Protein AF-0000000082880308 (afdb_homodimer)

Foldseek 3Di:
DPPPPDADQDDDPPDPPPPVPPPPPPPPPPVPPPPPQPPVNDDDDDHDDLPDPVNPNDDPVVVVVVVVVCVCVVVVVVLVVLCVVPNQQDDVVVVVVVCVVCVVVVPLVVLLVVLVVLLVVLLVVLVCVLVVVDDVVVVVVVLVVSLVCLLVVLLVVLLVVLGALVRSLVSSVLSVLQSLLSLQVSVVSVVLSVCVVVVNPPRDPCPPVLSDDVNSVLSSLALFSHDDSDFDFAPAFDPVLLVVLVVLLVVLVSVLVSLCRSQVVVLLVVCLLVVVVVDPVSNVVSLLSNLVSVVVSVVSVLCNVLPRVNVNSCRVSRGDDNQQFDPLLQDQALVVNVCGSGPRLNVSLVPNQQVVCVVVPDDNLVSVLVSLQVVLVVQQSSPCSSLVHRPSLSSVLSNVSSVRRCCSVPPVVGDPVSSVSNSVSNSRVVSVSVSVSSSVSCCVPPVPVSVVSVVVVVVVVVD/DPPPPDADQDDDPPDPPPPVPPPPPPPPPPVPPPPPQPPVNDDDDDHDDLPDPVNPNDDPVVVVVVVVVVVCVVVVVVLVVLCVVPNQQDDVVVVVVCCVVCVVVVPLVVLLVVLVVLLVVLLVVLVCVLVVVDDVVVVVVVLVVSLVCLLVVLLVVLLVVLGALVRSLVSSVLSVLQSLLSLQVSVVSVVLSVCVVVVNPPRDPCPPVLSDDVNSVLSSLALFSHDDSDFDFAPAFDPVLLVVLVVLLVVLVSVLVSLCRSQVVVLLVVCLLVVVVVDPVSNVVSLLSNLVSVVVSVVSVLCNVLPRVNVNSCRVSRGDDNQQFDPLLQDQALVVNVCGSGPRLNVSLVVNQQVVCVVVPDDNLVSVLVSLQVVLVVQQSSPCSSLVHRPSLSSVLSNVSSVRRCCSVPPVVGDPVSSVSNSVSNSRVVSVSVSVSSSVSCCVPPVPVSVVSVVVVVVVVVD

Nearest PDB structures (foldseek):
  6vp0-assembly1_E  TM=7.962E-01  e=2.342E-29  Homo sapiens
  8esm-assembly1_A  TM=8.016E-01  e=4.632E-28  Homo sapiens
  6vz1-assembly1_B  TM=7.939E-01  e=8.862E-28  Homo sapiens
  6l47-assembly1_B  TM=7.420E-01  e=7.939E-13  Homo sapiens
  6vum-assembly1_A  TM=7.172E-01  e=5.865E-13  Homo sapiens

pLDDT: mean 84.13, std 17.19, range [22.22, 98.56]

Radius of gyration: 36.92 Å; Cα contacts (8 Å, |Δi|>4): 975; chains: 2; bounding box: 86×116×69 Å

Structure (mmCIF, N/CA/C/O backbone):
data_AF-0000000082880308-model_v1
#
loop_
_entity.id
_entity.type
_entity.pdbx_description
1 polymer O-acyltransferase
#
loop_
_atom_site.group_PDB
_atom_site.id
_atom_site.type_symbol
_atom_site.label_atom_id
_atom_site.label_alt_id
_atom_site.label_comp_id
_atom_site.label_asym_id
_atom_site.label_entity_id
_atom_site.label_seq_id
_atom_site.pdbx_PDB_ins_code
_atom_site.Cartn_x
_atom_site.Cartn_y
_atom_site.Cartn_z
_atom_site.occupancy
_atom_site.B_iso_or_equiv
_atom_site.auth_seq_id
_atom_site.auth_comp_id
_atom_site.auth_asym_id
_atom_site.auth_atom_id
_atom_site.pdbx_PDB_model_num
ATOM 1 N N . MET A 1 1 ? -37.344 -18.797 -27.016 1 22.22 1 MET A N 1
ATOM 2 C CA . MET A 1 1 ? -37 -18.547 -25.625 1 22.22 1 MET A CA 1
ATOM 3 C C . MET A 1 1 ? -35.719 -19.297 -25.25 1 22.22 1 MET A C 1
ATOM 5 O O . MET A 1 1 ? -35.688 -20.531 -25.25 1 22.22 1 MET A O 1
ATOM 9 N N . ARG A 1 2 ? -34.531 -18.766 -25.672 1 27.98 2 ARG A N 1
ATOM 10 C CA . ARG A 1 2 ? -33.188 -19.328 -25.609 1 27.98 2 ARG A CA 1
ATOM 11 C C . ARG A 1 2 ? -32.812 -19.719 -24.188 1 27.98 2 ARG A C 1
ATOM 13 O O . ARG A 1 2 ? -32.906 -18.906 -23.266 1 27.98 2 ARG A O 1
ATOM 20 N N . SER A 1 3 ? -33.094 -20.922 -23.797 1 28.89 3 SER A N 1
ATOM 21 C CA . SER A 1 3 ? -32.781 -21.5 -22.5 1 28.89 3 SER A CA 1
ATOM 22 C C . SER A 1 3 ? -31.406 -21.062 -22.016 1 28.89 3 SER A C 1
ATOM 24 O O . SER A 1 3 ? -30.391 -21.5 -22.562 1 28.89 3 SER A O 1
ATOM 26 N N . SER A 1 4 ? -31.234 -19.781 -21.656 1 34.59 4 SER A N 1
ATOM 27 C CA . SER A 1 4 ? -30.031 -19.234 -21.031 1 34.59 4 SER A CA 1
ATOM 28 C C . SER A 1 4 ? -29.516 -20.141 -19.922 1 34.59 4 SER A C 1
ATOM 30 O O . SER A 1 4 ? -30.203 -20.375 -18.922 1 34.59 4 SER A O 1
ATOM 32 N N . GLU A 1 5 ? -28.922 -21.219 -20.234 1 39 5 GLU A N 1
ATOM 33 C CA . GLU A 1 5 ? -28.297 -22.141 -19.297 1 39 5 GLU A CA 1
ATOM 34 C C . GLU A 1 5 ? -27.641 -21.406 -18.141 1 39 5 GLU A C 1
ATOM 36 O O . GLU A 1 5 ? -26.922 -20.422 -18.344 1 39 5 GLU A O 1
ATOM 41 N N . LEU A 1 6 ? -28.203 -21.391 -16.969 1 40.19 6 LEU A N 1
ATOM 42 C CA . LEU A 1 6 ? -28 -20.75 -15.672 1 40.19 6 LEU A CA 1
ATOM 43 C C . LEU A 1 6 ? -26.562 -20.922 -15.203 1 40.19 6 LEU A C 1
ATOM 45 O O . LEU A 1 6 ? -26.125 -22.031 -14.883 1 40.19 6 LEU A O 1
ATOM 49 N N . ARG A 1 7 ? -25.688 -20.266 -15.812 1 46.78 7 ARG A N 1
ATOM 50 C CA . ARG A 1 7 ? -24.359 -20.172 -15.219 1 46.78 7 ARG A CA 1
ATOM 51 C C . ARG A 1 7 ? -24.453 -19.828 -13.734 1 46.78 7 ARG A C 1
ATOM 53 O O . ARG A 1 7 ? -25.188 -18.922 -13.344 1 46.78 7 ARG A O 1
ATOM 60 N N . LYS A 1 8 ? -24.094 -20.625 -12.82 1 50.03 8 LYS A N 1
ATOM 61 C CA . LYS A 1 8 ? -24.156 -20.5 -11.367 1 50.03 8 LYS A CA 1
ATOM 62 C C . LYS A 1 8 ? -23.344 -19.281 -10.898 1 50.03 8 LYS A C 1
ATOM 64 O O . LYS A 1 8 ? -22.172 -19.141 -11.242 1 50.03 8 LYS A O 1
ATOM 69 N N . ARG A 1 9 ? -24.062 -18.266 -10.398 1 48.41 9 ARG A N 1
ATOM 70 C CA . ARG A 1 9 ? -23.422 -17.125 -9.734 1 48.41 9 ARG A CA 1
ATOM 71 C C . ARG A 1 9 ? -22.734 -17.562 -8.445 1 48.41 9 ARG A C 1
ATOM 73 O O . ARG A 1 9 ? -23.344 -18.234 -7.613 1 48.41 9 ARG A O 1
ATOM 80 N N . ARG A 1 10 ? -21.469 -17.562 -8.391 1 51.75 10 ARG A N 1
ATOM 81 C CA . ARG A 1 10 ? -20.719 -18.047 -7.227 1 51.75 10 ARG A CA 1
ATOM 82 C C . ARG A 1 10 ? -20.75 -17 -6.105 1 51.75 10 ARG A C 1
ATOM 84 O O . ARG A 1 10 ? -20.547 -15.812 -6.348 1 51.75 10 ARG A O 1
ATOM 91 N N . SER A 1 11 ? -21.484 -17.266 -4.945 1 47.84 11 SER A N 1
ATOM 92 C CA . SER A 1 11 ? -21.484 -16.453 -3.73 1 47.84 11 SER A CA 1
ATOM 93 C C . SER A 1 11 ? -20.125 -16.453 -3.055 1 47.84 11 SER A C 1
ATOM 95 O O . SER A 1 11 ? -19.359 -17.422 -3.184 1 47.84 11 SER A O 1
ATOM 97 N N . PRO A 1 12 ? -19.703 -15.367 -2.539 1 47.34 12 PRO A N 1
ATOM 98 C CA . PRO A 1 12 ? -18.453 -15.289 -1.762 1 47.34 12 PRO A CA 1
ATOM 99 C C . PRO A 1 12 ? -18.375 -16.375 -0.684 1 47.34 12 PRO A C 1
ATOM 101 O O . PRO A 1 12 ? -19.406 -16.781 -0.133 1 47.34 12 PRO A O 1
ATOM 104 N N . SER A 1 13 ? -17.438 -17.156 -0.745 1 42.41 13 SER A N 1
ATOM 105 C CA . SER A 1 13 ? -17.25 -18.188 0.275 1 42.41 13 SER A CA 1
ATOM 106 C C . SER A 1 13 ? -17.375 -17.594 1.678 1 42.41 13 SER A C 1
ATOM 108 O O . SER A 1 13 ? -16.625 -16.688 2.045 1 42.41 13 SER A O 1
ATOM 110 N N . THR A 1 14 ? -18.594 -17.406 2.32 1 37 14 THR A N 1
ATOM 111 C CA . THR A 1 14 ? -18.734 -17.078 3.736 1 37 14 THR A CA 1
ATOM 112 C C . THR A 1 14 ? -17.766 -17.906 4.582 1 37 14 THR A C 1
ATOM 114 O O . THR A 1 14 ? -17.469 -19.047 4.238 1 37 14 THR A O 1
ATOM 117 N N . SER A 1 15 ? -17.141 -17.266 5.633 1 35.75 15 SER A N 1
ATOM 118 C CA . SER A 1 15 ? -16.344 -17.922 6.668 1 35.75 15 SER A CA 1
ATOM 119 C C . SER A 1 15 ? -17.016 -19.219 7.133 1 35.75 15 SER A C 1
ATOM 121 O O . SER A 1 15 ? -18.219 -19.266 7.336 1 35.75 15 SER A O 1
ATOM 123 N N . SER A 1 16 ? -16.438 -20.312 6.938 1 34.91 16 SER A N 1
ATOM 124 C CA . SER A 1 16 ? -16.781 -21.641 7.414 1 34.91 16 SER A CA 1
ATOM 125 C C . SER A 1 16 ? -17.141 -21.625 8.891 1 34.91 16 SER A C 1
ATOM 127 O O . SER A 1 16 ? -17.312 -22.672 9.508 1 34.91 16 SER A O 1
ATOM 129 N N . SER A 1 17 ? -17.172 -20.484 9.617 1 32.25 17 SER A N 1
ATOM 130 C CA . SER A 1 17 ? -17.453 -20.906 10.984 1 32.25 17 SER A CA 1
ATOM 131 C C . SER A 1 17 ? -18.828 -21.547 11.094 1 32.25 17 SER A C 1
ATOM 133 O O . SER A 1 17 ? -19.234 -22 12.172 1 32.25 17 SER A O 1
ATOM 135 N N . ASP A 1 18 ? -19.828 -21.109 10.414 1 29.06 18 ASP A N 1
ATOM 136 C CA . ASP A 1 18 ? -21.062 -21.766 10.844 1 29.06 18 ASP A CA 1
ATOM 137 C C . ASP A 1 18 ? -21.062 -23.234 10.438 1 29.06 18 ASP A C 1
ATOM 139 O O . ASP A 1 18 ? -21.172 -23.562 9.258 1 29.06 18 ASP A O 1
ATOM 143 N N . VAL A 1 19 ? -20.281 -24.016 11.219 1 31.88 19 VAL A N 1
ATOM 144 C CA . VAL A 1 19 ? -20.609 -25.438 11.336 1 31.88 19 VAL A CA 1
ATOM 145 C C . VAL A 1 19 ? -22.125 -25.609 11.531 1 31.88 19 VAL A C 1
ATOM 147 O O . VAL A 1 19 ? -22.672 -25.172 12.539 1 31.88 19 VAL A O 1
ATOM 150 N N . ILE A 1 20 ? -22.969 -25.328 10.68 1 29.88 20 ILE A N 1
ATOM 151 C CA . ILE A 1 20 ? -24.297 -25.875 10.945 1 29.88 20 ILE A CA 1
ATOM 152 C C . ILE A 1 20 ? -24.172 -27.281 11.539 1 29.88 20 ILE A C 1
ATOM 154 O O . ILE A 1 20 ? -23.531 -28.141 10.961 1 29.88 20 ILE A O 1
ATOM 158 N N . PRO A 1 21 ? -24.469 -27.297 12.914 1 28.69 21 PRO A N 1
ATOM 159 C CA . PRO A 1 21 ? -24.625 -28.703 13.312 1 28.69 21 PRO A CA 1
ATOM 160 C C . PRO A 1 21 ? -25.453 -29.516 12.312 1 28.69 21 PRO A C 1
ATOM 162 O O . PRO A 1 21 ? -26.469 -29.016 11.812 1 28.69 21 PRO A O 1
ATOM 165 N N . LYS A 1 22 ? -24.797 -30.188 11.594 1 30.69 22 LYS A N 1
ATOM 166 C CA . LYS A 1 22 ? -25.672 -31.125 10.883 1 30.69 22 LYS A CA 1
ATOM 167 C C . LYS A 1 22 ? -26.812 -31.609 11.773 1 30.69 22 LYS A C 1
ATOM 169 O O . LYS A 1 22 ? -26.562 -32.188 12.836 1 30.69 22 LYS A O 1
ATOM 174 N N . LYS A 1 23 ? -27.828 -30.859 11.945 1 32.19 23 LYS A N 1
ATOM 175 C CA . LYS A 1 23 ? -28.891 -31.672 12.547 1 32.19 23 LYS A CA 1
ATOM 176 C C . LYS A 1 23 ? -28.766 -33.125 12.125 1 32.19 23 LYS A C 1
ATOM 178 O O . LYS A 1 23 ? -28.469 -33.406 10.961 1 32.19 23 LYS A O 1
ATOM 183 N N . PRO A 1 24 ? -28.781 -34.062 13.227 1 25.83 24 PRO A N 1
ATOM 184 C CA . PRO A 1 24 ? -28.844 -35.5 12.852 1 25.83 24 PRO A CA 1
ATOM 185 C C . PRO A 1 24 ? -29.906 -35.781 11.797 1 25.83 24 PRO A C 1
ATOM 187 O O . PRO A 1 24 ? -31.062 -35.375 11.969 1 25.83 24 PRO A O 1
ATOM 190 N N . SER A 1 25 ? -29.672 -35.312 10.602 1 27.3 25 SER A N 1
ATOM 191 C CA . SER A 1 25 ? -30.719 -35.906 9.766 1 27.3 25 SER A CA 1
ATOM 192 C C . SER A 1 25 ? -31.172 -37.25 10.289 1 27.3 25 SER A C 1
ATOM 194 O O . SER A 1 25 ? -30.328 -38.062 10.727 1 27.3 25 SER A O 1
ATOM 196 N N . GLN A 1 26 ? -32.281 -37.25 11.008 1 27.47 26 GLN A N 1
ATOM 197 C CA . GLN A 1 26 ? -32.938 -38.531 11.219 1 27.47 26 GLN A CA 1
ATOM 198 C C . GLN A 1 26 ? -32.656 -39.469 10.062 1 27.47 26 GLN A C 1
ATOM 200 O O . GLN A 1 26 ? -32.719 -39.094 8.898 1 27.47 26 GLN A O 1
ATOM 205 N N . ASN A 1 27 ? -31.891 -40.469 10.398 1 27.27 27 ASN A N 1
ATOM 206 C CA . ASN A 1 27 ? -31.641 -41.719 9.688 1 27.27 27 ASN A CA 1
ATOM 207 C C . ASN A 1 27 ? -32.906 -42.312 9.094 1 27.27 27 ASN A C 1
ATOM 209 O O . ASN A 1 27 ? -33.438 -43.312 9.578 1 27.27 27 ASN A O 1
ATOM 213 N N . SER A 1 28 ? -34.031 -41.5 9.055 1 29.14 28 SER A N 1
ATOM 214 C CA . SER A 1 28 ? -34.938 -42.375 8.359 1 29.14 28 SER A CA 1
ATOM 215 C C . SER A 1 28 ? -34.375 -42.844 7.016 1 29.14 28 SER A C 1
ATOM 217 O O . SER A 1 28 ? -34.031 -42 6.176 1 29.14 28 SER A O 1
ATOM 219 N N . PHE A 1 29 ? -33.688 -44 7.059 1 29.89 29 PHE A N 1
ATOM 220 C CA . PHE A 1 29 ? -33.281 -44.969 6.047 1 29.89 29 PHE A CA 1
ATOM 221 C C . PHE A 1 29 ? -34.375 -45.156 5.008 1 29.89 29 PHE A C 1
ATOM 223 O O . PHE A 1 29 ? -35.156 -46.094 5.07 1 29.89 29 PHE A O 1
ATOM 230 N N . SER A 1 30 ? -35.281 -44.188 4.852 1 30.58 30 SER A N 1
ATOM 231 C CA . SER A 1 30 ? -36 -44.656 3.674 1 30.58 30 SER A CA 1
ATOM 232 C C . SER A 1 30 ? -35.031 -44.906 2.504 1 30.58 30 SER A C 1
ATOM 234 O O . SER A 1 30 ? -34.094 -44.125 2.299 1 30.58 30 SER A O 1
ATOM 236 N N . SER A 1 31 ? -34.844 -46.188 2.1 1 31.47 31 SER A N 1
ATOM 237 C CA . SER A 1 31 ? -34.156 -46.906 1.025 1 31.47 31 SER A CA 1
ATOM 238 C C . SER A 1 31 ? -34.219 -46.125 -0.283 1 31.47 31 SER A C 1
ATOM 240 O O . SER A 1 31 ? -34.875 -46.562 -1.233 1 31.47 31 SER A O 1
ATOM 242 N N . THR A 1 32 ? -34.594 -44.844 -0.241 1 33.25 32 THR A N 1
ATOM 243 C CA . THR A 1 32 ? -34.562 -44.375 -1.617 1 33.25 32 THR A CA 1
ATOM 244 C C . THR A 1 32 ? -33.156 -44.5 -2.207 1 33.25 32 THR A C 1
ATOM 246 O O . THR A 1 32 ? -32.188 -44.125 -1.562 1 33.25 32 THR A O 1
ATOM 249 N N . SER A 1 33 ? -32.938 -45.312 -3.225 1 31.36 33 SER A N 1
ATOM 250 C CA . SER A 1 33 ? -31.781 -45.625 -4.027 1 31.36 33 SER A CA 1
ATOM 251 C C . SER A 1 33 ? -30.922 -44.406 -4.277 1 31.36 33 SER A C 1
ATOM 253 O O . SER A 1 33 ? -31.391 -43.406 -4.84 1 31.36 33 SER A O 1
ATOM 255 N N . LYS A 1 34 ? -30.234 -43.969 -3.295 1 45.75 34 LYS A N 1
ATOM 256 C CA . LYS A 1 34 ? -29.203 -42.969 -3.559 1 45.75 34 LYS A CA 1
ATOM 257 C C . LYS A 1 34 ? -28.734 -43.031 -5.008 1 45.75 34 LYS A C 1
ATOM 259 O O . LYS A 1 34 ? -28.297 -44.094 -5.484 1 45.75 34 LYS A O 1
ATOM 264 N N . PRO A 1 35 ? -29.172 -42.25 -5.953 1 46.25 35 PRO A N 1
ATOM 265 C CA . PRO A 1 35 ? -28.703 -42.375 -7.336 1 46.25 35 PRO A CA 1
ATOM 266 C C . PRO A 1 35 ? -27.25 -42.812 -7.43 1 46.25 35 PRO A C 1
ATOM 268 O O . PRO A 1 35 ? -26.438 -42.438 -6.59 1 46.25 35 PRO A O 1
ATOM 271 N N . SER A 1 36 ? -26.781 -43.969 -7.961 1 53.62 36 SER A N 1
ATOM 272 C CA . SER A 1 36 ? -25.516 -44.625 -8.195 1 53.62 36 SER A CA 1
ATOM 273 C C . SER A 1 36 ? -24.469 -43.656 -8.766 1 53.62 36 SER A C 1
ATOM 275 O O . SER A 1 36 ? -24.75 -42.938 -9.734 1 53.62 36 SER A O 1
ATOM 277 N N . SER A 1 37 ? -23.547 -43.125 -7.977 1 68.44 37 SER A N 1
ATOM 278 C CA . SER A 1 37 ? -22.422 -42.281 -8.359 1 68.44 37 SER A CA 1
ATOM 279 C C . SER A 1 37 ? -21.781 -42.75 -9.656 1 68.44 37 SER A C 1
ATOM 281 O O . SER A 1 37 ? -21.531 -43.969 -9.828 1 68.44 37 SER A O 1
ATOM 283 N N . PRO A 1 38 ? -21.812 -41.906 -10.68 1 79.69 38 PRO A N 1
ATOM 284 C CA . PRO A 1 38 ? -21.203 -42.312 -11.945 1 79.69 38 PRO A CA 1
ATOM 285 C C . PRO A 1 38 ? -19.812 -42.906 -11.773 1 79.69 38 PRO A C 1
ATOM 287 O O . PRO A 1 38 ? -19.078 -42.531 -10.867 1 79.69 38 PRO A O 1
ATOM 290 N N . VAL A 1 39 ? -19.578 -43.875 -12.422 1 83.62 39 VAL A N 1
ATOM 291 C CA . VAL A 1 39 ? -18.359 -44.656 -12.297 1 83.62 39 VAL A CA 1
ATOM 292 C C . VAL A 1 39 ? -17.141 -43.781 -12.531 1 83.62 39 VAL A C 1
ATOM 294 O O . VAL A 1 39 ? -16.094 -44 -11.914 1 83.62 39 VAL A O 1
ATOM 297 N N . ASP A 1 40 ? -17.297 -42.688 -13.312 1 83.62 40 ASP A N 1
ATOM 298 C CA . ASP A 1 40 ? -16.125 -41.875 -13.664 1 83.62 40 ASP A CA 1
ATOM 299 C C . ASP A 1 40 ? -15.922 -40.75 -12.664 1 83.62 40 ASP A C 1
ATOM 301 O O . ASP A 1 40 ? -14.953 -40 -12.766 1 83.62 40 ASP A O 1
ATOM 305 N N . GLN A 1 41 ? -16.828 -40.531 -11.711 1 82.75 41 GLN A N 1
ATOM 306 C CA . GLN A 1 41 ? -16.672 -39.531 -10.656 1 82.75 41 GLN A CA 1
ATOM 307 C C . GLN A 1 41 ? -16.375 -38.156 -11.234 1 82.75 41 GLN A C 1
ATOM 309 O O . GLN A 1 41 ? -15.312 -37.594 -10.992 1 82.75 41 GLN A O 1
ATOM 314 N N . PRO A 1 42 ? -17.344 -37.594 -11.977 1 83.81 42 PRO A N 1
ATOM 315 C CA . PRO A 1 42 ? -17.094 -36.312 -12.648 1 83.81 42 PRO A CA 1
ATOM 316 C C . PRO A 1 42 ? -16.828 -35.188 -11.672 1 83.81 42 PRO A C 1
ATOM 318 O O . PRO A 1 42 ? -17.422 -35.125 -10.594 1 83.81 42 PRO A O 1
ATOM 321 N N . VAL A 1 43 ? -15.797 -34.312 -12.039 1 84.5 43 VAL A N 1
ATOM 322 C CA . VAL A 1 43 ? -15.406 -33.219 -11.156 1 84.5 43 VAL A CA 1
ATOM 323 C C . VAL A 1 43 ? -15.586 -31.875 -11.875 1 84.5 43 VAL A C 1
ATOM 325 O O . VAL A 1 43 ? -15.398 -30.812 -11.281 1 84.5 43 VAL A O 1
ATOM 328 N N . HIS A 1 44 ? -16.016 -31.875 -13.133 1 89.31 44 HIS A N 1
ATOM 329 C CA . HIS A 1 44 ? -16.078 -30.641 -13.914 1 89.31 44 HIS A CA 1
ATOM 330 C C . HIS A 1 44 ? -17.516 -30.156 -14.07 1 89.31 44 HIS A C 1
ATOM 332 O O . HIS A 1 44 ? -18.422 -30.969 -14.234 1 89.31 44 HIS A O 1
ATOM 338 N N . ALA A 1 45 ? -17.781 -28.922 -13.875 1 84.25 45 ALA A N 1
ATOM 339 C CA . ALA A 1 45 ? -19.047 -28.25 -14.102 1 84.25 45 ALA A CA 1
ATOM 340 C C . ALA A 1 45 ? -18.844 -26.938 -14.867 1 84.25 45 ALA A C 1
ATOM 342 O O . ALA A 1 45 ? -17.797 -26.312 -14.758 1 84.25 45 ALA A O 1
ATOM 343 N N . ALA A 1 46 ? -19.766 -26.5 -15.633 1 80.94 46 ALA A N 1
ATOM 344 C CA . ALA A 1 46 ? -19.656 -25.25 -16.391 1 80.94 46 ALA A CA 1
ATOM 345 C C . ALA A 1 46 ? -19.641 -24.047 -15.453 1 80.94 46 ALA A C 1
ATOM 347 O O . ALA A 1 46 ? -20.547 -23.859 -14.648 1 80.94 46 ALA A O 1
ATOM 348 N N . GLN A 1 47 ? -18.609 -23.328 -15.414 1 85.88 47 GLN A N 1
ATOM 349 C CA . GLN A 1 47 ? -18.453 -22.156 -14.562 1 85.88 47 GLN A CA 1
ATOM 350 C C . GLN A 1 47 ? -17.453 -21.172 -15.164 1 85.88 47 GLN A C 1
ATOM 352 O O . GLN A 1 47 ? -16.609 -21.547 -15.977 1 85.88 47 GLN A O 1
ATOM 357 N N . ASP A 1 48 ? -17.594 -19.875 -14.789 1 81.56 48 ASP A N 1
ATOM 358 C CA . ASP A 1 48 ? -16.688 -18.828 -15.273 1 81.56 48 ASP A CA 1
ATOM 359 C C . ASP A 1 48 ? -15.586 -18.547 -14.266 1 81.56 48 ASP A C 1
ATOM 361 O O . ASP A 1 48 ? -15.734 -18.828 -13.07 1 81.56 48 ASP A O 1
ATOM 365 N N . SER A 1 49 ? -14.508 -18.031 -14.789 1 81.94 49 SER A N 1
ATOM 366 C CA . SER A 1 49 ? -13.414 -17.625 -13.914 1 81.94 49 SER A CA 1
ATOM 367 C C . SER A 1 49 ? -13.789 -16.391 -13.086 1 81.94 49 SER A C 1
ATOM 369 O O . SER A 1 49 ? -14.562 -15.555 -13.539 1 81.94 49 SER A O 1
ATOM 371 N N . LEU A 1 50 ? -13.312 -16.25 -11.883 1 78.75 50 LEU A N 1
ATOM 372 C CA . LEU A 1 50 ? -13.688 -15.203 -10.945 1 78.75 50 LEU A CA 1
ATOM 373 C C . LEU A 1 50 ? -13.328 -13.828 -11.5 1 78.75 50 LEU A C 1
ATOM 375 O O . LEU A 1 50 ? -14.039 -12.852 -11.25 1 78.75 50 LEU A O 1
ATOM 379 N N . PHE A 1 51 ? -12.227 -13.688 -12.289 1 77.06 51 PHE A N 1
ATOM 380 C CA . PHE A 1 51 ? -11.773 -12.391 -12.781 1 77.06 51 PHE A CA 1
ATOM 381 C C . PHE A 1 51 ? -12.555 -11.984 -14.023 1 77.06 51 PHE A C 1
ATOM 383 O O . PHE A 1 51 ? -12.414 -10.859 -14.516 1 77.06 51 PHE A O 1
ATOM 390 N N . SER A 1 52 ? -13.367 -12.961 -14.469 1 78.62 52 SER A N 1
ATOM 391 C CA . SER A 1 52 ? -14.203 -12.617 -15.617 1 78.62 52 SER A CA 1
ATOM 392 C C . SER A 1 52 ? -15.383 -11.75 -15.195 1 78.62 52 SER A C 1
ATOM 394 O O . SER A 1 52 ? -15.93 -11.93 -14.102 1 78.62 52 SER A O 1
ATOM 396 N N . GLY A 1 53 ? -15.711 -10.711 -15.93 1 70.88 53 GLY A N 1
ATOM 397 C CA . GLY A 1 53 ? -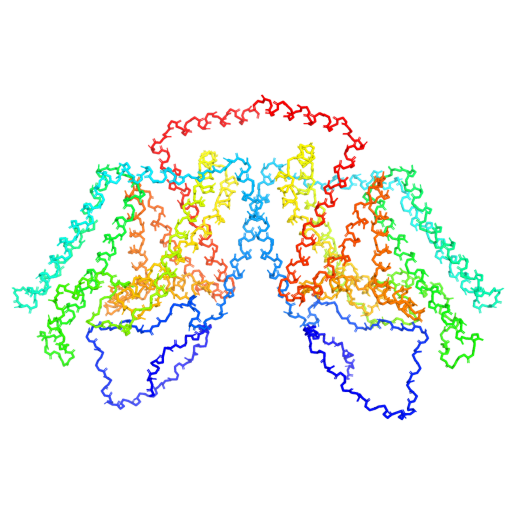16.797 -9.797 -15.633 1 70.88 53 GLY A CA 1
ATOM 398 C C . GLY A 1 53 ? -18.125 -10.492 -15.414 1 70.88 53 GLY A C 1
ATOM 399 O O . GLY A 1 53 ? -18.953 -10.031 -14.625 1 70.88 53 GLY A O 1
ATOM 400 N N . SER A 1 54 ? -18.25 -11.617 -16 1 70.44 54 SER A N 1
ATOM 401 C CA . SER A 1 54 ? -19.516 -12.336 -15.961 1 70.44 54 SER A CA 1
ATOM 402 C C . SER A 1 54 ? -19.672 -13.125 -14.664 1 70.44 54 SER A C 1
ATOM 404 O O . SER A 1 54 ? -20.766 -13.57 -14.312 1 70.44 54 SER A O 1
ATOM 406 N N . SER A 1 55 ? -18.656 -13.242 -13.859 1 74.19 55 SER A N 1
ATOM 407 C CA . SER A 1 55 ? -18.719 -14.031 -12.633 1 74.19 55 SER A CA 1
ATOM 408 C C . SER A 1 55 ? -19.516 -13.312 -11.555 1 74.19 55 SER A C 1
ATOM 410 O O . SER A 1 55 ? -20.141 -13.953 -10.695 1 74.19 55 SER A O 1
ATOM 412 N N . GLY A 1 56 ? -19.516 -11.922 -11.461 1 69.06 56 GLY A N 1
ATOM 413 C CA . GLY A 1 56 ? -20.234 -11.148 -10.461 1 69.06 56 GLY A CA 1
ATOM 414 C C . GLY A 1 56 ? -19.531 -11.125 -9.117 1 69.06 56 GLY A C 1
ATOM 415 O O . GLY A 1 56 ? -20.094 -10.656 -8.125 1 69.06 56 GLY A O 1
ATOM 416 N N . PHE A 1 57 ? -18.312 -11.734 -9.023 1 72.12 57 PHE A N 1
ATOM 417 C CA . PHE A 1 57 ? -17.562 -11.781 -7.773 1 72.12 57 PHE A CA 1
ATOM 418 C C . PHE A 1 57 ? -17.062 -10.398 -7.387 1 72.12 57 PHE A C 1
ATOM 420 O O . PHE A 1 57 ? -16.562 -9.656 -8.234 1 72.12 57 PHE A O 1
ATOM 427 N N . THR A 1 58 ? -17.297 -9.938 -6.02 1 69.19 58 THR A N 1
ATOM 428 C CA . THR A 1 58 ? -16.969 -8.555 -5.664 1 69.19 58 THR A CA 1
ATOM 429 C C . THR A 1 58 ? -16.109 -8.508 -4.402 1 69.19 58 THR A C 1
ATOM 431 O O . THR A 1 58 ? -15.75 -7.43 -3.936 1 69.19 58 THR A O 1
ATOM 434 N N . ASP A 1 59 ? -15.711 -9.648 -3.898 1 72.44 59 ASP A N 1
ATOM 435 C CA . ASP A 1 59 ? -14.953 -9.609 -2.652 1 72.44 59 ASP A CA 1
ATOM 436 C C . ASP A 1 59 ? -13.453 -9.641 -2.924 1 72.44 59 ASP A C 1
ATOM 438 O O . ASP A 1 59 ? -12.883 -10.711 -3.15 1 72.44 59 ASP A O 1
ATOM 442 N N . TYR A 1 60 ? -12.891 -8.453 -2.91 1 71.56 60 TYR A N 1
ATOM 443 C CA . TYR A 1 60 ? -11.461 -8.344 -3.186 1 71.56 60 TYR A CA 1
ATOM 444 C C . TYR A 1 60 ? -10.711 -7.801 -1.974 1 71.56 60 TYR A C 1
ATOM 446 O O . TYR A 1 60 ? -9.672 -7.148 -2.119 1 71.56 60 TYR A O 1
ATOM 454 N N . ARG A 1 61 ? -11.133 -8.055 -0.695 1 76.5 61 ARG A N 1
ATOM 455 C CA . ARG A 1 61 ? -10.562 -7.543 0.547 1 76.5 61 ARG A CA 1
ATOM 456 C C . ARG A 1 61 ? -9.133 -8.039 0.733 1 76.5 61 ARG A C 1
ATOM 458 O O . ARG A 1 61 ? -8.297 -7.336 1.315 1 76.5 61 ARG A O 1
ATOM 465 N N . GLY A 1 62 ? -8.883 -9.219 0.223 1 79.81 62 GLY A N 1
ATOM 466 C CA . GLY A 1 62 ? -7.551 -9.781 0.359 1 79.81 62 GLY A CA 1
ATOM 467 C C . GLY A 1 62 ? -6.484 -8.977 -0.357 1 79.81 62 GLY A C 1
ATOM 468 O O . GLY A 1 62 ? -5.34 -8.898 0.102 1 79.81 62 GLY A O 1
ATOM 469 N N . PHE A 1 63 ? -6.879 -8.328 -1.399 1 79.25 63 PHE A N 1
ATOM 470 C CA . PHE A 1 63 ? -5.918 -7.523 -2.137 1 79.25 63 PHE A CA 1
ATOM 471 C C . PHE A 1 63 ? -5.559 -6.262 -1.357 1 79.25 63 PHE A C 1
ATOM 473 O O . PHE A 1 63 ? -4.461 -5.719 -1.512 1 79.25 63 PHE A O 1
ATOM 480 N N . PHE A 1 64 ? -6.453 -5.836 -0.467 1 78.62 64 PHE A N 1
ATOM 481 C CA . PHE A 1 64 ? -6.141 -4.707 0.405 1 78.62 64 PHE A CA 1
ATOM 482 C C . PHE A 1 64 ? -5.066 -5.086 1.414 1 78.62 64 PHE A C 1
ATOM 484 O O . PHE A 1 64 ? -4.117 -4.328 1.636 1 78.62 64 PHE A O 1
ATOM 491 N N . ASN A 1 65 ? -5.254 -6.211 1.968 1 82.06 65 ASN A N 1
ATOM 492 C CA . ASN A 1 65 ? -4.238 -6.695 2.9 1 82.06 65 ASN A CA 1
ATOM 493 C C . ASN A 1 65 ? -2.889 -6.883 2.215 1 82.06 65 ASN A C 1
ATOM 495 O O . ASN A 1 65 ? -1.846 -6.582 2.797 1 82.06 65 ASN A O 1
ATOM 499 N N . LEU A 1 66 ? -2.928 -7.309 1.024 1 87.56 66 LEU A N 1
ATOM 500 C CA . LEU A 1 66 ? -1.701 -7.48 0.253 1 87.56 66 LEU A CA 1
ATOM 501 C C . LEU A 1 66 ? -1.016 -6.141 0.018 1 87.56 66 LEU A C 1
ATOM 503 O O . LEU A 1 66 ? 0.194 -6.012 0.217 1 87.56 66 LEU A O 1
ATOM 507 N N . ALA A 1 67 ? -1.83 -5.164 -0.4 1 83.25 67 ALA A N 1
ATOM 508 C CA . ALA A 1 67 ? -1.277 -3.838 -0.66 1 83.25 67 ALA A CA 1
ATOM 509 C C . ALA A 1 67 ? -0.624 -3.262 0.592 1 83.25 67 ALA A C 1
ATOM 511 O O . ALA A 1 67 ? 0.467 -2.689 0.523 1 83.25 67 ALA A O 1
ATOM 512 N N . MET A 1 68 ? -1.278 -3.402 1.693 1 84.5 68 MET A N 1
ATOM 513 C CA . MET A 1 68 ? -0.737 -2.922 2.961 1 84.5 68 MET A CA 1
ATOM 514 C C . MET A 1 68 ? 0.565 -3.635 3.305 1 84.5 68 MET A C 1
ATOM 516 O O . MET A 1 68 ? 1.521 -3.008 3.764 1 84.5 68 MET A O 1
ATOM 520 N N . MET A 1 69 ? 0.586 -4.898 3.021 1 86.38 69 MET A N 1
ATOM 521 C CA . MET A 1 69 ? 1.792 -5.672 3.307 1 86.38 69 MET A CA 1
ATOM 522 C C . MET A 1 69 ? 2.943 -5.238 2.406 1 86.38 69 MET A C 1
ATOM 524 O O . MET A 1 69 ? 4.078 -5.098 2.865 1 86.38 69 MET A O 1
ATOM 528 N N . LEU A 1 70 ? 2.654 -5.055 1.193 1 87.81 70 LEU A N 1
ATOM 529 C CA . LEU A 1 70 ? 3.686 -4.605 0.261 1 87.81 70 LEU A CA 1
ATOM 530 C C . LEU A 1 70 ? 4.215 -3.23 0.654 1 87.81 70 LEU A C 1
ATOM 532 O O . LEU A 1 70 ? 5.406 -2.953 0.503 1 87.81 70 LEU A O 1
ATOM 536 N N . LEU A 1 71 ? 3.303 -2.422 1.122 1 86.81 71 LEU A N 1
ATOM 537 C CA . LEU A 1 71 ? 3.703 -1.102 1.594 1 86.81 71 LEU A CA 1
ATOM 538 C C . LEU A 1 71 ? 4.656 -1.214 2.781 1 86.81 71 LEU A C 1
ATOM 540 O O . LEU A 1 71 ? 5.688 -0.541 2.82 1 86.81 71 LEU A O 1
ATOM 544 N N . ILE A 1 72 ? 4.34 -2.082 3.672 1 86.06 72 ILE A N 1
ATOM 545 C CA . ILE A 1 72 ? 5.148 -2.27 4.871 1 86.06 72 ILE A CA 1
ATOM 546 C C . ILE A 1 72 ? 6.504 -2.857 4.496 1 86.06 72 ILE A C 1
ATOM 548 O O . ILE A 1 72 ? 7.543 -2.402 4.98 1 86.06 72 ILE A O 1
ATOM 552 N N . VAL A 1 73 ? 6.473 -3.785 3.639 1 86.31 73 VAL A N 1
ATOM 553 C CA . VAL A 1 73 ? 7.703 -4.449 3.221 1 86.31 73 VAL A CA 1
ATOM 554 C C . VAL A 1 73 ? 8.586 -3.465 2.453 1 86.31 73 VAL A C 1
ATOM 556 O O . VAL A 1 73 ? 9.797 -3.393 2.684 1 86.31 73 VAL A O 1
ATOM 559 N N . SER A 1 74 ? 7.996 -2.762 1.576 1 85.5 74 SER A N 1
ATOM 560 C CA . SER A 1 74 ? 8.742 -1.807 0.762 1 85.5 74 SER A CA 1
ATOM 561 C C . SER A 1 74 ? 9.383 -0.726 1.625 1 85.5 74 SER A C 1
ATOM 563 O O . SER A 1 74 ? 10.562 -0.41 1.459 1 85.5 74 SER A O 1
ATOM 565 N N . ASN A 1 75 ? 8.672 -0.184 2.539 1 85.69 75 ASN A N 1
ATOM 566 C CA . ASN A 1 75 ? 9.203 0.879 3.383 1 85.69 75 ASN A CA 1
ATOM 567 C C . ASN A 1 75 ? 10.109 0.323 4.48 1 85.69 75 ASN A C 1
ATOM 569 O O . ASN A 1 75 ? 11.023 1.006 4.941 1 85.69 75 ASN A O 1
ATOM 573 N N . GLY A 1 76 ? 9.852 -0.937 4.906 1 84.75 76 GLY A N 1
ATOM 574 C CA . GLY A 1 76 ? 10.773 -1.602 5.812 1 84.75 76 GLY A CA 1
ATOM 575 C C . GLY A 1 76 ? 12.156 -1.787 5.219 1 84.75 76 GLY A C 1
ATOM 576 O O . GLY A 1 76 ? 13.164 -1.616 5.914 1 84.75 76 GLY A O 1
ATOM 577 N N . ARG A 1 77 ? 12.141 -2.043 4.012 1 86.69 77 ARG A N 1
ATOM 578 C CA . ARG A 1 77 ? 13.414 -2.182 3.303 1 86.69 77 ARG A CA 1
ATOM 579 C C . ARG A 1 77 ? 14.164 -0.856 3.258 1 86.69 77 ARG A C 1
ATOM 581 O O . ARG A 1 77 ? 15.375 -0.813 3.49 1 86.69 77 ARG A O 1
ATOM 588 N N . VAL A 1 78 ? 13.469 0.179 2.943 1 82.5 78 VAL A N 1
ATOM 589 C CA . VAL A 1 78 ? 14.086 1.497 2.85 1 82.5 78 VAL A CA 1
ATOM 590 C C . VAL A 1 78 ? 14.609 1.919 4.219 1 82.5 78 VAL A C 1
ATOM 592 O O . VAL A 1 78 ? 15.688 2.506 4.324 1 82.5 78 VAL A O 1
ATOM 595 N N . ALA A 1 79 ? 13.867 1.58 5.195 1 84.75 79 ALA A N 1
ATOM 596 C CA . ALA A 1 79 ? 14.297 1.881 6.559 1 84.75 79 ALA A CA 1
ATOM 597 C C . ALA A 1 79 ? 15.555 1.104 6.922 1 84.75 79 ALA A C 1
ATOM 599 O O . ALA A 1 79 ? 16.484 1.655 7.531 1 84.75 79 ALA A O 1
ATOM 600 N N . LEU A 1 80 ? 15.586 -0.109 6.566 1 85.56 80 LEU A N 1
ATOM 601 C CA . LEU A 1 80 ? 16.75 -0.942 6.848 1 85.56 80 LEU A CA 1
ATOM 602 C C . LEU A 1 80 ? 17.969 -0.453 6.066 1 85.56 80 LEU A C 1
ATOM 604 O O . LEU A 1 80 ? 19.078 -0.427 6.598 1 85.56 80 LEU A O 1
ATOM 608 N N . GLU A 1 81 ? 17.766 -0.15 4.879 1 84 81 GLU A N 1
ATOM 609 C CA . GLU A 1 81 ? 18.844 0.411 4.066 1 84 81 GLU A CA 1
ATOM 610 C C . GLU A 1 81 ? 19.391 1.686 4.695 1 84 81 GLU A C 1
ATOM 612 O O . GLU A 1 81 ? 20.609 1.914 4.684 1 84 81 GLU A O 1
ATOM 617 N N . ASN A 1 82 ? 18.547 2.514 5.215 1 85.12 82 ASN A N 1
ATOM 618 C CA . ASN A 1 82 ? 18.953 3.73 5.914 1 85.12 82 ASN A CA 1
ATOM 619 C C . ASN A 1 82 ? 19.812 3.422 7.137 1 85.12 82 ASN A C 1
ATOM 621 O O . ASN A 1 82 ? 20.828 4.078 7.363 1 85.12 82 ASN A O 1
ATOM 625 N N . LEU A 1 83 ? 19.438 2.428 7.875 1 85.44 83 LEU A N 1
ATOM 626 C CA . LEU A 1 83 ? 20.156 2.047 9.078 1 85.44 83 LEU A CA 1
ATOM 627 C C . LEU A 1 83 ? 21.531 1.458 8.719 1 85.44 83 LEU A C 1
ATOM 629 O O . LEU A 1 83 ? 22.516 1.693 9.422 1 85.44 83 LEU A O 1
ATOM 633 N N . ILE A 1 84 ? 21.562 0.725 7.695 1 83.56 84 ILE A N 1
ATOM 634 C CA . ILE A 1 84 ? 22.812 0.105 7.262 1 83.56 84 ILE A CA 1
ATOM 635 C C . ILE A 1 84 ? 23.75 1.173 6.715 1 83.56 84 ILE A C 1
ATOM 637 O O . ILE A 1 84 ? 24.953 1.157 7.004 1 83.56 84 ILE A O 1
ATOM 641 N N . LYS A 1 85 ? 23.25 2.104 6 1 82.81 85 LYS A N 1
ATOM 642 C CA . LYS A 1 85 ? 24.047 3.127 5.344 1 82.81 85 LYS A CA 1
ATOM 643 C C . LYS A 1 85 ? 24.547 4.168 6.344 1 82.81 85 LYS A C 1
ATOM 645 O O . LYS A 1 85 ? 25.703 4.574 6.305 1 82.81 85 LYS A O 1
ATOM 650 N N . TYR A 1 86 ? 23.688 4.609 7.316 1 85.12 86 TYR A N 1
ATOM 651 C CA . TYR A 1 86 ? 24.016 5.762 8.148 1 85.12 86 TYR A CA 1
ATOM 652 C C . TYR A 1 86 ? 24.172 5.348 9.609 1 85.12 86 TYR A C 1
ATOM 654 O O . TYR A 1 86 ? 24.656 6.125 10.43 1 85.12 86 TYR A O 1
ATOM 662 N N . GLY A 1 87 ? 23.797 4.137 9.914 1 86.81 87 GLY A N 1
ATOM 663 C CA . GLY A 1 87 ? 23.734 3.768 11.32 1 86.81 87 GLY A CA 1
ATOM 664 C C . GLY A 1 87 ? 22.641 4.477 12.078 1 86.81 87 GLY A C 1
ATOM 665 O O . GLY A 1 87 ? 21.719 5.039 11.469 1 86.81 87 GLY A O 1
ATOM 666 N N . ILE A 1 88 ? 22.594 4.41 13.312 1 86.75 88 ILE A N 1
ATOM 667 C CA . ILE A 1 88 ? 21.594 5.078 14.141 1 86.75 88 ILE A CA 1
ATOM 668 C C . ILE A 1 88 ? 21.984 6.535 14.352 1 86.75 88 ILE A C 1
ATOM 670 O O . ILE A 1 88 ? 23.016 6.824 14.969 1 86.75 88 ILE A O 1
ATOM 674 N N . LEU A 1 89 ? 21.25 7.402 13.836 1 87.12 89 LEU A N 1
ATOM 675 C CA . LEU A 1 89 ? 21.531 8.828 13.906 1 87.12 89 LEU A CA 1
ATOM 676 C C . LEU A 1 89 ? 20.766 9.484 15.039 1 87.12 89 LEU A C 1
ATOM 678 O O . LEU A 1 89 ? 21.031 10.633 15.406 1 87.12 89 LEU A O 1
ATOM 682 N N . ILE A 1 90 ? 19.859 8.781 15.625 1 84.12 90 ILE A N 1
ATOM 683 C CA . ILE A 1 90 ? 19.016 9.32 16.688 1 84.12 90 ILE A CA 1
ATOM 684 C C . ILE A 1 90 ? 19.875 9.57 17.938 1 84.12 90 ILE A C 1
ATOM 686 O O . ILE A 1 90 ? 20.484 8.648 18.469 1 84.12 90 ILE A O 1
ATOM 690 N N . SER A 1 91 ? 19.953 10.859 18.328 1 85.44 91 SER A N 1
ATOM 691 C CA . SER A 1 91 ? 20.734 11.211 19.516 1 85.44 91 SER A CA 1
ATOM 692 C C . SER A 1 91 ? 19.953 12.141 20.438 1 85.44 91 SER A C 1
ATOM 694 O O . SER A 1 91 ? 20.062 13.359 20.328 1 85.44 91 SER A O 1
ATOM 696 N N . PRO A 1 92 ? 19.25 11.523 21.328 1 80.88 92 PRO A N 1
ATOM 697 C CA . PRO A 1 92 ? 18.469 12.344 22.25 1 80.88 92 PRO A CA 1
ATOM 698 C C . PRO A 1 92 ? 19.344 13.305 23.062 1 80.88 92 PRO A C 1
ATOM 700 O O . PRO A 1 92 ? 18.875 14.383 23.453 1 80.88 92 PRO A O 1
ATOM 703 N N . ALA A 1 93 ? 20.547 12.883 23.234 1 77.44 93 ALA A N 1
ATOM 704 C CA . ALA A 1 93 ? 21.469 13.75 23.953 1 77.44 93 ALA A CA 1
ATOM 705 C C . ALA A 1 93 ? 21.703 15.062 23.219 1 77.44 93 ALA A C 1
ATOM 707 O O . ALA A 1 93 ? 21.781 16.125 23.828 1 77.44 93 ALA A O 1
ATOM 708 N N . THR A 1 94 ? 21.75 14.953 21.953 1 79.44 94 THR A N 1
ATOM 709 C CA . THR A 1 94 ? 21.969 16.141 21.141 1 79.44 94 THR A CA 1
ATOM 710 C C . THR A 1 94 ? 20.734 17.062 21.188 1 79.44 94 THR A C 1
ATOM 712 O O . THR A 1 94 ? 20.875 18.281 21.156 1 79.44 94 THR A O 1
ATOM 715 N N . TRP A 1 95 ? 19.609 16.453 21.359 1 78.94 95 TRP A N 1
ATOM 716 C CA . TRP A 1 95 ? 18.391 17.266 21.453 1 78.94 95 TRP A CA 1
ATOM 717 C C . TRP A 1 95 ? 18.391 18.094 22.734 1 78.94 95 TRP A C 1
ATOM 719 O O . TRP A 1 95 ? 18.047 19.281 22.703 1 78.94 95 TRP A O 1
ATOM 729 N N . ILE A 1 96 ? 18.812 17.422 23.75 1 76 96 ILE A N 1
ATOM 730 C CA . ILE A 1 96 ? 18.844 18.062 25.062 1 76 96 ILE A CA 1
ATOM 731 C C . ILE A 1 96 ? 19.891 19.172 25.062 1 76 96 ILE A C 1
ATOM 733 O O . ILE A 1 96 ? 19.688 20.234 25.641 1 76 96 ILE A O 1
ATOM 737 N N . SER A 1 97 ? 20.984 18.906 24.391 1 75.94 97 SER A N 1
ATOM 738 C CA . SER A 1 97 ? 22.047 19.906 24.328 1 75.94 97 SER A CA 1
ATOM 739 C C . SER A 1 97 ? 21.625 21.141 23.531 1 75.94 97 SER A C 1
ATOM 741 O O . SER A 1 97 ? 21.922 22.266 23.922 1 75.94 97 SER A O 1
ATOM 743 N N . ILE A 1 98 ? 20.906 20.984 22.516 1 73.19 98 ILE A N 1
ATOM 744 C CA . ILE A 1 98 ? 20.422 22.094 21.688 1 73.19 98 ILE A CA 1
ATOM 745 C C . ILE A 1 98 ? 19.406 22.922 22.484 1 73.19 98 ILE A C 1
ATOM 747 O O . ILE A 1 98 ? 19.453 24.156 22.453 1 73.19 98 ILE A O 1
ATOM 751 N N . PHE A 1 99 ? 18.688 22.25 23.25 1 71.88 99 PHE A N 1
ATOM 752 C CA . PHE A 1 99 ? 17.672 22.922 24.062 1 71.88 99 PHE A CA 1
ATOM 753 C C . PHE A 1 99 ? 18.328 23.719 25.188 1 71.88 99 PHE A C 1
ATOM 755 O O . PHE A 1 99 ? 17.891 24.812 25.516 1 71.88 99 PHE A O 1
ATOM 762 N N . SER A 1 100 ? 19.375 23.141 25.719 1 66.88 100 SER A N 1
ATOM 763 C CA . SER A 1 100 ? 20.031 23.766 26.859 1 66.88 100 SER A CA 1
ATOM 764 C C . SER A 1 100 ? 20.891 24.953 26.406 1 66.88 100 SER A C 1
ATOM 766 O O . SER A 1 100 ? 21 25.953 27.109 1 66.88 100 SER A O 1
ATOM 768 N N . ARG A 1 101 ? 21.5 24.812 25.266 1 63.5 101 ARG A N 1
ATOM 769 C CA . ARG A 1 101 ? 22.375 25.859 24.781 1 63.5 101 ARG A CA 1
ATOM 770 C C . ARG A 1 101 ? 21.578 27.047 24.266 1 63.5 101 ARG A C 1
ATOM 772 O O . ARG A 1 101 ? 21.969 28.203 24.453 1 63.5 101 ARG A O 1
ATOM 779 N N . ASP A 1 102 ? 20.531 26.75 23.75 1 60.75 102 ASP A N 1
ATOM 780 C CA . ASP A 1 102 ? 19.828 27.812 23.031 1 60.75 102 ASP A CA 1
ATOM 781 C C . ASP A 1 102 ? 18.672 28.375 23.859 1 60.75 102 ASP A C 1
ATOM 783 O O . ASP A 1 102 ? 18.109 29.406 23.531 1 60.75 102 ASP A O 1
ATOM 787 N N . VAL A 1 103 ? 18.281 27.594 24.844 1 56 103 VAL A N 1
ATOM 788 C CA . VAL A 1 103 ? 17.188 28.078 25.688 1 56 103 VAL A CA 1
ATOM 789 C C . VAL A 1 103 ? 17.578 29.422 26.312 1 56 103 VAL A C 1
ATOM 791 O O . VAL A 1 103 ? 16.734 30.297 26.484 1 56 103 VAL A O 1
ATOM 794 N N . TRP A 1 104 ? 18.812 29.469 26.562 1 51.53 104 TRP A N 1
ATOM 795 C CA . TRP A 1 104 ? 19.234 30.719 27.188 1 51.53 104 TRP A CA 1
ATOM 796 C C . TRP A 1 104 ? 19.234 31.859 26.188 1 51.53 104 TRP A C 1
ATOM 798 O O . TRP A 1 104 ? 19.328 33.031 26.562 1 51.53 104 TRP A O 1
ATOM 808 N N . LYS A 1 105 ? 19.391 31.562 25 1 56.38 105 LYS A N 1
ATOM 809 C CA . LYS A 1 105 ? 19.219 32.688 24.078 1 56.38 105 LYS A CA 1
ATOM 810 C C . LYS A 1 105 ? 17.75 33.031 23.906 1 56.38 105 LYS A C 1
ATOM 812 O O . LYS A 1 105 ? 17.078 32.5 23.031 1 56.38 105 LYS A O 1
ATOM 817 N N . TRP A 1 106 ? 17.078 33.156 25.094 1 59.84 106 TRP A N 1
ATOM 818 C CA . TRP A 1 106 ? 15.656 33.125 25.391 1 59.84 106 TRP A CA 1
ATOM 819 C C . TRP A 1 106 ? 14.906 34.219 24.656 1 59.84 106 TRP A C 1
ATOM 821 O O . TRP A 1 106 ? 14.031 34.875 25.234 1 59.84 106 TRP A O 1
ATOM 831 N N . PRO A 1 107 ? 15.445 34.688 23.516 1 75.44 107 PRO A N 1
ATOM 832 C CA . PRO A 1 107 ? 14.672 35.781 22.891 1 75.44 107 PRO A CA 1
ATOM 833 C C . PRO A 1 107 ? 13.273 35.312 22.453 1 75.44 107 PRO A C 1
ATOM 835 O O . PRO A 1 107 ? 12.32 36.094 22.547 1 75.44 107 PRO A O 1
ATOM 838 N N . ASN A 1 108 ? 13.125 34.062 22.328 1 84.38 108 ASN A N 1
ATOM 839 C CA . ASN A 1 108 ? 11.82 33.625 21.859 1 84.38 108 ASN A CA 1
ATOM 840 C C . ASN A 1 108 ? 10.797 33.594 23 1 84.38 108 ASN A C 1
ATOM 842 O O . ASN A 1 108 ? 9.641 34 22.812 1 84.38 108 ASN A O 1
ATOM 846 N N . LEU A 1 109 ? 11.258 33.156 24.125 1 84.75 109 LEU A N 1
ATOM 847 C CA . LEU A 1 109 ? 10.359 33.125 25.281 1 84.75 109 LEU A CA 1
ATOM 848 C C . LEU A 1 109 ? 9.969 34.562 25.688 1 84.75 109 LEU A C 1
ATOM 850 O O . LEU A 1 109 ? 8.82 34.812 26.062 1 84.75 109 LEU A O 1
ATOM 854 N N . THR A 1 110 ? 10.922 35.406 25.562 1 87.75 110 THR A N 1
ATOM 855 C CA . THR A 1 110 ? 10.656 36.812 25.906 1 87.75 110 THR A CA 1
ATOM 856 C C . THR A 1 110 ? 9.641 37.406 24.938 1 87.75 110 THR A C 1
ATOM 858 O O . THR A 1 110 ? 8.773 38.188 25.344 1 87.75 110 THR A O 1
ATOM 861 N N . MET A 1 111 ? 9.789 37.031 23.75 1 90.06 111 MET A N 1
ATOM 862 C CA . MET A 1 111 ? 8.852 37.531 22.75 1 90.06 111 MET A CA 1
ATOM 863 C C . MET A 1 111 ? 7.43 37.062 23.047 1 90.06 111 MET A C 1
ATOM 865 O O . MET A 1 111 ? 6.48 37.844 22.938 1 90.06 111 MET A O 1
ATOM 869 N N . VAL A 1 112 ? 7.293 35.875 23.5 1 91.19 112 VAL A N 1
ATOM 870 C CA . VAL A 1 112 ? 5.977 35.312 23.812 1 91.19 112 VAL A CA 1
ATOM 871 C C . VAL A 1 112 ? 5.434 35.969 25.078 1 91.19 112 VAL A C 1
ATOM 873 O O . VAL A 1 112 ? 4.246 36.281 25.156 1 91.19 112 VAL A O 1
ATOM 876 N N . LEU A 1 113 ? 6.262 36.188 26 1 92.12 113 LEU A N 1
ATOM 877 C CA . LEU A 1 113 ? 5.836 36.844 27.25 1 92.12 113 LEU A CA 1
ATOM 878 C C . LEU A 1 113 ? 5.438 38.281 27 1 92.12 113 LEU A C 1
ATOM 880 O O . LEU A 1 113 ? 4.449 38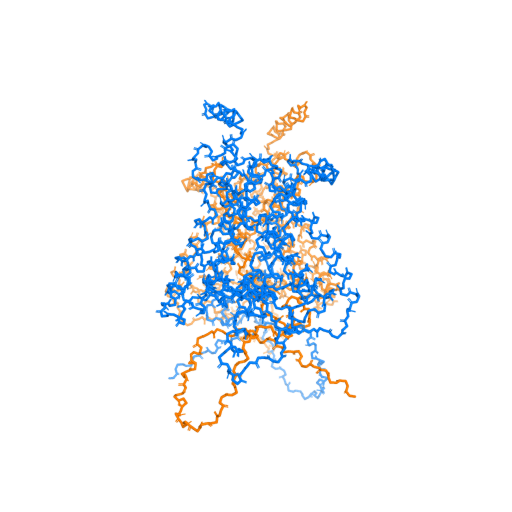.781 27.562 1 92.12 113 LEU A O 1
ATOM 884 N N . LEU A 1 114 ? 6.152 38.938 26.188 1 93.19 114 LEU A N 1
ATOM 885 C CA . LEU A 1 114 ? 5.859 40.344 25.875 1 93.19 114 LEU A CA 1
ATOM 886 C C . LEU A 1 114 ? 4.586 40.469 25.047 1 93.19 114 LEU A C 1
ATOM 888 O O . LEU A 1 114 ? 3.922 41.5 25.062 1 93.19 114 LEU A O 1
ATOM 892 N N . SER A 1 115 ? 4.285 39.375 24.328 1 94.81 115 SER A N 1
ATOM 893 C CA . SER A 1 115 ? 3.053 39.406 23.547 1 94.81 115 SER A CA 1
ATOM 894 C C . SER A 1 115 ? 1.825 39.5 24.438 1 94.81 115 SER A C 1
ATOM 896 O O . SER A 1 115 ? 0.759 39.938 24 1 94.81 115 SER A O 1
ATOM 898 N N . GLN A 1 116 ? 2.012 39.156 25.688 1 95.94 116 GLN A N 1
ATOM 899 C CA . GLN A 1 116 ? 0.907 39.25 26.641 1 95.94 116 GLN A CA 1
ATOM 900 C C . GLN A 1 116 ? 0.527 40.719 26.906 1 95.94 116 GLN A C 1
ATOM 902 O O . GLN A 1 116 ? -0.602 41 27.312 1 95.94 116 GLN A O 1
ATOM 907 N N . VAL A 1 117 ? 1.424 41.531 26.625 1 96.38 117 VAL A N 1
ATOM 908 C CA . VAL A 1 117 ? 1.131 42.969 26.781 1 96.38 117 VAL A CA 1
ATOM 909 C C . VAL A 1 117 ? 0.02 43.375 25.812 1 96.38 117 VAL A C 1
ATOM 911 O O . VAL A 1 117 ? -0.907 44.094 26.188 1 96.38 117 VAL A O 1
ATOM 914 N N . THR A 1 118 ? 0.166 42.906 24.625 1 97.12 118 THR A N 1
ATOM 915 C CA . THR A 1 118 ? -0.878 43.188 23.641 1 97.12 118 THR A CA 1
ATOM 916 C C . THR A 1 118 ? -2.215 42.594 24.094 1 97.12 118 THR A C 1
ATOM 918 O O . THR A 1 118 ? -3.26 43.219 23.922 1 97.12 118 THR A O 1
ATOM 921 N N . CYS A 1 119 ? -2.209 41.438 24.656 1 97.06 119 CYS A N 1
ATOM 922 C CA . CYS A 1 119 ? -3.428 40.781 25.109 1 97.06 119 CYS A CA 1
ATOM 923 C C . CYS A 1 119 ? -4.105 41.594 26.203 1 97.06 119 CYS A C 1
ATOM 925 O O . CYS A 1 119 ? -5.312 41.812 26.156 1 97.06 119 CYS A O 1
ATOM 927 N N . VAL A 1 120 ? -3.326 42.031 27.109 1 97 120 VAL A N 1
ATOM 928 C CA . VAL A 1 120 ? -3.867 42.781 28.234 1 97 120 VAL A CA 1
ATOM 929 C C . VAL A 1 120 ? -4.367 44.156 27.734 1 97 120 VAL A C 1
ATOM 931 O O . VAL A 1 120 ? -5.41 44.625 28.188 1 97 120 VAL A O 1
ATOM 934 N N . LEU A 1 121 ? -3.656 44.719 26.828 1 97.31 121 LEU A N 1
ATOM 935 C CA . LEU A 1 121 ? -4.055 46 26.266 1 97.31 121 LEU A CA 1
ATOM 936 C C . LEU A 1 121 ? -5.395 45.875 25.547 1 97.31 121 LEU A C 1
ATOM 938 O O . LEU A 1 121 ? -6.207 46.812 25.594 1 97.31 121 LEU A O 1
ATOM 942 N N . VAL A 1 122 ? -5.594 44.812 24.859 1 97.69 122 VAL A N 1
ATOM 943 C CA . VAL A 1 122 ? -6.852 44.594 24.141 1 97.69 122 VAL A CA 1
ATOM 944 C C . VAL A 1 122 ? -8 44.5 25.141 1 97.69 122 VAL A C 1
ATOM 946 O O . VAL A 1 122 ? -9.062 45.094 24.953 1 97.69 122 VAL A O 1
ATOM 949 N N . LEU A 1 123 ? -7.785 43.719 26.219 1 97.06 123 LEU A N 1
ATOM 950 C CA . LEU A 1 123 ? -8.812 43.562 27.234 1 97.06 123 LEU A CA 1
ATOM 951 C C . LEU A 1 123 ? -9.148 44.906 27.875 1 97.06 123 LEU A C 1
ATOM 953 O O . LEU A 1 123 ? -10.32 45.25 28.031 1 97.06 123 LEU A O 1
ATOM 957 N N . LEU A 1 124 ? -8.141 45.688 28.203 1 96.31 124 LEU A N 1
ATOM 958 C CA . LEU A 1 124 ? -8.344 47 28.828 1 96.31 124 LEU A CA 1
ATOM 959 C C . LEU A 1 124 ? -9.023 47.969 27.859 1 96.31 124 LEU A C 1
ATOM 961 O O . LEU A 1 124 ? -9.883 48.75 28.281 1 96.31 124 LEU A O 1
ATOM 965 N N . SER A 1 125 ? -8.602 47.938 26.656 1 96.75 125 SER A N 1
ATOM 966 C CA . SER A 1 125 ? -9.227 48.781 25.656 1 96.75 125 SER A CA 1
ATOM 967 C C . SER A 1 125 ? -10.711 48.438 25.484 1 96.75 125 SER A C 1
ATOM 969 O O . SER A 1 125 ? -11.539 49.344 25.359 1 96.75 125 SER A O 1
ATOM 971 N N . GLU A 1 126 ? -11.039 47.188 25.484 1 95.94 126 GLU A N 1
ATOM 972 C CA . GLU A 1 126 ? -12.43 46.781 25.328 1 95.94 126 GLU A CA 1
ATOM 973 C C . GLU A 1 126 ? -13.266 47.25 26.516 1 95.94 126 GLU A C 1
ATOM 975 O O . GLU A 1 126 ? -14.445 47.594 26.375 1 95.94 126 GLU A O 1
ATOM 980 N N . LYS A 1 127 ? -12.688 47.188 27.703 1 94.88 127 LYS A N 1
ATOM 981 C CA . LYS A 1 127 ? -13.383 47.719 28.875 1 94.88 127 LYS A CA 1
ATOM 982 C C . LYS A 1 127 ? -13.648 49.219 28.75 1 94.88 127 LYS A C 1
ATOM 984 O O . LYS A 1 127 ? -14.711 49.688 29.141 1 94.88 127 LYS A O 1
ATOM 989 N N . ALA A 1 128 ? -12.703 49.875 28.219 1 95.56 128 ALA A N 1
ATOM 990 C CA . ALA A 1 128 ? -12.852 51.281 28 1 95.56 128 ALA A CA 1
ATOM 991 C C . ALA A 1 128 ? -13.93 51.594 26.953 1 95.56 128 ALA A C 1
ATOM 993 O O . ALA A 1 128 ? -14.703 52.531 27.094 1 95.56 128 ALA A O 1
ATOM 994 N N . PHE A 1 129 ? -13.938 50.812 25.922 1 94.44 129 PHE A N 1
ATOM 995 C CA . PHE A 1 129 ? -14.938 51 24.891 1 94.44 129 PHE A CA 1
ATOM 996 C C . PHE A 1 129 ? -16.328 50.656 25.406 1 94.44 129 PHE A C 1
ATOM 998 O O . PHE A 1 129 ? -17.312 51.25 25.016 1 94.44 129 PHE A O 1
ATOM 1005 N N . ALA A 1 130 ? -16.391 49.656 26.281 1 92.62 130 ALA A N 1
ATOM 1006 C CA . ALA A 1 130 ? -17.672 49.25 26.875 1 92.62 130 ALA A CA 1
ATOM 1007 C C . ALA A 1 130 ? -18.25 50.375 27.719 1 92.62 130 ALA A C 1
ATOM 1009 O O . ALA A 1 130 ? -19.469 50.5 27.844 1 92.62 130 ALA A O 1
ATOM 1010 N N . ARG A 1 131 ? -17.406 51.188 28.266 1 91.88 131 ARG A N 1
ATOM 1011 C CA . ARG A 1 131 ? -17.844 52.312 29.078 1 91.88 131 ARG A CA 1
ATOM 1012 C C . ARG A 1 131 ? -18.125 53.531 28.219 1 91.88 131 ARG A C 1
ATOM 1014 O O . ARG A 1 131 ? -18.438 54.625 28.734 1 91.88 131 ARG A O 1
ATOM 1021 N N . LYS A 1 132 ? -18 53.438 26.953 1 89.81 132 LYS A N 1
ATOM 1022 C CA . LYS A 1 132 ? -18.328 54.469 25.969 1 89.81 132 LYS A CA 1
ATOM 1023 C C . LYS A 1 132 ? -17.375 55.656 26.062 1 89.81 132 LYS A C 1
ATOM 1025 O O . LYS A 1 132 ? -17.781 56.812 25.906 1 89.81 132 LYS A O 1
ATOM 1030 N N . TRP A 1 133 ? -16.172 55.344 26.375 1 88.62 133 TRP A N 1
ATOM 1031 C CA . TRP A 1 133 ? -15.172 56.406 26.438 1 88.62 133 TRP A CA 1
ATOM 1032 C C . TRP A 1 133 ? -14.758 56.844 25.031 1 88.62 133 TRP A C 1
ATOM 1034 O O . TRP A 1 133 ? -14.359 58 24.828 1 88.62 133 TRP A O 1
ATOM 1044 N N . PHE A 1 134 ? -14.828 55.938 24.109 1 89.38 134 PHE A N 1
ATOM 1045 C CA . PHE A 1 134 ? -14.398 56.188 22.734 1 89.38 134 PHE A CA 1
ATOM 1046 C C . PHE A 1 134 ? -15.422 55.625 21.75 1 89.38 134 PHE A C 1
ATOM 1048 O O . PHE A 1 134 ? -16.25 54.812 22.109 1 89.38 134 PHE A O 1
ATOM 1055 N N . SER A 1 135 ? -15.273 56.156 20.531 1 89.81 135 SER A N 1
ATOM 1056 C CA . SER A 1 135 ? -16.203 55.75 19.484 1 89.81 135 SER A CA 1
ATOM 1057 C C . SER A 1 135 ? -15.734 54.438 18.828 1 89.81 135 SER A C 1
ATOM 1059 O O . SER A 1 135 ? -14.57 54.062 18.938 1 89.81 135 SER A O 1
ATOM 1061 N N . ASN A 1 136 ? -16.672 53.812 18.094 1 90.19 136 ASN A N 1
ATOM 1062 C CA . ASN A 1 136 ? -16.391 52.562 17.375 1 90.19 136 ASN A CA 1
ATOM 1063 C C . ASN A 1 136 ? -15.414 52.781 16.234 1 90.19 136 ASN A C 1
ATOM 1065 O O . ASN A 1 136 ? -14.648 51.875 15.867 1 90.19 136 ASN A O 1
ATOM 1069 N N . ARG A 1 137 ? -15.414 53.906 15.695 1 91.25 137 ARG A N 1
ATOM 1070 C CA . ARG A 1 137 ? -14.484 54.219 14.625 1 91.25 137 ARG A CA 1
ATOM 1071 C C . ARG A 1 137 ? -13.047 54.25 15.133 1 91.25 137 ARG A C 1
ATOM 1073 O O . ARG A 1 137 ? -12.133 53.75 14.461 1 91.25 137 ARG A O 1
ATOM 1080 N N . ILE A 1 138 ? -12.93 54.781 16.281 1 93.44 138 ILE A N 1
ATOM 1081 C CA . ILE A 1 138 ? -11.617 54.812 16.906 1 93.44 138 ILE A CA 1
ATOM 1082 C C . ILE A 1 138 ? -11.172 53.406 17.266 1 93.44 138 ILE A C 1
ATOM 1084 O O . ILE A 1 138 ? -9.992 53.062 17.141 1 93.44 138 ILE A O 1
ATOM 1088 N N . ALA A 1 139 ? -12.109 52.625 17.641 1 94.19 139 ALA A N 1
ATOM 1089 C CA . ALA A 1 139 ? -11.805 51.25 17.984 1 94.19 139 ALA A CA 1
ATOM 1090 C C . ALA A 1 139 ? -11.266 50.5 16.766 1 94.19 139 ALA A C 1
ATOM 1092 O O . ALA A 1 139 ? -10.32 49.719 16.875 1 94.19 139 ALA A O 1
ATOM 1093 N N . ALA A 1 140 ? -11.82 50.719 15.648 1 94.31 140 ALA A N 1
ATOM 1094 C CA . ALA A 1 140 ? -11.414 50.031 14.422 1 94.31 140 ALA A CA 1
ATOM 1095 C C . ALA A 1 140 ? -9.961 50.375 14.07 1 94.31 140 ALA A C 1
ATOM 1097 O O . ALA A 1 140 ? -9.188 49.5 13.711 1 94.31 140 ALA A O 1
ATOM 1098 N N . VAL A 1 141 ? -9.625 51.594 14.195 1 96.25 141 VAL A N 1
ATOM 1099 C CA . VAL A 1 141 ? -8.266 52.031 13.875 1 96.25 141 VAL A CA 1
ATOM 1100 C C . VAL A 1 141 ? -7.297 51.531 14.938 1 96.25 141 VAL A C 1
ATOM 1102 O O . VAL A 1 141 ? -6.223 51 14.609 1 96.25 141 VAL A O 1
ATOM 1105 N N . TRP A 1 142 ? -7.715 51.594 16.156 1 96.38 142 TRP A N 1
ATOM 1106 C CA . TRP A 1 142 ? -6.891 51.156 17.281 1 96.38 142 TRP A CA 1
ATOM 1107 C C . TRP A 1 142 ? -6.539 49.688 17.172 1 96.38 142 TRP A C 1
ATOM 1109 O O . TRP A 1 142 ? -5.367 49.312 17.25 1 96.38 142 TRP A O 1
ATOM 1119 N N . TYR A 1 143 ? -7.504 48.906 16.938 1 97.12 143 TYR A N 1
ATOM 1120 C CA . TYR A 1 143 ? -7.285 47.469 16.906 1 97.12 143 TYR A CA 1
ATOM 1121 C C . TYR A 1 143 ? -6.508 47.062 15.664 1 97.12 143 TYR A C 1
ATOM 1123 O O . TYR A 1 143 ? -5.715 46.094 15.695 1 97.12 143 TYR A O 1
ATOM 1131 N N . THR A 1 144 ? -6.699 47.719 14.547 1 96.62 144 THR A N 1
ATOM 1132 C CA . THR A 1 144 ? -5.934 47.406 13.344 1 96.62 144 THR A CA 1
ATOM 1133 C C . THR A 1 144 ? -4.445 47.688 13.57 1 96.62 144 THR A C 1
ATOM 1135 O O . THR A 1 144 ? -3.602 46.875 13.195 1 96.62 144 THR A O 1
ATOM 1138 N N . VAL A 1 145 ? -4.164 48.781 14.195 1 97.12 145 VAL A N 1
ATOM 1139 C CA . VAL A 1 145 ? -2.779 49.125 14.469 1 97.12 145 VAL A CA 1
ATOM 1140 C C . VAL A 1 145 ? -2.188 48.188 15.516 1 97.12 145 VAL A C 1
ATOM 1142 O O . VAL A 1 145 ? -1.075 47.688 15.344 1 97.12 145 VAL A O 1
ATOM 1145 N N . LEU A 1 146 ? -2.928 47.938 16.531 1 97.38 146 LEU A N 1
ATOM 1146 C CA . LEU A 1 146 ? -2.438 47.125 17.641 1 97.38 146 LEU A CA 1
ATOM 1147 C C . LEU A 1 146 ? -2.158 45.688 17.172 1 97.38 146 LEU A C 1
ATOM 1149 O O . LEU A 1 146 ? -1.116 45.125 17.5 1 97.38 146 LEU A O 1
ATOM 1153 N N . ILE A 1 147 ? -3.068 45.125 16.453 1 97.12 147 ILE A N 1
ATOM 1154 C CA . ILE A 1 147 ? -2.91 43.75 15.977 1 97.12 147 ILE A CA 1
ATOM 1155 C C . ILE A 1 147 ? -1.792 43.688 14.938 1 97.12 147 ILE A C 1
ATOM 1157 O O . ILE A 1 147 ? -1.031 42.719 14.898 1 97.12 147 ILE A O 1
ATOM 1161 N N . SER A 1 148 ? -1.652 44.688 14.086 1 97.5 148 SER A N 1
ATOM 1162 C CA . SER A 1 148 ? -0.55 44.75 13.133 1 97.5 148 SER A CA 1
ATOM 1163 C C . SER A 1 148 ? 0.797 44.781 13.844 1 97.5 148 SER A C 1
ATOM 1165 O O . SER A 1 148 ? 1.741 44.094 13.445 1 97.5 148 SER A O 1
ATOM 1167 N N . LEU A 1 149 ? 0.861 45.562 14.852 1 97 149 LEU A N 1
ATOM 1168 C CA . LEU A 1 149 ? 2.092 45.656 15.633 1 97 149 LEU A CA 1
ATOM 1169 C C . LEU A 1 149 ? 2.387 44.312 16.328 1 97 149 LEU A C 1
ATOM 1171 O O . LEU A 1 149 ? 3.549 43.938 16.438 1 97 149 LEU A O 1
ATOM 1175 N N . HIS A 1 150 ? 1.333 43.688 16.781 1 97.62 150 HIS A N 1
ATOM 1176 C CA . HIS A 1 150 ? 1.462 42.375 17.438 1 97.62 150 HIS A CA 1
ATOM 1177 C C . HIS A 1 150 ? 2.086 41.375 16.484 1 97.62 150 HIS A C 1
ATOM 1179 O O . HIS A 1 150 ? 2.865 40.5 16.922 1 97.62 150 HIS A O 1
ATOM 1185 N N . LEU A 1 151 ? 1.848 41.438 15.25 1 97.19 151 LEU A N 1
ATOM 1186 C CA . LEU A 1 151 ? 2.332 40.469 14.258 1 97.19 151 LEU A CA 1
ATOM 1187 C C . LEU A 1 151 ? 3.688 40.906 13.711 1 97.19 151 LEU A C 1
ATOM 1189 O O . LEU A 1 151 ? 4.547 40.062 13.445 1 97.19 151 LEU A O 1
ATOM 1193 N N . ILE A 1 152 ? 3.953 42.188 13.586 1 96.88 152 ILE A N 1
ATOM 1194 C CA . ILE A 1 152 ? 5.109 42.719 12.867 1 96.88 152 ILE A CA 1
ATOM 1195 C C . ILE A 1 152 ? 6.312 42.781 13.797 1 96.88 152 ILE A C 1
ATOM 1197 O O . ILE A 1 152 ? 7.438 42.469 13.398 1 96.88 152 ILE A O 1
ATOM 1201 N N . LEU A 1 153 ? 6.152 43.156 15 1 95.38 153 LEU A N 1
ATOM 1202 C CA . LEU A 1 153 ? 7.266 43.375 15.922 1 95.38 153 LEU A CA 1
ATOM 1203 C C . LEU A 1 153 ? 8.047 42.062 16.125 1 95.38 153 LEU A C 1
ATOM 1205 O O . LEU A 1 153 ? 9.273 42.062 16.062 1 95.38 153 LEU A O 1
ATOM 1209 N N . PRO A 1 154 ? 7.359 41 16.391 1 94.19 154 PRO A N 1
ATOM 1210 C CA . PRO A 1 154 ? 8.102 39.75 16.531 1 94.19 154 PRO A CA 1
ATOM 1211 C C . PRO A 1 154 ? 8.875 39.344 15.281 1 94.19 154 PRO A C 1
ATOM 1213 O O . PRO A 1 154 ? 9.938 38.75 15.367 1 94.19 154 PRO A O 1
ATOM 1216 N N . VAL A 1 155 ? 8.352 39.625 14.141 1 94.38 155 VAL A N 1
ATOM 1217 C CA . VAL A 1 155 ? 9.039 39.375 12.883 1 94.38 155 VAL A CA 1
ATOM 1218 C C . VAL A 1 155 ? 10.367 40.125 12.852 1 94.38 155 VAL A C 1
ATOM 1220 O O . VAL A 1 155 ? 11.406 39.562 12.508 1 94.38 155 VAL A O 1
ATOM 1223 N N . LEU A 1 156 ? 10.336 41.406 13.242 1 93.38 156 LEU A N 1
ATOM 1224 C CA . LEU A 1 156 ? 11.531 42.25 13.234 1 93.38 156 LEU A CA 1
ATOM 1225 C C . LEU A 1 156 ? 12.562 41.719 14.234 1 93.38 156 LEU A C 1
ATOM 1227 O O . LEU A 1 156 ? 13.758 41.688 13.93 1 93.38 156 LEU A O 1
ATOM 1231 N N . VAL A 1 157 ? 12.102 41.312 15.32 1 90.81 157 VAL A N 1
ATOM 1232 C CA . VAL A 1 157 ? 12.992 40.781 16.344 1 90.81 157 VAL A CA 1
ATOM 1233 C C . VAL A 1 157 ? 13.641 39.5 15.875 1 90.81 157 VAL A C 1
ATOM 1235 O O . VAL A 1 157 ? 14.844 39.281 16.047 1 90.81 157 VAL A O 1
ATOM 1238 N N . THR A 1 158 ? 12.867 38.625 15.297 1 91.06 158 THR A N 1
ATOM 1239 C CA . THR A 1 158 ? 13.367 37.344 14.828 1 91.06 158 THR A CA 1
ATOM 1240 C C . THR A 1 158 ? 14.391 37.531 13.711 1 91.06 158 THR A C 1
ATOM 1242 O O . THR A 1 158 ? 15.406 36.844 13.672 1 91.06 158 THR A O 1
ATOM 1245 N N . LEU A 1 159 ? 14.102 38.469 12.82 1 90.75 159 LEU A N 1
ATOM 1246 C CA . LEU A 1 159 ? 15.016 38.719 11.711 1 90.75 159 LEU A CA 1
ATOM 1247 C C . LEU A 1 159 ? 16.297 39.375 12.211 1 90.75 159 LEU A C 1
ATOM 1249 O O . LEU A 1 159 ? 17.375 39.156 11.641 1 90.75 159 LEU A O 1
ATOM 1253 N N . TRP A 1 160 ? 16.172 40.062 13.258 1 88.44 160 TRP A N 1
ATOM 1254 C CA . TRP A 1 160 ? 17.328 40.75 13.812 1 88.44 160 TRP A CA 1
ATOM 1255 C C . TRP A 1 160 ? 18.219 39.781 14.594 1 88.44 160 TRP A C 1
ATOM 1257 O O . TRP A 1 160 ? 19.438 39.844 14.492 1 88.44 160 TRP A O 1
ATOM 1267 N N . LEU A 1 161 ? 17.688 38.938 15.328 1 83.56 161 LEU A N 1
ATOM 1268 C CA . LEU A 1 161 ? 18.438 38.031 16.203 1 83.56 161 LEU A CA 1
ATOM 1269 C C . LEU A 1 161 ? 19 36.844 15.422 1 83.56 161 LEU A C 1
ATOM 1271 O O . LEU A 1 161 ? 19.969 36.219 15.844 1 83.56 161 LEU A O 1
ATOM 1275 N N . LYS A 1 162 ? 18.469 36.562 14.289 1 80.69 162 LYS A N 1
ATOM 1276 C CA . LYS A 1 162 ? 18.859 35.406 13.469 1 80.69 162 LYS A CA 1
ATOM 1277 C C . LYS A 1 162 ? 19.047 34.156 14.312 1 80.69 162 LYS A C 1
ATOM 1279 O O . LYS A 1 162 ? 20.078 33.5 14.242 1 80.69 162 LYS A O 1
ATOM 1284 N N . GLY A 1 163 ? 18.016 33.844 15.062 1 76.81 163 GLY A N 1
ATOM 1285 C CA . GLY A 1 163 ? 18.078 32.719 15.969 1 76.81 163 GLY A CA 1
ATOM 1286 C C . GLY A 1 163 ? 17.781 31.391 15.281 1 76.81 163 GLY A C 1
ATOM 1287 O O . GLY A 1 163 ? 17.703 31.312 14.055 1 76.81 163 GLY A O 1
ATOM 1288 N N . ASN A 1 164 ? 17.734 30.297 16.047 1 80.25 164 ASN A N 1
ATOM 1289 C CA . ASN A 1 164 ? 17.453 28.953 15.586 1 80.25 164 ASN A CA 1
ATOM 1290 C C . ASN A 1 164 ? 15.977 28.797 15.219 1 80.25 164 ASN A C 1
ATOM 1292 O O . ASN A 1 164 ? 15.094 29.031 16.047 1 80.25 164 ASN A O 1
ATOM 1296 N N . PRO A 1 165 ? 15.766 28.391 14.008 1 84.31 165 PRO A N 1
ATOM 1297 C CA . PRO A 1 165 ? 14.391 28.234 13.531 1 84.31 165 PRO A CA 1
ATOM 1298 C C . PRO A 1 165 ? 13.594 27.219 14.352 1 84.31 165 PRO A C 1
ATOM 1300 O O . PRO A 1 165 ? 12.367 27.312 14.422 1 84.31 165 PRO A O 1
ATOM 1303 N N . MET A 1 166 ? 14.203 26.359 14.945 1 82.69 166 MET A N 1
ATOM 1304 C CA . MET A 1 166 ? 13.523 25.328 15.727 1 82.69 166 MET A CA 1
ATOM 1305 C C . MET A 1 166 ? 12.742 25.953 16.875 1 82.69 166 MET A C 1
ATOM 1307 O O . MET A 1 166 ? 11.719 25.406 17.312 1 82.69 166 MET A O 1
ATOM 1311 N N . PHE A 1 167 ? 13.18 27.094 17.328 1 83.69 167 PHE A N 1
ATOM 1312 C CA . PHE A 1 167 ? 12.531 27.734 18.453 1 83.69 167 PHE A CA 1
ATOM 1313 C C . PHE A 1 167 ? 11.703 28.922 18 1 83.69 167 PHE A C 1
ATOM 1315 O O . PHE A 1 167 ? 10.672 29.234 18.609 1 83.69 167 PHE A O 1
ATOM 1322 N N . SER A 1 168 ? 12.156 29.5 16.969 1 89.12 168 SER A N 1
ATOM 1323 C CA . SER A 1 168 ? 11.445 30.688 16.5 1 89.12 168 SER A CA 1
ATOM 1324 C C . SER A 1 168 ? 10.125 30.312 15.844 1 89.12 168 SER A C 1
ATOM 1326 O O . SER A 1 168 ? 9.148 31.062 15.93 1 89.12 168 SER A O 1
ATOM 1328 N N . THR A 1 169 ? 10.109 29.172 15.227 1 91.5 169 THR A N 1
ATOM 1329 C CA . THR A 1 169 ? 8.906 28.766 14.516 1 91.5 169 THR A CA 1
ATOM 1330 C C . THR A 1 169 ? 7.742 28.578 15.477 1 91.5 169 THR A C 1
ATOM 1332 O O . THR A 1 169 ? 6.668 29.141 15.289 1 91.5 169 THR A O 1
ATOM 1335 N N . PRO A 1 170 ? 7.914 27.812 16.531 1 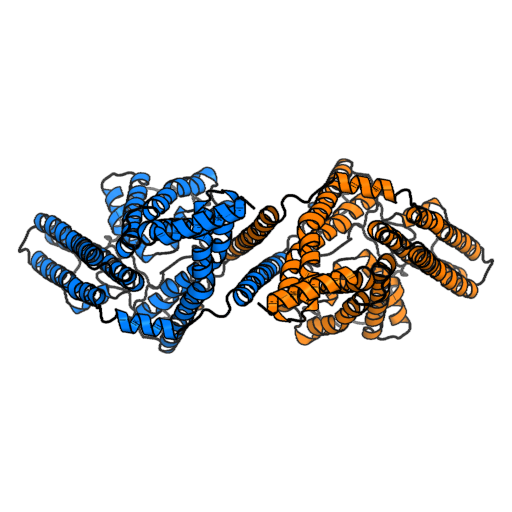91.25 170 PRO A N 1
ATOM 1336 C CA . PRO A 1 170 ? 6.797 27.672 17.469 1 91.25 170 PRO A CA 1
ATOM 1337 C C . PRO A 1 170 ? 6.441 28.984 18.156 1 91.25 170 PRO A C 1
ATOM 1339 O O . PRO A 1 170 ? 5.273 29.219 18.469 1 91.25 170 PRO A O 1
ATOM 1342 N N . ALA A 1 171 ? 7.355 29.812 18.438 1 92.19 171 ALA A N 1
ATOM 1343 C CA . ALA A 1 171 ? 7.082 31.094 19.047 1 92.19 171 ALA A CA 1
ATOM 1344 C C . ALA A 1 171 ? 6.219 31.969 18.141 1 92.19 171 ALA A C 1
ATOM 1346 O O . ALA A 1 171 ? 5.23 32.562 18.594 1 92.19 171 ALA A O 1
ATOM 1347 N N . LEU A 1 172 ? 6.641 32.031 16.938 1 95.12 172 LEU A N 1
ATOM 1348 C CA . LEU A 1 172 ? 5.883 32.812 15.984 1 95.12 172 LEU A CA 1
ATOM 1349 C C . LEU A 1 172 ? 4.5 32.219 15.75 1 95.12 172 LEU A C 1
ATOM 1351 O O . LEU A 1 172 ? 3.535 32.969 15.523 1 95.12 172 LEU A O 1
ATOM 1355 N N . ALA A 1 173 ? 4.414 30.938 15.797 1 96.25 173 ALA A N 1
ATOM 1356 C CA . ALA A 1 173 ? 3.115 30.281 15.672 1 96.25 173 ALA A CA 1
ATOM 1357 C C . ALA A 1 173 ? 2.178 30.703 16.797 1 96.25 173 ALA A C 1
ATOM 1359 O O . ALA A 1 173 ? 0.993 30.953 16.578 1 96.25 173 ALA A O 1
ATOM 1360 N N . LEU A 1 174 ? 2.682 30.797 17.953 1 96.38 174 LEU A N 1
ATOM 1361 C CA . LEU A 1 174 ? 1.885 31.219 19.109 1 96.38 174 LEU A CA 1
ATOM 1362 C C . LEU A 1 174 ? 1.416 32.656 18.922 1 96.38 174 LEU A C 1
ATOM 1364 O O . LEU A 1 174 ? 0.281 33 19.281 1 96.38 174 LEU A O 1
ATOM 1368 N N . ILE A 1 175 ? 2.283 33.438 18.438 1 96.94 175 ILE A N 1
ATOM 1369 C CA . ILE A 1 175 ? 1.953 34.844 18.203 1 96.94 175 ILE A CA 1
ATOM 1370 C C . ILE A 1 175 ? 0.821 34.938 17.188 1 96.94 175 ILE A C 1
ATOM 1372 O O . ILE A 1 175 ? -0.102 35.75 17.344 1 96.94 175 ILE A O 1
ATOM 1376 N N . VAL A 1 176 ? 0.933 34.125 16.141 1 97.69 176 VAL A N 1
ATOM 1377 C CA . VAL A 1 176 ? -0.105 34.125 15.117 1 97.69 176 VAL A CA 1
ATOM 1378 C C . VAL A 1 176 ? -1.425 33.656 15.719 1 97.69 176 VAL A C 1
ATOM 1380 O O . VAL A 1 176 ? -2.48 34.219 15.461 1 97.69 176 VAL A O 1
ATOM 1383 N N . ILE A 1 177 ? -1.396 32.625 16.516 1 98 177 ILE A N 1
ATOM 1384 C CA . ILE A 1 177 ? -2.586 32.125 17.172 1 98 177 ILE A CA 1
ATOM 1385 C C . ILE A 1 177 ? -3.213 33.188 18.047 1 98 177 ILE A C 1
ATOM 1387 O O . ILE A 1 177 ? -4.43 33.406 18.016 1 98 177 ILE A O 1
ATOM 1391 N N . GLU A 1 178 ? -2.447 33.906 18.781 1 98.25 178 GLU A N 1
ATOM 1392 C CA . GLU A 1 178 ? -2.932 35 19.625 1 98.25 178 GLU A CA 1
ATOM 1393 C C . GLU A 1 178 ? -3.596 36.094 18.781 1 98.25 178 GLU A C 1
ATOM 1395 O O . GLU A 1 178 ? -4.648 36.625 19.156 1 98.25 178 GLU A O 1
ATOM 1400 N N . ALA A 1 179 ? -2.957 36.406 17.734 1 98.25 179 ALA A N 1
ATOM 1401 C CA . ALA A 1 179 ? -3.504 37.438 16.859 1 98.25 179 ALA A CA 1
ATOM 1402 C C . ALA A 1 179 ? -4.891 37.062 16.359 1 98.25 179 ALA A C 1
ATOM 1404 O O . ALA A 1 179 ? -5.805 37.875 16.344 1 98.25 179 ALA A O 1
ATOM 1405 N N . LEU A 1 180 ? -5.012 35.844 15.906 1 98.31 180 LEU A N 1
ATOM 1406 C CA . LEU A 1 180 ? -6.297 35.375 15.414 1 98.31 180 LEU A CA 1
ATOM 1407 C C . LEU A 1 180 ? -7.348 35.375 16.516 1 98.31 180 LEU A C 1
ATOM 1409 O O . LEU A 1 180 ? -8.492 35.781 16.297 1 98.31 180 LEU A O 1
ATOM 1413 N N . LYS A 1 181 ? -6.973 34.969 17.641 1 98.56 181 LYS A N 1
ATOM 1414 C CA . LYS A 1 181 ? -7.887 35 18.781 1 98.56 181 LYS A CA 1
ATOM 1415 C C . LYS A 1 181 ? -8.297 36.406 19.141 1 98.56 181 LYS A C 1
ATOM 1417 O O . LYS A 1 181 ? -9.469 36.688 19.438 1 98.56 181 LYS A O 1
ATOM 1422 N N . LEU A 1 182 ? -7.367 37.312 19.156 1 98.5 182 LEU A N 1
ATOM 1423 C CA . LEU A 1 182 ? -7.652 38.688 19.5 1 98.5 182 LEU A CA 1
ATOM 1424 C C . LEU A 1 182 ? -8.617 39.312 18.5 1 98.5 182 LEU A C 1
ATOM 1426 O O . LEU A 1 182 ? -9.516 40.062 18.891 1 98.5 182 LEU A O 1
ATOM 1430 N N . VAL A 1 183 ? -8.406 38.969 17.266 1 98.06 183 VAL A N 1
ATOM 1431 C CA . VAL A 1 183 ? -9.32 39.469 16.25 1 98.06 183 VAL A CA 1
ATOM 1432 C C . VAL A 1 183 ? -10.734 38.969 16.531 1 98.06 183 VAL A C 1
ATOM 1434 O O . VAL A 1 183 ? -11.695 39.75 16.453 1 98.06 183 VAL A O 1
ATOM 1437 N N . SER A 1 184 ? -10.859 37.719 16.812 1 98.06 184 SER A N 1
ATOM 1438 C CA . SER A 1 184 ? -12.172 37.156 17.125 1 98.06 184 SER A CA 1
ATOM 1439 C C . SER A 1 184 ? -12.789 37.812 18.344 1 98.06 184 SER A C 1
ATOM 1441 O O . SER A 1 184 ? -13.977 38.156 18.359 1 98.06 184 SER A O 1
ATOM 1443 N N . PHE A 1 185 ? -11.969 38.031 19.344 1 97.75 185 PHE A N 1
ATOM 1444 C CA . PHE A 1 185 ? -12.422 38.656 20.594 1 97.75 185 PHE A CA 1
ATOM 1445 C C . PHE A 1 185 ? -12.938 40.062 20.328 1 97.75 185 PHE A C 1
ATOM 1447 O O . PHE A 1 185 ? -14.008 40.438 20.812 1 97.75 185 PHE A O 1
ATOM 1454 N N . VAL A 1 186 ? -12.25 40.812 19.594 1 97.06 186 VAL A N 1
ATOM 1455 C CA . VAL A 1 186 ? -12.594 42.188 19.297 1 97.06 186 VAL A CA 1
ATOM 1456 C C . VAL A 1 186 ? -13.867 42.25 18.453 1 97.06 186 VAL A C 1
ATOM 1458 O O . VAL A 1 186 ? -14.742 43.062 18.688 1 97.06 186 VAL A O 1
ATOM 1461 N N . HIS A 1 187 ? -13.977 41.375 17.5 1 96.25 187 HIS A N 1
ATOM 1462 C CA . HIS A 1 187 ? -15.133 41.344 16.625 1 96.25 187 HIS A CA 1
ATOM 1463 C C . HIS A 1 187 ? -16.406 41.031 17.391 1 96.25 187 HIS A C 1
ATOM 1465 O O . HIS A 1 187 ? -17.438 41.688 17.234 1 96.25 187 HIS A O 1
ATOM 1471 N N . VAL A 1 188 ? -16.359 40 18.156 1 95.62 188 VAL A N 1
ATOM 1472 C CA . VAL A 1 188 ? -17.531 39.562 18.891 1 95.62 188 VAL A CA 1
ATOM 1473 C C . VAL A 1 188 ? -17.969 40.656 19.875 1 95.62 188 VAL A C 1
ATOM 1475 O O . VAL A 1 188 ? -19.156 40.938 20.016 1 95.62 188 VAL A O 1
ATOM 1478 N N . ASN A 1 189 ? -17.031 41.25 20.578 1 94.75 189 ASN A N 1
ATOM 1479 C CA . ASN A 1 189 ? -17.375 42.312 21.5 1 94.75 189 ASN A CA 1
ATOM 1480 C C . ASN A 1 189 ? -17.875 43.562 20.766 1 94.75 189 ASN A C 1
ATOM 1482 O O . ASN A 1 189 ? -18.719 44.281 21.297 1 94.75 189 ASN A O 1
ATOM 1486 N N . TYR A 1 190 ? -17.391 43.781 19.594 1 94.31 190 TYR A N 1
ATOM 1487 C CA . TYR A 1 190 ? -17.938 44.844 18.766 1 94.31 190 TYR A CA 1
ATOM 1488 C C . TYR A 1 190 ? -19.406 44.594 18.453 1 94.31 190 TYR A C 1
ATOM 1490 O O . TYR A 1 190 ? -20.234 45.5 18.531 1 94.31 190 TYR A O 1
ATOM 1498 N N . TRP A 1 191 ? -19.719 43.375 18.078 1 93 191 TRP A N 1
ATOM 1499 C CA . TRP A 1 191 ? -21.109 43.031 17.797 1 93 191 TRP A CA 1
ATOM 1500 C C . TRP A 1 191 ? -21.984 43.25 19.031 1 93 191 TRP A C 1
ATOM 1502 O O . TRP A 1 191 ? -23.109 43.75 18.922 1 93 191 TRP A O 1
ATOM 1512 N N . CYS A 1 192 ? -21.469 42.906 20.141 1 92.56 192 CYS A N 1
ATOM 1513 C CA . CYS A 1 192 ? -22.219 43.094 21.375 1 92.56 192 CYS A CA 1
ATOM 1514 C C . CYS A 1 192 ? -22.375 44.562 21.719 1 92.56 192 CYS A C 1
ATOM 1516 O O . CYS A 1 192 ? -23.469 45 22.109 1 92.56 192 CYS A O 1
ATOM 1518 N N . ARG A 1 193 ? -21.359 45.281 21.562 1 91.81 193 ARG A N 1
ATOM 1519 C CA . ARG A 1 193 ? -21.406 46.719 21.828 1 91.81 193 ARG A CA 1
ATOM 1520 C C . ARG A 1 193 ? -22.375 47.406 20.859 1 91.81 193 ARG A C 1
ATOM 1522 O O . ARG A 1 193 ? -23.156 48.25 21.281 1 91.81 193 ARG A O 1
ATOM 1529 N N . ASP A 1 194 ? -22.281 47.094 19.656 1 90.62 194 ASP A N 1
ATOM 1530 C CA . ASP A 1 194 ? -23.156 47.656 18.641 1 90.62 194 ASP A CA 1
ATOM 1531 C C . ASP A 1 194 ? -24.625 47.344 18.922 1 90.62 194 ASP A C 1
ATOM 1533 O O . ASP A 1 194 ? -25.484 48.219 18.734 1 90.62 194 ASP A O 1
ATOM 1537 N N . ALA A 1 195 ? -24.922 46.188 19.297 1 91.19 195 ALA A N 1
ATOM 1538 C CA . ALA A 1 195 ? -26.281 45.781 19.641 1 91.19 195 ALA A CA 1
ATOM 1539 C C . ALA A 1 195 ? -26.797 46.562 20.859 1 91.19 195 ALA A C 1
ATOM 1541 O O . ALA A 1 195 ? -27.953 46.969 20.891 1 91.19 195 ALA A O 1
ATOM 1542 N N . ARG A 1 196 ? -25.984 46.688 21.75 1 88.94 196 ARG A N 1
ATOM 1543 C CA . ARG A 1 196 ? -26.344 47.406 22.953 1 88.94 196 ARG A CA 1
ATOM 1544 C C . ARG A 1 196 ? -26.594 48.875 22.641 1 88.94 196 ARG A C 1
ATOM 1546 O O . ARG A 1 196 ? -27.578 49.469 23.094 1 88.94 196 ARG A O 1
ATOM 1553 N N . ASP A 1 197 ? -25.719 49.438 21.984 1 87.75 197 ASP A N 1
ATOM 1554 C CA . ASP A 1 197 ? -25.781 50.875 21.688 1 87.75 197 ASP A CA 1
ATOM 1555 C C . ASP A 1 197 ? -26.984 51.188 20.797 1 87.75 197 ASP A C 1
ATOM 1557 O O . ASP A 1 197 ? -27.531 52.312 20.844 1 87.75 197 ASP A O 1
ATOM 1561 N N . ASN A 1 198 ? -27.422 50.312 20.016 1 88.62 198 ASN A N 1
ATOM 1562 C CA . ASN A 1 198 ? -28.578 50.531 19.141 1 88.62 198 ASN A CA 1
ATOM 1563 C C . ASN A 1 198 ? -29.859 49.969 19.781 1 88.62 198 ASN A C 1
ATOM 1565 O O . ASN A 1 198 ? -30.875 49.844 19.094 1 88.62 198 ASN A O 1
ATOM 1569 N N . ASN A 1 199 ? -29.797 49.594 20.984 1 86.12 199 ASN A N 1
ATOM 1570 C CA . ASN A 1 199 ? -30.938 49.094 21.734 1 86.12 199 ASN A CA 1
ATOM 1571 C C . ASN A 1 199 ? -31.641 47.938 21.016 1 86.12 199 ASN A C 1
ATOM 1573 O O . ASN A 1 199 ? -32.844 47.938 20.859 1 86.12 199 ASN A O 1
ATOM 1577 N N . SER A 1 200 ? -30.781 47.156 20.531 1 88 200 SER A N 1
ATOM 1578 C CA . SER A 1 200 ? -31.328 45.969 19.875 1 88 200 SER A CA 1
ATOM 1579 C C . SER A 1 200 ? -31.953 45 20.891 1 88 200 SER A C 1
ATOM 1581 O O . SER A 1 200 ? -31.422 44.844 21.984 1 88 200 SER A O 1
ATOM 1583 N N . PRO A 1 201 ? -33.031 44.375 20.609 1 83.06 201 PRO A N 1
ATOM 1584 C CA . PRO A 1 201 ? -33.688 43.406 21.516 1 83.06 201 PRO A CA 1
ATOM 1585 C C . PRO A 1 201 ? -32.812 42.188 21.734 1 83.06 201 PRO A C 1
ATOM 1587 O O . PRO A 1 201 ? -33 41.469 22.734 1 83.06 201 PRO A O 1
ATOM 1590 N N . ASN A 1 202 ? -31.875 42.031 20.922 1 80.19 202 ASN A N 1
ATOM 1591 C CA . ASN A 1 202 ? -31.047 40.844 21 1 80.19 202 ASN A CA 1
ATOM 1592 C C . ASN A 1 202 ? -29.75 41.094 21.766 1 80.19 202 ASN A C 1
ATOM 1594 O O . ASN A 1 202 ? -28.844 40.281 21.766 1 80.19 202 ASN A O 1
ATOM 1598 N N . ALA A 1 203 ? -29.688 42.219 22.359 1 83.94 203 ALA A N 1
ATOM 1599 C CA . ALA A 1 203 ? -28.484 42.531 23.125 1 83.94 203 ALA A CA 1
ATOM 1600 C C . ALA A 1 203 ? -28.266 41.531 24.234 1 83.94 203 ALA A C 1
ATOM 1602 O O . ALA A 1 203 ? -29.219 41.094 24.891 1 83.94 203 ALA A O 1
ATOM 1603 N N . SER A 1 204 ? -27.062 41.094 24.328 1 85.69 204 SER A N 1
ATOM 1604 C CA . SER A 1 204 ? -26.75 40.062 25.297 1 85.69 204 SER A CA 1
ATOM 1605 C C . SER A 1 204 ? -26.672 40.625 26.703 1 85.69 204 SER A C 1
ATOM 1607 O O . SER A 1 204 ? -26.094 41.688 26.922 1 85.69 204 SER A O 1
ATOM 1609 N N . SER A 1 205 ? -27.172 39.812 27.594 1 85.75 205 SER A N 1
ATOM 1610 C CA . SER A 1 205 ? -27.125 40.219 28.984 1 85.75 205 SER A CA 1
ATOM 1611 C C . SER A 1 205 ? -25.75 39.969 29.594 1 85.75 205 SER A C 1
ATOM 1613 O O . SER A 1 205 ? -25.406 40.5 30.656 1 85.75 205 SER A O 1
ATOM 1615 N N . LEU A 1 206 ? -24.969 39.312 28.891 1 88.94 206 LEU A N 1
ATOM 1616 C CA . LEU A 1 206 ? -23.672 38.906 29.422 1 88.94 206 LEU A CA 1
ATOM 1617 C C . LEU A 1 206 ? -22.641 40.031 29.188 1 88.94 206 LEU A C 1
ATOM 1619 O O . LEU A 1 206 ? -21.594 40.062 29.844 1 88.94 206 LEU A O 1
ATOM 1623 N N . TYR A 1 207 ? -22.938 40.906 28.281 1 91.12 207 TYR A N 1
ATOM 1624 C CA . TYR A 1 207 ? -22.047 42.031 27.984 1 91.12 207 TYR A CA 1
ATOM 1625 C C . TYR A 1 207 ? -22.391 43.25 28.828 1 91.12 207 TYR A C 1
ATOM 1627 O O . TYR A 1 207 ? -23.562 43.594 28.969 1 91.12 207 TYR A O 1
ATOM 1635 N N . PRO A 1 208 ? -21.469 43.812 29.406 1 92.81 208 PRO A N 1
ATOM 1636 C CA . PRO A 1 208 ? -20.016 43.719 29.328 1 92.81 208 PRO A CA 1
ATOM 1637 C C . PRO A 1 208 ? -19.406 42.875 30.438 1 92.81 208 PRO A C 1
ATOM 1639 O O . PRO A 1 208 ? -18.234 43 30.766 1 92.81 208 PRO A O 1
ATOM 1642 N N . GLY A 1 209 ? -20.188 42.062 31.094 1 90.62 209 GLY A N 1
ATOM 1643 C CA . GLY A 1 209 ? -19.734 41.219 32.188 1 90.62 209 GLY A CA 1
ATOM 1644 C C . GLY A 1 209 ? -18.703 40.188 31.75 1 90.62 209 GLY A C 1
ATOM 1645 O O . GLY A 1 209 ? -17.922 39.688 32.562 1 90.62 209 GLY A O 1
ATOM 1646 N N . ASN A 1 210 ? -18.672 39.938 30.5 1 92.19 210 ASN A N 1
ATOM 1647 C CA . ASN A 1 210 ? -17.734 38.969 29.938 1 92.19 210 ASN A CA 1
ATOM 1648 C C . ASN A 1 210 ? -16.312 39.5 29.906 1 92.19 210 ASN A C 1
ATOM 1650 O O . ASN A 1 210 ? -15.359 38.75 29.719 1 92.19 210 ASN A O 1
ATOM 1654 N N . LEU A 1 211 ? -16.203 40.844 30.109 1 94.88 211 LEU A N 1
ATOM 1655 C CA . LEU A 1 211 ? -14.891 41.5 29.984 1 94.88 211 LEU A CA 1
ATOM 1656 C C . LEU A 1 211 ? -14.125 41.406 31.297 1 94.88 211 LEU A C 1
ATOM 1658 O O . LEU A 1 211 ? -13.938 42.438 31.969 1 94.88 211 LEU A O 1
ATOM 1662 N N . ASN A 1 212 ? -13.68 40.25 31.672 1 94.25 212 ASN A N 1
ATOM 1663 C CA . ASN A 1 212 ? -12.859 40 32.844 1 94.25 212 ASN A CA 1
ATOM 1664 C C . ASN A 1 212 ? -11.617 39.188 32.5 1 94.25 212 ASN A C 1
ATOM 1666 O O . ASN A 1 212 ? -11.562 38.531 31.453 1 94.25 212 ASN A O 1
ATOM 1670 N N . PHE A 1 213 ? -10.68 39.25 33.375 1 95.62 213 PHE A N 1
ATOM 1671 C CA . PHE A 1 213 ? -9.367 38.688 33.156 1 95.62 213 PHE A CA 1
ATOM 1672 C C . PHE A 1 213 ? -9.453 37.156 33.062 1 95.62 213 PHE A C 1
ATOM 1674 O O . PHE A 1 213 ? -8.805 36.531 32.219 1 95.62 213 PHE A O 1
ATOM 1681 N N . PHE A 1 214 ? -10.195 36.562 33.812 1 94.81 214 PHE A N 1
ATOM 1682 C CA . PHE A 1 214 ? -10.289 35.094 33.875 1 94.81 214 PHE A CA 1
ATOM 1683 C C . PHE A 1 214 ? -10.938 34.531 32.625 1 94.81 214 PHE A C 1
ATOM 1685 O O . PHE A 1 214 ? -10.461 33.562 32.062 1 94.81 214 PHE A O 1
ATOM 1692 N N . GLU A 1 215 ? -11.992 35.188 32.25 1 94.75 215 GLU A N 1
ATOM 1693 C CA . GLU A 1 215 ? -12.688 34.719 31.062 1 94.75 215 GLU A CA 1
ATOM 1694 C C . GLU A 1 215 ? -11.859 34.969 29.797 1 94.75 215 GLU A C 1
ATOM 1696 O O . GLU A 1 215 ? -11.883 34.188 28.859 1 94.75 215 GLU A O 1
ATOM 1701 N N . PHE A 1 216 ? -11.172 36.062 29.875 1 96.88 216 PHE A N 1
ATOM 1702 C CA . PHE A 1 216 ? -10.328 36.406 28.734 1 96.88 216 PHE A CA 1
ATOM 1703 C C . PHE A 1 216 ? -9.203 35.406 28.562 1 96.88 216 PHE A C 1
ATOM 1705 O O . PHE A 1 216 ? -8.977 34.906 27.453 1 96.88 216 PHE A O 1
ATOM 1712 N N . TYR A 1 217 ? -8.531 35.062 29.578 1 97 217 TYR A N 1
ATOM 1713 C CA . TYR A 1 217 ? -7.391 34.156 29.484 1 97 217 TYR A CA 1
ATOM 1714 C C . TYR A 1 217 ? -7.852 32.719 29.328 1 97 217 TYR A C 1
ATOM 1716 O O . TYR A 1 217 ? -7.117 31.875 28.797 1 97 217 TYR A O 1
ATOM 1724 N N . TYR A 1 218 ? -9.055 32.344 29.766 1 96.88 218 TYR A N 1
ATOM 1725 C CA . TYR A 1 218 ? -9.633 31.062 29.406 1 96.88 218 TYR A CA 1
ATOM 1726 C C . TYR A 1 218 ? -9.719 30.906 27.891 1 96.88 218 TYR A C 1
ATOM 1728 O O . TYR A 1 218 ? -9.312 29.875 27.344 1 96.88 218 TYR A O 1
ATOM 1736 N N . PHE A 1 219 ? -10.234 31.953 27.312 1 97 219 PHE A N 1
ATOM 1737 C CA . PHE A 1 219 ? -10.359 31.953 25.859 1 97 219 PHE A CA 1
ATOM 1738 C C . PHE A 1 219 ? -8.992 31.859 25.203 1 97 219 PHE A C 1
ATOM 1740 O O . PHE A 1 219 ? -8.805 31.109 24.25 1 97 219 PHE A O 1
ATOM 1747 N N . MET A 1 220 ? -8.086 32.594 25.75 1 97.38 220 MET A N 1
ATOM 1748 C CA . MET A 1 220 ? -6.754 32.594 25.156 1 97.38 220 MET A CA 1
ATOM 1749 C C . MET A 1 220 ? -6.109 31.219 25.219 1 97.38 220 MET A C 1
ATOM 1751 O O . MET A 1 220 ? -5.301 30.875 24.344 1 97.38 220 MET A O 1
ATOM 1755 N N . LEU A 1 221 ? -6.523 30.375 26.125 1 96.81 221 LEU A N 1
ATOM 1756 C CA . LEU A 1 221 ? -5.934 29.062 26.281 1 96.81 221 LEU A CA 1
ATOM 1757 C C . LEU A 1 221 ? -6.816 27.984 25.656 1 96.81 221 LEU A C 1
ATOM 1759 O O . LEU A 1 221 ? -6.355 26.875 25.391 1 96.81 221 LEU A O 1
ATOM 1763 N N . ALA A 1 222 ? -8.062 28.281 25.453 1 96.88 222 ALA A N 1
ATOM 1764 C CA . ALA A 1 222 ? -9.008 27.312 24.906 1 96.88 222 ALA A CA 1
ATOM 1765 C C . ALA A 1 222 ? -8.609 26.891 23.5 1 96.88 222 ALA A C 1
ATOM 1767 O O . ALA A 1 222 ? -8.047 27.672 22.734 1 96.88 222 ALA A O 1
ATOM 1768 N N . PRO A 1 223 ? -8.789 25.641 23.172 1 96.69 223 PRO A N 1
ATOM 1769 C CA . PRO A 1 223 ? -8.391 25.156 21.859 1 96.69 223 PRO A CA 1
ATOM 1770 C C . PRO A 1 223 ? -9.344 25.578 20.75 1 96.69 223 PRO A C 1
ATOM 1772 O O . PRO A 1 223 ? -9.906 24.75 20.031 1 96.69 223 PRO A O 1
ATOM 1775 N N . THR A 1 224 ? -9.633 26.75 20.609 1 97.19 224 THR A N 1
ATOM 1776 C CA . THR A 1 224 ? -10.438 27.375 19.562 1 97.19 224 THR A CA 1
ATOM 1777 C C . THR A 1 224 ? -9.883 28.734 19.188 1 97.19 224 THR A C 1
ATOM 1779 O O . THR A 1 224 ? -9.039 29.297 19.906 1 97.19 224 THR A O 1
ATOM 1782 N N . LEU A 1 225 ? -10.203 29.172 18.062 1 98.06 225 LEU A N 1
ATOM 1783 C CA . LEU A 1 225 ? -9.773 30.5 17.625 1 98.06 225 LEU A CA 1
ATOM 1784 C C . LEU A 1 225 ? -10.953 31.469 17.609 1 98.06 225 LEU A C 1
ATOM 1786 O O . LEU A 1 225 ? -10.766 32.688 17.406 1 98.06 225 LEU A O 1
ATOM 1790 N N . CYS A 1 226 ? -12.102 30.969 17.828 1 97.5 226 CYS A N 1
ATOM 1791 C CA . CYS A 1 226 ? -13.32 31.781 17.812 1 97.5 226 CYS A CA 1
ATOM 1792 C C . CYS A 1 226 ? -13.828 32.062 19.219 1 97.5 226 CYS A C 1
ATOM 1794 O O . CYS A 1 226 ? -14.047 31.109 20 1 97.5 226 CYS A O 1
ATOM 1796 N N . TYR A 1 227 ? -14.047 33.281 19.469 1 97.5 227 TYR A N 1
ATOM 1797 C CA . TYR A 1 227 ? -14.5 33.688 20.797 1 97.5 227 TYR A CA 1
ATOM 1798 C C . TYR A 1 227 ? -16.016 33.594 20.906 1 97.5 227 TYR A C 1
ATOM 1800 O O . TYR A 1 227 ? -16.734 33.906 19.938 1 97.5 227 TYR A O 1
ATOM 1808 N N . GLU A 1 228 ? -16.469 33.219 22.031 1 94.75 228 GLU A N 1
ATOM 1809 C CA . GLU A 1 228 ? -17.891 33.219 22.406 1 94.75 228 GLU A CA 1
ATOM 1810 C C . GLU A 1 228 ? -18.078 33.688 23.844 1 94.75 228 GLU A C 1
ATOM 1812 O O . GLU A 1 228 ? -17.156 33.594 24.656 1 94.75 228 GLU A O 1
ATOM 1817 N N . LEU A 1 229 ? -19.219 34.156 24.094 1 93.25 229 LEU A N 1
ATOM 1818 C CA . LEU A 1 229 ? -19.5 34.688 25.438 1 93.25 229 LEU A CA 1
ATOM 1819 C C . LEU A 1 229 ? -19.578 33.531 26.438 1 93.25 229 LEU A C 1
ATOM 1821 O O . LEU A 1 229 ? -19.156 33.656 27.594 1 93.25 229 LEU A O 1
ATOM 1825 N N . ARG A 1 230 ? -20.109 32.469 25.984 1 90.88 230 ARG A N 1
ATOM 1826 C CA . ARG A 1 230 ? -20.219 31.266 26.797 1 90.88 230 ARG A CA 1
ATOM 1827 C C . ARG A 1 230 ? -19.797 30.031 26.016 1 90.88 230 ARG A C 1
ATOM 1829 O O . ARG A 1 230 ? -20.422 29.703 24.984 1 90.88 230 ARG A O 1
ATOM 1836 N N . PHE A 1 231 ? -18.797 29.406 26.578 1 92.75 231 PHE A N 1
ATOM 1837 C CA . PHE A 1 231 ? -18.312 28.188 25.922 1 92.75 231 PHE A CA 1
ATOM 1838 C C . PHE A 1 231 ? -18.938 26.953 26.531 1 92.75 231 PHE A C 1
ATOM 1840 O O . PHE A 1 231 ? -19.219 26.906 27.734 1 92.75 231 PHE A O 1
ATOM 1847 N N . PRO A 1 232 ? -19.172 25.984 25.672 1 92.25 232 PRO A N 1
ATOM 1848 C CA . PRO A 1 232 ? -19.594 24.703 26.25 1 92.25 232 PRO A CA 1
ATOM 1849 C C . PRO A 1 232 ? -18.5 24.031 27.078 1 92.25 232 PRO A C 1
ATOM 1851 O O . PRO A 1 232 ? -17.359 23.969 26.641 1 92.25 232 PRO A O 1
ATOM 1854 N N . ARG A 1 233 ? -18.844 23.609 28.234 1 93.44 233 ARG A N 1
ATOM 1855 C CA . ARG A 1 233 ? -17.859 23.016 29.141 1 93.44 233 ARG A CA 1
ATOM 1856 C C . ARG A 1 233 ? -18.297 21.609 29.547 1 93.44 233 ARG A C 1
ATOM 1858 O O . ARG A 1 233 ? -19.484 21.328 29.703 1 93.44 233 ARG A O 1
ATOM 1865 N N . THR A 1 234 ? -17.328 20.766 29.703 1 91.06 234 THR A N 1
ATOM 1866 C CA . THR A 1 234 ? -17.594 19.438 30.234 1 91.06 234 THR A CA 1
ATOM 1867 C C . THR A 1 234 ? -17.719 19.453 31.75 1 91.06 234 THR A C 1
ATOM 1869 O O . THR A 1 234 ? -17.125 20.312 32.406 1 91.06 234 THR A O 1
ATOM 1872 N N . PRO A 1 235 ? -18.484 18.547 32.312 1 90.5 235 PRO A N 1
ATOM 1873 C CA . PRO A 1 235 ? -18.75 18.594 33.75 1 90.5 235 PRO A CA 1
ATOM 1874 C C . PRO A 1 235 ? -17.516 18.266 34.594 1 90.5 235 PRO A C 1
ATOM 1876 O O . PRO A 1 235 ? -17.328 18.844 35.656 1 90.5 235 PRO A O 1
ATOM 1879 N N . LYS A 1 236 ? -16.719 17.281 34.125 1 92.19 236 LYS A N 1
ATOM 1880 C CA . LYS A 1 236 ? -15.555 16.891 34.938 1 92.19 236 LYS A CA 1
ATOM 1881 C C . LYS A 1 236 ? -14.359 16.578 34.031 1 92.19 236 LYS A C 1
ATOM 1883 O O . LYS A 1 236 ? -14.516 16.406 32.812 1 92.19 236 LYS A O 1
ATOM 1888 N N . ARG A 1 237 ? -13.148 16.625 34.656 1 94.25 237 ARG A N 1
ATOM 1889 C CA . ARG A 1 237 ? -11.914 16.234 34 1 94.25 237 ARG A CA 1
ATOM 1890 C C . ARG A 1 237 ? -11.641 14.742 34.156 1 94.25 237 ARG A C 1
ATOM 1892 O O . ARG A 1 237 ? -11.68 14.227 35.281 1 94.25 237 ARG A O 1
ATOM 1899 N N . ARG A 1 238 ? -11.43 13.969 33.156 1 91.88 238 ARG A N 1
ATOM 1900 C CA . ARG A 1 238 ? -11.078 12.547 33.188 1 91.88 238 ARG A CA 1
ATOM 1901 C C . ARG A 1 238 ? -9.57 12.359 33.312 1 91.88 238 ARG A C 1
ATOM 1903 O O . ARG A 1 238 ? -8.836 12.602 32.344 1 91.88 238 ARG A O 1
ATOM 1910 N N . LYS A 1 239 ? -9.141 11.891 34.375 1 95.56 239 LYS A N 1
ATOM 1911 C CA . LYS A 1 239 ? -7.711 11.773 34.656 1 95.56 239 LYS A CA 1
ATOM 1912 C C . LYS A 1 239 ? -7.055 10.75 33.75 1 95.56 239 LYS A C 1
ATOM 1914 O O . LYS A 1 239 ? -5.922 10.945 33.281 1 95.56 239 LYS A O 1
ATOM 1919 N N . THR A 1 240 ? -7.699 9.688 33.531 1 94.12 240 THR A N 1
ATOM 1920 C CA . THR A 1 240 ? -7.141 8.672 32.656 1 94.12 240 THR A CA 1
ATOM 1921 C C . THR A 1 240 ? -6.961 9.219 31.234 1 94.12 240 THR A C 1
ATOM 1923 O O . THR A 1 240 ? -5.98 8.891 30.562 1 94.12 240 THR A O 1
ATOM 1926 N N . PHE A 1 241 ? -7.898 9.961 30.859 1 92.75 241 PHE A N 1
ATOM 1927 C CA . PHE A 1 241 ? -7.836 10.586 29.531 1 92.75 241 PHE A CA 1
ATOM 1928 C C . PHE A 1 241 ? -6.645 11.531 29.438 1 92.75 241 PHE A C 1
ATOM 1930 O O . PHE A 1 241 ? -5.938 11.555 28.438 1 92.75 241 PHE A O 1
ATOM 1937 N N . ILE A 1 242 ? -6.41 12.227 30.484 1 96.25 242 ILE A N 1
ATOM 1938 C CA . ILE A 1 242 ? -5.316 13.195 30.516 1 96.25 242 ILE A CA 1
ATOM 1939 C C . ILE A 1 242 ? -3.979 12.453 30.469 1 96.25 242 ILE A C 1
ATOM 1941 O O . ILE A 1 242 ? -3.094 12.828 29.688 1 96.25 242 ILE A O 1
ATOM 1945 N N . VAL A 1 243 ? -3.852 11.406 31.188 1 96.62 243 VAL A N 1
ATOM 1946 C CA . VAL A 1 243 ? -2.607 10.641 31.219 1 96.62 243 VAL A CA 1
ATOM 1947 C C . VAL A 1 243 ? -2.354 10.023 29.844 1 96.62 243 VAL A C 1
ATOM 1949 O O . VAL A 1 243 ? -1.225 10.039 29.344 1 96.62 243 VAL A O 1
ATOM 1952 N N . LYS A 1 244 ? -3.381 9.492 29.25 1 95.62 244 LYS A N 1
ATOM 1953 C CA . LYS A 1 244 ? -3.26 8.883 27.922 1 95.62 244 LYS A CA 1
ATOM 1954 C C . LYS A 1 244 ? -2.781 9.898 26.891 1 95.62 244 LYS A C 1
ATOM 1956 O O . LYS A 1 244 ? -1.884 9.617 26.109 1 95.62 244 LYS A O 1
ATOM 1961 N N . ARG A 1 245 ? -3.387 11.023 26.953 1 96.12 245 ARG A N 1
ATOM 1962 C CA . ARG A 1 245 ? -3.039 12.062 25.984 1 96.12 245 ARG A CA 1
ATOM 1963 C C . ARG A 1 245 ? -1.626 12.578 26.234 1 96.12 245 ARG A C 1
ATOM 1965 O O . ARG A 1 245 ? -0.904 12.898 25.281 1 96.12 245 ARG A O 1
ATOM 1972 N N . VAL A 1 246 ? -1.196 12.664 27.422 1 97.25 246 VAL A N 1
ATOM 1973 C CA . VAL A 1 246 ? 0.142 13.141 27.766 1 97.25 246 VAL A CA 1
ATOM 1974 C C . VAL A 1 246 ? 1.184 12.133 27.281 1 97.25 246 VAL A C 1
ATOM 1976 O O . VAL A 1 246 ? 2.211 12.516 26.719 1 97.25 246 VAL A O 1
ATOM 1979 N N . VAL A 1 247 ? 0.928 10.906 27.469 1 96.81 247 VAL A N 1
ATOM 1980 C CA . VAL A 1 247 ? 1.839 9.859 27.031 1 96.81 247 VAL A CA 1
ATOM 1981 C C . VAL A 1 247 ? 1.928 9.867 25.5 1 96.81 247 VAL A C 1
ATOM 1983 O O . VAL A 1 247 ? 3.018 9.742 24.938 1 96.81 247 VAL A O 1
ATOM 1986 N N . GLU A 1 248 ? 0.782 9.992 24.875 1 95.75 248 GLU A N 1
ATOM 1987 C CA . GLU A 1 248 ? 0.765 10.062 23.406 1 95.75 248 GLU A CA 1
ATOM 1988 C C . GLU A 1 248 ? 1.571 11.25 22.906 1 95.75 248 GLU A C 1
ATOM 1990 O O . GLU A 1 248 ? 2.326 11.133 21.938 1 95.75 248 GLU A O 1
ATOM 1995 N N . LEU A 1 249 ? 1.355 12.305 23.562 1 96.25 249 LEU A N 1
ATOM 1996 C CA . LEU A 1 249 ? 2.055 13.523 23.172 1 96.25 249 LEU A CA 1
ATOM 1997 C C . LEU A 1 249 ? 3.564 13.352 23.297 1 96.25 249 LEU A C 1
ATOM 1999 O O . LEU A 1 249 ? 4.316 13.727 22.406 1 96.25 249 LEU A O 1
ATOM 2003 N N . ALA A 1 250 ? 4.02 12.812 24.312 1 95.44 250 ALA A N 1
ATOM 2004 C CA . ALA A 1 250 ? 5.449 12.609 24.547 1 95.44 250 ALA A CA 1
ATOM 2005 C C . ALA A 1 250 ? 6.016 11.578 23.562 1 95.44 250 ALA A C 1
ATOM 2007 O O . ALA A 1 250 ? 7.051 11.82 22.938 1 95.44 250 ALA A O 1
ATOM 2008 N N . CYS A 1 251 ? 5.367 10.5 23.375 1 95.25 251 CYS A N 1
ATOM 2009 C CA . CYS A 1 251 ? 5.844 9.414 22.531 1 95.25 251 CYS A CA 1
ATOM 2010 C C . CYS A 1 251 ? 5.863 9.82 21.062 1 95.25 251 CYS A C 1
ATOM 2012 O O . CYS A 1 251 ? 6.871 9.648 20.375 1 95.25 251 CYS A O 1
ATOM 2014 N N . PHE A 1 252 ? 4.758 10.383 20.609 1 95.56 252 PHE A N 1
ATOM 2015 C CA . PHE A 1 252 ? 4.66 10.719 19.203 1 95.56 252 PHE A CA 1
ATOM 2016 C C . PHE A 1 252 ? 5.566 11.898 18.859 1 95.56 252 PHE A C 1
ATOM 2018 O O . PHE A 1 252 ? 6.094 11.984 17.75 1 95.56 252 PHE A O 1
ATOM 2025 N N . SER A 1 253 ? 5.75 12.812 19.828 1 93.81 253 SER A N 1
ATOM 2026 C CA . SER A 1 253 ? 6.727 13.875 19.609 1 93.81 253 SER A CA 1
ATOM 2027 C C . SER A 1 253 ? 8.141 13.312 19.469 1 93.81 253 SER A C 1
ATOM 2029 O O . SER A 1 253 ? 8.906 13.75 18.625 1 93.81 253 SER A O 1
ATOM 2031 N N . PHE A 1 254 ? 8.438 12.352 20.266 1 92.69 254 PHE A N 1
ATOM 2032 C CA . PHE A 1 254 ? 9.742 11.695 20.203 1 92.69 254 PHE A CA 1
ATOM 2033 C C . PHE A 1 254 ? 9.93 10.992 18.875 1 92.69 254 PHE A C 1
ATOM 2035 O O . PHE A 1 254 ? 10.984 11.117 18.234 1 92.69 254 PHE A O 1
ATOM 2042 N N . VAL A 1 255 ? 8.945 10.297 18.469 1 93.25 255 VAL A N 1
ATOM 2043 C CA . VAL A 1 255 ? 9.023 9.539 17.219 1 93.25 255 VAL A CA 1
ATOM 2044 C C . VAL A 1 255 ? 9.172 10.492 16.031 1 93.25 255 VAL A C 1
ATOM 2046 O O . VAL A 1 255 ? 9.922 10.211 15.094 1 93.25 255 VAL A O 1
ATOM 2049 N N . CYS A 1 256 ? 8.453 11.562 16.094 1 93 256 CYS A N 1
ATOM 2050 C CA . CYS A 1 256 ? 8.523 12.547 15.031 1 93 256 CYS A CA 1
ATOM 2051 C C . CYS A 1 256 ? 9.945 13.086 14.883 1 93 256 CYS A C 1
ATOM 2053 O O . CYS A 1 256 ? 10.469 13.156 13.766 1 93 256 CYS A O 1
ATOM 2055 N N . VAL A 1 257 ? 10.57 13.406 15.945 1 90.69 257 VAL A N 1
ATOM 2056 C CA . VAL A 1 257 ? 11.922 13.961 15.914 1 90.69 257 VAL A CA 1
ATOM 2057 C C . VAL A 1 257 ? 12.914 12.875 15.5 1 90.69 257 VAL A C 1
ATOM 2059 O O . VAL A 1 257 ? 13.828 13.125 14.711 1 90.69 257 VAL A O 1
ATOM 2062 N N . ALA A 1 258 ? 12.711 11.703 15.977 1 91.5 258 ALA A N 1
ATOM 2063 C CA . ALA A 1 258 ? 13.586 10.578 15.648 1 91.5 258 ALA A CA 1
ATOM 2064 C C . ALA A 1 258 ? 13.547 10.266 14.156 1 91.5 258 ALA A C 1
ATOM 2066 O O . ALA A 1 258 ? 14.586 10.07 13.523 1 91.5 258 ALA A O 1
ATOM 2067 N N . LEU A 1 259 ? 12.375 10.219 13.633 1 91 259 LEU A N 1
ATOM 2068 C CA . LEU A 1 259 ? 12.219 9.93 12.211 1 91 259 LEU A CA 1
ATOM 2069 C C . LEU A 1 259 ? 12.805 11.055 11.359 1 91 259 LEU A C 1
ATOM 2071 O O . LEU A 1 259 ? 13.383 10.797 10.297 1 91 259 LEU A O 1
ATOM 2075 N N . SER A 1 260 ? 12.633 12.25 11.812 1 90.81 260 SER A N 1
ATOM 2076 C CA . SER A 1 260 ? 13.188 13.391 11.078 1 90.81 260 SER A CA 1
ATOM 2077 C C . SER A 1 260 ? 14.711 13.328 11.031 1 90.81 260 SER A C 1
ATOM 2079 O O . SER A 1 260 ? 15.312 13.531 9.977 1 90.81 260 SER A O 1
ATOM 2081 N N . GLN A 1 261 ? 15.305 12.992 12.109 1 89.88 261 GLN A N 1
ATOM 2082 C CA . GLN A 1 261 ? 16.75 12.938 12.203 1 89.88 261 GLN A CA 1
ATOM 2083 C C . GLN A 1 261 ? 17.312 11.719 11.453 1 89.88 261 GLN A C 1
ATOM 2085 O O . GLN A 1 261 ? 18.344 11.812 10.781 1 89.88 261 GLN A O 1
ATOM 2090 N N . GLN A 1 262 ? 16.656 10.656 11.602 1 90.75 262 GLN A N 1
ATOM 2091 C CA . GLN A 1 262 ? 17.156 9.398 11.047 1 90.75 262 GLN A CA 1
ATOM 2092 C C . GLN A 1 262 ? 16.922 9.336 9.539 1 90.75 262 GLN A C 1
ATOM 2094 O O . GLN A 1 262 ? 17.75 8.797 8.797 1 90.75 262 GLN A O 1
ATOM 2099 N N . TRP A 1 263 ? 15.773 9.875 9.133 1 88.56 263 TRP A N 1
ATOM 2100 C CA . TRP A 1 263 ? 15.336 9.586 7.773 1 88.56 263 TRP A CA 1
ATOM 2101 C C . TRP A 1 263 ? 15.344 10.852 6.918 1 88.56 263 TRP A C 1
ATOM 2103 O O . TRP A 1 263 ? 15.938 10.867 5.836 1 88.56 263 TRP A O 1
ATOM 2113 N N . VAL A 1 264 ? 14.82 11.922 7.359 1 87.88 264 VAL A N 1
ATOM 2114 C CA . VAL A 1 264 ? 14.578 13.109 6.539 1 87.88 264 VAL A CA 1
ATOM 2115 C C . VAL A 1 264 ? 15.859 13.914 6.395 1 87.88 264 VAL A C 1
ATOM 2117 O O . VAL A 1 264 ? 16.219 14.328 5.289 1 87.88 264 VAL A O 1
ATOM 2120 N N . VAL A 1 265 ? 16.609 14.094 7.43 1 86.44 265 VAL A N 1
ATOM 2121 C CA . VAL A 1 265 ? 17.781 14.969 7.426 1 86.44 265 VAL A CA 1
ATOM 2122 C C . VAL A 1 265 ? 18.828 14.422 6.453 1 86.44 265 VAL A C 1
ATOM 2124 O O . VAL A 1 265 ? 19.312 15.156 5.586 1 86.44 265 VAL A O 1
ATOM 2127 N N . PRO A 1 266 ? 19.156 13.156 6.551 1 86.19 266 PRO A N 1
ATOM 2128 C CA . PRO A 1 266 ? 20.141 12.648 5.59 1 86.19 266 PRO A CA 1
ATOM 2129 C C . PRO A 1 266 ? 19.641 12.703 4.148 1 86.19 266 PRO A C 1
ATOM 2131 O O . PRO A 1 266 ? 20.422 12.953 3.23 1 86.19 266 PRO A O 1
ATOM 2134 N N . LEU A 1 267 ? 18.391 12.469 3.938 1 84.62 267 LEU A N 1
ATOM 2135 C CA . LEU A 1 267 ? 17.828 12.508 2.596 1 84.62 267 LEU A CA 1
ATOM 2136 C C . LEU A 1 267 ? 17.922 13.914 2.01 1 84.62 267 LEU A C 1
ATOM 2138 O O . LEU A 1 267 ? 18.266 14.078 0.836 1 84.62 267 LEU A O 1
ATOM 2142 N N . VAL A 1 268 ? 17.641 14.859 2.814 1 84.81 268 VAL A N 1
ATOM 2143 C CA . VAL A 1 268 ? 17.656 16.25 2.363 1 84.81 268 VAL A CA 1
ATOM 2144 C C . VAL A 1 268 ? 19.094 16.688 2.092 1 84.81 268 VAL A C 1
ATOM 2146 O O . VAL A 1 268 ? 19.375 17.375 1.107 1 84.81 268 VAL A O 1
ATOM 2149 N N . ARG A 1 269 ? 20.016 16.266 2.875 1 82.12 269 ARG A N 1
ATOM 2150 C CA . ARG A 1 269 ? 21.422 16.609 2.703 1 82.12 269 ARG A CA 1
ATOM 2151 C C . ARG A 1 269 ? 21.984 15.992 1.42 1 82.12 269 ARG A C 1
ATOM 2153 O O . ARG A 1 269 ? 22.75 16.641 0.709 1 82.12 269 ARG A O 1
ATOM 2160 N N . ASN A 1 270 ? 21.531 14.836 1.153 1 79 270 ASN A N 1
ATOM 2161 C CA . ASN A 1 270 ? 22.016 14.148 -0.037 1 79 270 ASN A CA 1
ATOM 2162 C C . ASN A 1 270 ? 21.359 14.688 -1.305 1 79 270 ASN A C 1
ATOM 2164 O O . ASN A 1 270 ? 21.859 14.477 -2.408 1 79 270 ASN A O 1
ATOM 2168 N N . SER A 1 271 ? 20.266 15.375 -1.143 1 78.94 271 SER A N 1
ATOM 2169 C CA . SER A 1 271 ? 19.531 15.883 -2.295 1 78.94 271 SER A CA 1
ATOM 2170 C C . SER A 1 271 ? 20.109 17.219 -2.777 1 78.94 271 SER A C 1
ATOM 2172 O O . SER A 1 271 ? 19.844 17.641 -3.898 1 78.94 271 SER A O 1
ATOM 2174 N N . LEU A 1 272 ? 20.875 17.844 -1.948 1 75.56 272 LEU A N 1
ATOM 2175 C CA . LEU A 1 272 ? 21.438 19.141 -2.289 1 75.56 272 LEU A CA 1
ATOM 2176 C C . LEU A 1 272 ? 22.359 19.031 -3.496 1 75.56 272 LEU A C 1
ATOM 2178 O O . LEU A 1 272 ? 22.391 19.906 -4.355 1 75.56 272 LEU A O 1
ATOM 2182 N N . TYR A 1 273 ? 22.875 17.812 -3.584 1 67.94 273 TYR A N 1
ATOM 2183 C CA . TYR A 1 273 ? 23.812 17.578 -4.664 1 67.94 273 TYR A CA 1
ATOM 2184 C C . TYR A 1 273 ? 23.109 17.438 -6 1 67.94 273 TYR A C 1
ATOM 2186 O O . TYR A 1 273 ? 23.562 17.969 -7.02 1 67.94 273 TYR A O 1
ATOM 2194 N N . THR A 1 274 ? 22.031 16.922 -5.961 1 63.5 274 THR A N 1
ATOM 2195 C CA . THR A 1 274 ? 21.328 16.547 -7.18 1 63.5 274 THR A CA 1
ATOM 2196 C C . THR A 1 274 ? 20.594 17.75 -7.77 1 63.5 274 THR A C 1
ATOM 2198 O O . THR A 1 274 ? 20.516 17.906 -8.992 1 63.5 274 THR A O 1
ATOM 2201 N N . PHE A 1 275 ? 20.078 18.609 -7.043 1 62.5 275 PHE A N 1
ATOM 2202 C CA . PHE A 1 275 ? 19.312 19.75 -7.512 1 62.5 275 PHE A CA 1
ATOM 2203 C C . PHE A 1 275 ? 20.219 20.781 -8.18 1 62.5 275 PHE A C 1
ATOM 2205 O O . PHE A 1 275 ? 19.781 21.516 -9.07 1 62.5 275 PHE A O 1
ATOM 2212 N N . SER A 1 276 ? 21.391 20.625 -7.859 1 62 276 SER A N 1
ATOM 2213 C CA . SER A 1 276 ? 22.328 21.547 -8.477 1 62 276 SER A CA 1
ATOM 2214 C C . SER A 1 276 ? 22.688 21.109 -9.898 1 62 276 SER A C 1
ATOM 2216 O O . SER A 1 276 ? 23 21.953 -10.75 1 62 276 SER A O 1
ATOM 2218 N N . GLU A 1 277 ? 22.469 19.766 -10.125 1 62.78 277 GLU A N 1
ATOM 2219 C CA . GLU A 1 277 ? 22.797 19.25 -11.453 1 62.78 277 GLU A CA 1
ATOM 2220 C C . GLU A 1 277 ? 21.609 19.391 -12.406 1 62.78 277 GLU A C 1
ATOM 2222 O O . GLU A 1 277 ? 21.781 19.297 -13.625 1 62.78 277 GLU A O 1
ATOM 2227 N N . MET A 1 278 ? 20.578 19.859 -12 1 64.12 278 MET A N 1
ATOM 2228 C CA . MET A 1 278 ? 19.344 20.156 -12.727 1 64.12 278 MET A CA 1
ATOM 2229 C C . MET A 1 278 ? 18.922 18.969 -13.586 1 64.12 278 MET A C 1
ATOM 2231 O O . MET A 1 278 ? 18.531 19.141 -14.734 1 64.12 278 MET A O 1
ATOM 2235 N N . ASP A 1 279 ? 19.234 17.781 -13.203 1 79.44 279 ASP A N 1
ATOM 2236 C CA . ASP A 1 279 ? 18.641 16.641 -13.891 1 79.44 279 ASP A CA 1
ATOM 2237 C C . ASP A 1 279 ? 17.234 16.344 -13.383 1 79.44 279 ASP A C 1
ATOM 2239 O O . ASP A 1 279 ? 17.047 16.047 -12.203 1 79.44 279 ASP A O 1
ATOM 2243 N N . LEU A 1 280 ? 16.312 16.469 -14.211 1 80.44 280 LEU A N 1
ATOM 2244 C CA . LEU A 1 280 ? 14.898 16.375 -13.859 1 80.44 280 LEU A CA 1
ATOM 2245 C C . LEU A 1 280 ? 14.578 15.008 -13.258 1 80.44 280 LEU A C 1
ATOM 2247 O O . LEU A 1 280 ? 13.852 14.914 -12.266 1 80.44 280 LEU A O 1
ATOM 2251 N N . PHE A 1 281 ? 15.141 13.961 -13.82 1 79.88 281 PHE A N 1
ATOM 2252 C CA . PHE A 1 281 ? 14.836 12.617 -13.336 1 79.88 281 PHE A CA 1
ATOM 2253 C C . PHE A 1 281 ? 15.383 12.414 -11.93 1 79.88 281 PHE A C 1
ATOM 2255 O O . PHE A 1 281 ? 14.727 11.781 -11.094 1 79.88 281 PHE A O 1
ATOM 2262 N N . ARG A 1 282 ? 16.453 12.969 -11.734 1 81.5 282 ARG A N 1
ATOM 2263 C CA . ARG A 1 282 ? 17.062 12.844 -10.414 1 81.5 282 ARG A CA 1
ATOM 2264 C C . ARG A 1 282 ? 16.297 13.68 -9.383 1 81.5 282 ARG A C 1
ATOM 2266 O O . ARG A 1 282 ? 16.141 13.273 -8.234 1 81.5 282 ARG A O 1
ATOM 2273 N N . CYS A 1 283 ? 15.844 14.773 -9.867 1 83.19 283 CYS A N 1
ATOM 2274 C CA . CYS A 1 283 ? 15.07 15.641 -8.984 1 83.19 283 CYS A CA 1
ATOM 2275 C C . CYS A 1 283 ? 13.766 14.961 -8.578 1 83.19 283 CYS A C 1
ATOM 2277 O O . CYS A 1 283 ? 13.383 14.992 -7.406 1 83.19 283 CYS A O 1
ATOM 2279 N N . VAL A 1 284 ? 13.164 14.391 -9.539 1 85.94 284 VAL A N 1
ATOM 2280 C CA . VAL A 1 284 ? 11.914 13.695 -9.266 1 85.94 284 VAL A CA 1
ATOM 2281 C C . VAL A 1 284 ? 12.164 12.516 -8.328 1 85.94 284 VAL A C 1
ATOM 2283 O O . VAL A 1 284 ? 11.383 12.273 -7.41 1 85.94 284 VAL A O 1
ATOM 2286 N N . GLU A 1 285 ? 13.219 11.859 -8.555 1 85.38 285 GLU A N 1
ATOM 2287 C CA . GLU A 1 285 ? 13.578 10.727 -7.699 1 85.38 285 GLU A CA 1
ATOM 2288 C C . GLU A 1 285 ? 13.766 11.172 -6.25 1 85.38 285 GLU A C 1
ATOM 2290 O O . GLU A 1 285 ? 13.359 10.469 -5.324 1 85.38 285 GLU A O 1
ATOM 2295 N N . ARG A 1 286 ? 14.328 12.273 -6.094 1 85.38 286 ARG A N 1
ATOM 2296 C CA . ARG A 1 286 ? 14.578 12.781 -4.75 1 85.38 286 ARG A CA 1
ATOM 2297 C C . ARG A 1 286 ? 13.273 13.203 -4.07 1 85.38 286 ARG A C 1
ATOM 2299 O O . ARG A 1 286 ? 13.094 12.977 -2.873 1 85.38 286 ARG A O 1
ATOM 2306 N N . VAL A 1 287 ? 12.477 13.789 -4.84 1 87.5 287 VAL A N 1
ATOM 2307 C CA . VAL A 1 287 ? 11.188 14.18 -4.297 1 87.5 287 VAL A CA 1
ATOM 2308 C C . VAL A 1 287 ? 10.406 12.945 -3.855 1 87.5 287 VAL A C 1
ATOM 2310 O O . VAL A 1 287 ? 9.828 12.922 -2.77 1 87.5 287 VAL A O 1
ATOM 2313 N N . LEU A 1 288 ? 10.477 11.977 -4.656 1 87.62 288 LEU A N 1
ATOM 2314 C CA . LEU A 1 288 ? 9.758 10.742 -4.348 1 87.62 288 LEU A CA 1
ATOM 2315 C C . LEU A 1 288 ? 10.367 10.039 -3.141 1 87.62 288 LEU A C 1
ATOM 2317 O O . LEU A 1 288 ? 9.648 9.453 -2.328 1 87.62 288 LEU A O 1
ATOM 2321 N N . LYS A 1 289 ? 11.633 10.125 -3.076 1 86.81 289 LYS A N 1
ATOM 2322 C CA . LYS A 1 289 ? 12.336 9.5 -1.958 1 86.81 289 LYS A CA 1
ATOM 2323 C C . LYS A 1 289 ? 11.953 10.164 -0.634 1 86.81 289 LYS A C 1
ATOM 2325 O O . LYS A 1 289 ? 11.898 9.492 0.402 1 86.81 289 LYS A O 1
ATOM 2330 N N . LEU A 1 290 ? 11.68 11.391 -0.725 1 89.12 290 LEU A N 1
ATOM 2331 C CA . LEU A 1 290 ? 11.344 12.141 0.475 1 89.12 290 LEU A CA 1
ATOM 2332 C C . LEU A 1 290 ? 9.844 12.078 0.753 1 89.12 290 LEU A C 1
ATOM 2334 O O . LEU A 1 290 ? 9.406 12.32 1.88 1 89.12 290 LEU A O 1
ATOM 2338 N N . ALA A 1 291 ? 9.062 11.719 -0.202 1 90.44 291 ALA A N 1
ATOM 2339 C CA . ALA A 1 291 ? 7.605 11.805 -0.146 1 90.44 291 ALA A CA 1
ATOM 2340 C C . ALA A 1 291 ? 7.047 10.922 0.962 1 90.44 291 ALA A C 1
ATOM 2342 O O . ALA A 1 291 ? 6.246 11.375 1.782 1 90.44 291 ALA A O 1
ATOM 2343 N N . VAL A 1 292 ? 7.492 9.758 1.062 1 88 292 VAL A N 1
ATOM 2344 C CA . VAL A 1 292 ? 6.883 8.805 1.979 1 88 292 VAL A CA 1
ATOM 2345 C C . VAL A 1 292 ? 7.277 9.141 3.416 1 88 292 VAL A C 1
ATOM 2347 O O . VAL A 1 292 ? 6.414 9.297 4.281 1 88 292 VAL A O 1
ATOM 2350 N N . PRO A 1 293 ? 8.555 9.266 3.672 1 88.81 293 PRO A N 1
ATOM 2351 C CA . PRO A 1 293 ? 8.906 9.617 5.051 1 88.81 293 PRO A CA 1
ATOM 2352 C C . PRO A 1 293 ? 8.266 10.93 5.508 1 88.81 293 PRO A C 1
ATOM 2354 O O . PRO A 1 293 ? 7.809 11.031 6.645 1 88.81 293 PRO A O 1
ATOM 2357 N N . ASN A 1 294 ? 8.273 11.875 4.652 1 92.5 294 ASN A N 1
ATOM 2358 C CA . ASN A 1 294 ? 7.66 13.156 4.988 1 92.5 294 ASN A CA 1
ATOM 2359 C C . ASN A 1 294 ? 6.172 13.008 5.285 1 92.5 294 ASN A C 1
ATOM 2361 O O . ASN A 1 294 ? 5.652 13.633 6.215 1 92.5 294 ASN A O 1
ATOM 2365 N N . HIS A 1 295 ? 5.504 12.25 4.461 1 93 295 HIS A N 1
ATOM 2366 C CA . HIS A 1 295 ? 4.07 12.086 4.652 1 93 295 HIS A CA 1
ATOM 2367 C C . HIS A 1 295 ? 3.771 11.352 5.961 1 93 295 HIS A C 1
ATOM 2369 O O . HIS A 1 295 ? 2.793 11.664 6.641 1 93 295 HIS A O 1
ATOM 2375 N N . VAL A 1 296 ? 4.551 10.398 6.305 1 90.56 296 VAL A N 1
ATOM 2376 C CA . VAL A 1 296 ? 4.383 9.68 7.562 1 90.56 296 VAL A CA 1
ATOM 2377 C C . VAL A 1 296 ? 4.562 10.641 8.734 1 90.56 296 VAL A C 1
ATOM 2379 O O . VAL A 1 296 ? 3.773 10.625 9.688 1 90.56 296 VAL A O 1
ATOM 2382 N N . ILE A 1 297 ? 5.523 11.406 8.664 1 93.5 297 ILE A N 1
ATOM 2383 C CA . ILE A 1 297 ? 5.785 12.375 9.727 1 93.5 297 ILE A CA 1
ATOM 2384 C C . ILE A 1 297 ? 4.648 13.391 9.789 1 93.5 297 ILE A C 1
ATOM 2386 O O . ILE A 1 297 ? 4.242 13.805 10.875 1 93.5 297 ILE A O 1
ATOM 2390 N N . TRP A 1 298 ? 4.148 13.789 8.633 1 94.19 298 TRP A N 1
ATOM 2391 C CA . TRP A 1 298 ? 3.033 14.727 8.578 1 94.19 298 TRP A CA 1
ATOM 2392 C C . TRP A 1 298 ? 1.799 14.148 9.258 1 94.19 298 TRP A C 1
ATOM 2394 O O . TRP A 1 298 ? 1.102 14.844 10 1 94.19 298 TRP A O 1
ATOM 2404 N N . LEU A 1 299 ? 1.508 12.922 8.984 1 93.25 299 LEU A N 1
ATOM 2405 C CA . LEU A 1 299 ? 0.373 12.266 9.625 1 93.25 299 LEU A CA 1
ATOM 2406 C C . LEU A 1 299 ? 0.579 12.164 11.133 1 93.25 299 LEU A C 1
ATOM 2408 O O . LEU A 1 299 ? -0.363 12.359 11.906 1 93.25 299 LEU A O 1
ATOM 2412 N N . LEU A 1 300 ? 1.786 11.867 11.516 1 93.5 300 LEU A N 1
ATOM 2413 C CA . LEU A 1 300 ? 2.109 11.797 12.93 1 93.5 300 LEU A CA 1
ATOM 2414 C C . LEU A 1 300 ? 1.955 13.164 13.594 1 93.5 300 LEU A C 1
ATOM 2416 O O . LEU A 1 300 ? 1.436 13.258 14.711 1 93.5 300 LEU A O 1
ATOM 2420 N N . PHE A 1 301 ? 2.422 14.094 12.93 1 94.75 301 PHE A N 1
ATOM 2421 C CA . PHE A 1 301 ? 2.301 15.461 13.422 1 94.75 301 PHE A CA 1
ATOM 2422 C C . PHE A 1 301 ? 0.836 15.859 13.562 1 94.75 301 PHE A C 1
ATOM 2424 O O . PHE A 1 301 ? 0.444 16.469 14.562 1 94.75 301 PHE A O 1
ATOM 2431 N N . PHE A 1 302 ? 0.039 15.547 12.578 1 94.94 302 PHE A N 1
ATOM 2432 C CA . PHE A 1 302 ? -1.389 15.844 12.625 1 94.94 302 PHE A CA 1
ATOM 2433 C C . PHE A 1 302 ? -2.033 15.195 13.844 1 94.94 302 PHE A C 1
ATOM 2435 O O . PHE A 1 302 ? -2.75 15.859 14.602 1 94.94 302 PHE A O 1
ATOM 2442 N N . TYR A 1 303 ? -1.788 13.93 13.992 1 94.56 303 TYR A N 1
ATOM 2443 C CA . TYR A 1 303 ? -2.371 13.203 15.109 1 94.56 303 TYR A CA 1
ATOM 2444 C C . TYR A 1 303 ? -1.906 13.789 16.438 1 94.56 303 TYR A C 1
ATOM 2446 O O . TYR A 1 303 ? -2.705 13.945 17.359 1 94.56 303 TYR A O 1
ATOM 2454 N N . THR A 1 304 ? -0.686 14.133 16.531 1 96.12 304 THR A N 1
ATOM 2455 C CA . THR A 1 304 ? -0.095 14.633 17.766 1 96.12 304 THR A CA 1
ATOM 2456 C C . THR A 1 304 ? -0.693 15.984 18.141 1 96.12 304 THR A C 1
ATOM 2458 O O . THR A 1 304 ? -1.057 16.203 19.297 1 96.12 304 THR A O 1
ATOM 2461 N N . ILE A 1 305 ? -0.908 16.828 17.203 1 95.81 305 ILE A N 1
ATOM 2462 C CA . ILE A 1 305 ? -1.355 18.188 17.484 1 95.81 305 ILE A CA 1
ATOM 2463 C C . ILE A 1 305 ? -2.879 18.219 17.594 1 95.81 305 ILE A C 1
ATOM 2465 O O . ILE A 1 305 ? -3.426 18.641 18.609 1 95.81 305 ILE A O 1
ATOM 2469 N N . PHE A 1 306 ? -3.562 17.703 16.609 1 95.38 306 PHE A N 1
ATOM 2470 C CA . PHE A 1 306 ? -5 17.906 16.516 1 95.38 306 PHE A CA 1
ATOM 2471 C C . PHE A 1 306 ? -5.754 16.875 17.344 1 95.38 306 PHE A C 1
ATOM 2473 O O . PHE A 1 306 ? -6.871 17.125 17.812 1 95.38 306 PHE A O 1
ATOM 2480 N N . HIS A 1 307 ? -5.148 15.781 17.5 1 93.75 307 HIS A N 1
ATOM 2481 C CA . HIS A 1 307 ? -5.855 14.781 18.281 1 93.75 307 HIS A CA 1
ATOM 2482 C C . HIS A 1 307 ? -5.34 14.734 19.719 1 93.75 307 HIS A C 1
ATOM 2484 O O . HIS A 1 307 ? -6.113 14.891 20.656 1 93.75 307 HIS A O 1
ATOM 2490 N N . SER A 1 308 ? -4.098 14.594 19.922 1 95.62 308 SER A N 1
ATOM 2491 C CA . SER A 1 308 ? -3.562 14.406 21.266 1 95.62 308 SER A CA 1
ATOM 2492 C C . SER A 1 308 ? -3.467 15.727 22.016 1 95.62 308 SER A C 1
ATOM 2494 O O . SER A 1 308 ? -4.051 15.883 23.078 1 95.62 308 SER A O 1
ATOM 2496 N N . PHE A 1 309 ? -2.838 16.703 21.5 1 97 309 PHE A N 1
ATOM 2497 C CA . PHE A 1 309 ? -2.564 17.953 22.188 1 97 309 PHE A CA 1
ATOM 2498 C C . PHE A 1 309 ? -3.852 18.734 22.422 1 97 309 PHE A C 1
ATOM 2500 O O . PHE A 1 309 ? -4.141 19.156 23.547 1 97 309 PHE A O 1
ATOM 2507 N N . LEU A 1 310 ? -4.633 19 21.375 1 97 310 LEU A N 1
ATOM 2508 C CA . LEU A 1 310 ? -5.84 19.812 21.516 1 97 310 LEU A CA 1
ATOM 2509 C C . LEU A 1 310 ? -6.855 19.125 22.422 1 97 310 LEU A C 1
ATOM 2511 O O . LEU A 1 310 ? -7.578 19.781 23.172 1 97 310 LEU A O 1
ATOM 2515 N N . ASN A 1 311 ? -6.938 17.828 22.312 1 95.44 311 ASN A N 1
ATOM 2516 C CA . ASN A 1 311 ? -7.828 17.109 23.219 1 95.44 311 ASN A CA 1
ATOM 2517 C C . ASN A 1 311 ? -7.348 17.203 24.672 1 95.44 311 ASN A C 1
ATOM 2519 O O . ASN A 1 311 ? -8.156 17.25 25.594 1 95.44 311 ASN A O 1
ATOM 2523 N N . LEU A 1 312 ? -6.059 17.141 24.844 1 96.38 312 LEU A N 1
ATOM 2524 C CA . LEU A 1 312 ? -5.508 17.328 26.188 1 96.38 312 LEU A CA 1
ATOM 2525 C C . LEU A 1 312 ? -5.867 18.703 26.734 1 96.38 312 LEU A C 1
ATOM 2527 O O . LEU A 1 312 ? -6.34 18.812 27.875 1 96.38 312 LEU A O 1
ATOM 2531 N N . LEU A 1 313 ? -5.66 19.734 25.969 1 96.94 313 LEU A N 1
ATOM 2532 C CA . LEU A 1 313 ? -5.988 21.094 26.359 1 96.94 313 LEU A CA 1
ATOM 2533 C C . LEU A 1 313 ? -7.48 21.234 26.656 1 96.94 313 LEU A C 1
ATOM 2535 O O . LEU A 1 313 ? -7.867 21.891 27.625 1 96.94 313 LEU A O 1
ATOM 2539 N N . ALA A 1 314 ? -8.266 20.625 25.781 1 96.5 314 ALA A N 1
ATOM 2540 C CA . ALA A 1 314 ? -9.711 20.688 25.969 1 96.5 314 ALA A CA 1
ATOM 2541 C C . ALA A 1 314 ? -10.117 20.016 27.281 1 96.5 314 ALA A C 1
ATOM 2543 O O . ALA A 1 314 ? -11.008 20.516 27.984 1 96.5 314 ALA A O 1
ATOM 2544 N N . GLU A 1 315 ? -9.5 18.969 27.562 1 95.75 315 GLU A N 1
ATOM 2545 C CA . GLU A 1 315 ? -9.828 18.25 28.797 1 95.75 315 GLU A CA 1
ATOM 2546 C C . GLU A 1 315 ? -9.414 19.062 30.031 1 95.75 315 GLU A C 1
ATOM 2548 O O . GLU A 1 315 ? -10.172 19.141 31 1 95.75 315 GLU A O 1
ATOM 2553 N N . VAL A 1 316 ? -8.234 19.625 30.031 1 96.88 316 VAL A N 1
ATOM 2554 C CA . VAL A 1 316 ? -7.719 20.391 31.156 1 96.88 316 VAL A CA 1
ATOM 2555 C C . VAL A 1 316 ? -8.586 21.641 31.375 1 96.88 316 VAL A C 1
ATOM 2557 O O . VAL A 1 316 ? -8.867 22 32.531 1 96.88 316 VAL A O 1
ATOM 2560 N N . LEU A 1 317 ? -9.141 22.234 30.344 1 96.88 317 LEU A N 1
ATOM 2561 C CA . LEU A 1 317 ? -9.922 23.469 30.422 1 96.88 317 LEU A CA 1
ATOM 2562 C C . LEU A 1 317 ? -11.414 23.156 30.438 1 96.88 317 LEU A C 1
ATOM 2564 O O . LEU A 1 317 ? -12.242 24.062 30.516 1 96.88 317 LEU A O 1
ATOM 2568 N N . ARG A 1 318 ? -11.703 21.922 30.328 1 96.38 318 ARG A N 1
ATOM 2569 C CA . ARG A 1 318 ? -13.086 21.469 30.297 1 96.38 318 ARG A CA 1
ATOM 2570 C C . ARG A 1 318 ? -13.844 22.047 29.125 1 96.38 318 ARG A C 1
ATOM 2572 O O . ARG A 1 318 ? -15 22.469 29.266 1 96.38 318 ARG A O 1
ATOM 2579 N N . PHE A 1 319 ? -13.156 22.188 28.031 1 95.19 319 PHE A N 1
ATOM 2580 C CA . PHE A 1 319 ? -13.766 22.625 26.781 1 95.19 319 PHE A CA 1
ATOM 2581 C C . PHE A 1 319 ? -14.508 21.484 26.109 1 95.19 319 PHE A C 1
ATOM 2583 O O . PHE A 1 319 ? -13.906 20.453 25.781 1 95.19 319 PHE A O 1
ATOM 2590 N N . ALA A 1 320 ? -15.695 21.531 25.734 1 92.81 320 ALA A N 1
ATOM 2591 C CA . ALA A 1 320 ? -16.547 20.406 25.344 1 92.81 320 ALA A CA 1
ATOM 2592 C C . ALA A 1 320 ? -16.516 20.203 23.828 1 92.81 320 ALA A C 1
ATOM 2594 O O . ALA A 1 320 ? -16.797 19.094 23.344 1 92.81 320 ALA A O 1
ATOM 2595 N N . ASP A 1 321 ? -16.281 21.234 23.078 1 92.75 321 ASP A N 1
ATOM 2596 C CA . ASP A 1 321 ? -16.25 21.094 21.625 1 92.75 321 ASP A CA 1
ATOM 2597 C C . ASP A 1 321 ? -14.922 20.5 21.172 1 92.75 321 ASP A C 1
ATOM 2599 O O . ASP A 1 321 ? -13.953 21.234 20.953 1 92.75 321 ASP A O 1
ATOM 2603 N N . ARG A 1 322 ? -14.914 19.219 20.844 1 93.12 322 ARG A N 1
ATOM 2604 C CA . ARG A 1 322 ? -13.664 18.547 20.484 1 93.12 322 ARG A CA 1
ATOM 2605 C C . ARG A 1 322 ? -13.633 18.203 19 1 93.12 322 ARG A C 1
ATOM 2607 O O . ARG A 1 322 ? -12.992 17.234 18.594 1 93.12 322 ARG A O 1
ATOM 2614 N N . GLU A 1 323 ? -14.359 18.891 18.219 1 93.06 323 GLU A N 1
ATOM 2615 C CA . GLU A 1 323 ? -14.289 18.734 16.766 1 93.06 323 GLU A CA 1
ATOM 2616 C C . GLU A 1 323 ? -13.148 19.547 16.172 1 93.06 323 GLU A C 1
ATOM 2618 O O . GLU A 1 323 ? -13.375 20.609 15.586 1 93.06 323 GLU A O 1
ATOM 2623 N N . PHE A 1 324 ? -12.047 19.016 16.328 1 95.5 324 PHE A N 1
ATOM 2624 C CA . PHE A 1 324 ? -10.867 19.734 15.859 1 95.5 324 PHE A CA 1
ATOM 2625 C C . PHE A 1 324 ? -10.578 19.391 14.398 1 95.5 324 PHE A C 1
ATOM 2627 O O . PHE A 1 324 ? -9.859 20.125 13.7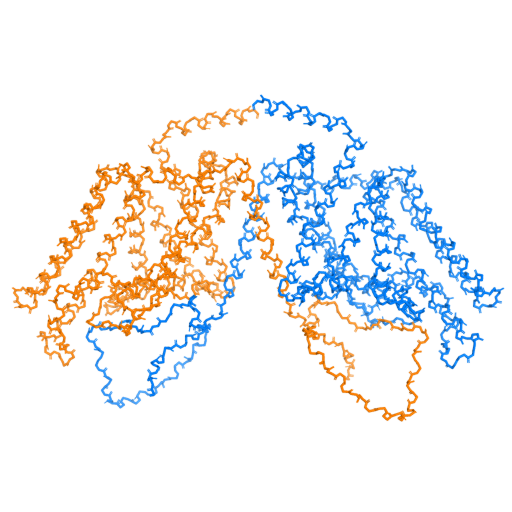19 1 95.5 324 PHE A O 1
ATOM 2634 N N . TYR A 1 325 ? -11.039 18.25 13.984 1 94.06 325 TYR A N 1
ATOM 2635 C CA . TYR A 1 325 ? -10.93 17.797 12.602 1 94.06 325 TYR A CA 1
ATOM 2636 C C . TYR A 1 325 ? -12.125 16.922 12.227 1 94.06 325 TYR A C 1
ATOM 2638 O O . TYR A 1 325 ? -12.852 16.438 13.094 1 94.06 325 TYR A O 1
ATOM 2646 N N . ARG A 1 326 ? -12.352 16.859 11.008 1 93.25 326 ARG A N 1
ATOM 2647 C CA . ARG A 1 326 ? -13.359 15.961 10.453 1 93.25 326 ARG A CA 1
ATOM 2648 C C . ARG A 1 326 ? -12.711 14.922 9.547 1 93.25 326 ARG A C 1
ATOM 2650 O O . ARG A 1 326 ? -11.539 14.578 9.719 1 93.25 326 ARG A O 1
ATOM 2657 N N . ASP A 1 327 ? -13.445 14.219 8.688 1 91.19 327 ASP A N 1
ATOM 2658 C CA . ASP A 1 327 ? -12.914 13.117 7.887 1 91.19 327 ASP A CA 1
ATOM 2659 C C . ASP A 1 327 ? -12.172 13.633 6.66 1 91.19 327 ASP A C 1
ATOM 2661 O O . ASP A 1 327 ? -12.508 13.281 5.527 1 91.19 327 ASP A O 1
ATOM 2665 N N . PHE A 1 328 ? -11.102 14.344 6.93 1 92.94 328 PHE A N 1
ATOM 2666 C CA . PHE A 1 328 ? -10.328 14.938 5.848 1 92.94 328 PHE A CA 1
ATOM 2667 C C . PHE A 1 328 ? -9.695 13.852 4.98 1 92.94 328 PHE A C 1
ATOM 2669 O O . PHE A 1 328 ? -9.383 14.094 3.812 1 92.94 328 PHE A O 1
ATOM 2676 N N . TRP A 1 329 ? -9.461 12.641 5.531 1 90.62 329 TRP A N 1
ATOM 2677 C CA . TRP A 1 329 ? -8.836 11.555 4.785 1 90.62 329 TRP A CA 1
ATOM 2678 C C . TRP A 1 329 ? -9.773 11.039 3.691 1 90.62 329 TRP A C 1
ATOM 2680 O O . TRP A 1 329 ? -9.336 10.359 2.76 1 90.62 329 TRP A O 1
ATOM 2690 N N . ASN A 1 330 ? -11.07 11.352 3.766 1 90.19 330 ASN A N 1
ATOM 2691 C CA . ASN A 1 330 ? -12.055 10.953 2.764 1 90.19 330 ASN A CA 1
ATOM 2692 C C . ASN A 1 330 ? -12.375 12.102 1.811 1 90.19 330 ASN A C 1
ATOM 2694 O O . ASN A 1 330 ? -13.328 12.023 1.034 1 90.19 330 ASN A O 1
ATOM 2698 N N . ALA A 1 331 ? -11.609 13.125 1.932 1 92.69 331 ALA A N 1
ATOM 2699 C CA . ALA A 1 331 ? -11.914 14.305 1.124 1 92.69 331 ALA A CA 1
ATOM 2700 C C . ALA A 1 331 ? -11.789 13.992 -0.365 1 92.69 331 ALA A C 1
ATOM 2702 O O . ALA A 1 331 ? -10.766 13.484 -0.817 1 92.69 331 ALA A O 1
ATOM 2703 N N . GLU A 1 332 ? -12.812 14.305 -1.123 1 92.88 332 GLU A N 1
ATOM 2704 C CA . GLU A 1 332 ? -12.828 14.062 -2.562 1 92.88 332 GLU A CA 1
ATOM 2705 C C . GLU A 1 332 ? -12.5 15.328 -3.342 1 92.88 332 GLU A C 1
ATOM 2707 O O . GLU A 1 332 ? -12.344 15.289 -4.562 1 92.88 332 GLU A O 1
ATOM 2712 N N . THR A 1 333 ? -12.438 16.453 -2.65 1 93.25 333 THR A N 1
ATOM 2713 C CA . THR A 1 333 ? -12.047 17.719 -3.24 1 93.25 333 THR A CA 1
ATOM 2714 C C . THR A 1 333 ? -11.047 18.453 -2.346 1 93.25 333 THR A C 1
ATOM 2716 O O . THR A 1 333 ? -11.023 18.234 -1.132 1 93.25 333 THR A O 1
ATOM 2719 N N . ILE A 1 334 ? -10.305 19.281 -2.977 1 93.31 334 ILE A N 1
ATOM 2720 C CA . ILE A 1 334 ? -9.305 20.047 -2.24 1 93.31 334 ILE A CA 1
ATOM 2721 C C . ILE A 1 334 ? -10 21.031 -1.297 1 93.31 334 ILE A C 1
ATOM 2723 O O . ILE A 1 334 ? -9.539 21.25 -0.175 1 93.31 334 ILE A O 1
ATOM 2727 N N . SER A 1 335 ? -11.07 21.547 -1.717 1 92.56 335 SER A N 1
ATOM 2728 C CA . SER A 1 335 ? -11.836 22.469 -0.883 1 92.56 335 SER A CA 1
ATOM 2729 C C . SER A 1 335 ? -12.328 21.781 0.388 1 92.56 335 SER A C 1
ATOM 2731 O O . SER A 1 335 ? -12.227 22.344 1.481 1 92.56 335 SER A O 1
ATOM 2733 N N . TYR A 1 336 ? -12.812 20.609 0.183 1 93.25 336 TYR A N 1
ATOM 2734 C CA . TYR A 1 336 ? -13.305 19.875 1.336 1 93.25 336 TYR A CA 1
ATOM 2735 C C . TYR A 1 336 ? -12.172 19.531 2.289 1 93.25 336 TYR A C 1
ATOM 2737 O O . TYR A 1 336 ? -12.352 19.531 3.51 1 93.25 336 TYR A O 1
ATOM 2745 N N . PHE A 1 337 ? -11.086 19.25 1.778 1 94.31 337 PHE A N 1
ATOM 2746 C CA . PHE A 1 337 ? -9.93 18.953 2.613 1 94.31 337 PHE A CA 1
ATOM 2747 C C . PHE A 1 337 ? -9.586 20.125 3.516 1 94.31 337 PHE A C 1
ATOM 2749 O O . PHE A 1 337 ? -9.438 19.969 4.727 1 94.31 337 PHE A O 1
ATOM 2756 N N . TRP A 1 338 ? -9.5 21.25 2.943 1 93.94 338 TRP A N 1
ATOM 2757 C CA . TRP A 1 338 ? -9.078 22.438 3.678 1 93.94 338 TRP A CA 1
ATOM 2758 C C . TRP A 1 338 ? -10.164 22.891 4.648 1 93.94 338 TRP A C 1
ATOM 2760 O O . TRP A 1 338 ? -9.898 23.672 5.574 1 93.94 338 TRP A O 1
ATOM 2770 N N . GLN A 1 339 ? -11.32 22.344 4.527 1 95 339 GLN A N 1
ATOM 2771 C CA . GLN A 1 339 ? -12.414 22.688 5.426 1 95 339 GLN A CA 1
ATOM 2772 C C . GLN A 1 339 ? -12.523 21.688 6.578 1 95 339 GLN A C 1
ATOM 2774 O O . GLN A 1 339 ? -13.211 21.953 7.562 1 95 339 GLN A O 1
ATOM 2779 N N . THR A 1 340 ? -11.773 20.625 6.426 1 94.12 340 THR A N 1
ATOM 2780 C CA . THR A 1 340 ? -12.086 19.562 7.383 1 94.12 340 THR A CA 1
ATOM 2781 C C . THR A 1 340 ? -10.844 19.172 8.188 1 94.12 340 THR A C 1
ATOM 2783 O O . THR A 1 340 ? -10.953 18.594 9.266 1 94.12 340 THR A O 1
ATOM 2786 N N . TRP A 1 341 ? -9.633 19.438 7.727 1 93.44 341 TRP A N 1
ATOM 2787 C CA . TRP A 1 341 ? -8.43 18.922 8.391 1 93.44 341 TRP A CA 1
ATOM 2788 C C . TRP A 1 341 ? -8.078 19.797 9.594 1 93.44 341 TRP A C 1
ATOM 2790 O O . TRP A 1 341 ? -7.449 19.312 10.547 1 93.44 341 TRP A O 1
ATOM 2800 N N . ASN A 1 342 ? -8.469 21.031 9.602 1 95.88 342 ASN A N 1
ATOM 2801 C CA . ASN A 1 342 ? -8.227 22.031 10.648 1 95.88 342 ASN A CA 1
ATOM 2802 C C . ASN A 1 342 ? -9.461 22.891 10.906 1 95.88 342 ASN A C 1
ATOM 2804 O O . ASN A 1 342 ? -9.586 23.984 10.359 1 95.88 342 ASN A O 1
ATOM 2808 N N . ILE A 1 343 ? -10.297 22.469 11.812 1 95.75 343 ILE A N 1
ATOM 2809 C CA . ILE A 1 343 ? -11.617 23.062 12.008 1 95.75 343 ILE A CA 1
ATOM 2810 C C . ILE A 1 343 ? -11.477 24.406 12.727 1 95.75 343 ILE A C 1
ATOM 2812 O O . ILE A 1 343 ? -12.156 25.375 12.375 1 95.75 343 ILE A O 1
ATOM 2816 N N . PRO A 1 344 ? -10.609 24.547 13.711 1 96.69 344 PRO A N 1
ATOM 2817 C CA . PRO A 1 344 ? -10.492 25.844 14.375 1 96.69 344 PRO A CA 1
ATOM 2818 C C . PRO A 1 344 ? -10.156 26.969 13.398 1 96.69 344 PRO A C 1
ATOM 2820 O O . PRO A 1 344 ? -10.781 28.031 13.438 1 96.69 344 PRO A O 1
ATOM 2823 N N . VAL A 1 345 ? -9.219 26.719 12.531 1 97.06 345 VAL A N 1
ATOM 2824 C CA . VAL A 1 345 ? -8.828 27.75 11.578 1 97.06 345 VAL A CA 1
ATOM 2825 C C . VAL A 1 345 ? -9.938 27.953 10.555 1 97.06 345 VAL A C 1
ATOM 2827 O O . VAL A 1 345 ? -10.227 29.094 10.164 1 97.06 345 VAL A O 1
ATOM 2830 N N . HIS A 1 346 ? -10.547 26.875 10.156 1 96.06 346 HIS A N 1
ATOM 2831 C CA . HIS A 1 346 ? -11.641 26.984 9.195 1 96.06 346 HIS A CA 1
ATOM 2832 C C . HIS A 1 346 ? -12.789 27.828 9.75 1 96.06 346 HIS A C 1
ATOM 2834 O O . HIS A 1 346 ? -13.305 28.703 9.07 1 96.06 346 HIS A O 1
ATOM 2840 N N . ARG A 1 347 ? -13.18 27.562 10.945 1 96.75 347 ARG A N 1
ATOM 2841 C CA . ARG A 1 347 ? -14.273 28.297 11.586 1 96.75 347 ARG A CA 1
ATOM 2842 C C . ARG A 1 347 ? -13.93 29.781 11.711 1 96.75 347 ARG A C 1
ATOM 2844 O O . ARG A 1 347 ? -14.797 30.641 11.531 1 96.75 347 ARG A O 1
ATOM 2851 N N . TRP A 1 348 ? -12.727 30.016 12.062 1 97.88 348 TRP A N 1
ATOM 2852 C CA . TRP A 1 348 ? -12.281 31.406 12.18 1 97.88 348 TRP A CA 1
ATOM 2853 C C . TRP A 1 348 ? -12.383 32.125 10.844 1 97.88 348 TRP A C 1
ATOM 2855 O O . TRP A 1 348 ? -12.898 33.25 10.766 1 97.88 348 TRP A O 1
ATOM 2865 N N . CYS A 1 349 ? -11.898 31.484 9.773 1 97.25 349 CYS A N 1
ATOM 2866 C CA . CYS A 1 349 ? -11.914 32.094 8.445 1 97.25 349 CYS A CA 1
ATOM 2867 C C . CYS A 1 349 ? -13.344 32.312 7.969 1 97.25 349 CYS A C 1
ATOM 2869 O O . CYS A 1 349 ? -13.633 33.344 7.348 1 97.25 349 CYS A O 1
ATOM 2871 N N . VAL A 1 350 ? -14.188 31.391 8.25 1 96.19 350 VAL A N 1
ATOM 2872 C CA . VAL A 1 350 ? -15.578 31.5 7.82 1 96.19 350 VAL A CA 1
ATOM 2873 C C . VAL A 1 350 ? -16.266 32.656 8.57 1 96.19 350 VAL A C 1
ATOM 2875 O O . VAL A 1 350 ? -16.938 33.469 7.969 1 96.19 350 VAL A O 1
ATOM 2878 N N . ARG A 1 351 ? -16.031 32.688 9.82 1 96.44 351 ARG A N 1
ATOM 2879 C CA . ARG A 1 351 ? -16.75 33.625 10.695 1 96.44 351 ARG A CA 1
ATOM 2880 C C . ARG A 1 351 ? -16.234 35.062 10.531 1 96.44 351 ARG A C 1
ATOM 2882 O O . ARG A 1 351 ? -17.016 36 10.555 1 96.44 351 ARG A O 1
ATOM 2889 N N . HIS A 1 352 ? -14.969 35.25 10.367 1 96.5 352 HIS A N 1
ATOM 2890 C CA . HIS A 1 352 ? -14.391 36.594 10.484 1 96.5 352 HIS A CA 1
ATOM 2891 C C . HIS A 1 352 ? -13.914 37.094 9.125 1 96.5 352 HIS A C 1
ATOM 2893 O O . HIS A 1 352 ? -13.57 38.281 8.992 1 96.5 352 HIS A O 1
ATOM 2899 N N . VAL A 1 353 ? -13.914 36.281 8.078 1 96.75 353 VAL A N 1
ATOM 2900 C CA . VAL A 1 353 ? -13.453 36.719 6.773 1 96.75 353 VAL A CA 1
ATOM 2901 C C . VAL A 1 353 ? -14.508 36.438 5.715 1 96.75 353 VAL A C 1
ATOM 2903 O O . VAL A 1 353 ? -15.086 37.344 5.125 1 96.75 353 VAL A O 1
ATOM 2906 N N . TYR A 1 354 ? -14.867 35.188 5.586 1 96.06 354 TYR A N 1
ATOM 2907 C CA . TYR A 1 354 ? -15.727 34.75 4.496 1 96.06 354 TYR A CA 1
ATOM 2908 C C . TYR A 1 354 ? -17.125 35.344 4.625 1 96.06 354 TYR A C 1
ATOM 2910 O O . TYR A 1 354 ? -17.609 36 3.711 1 96.06 354 TYR A O 1
ATOM 2918 N N . LYS A 1 355 ? -17.828 35.156 5.77 1 95 355 LYS A N 1
ATOM 2919 C CA . LYS A 1 355 ? -19.203 35.594 5.969 1 95 355 LYS A CA 1
ATOM 2920 C C . LYS A 1 355 ? -19.328 37.125 5.902 1 95 355 LYS A C 1
ATOM 2922 O O . LYS A 1 355 ? -20.219 37.656 5.227 1 95 355 LYS A O 1
ATOM 2927 N N . PRO A 1 356 ? -18.484 37.781 6.555 1 94.56 356 PRO A N 1
ATOM 2928 C CA . PRO A 1 356 ? -18.562 39.25 6.449 1 94.56 356 PRO A CA 1
ATOM 2929 C C . PRO A 1 356 ? -18.375 39.75 5.02 1 94.56 356 PRO A C 1
ATOM 2931 O O . PRO A 1 356 ? -19.016 40.719 4.605 1 94.56 356 PRO A O 1
ATOM 2934 N N . MET A 1 357 ? -17.516 39.125 4.246 1 95.88 357 MET A N 1
ATOM 2935 C CA . MET A 1 357 ? -17.297 39.531 2.857 1 95.88 357 MET A CA 1
ATOM 2936 C C . MET A 1 357 ? -18.531 39.25 2.014 1 95.88 357 MET A C 1
ATOM 2938 O O . MET A 1 357 ? -18.953 40.094 1.211 1 95.88 357 MET A O 1
ATOM 2942 N N . VAL A 1 358 ? -19.109 38.188 2.236 1 94.75 358 VAL A N 1
ATOM 2943 C CA . VAL A 1 358 ? -20.312 37.844 1.495 1 94.75 358 VAL A CA 1
ATOM 2944 C C . VAL A 1 358 ? -21.453 38.781 1.875 1 94.75 358 VAL A C 1
ATOM 2946 O O . VAL A 1 358 ? -22.219 39.219 1.014 1 94.75 358 VAL A O 1
ATOM 2949 N N . LYS A 1 359 ? -21.625 39.094 3.135 1 93.94 359 LYS A N 1
ATOM 2950 C CA . LYS A 1 359 ? -22.656 40 3.623 1 93.94 359 LYS A CA 1
ATOM 2951 C C . LYS A 1 359 ? -22.484 41.406 3.041 1 93.94 359 LYS A C 1
ATOM 2953 O O . LYS A 1 359 ? -23.469 42.125 2.844 1 93.94 359 LYS A O 1
ATOM 2958 N N . ASN A 1 360 ? -21.297 41.781 2.76 1 95.38 360 ASN A N 1
ATOM 2959 C CA . ASN A 1 360 ? -21.016 43.094 2.193 1 95.38 360 ASN A CA 1
ATOM 2960 C C . ASN A 1 360 ? -21.125 43.062 0.671 1 95.38 360 ASN A C 1
ATOM 2962 O O . ASN A 1 360 ? -20.672 44 0.003 1 95.38 360 ASN A O 1
ATOM 2966 N N . GLY A 1 361 ? -21.484 41.938 0.021 1 94.69 361 GLY A N 1
ATOM 2967 C CA . GLY A 1 361 ? -21.859 41.938 -1.387 1 94.69 361 GLY A CA 1
ATOM 2968 C C . GLY A 1 361 ? -20.812 41.25 -2.262 1 94.69 361 GLY A C 1
ATOM 2969 O O . GLY A 1 361 ? -20.969 41.188 -3.482 1 94.69 361 GLY A O 1
ATOM 2970 N N . TYR A 1 362 ? -19.766 40.719 -1.694 1 95 362 TYR A N 1
ATOM 2971 C CA . TYR A 1 362 ? -18.766 40.031 -2.492 1 95 362 TYR A CA 1
ATOM 2972 C C . TYR A 1 362 ? -19.25 38.625 -2.863 1 95 362 TYR A C 1
ATOM 2974 O O . TYR A 1 362 ? -20.031 38 -2.129 1 95 362 TYR A O 1
ATOM 2982 N N . ASN A 1 363 ? -18.781 38.25 -4.02 1 95 363 ASN A N 1
ATOM 2983 C CA . ASN A 1 363 ? -19.156 36.906 -4.445 1 95 363 ASN A CA 1
ATOM 2984 C C . ASN A 1 363 ? -18.438 35.812 -3.637 1 95 363 ASN A C 1
ATOM 2986 O O . ASN A 1 363 ? -17.406 36.094 -3.014 1 95 363 ASN A O 1
ATOM 2990 N N . ARG A 1 364 ? -18.938 34.656 -3.693 1 92.5 364 ARG A N 1
ATOM 2991 C CA . ARG A 1 364 ? -18.422 33.531 -2.922 1 92.5 364 ARG A CA 1
ATOM 2992 C C . ARG A 1 364 ? -17.016 33.156 -3.354 1 92.5 364 ARG A C 1
ATOM 2994 O O . ARG A 1 364 ? -16.172 32.812 -2.518 1 92.5 364 ARG A O 1
ATOM 3001 N N . GLN A 1 365 ? -16.75 33.188 -4.594 1 90.94 365 GLN A N 1
ATOM 3002 C CA . GLN A 1 365 ? -15.422 32.844 -5.105 1 90.94 365 GLN A CA 1
ATOM 3003 C C . GLN A 1 365 ? -14.367 33.844 -4.633 1 90.94 365 GLN A C 1
ATOM 3005 O O . GLN A 1 365 ? -13.266 33.438 -4.246 1 90.94 365 GLN A O 1
ATOM 3010 N N . HIS A 1 366 ? -14.703 35.062 -4.68 1 94.19 366 HIS A N 1
ATOM 3011 C CA . HIS A 1 366 ? -13.773 36.094 -4.219 1 94.19 366 HIS A CA 1
ATOM 3012 C C . HIS A 1 366 ? -13.516 35.969 -2.721 1 94.19 366 HIS A C 1
ATOM 3014 O O . HIS A 1 366 ? -12.398 36.219 -2.26 1 94.19 366 HIS A O 1
ATOM 3020 N N . SER A 1 367 ? -14.531 35.625 -2.016 1 95.75 367 SER A N 1
ATOM 3021 C CA . SER A 1 367 ? -14.383 35.438 -0.576 1 95.75 367 SER A CA 1
ATOM 3022 C C . SER A 1 367 ? -13.477 34.25 -0.258 1 95.75 367 SER A C 1
ATOM 3024 O O . SER A 1 367 ? -12.648 34.344 0.65 1 95.75 367 SER A O 1
ATOM 3026 N N . ALA A 1 368 ? -13.633 33.25 -1.078 1 93 368 ALA A N 1
ATOM 3027 C CA . ALA A 1 368 ? -12.781 32.094 -0.892 1 93 368 ALA A CA 1
ATOM 3028 C C . ALA A 1 368 ? -11.328 32.406 -1.21 1 93 368 ALA A C 1
ATOM 3030 O O . ALA A 1 368 ? -10.414 31.953 -0.505 1 93 368 ALA A O 1
ATOM 3031 N N . ILE A 1 369 ? -11.117 33.125 -2.232 1 94.62 369 ILE A N 1
ATOM 3032 C CA . ILE A 1 369 ? -9.773 33.5 -2.635 1 94.62 369 ILE A CA 1
ATOM 3033 C C . ILE A 1 369 ? -9.133 34.344 -1.54 1 94.62 369 ILE A C 1
ATOM 3035 O O . ILE A 1 369 ? -7.938 34.219 -1.252 1 94.62 369 ILE A O 1
ATOM 3039 N N . ALA A 1 370 ? -9.891 35.188 -0.941 1 95.62 370 ALA A N 1
ATOM 3040 C CA . ALA A 1 370 ? -9.383 36.031 0.15 1 95.62 370 ALA A CA 1
ATOM 3041 C C . ALA A 1 370 ? -8.93 35.156 1.326 1 95.62 370 ALA A C 1
ATOM 3043 O O . ALA A 1 370 ? -7.902 35.438 1.947 1 95.62 370 ALA A O 1
ATOM 3044 N N . VAL A 1 371 ? -9.703 34.188 1.612 1 95.81 371 VAL A N 1
ATOM 3045 C CA . VAL A 1 371 ? -9.359 33.281 2.693 1 95.81 371 VAL A CA 1
ATOM 3046 C C . VAL A 1 371 ? -8.039 32.594 2.385 1 95.81 371 VAL A C 1
ATOM 3048 O O . VAL A 1 371 ? -7.16 32.5 3.246 1 95.81 371 VAL A O 1
ATOM 3051 N N . PHE A 1 372 ? -7.844 32.156 1.146 1 95.06 372 PHE A N 1
ATOM 3052 C CA . PHE A 1 372 ? -6.621 31.453 0.759 1 95.06 372 PHE A CA 1
ATOM 3053 C C . PHE A 1 372 ? -5.441 32.438 0.731 1 95.06 372 PHE A C 1
ATOM 3055 O O . PHE A 1 372 ? -4.309 32.031 1.041 1 95.06 372 PHE A O 1
ATOM 3062 N N . LEU A 1 373 ? -5.73 33.625 0.387 1 95.5 373 LEU A N 1
ATOM 3063 C CA . LEU A 1 373 ? -4.676 34.625 0.375 1 95.5 373 LEU A CA 1
ATOM 3064 C C . LEU A 1 373 ? -4.184 34.906 1.79 1 95.5 373 LEU A C 1
ATOM 3066 O O . LEU A 1 373 ? -2.975 35 2.027 1 95.5 373 LEU A O 1
ATOM 3070 N N . ILE A 1 374 ? -5.082 35.062 2.717 1 95.56 374 ILE A N 1
ATOM 3071 C CA . ILE A 1 374 ? -4.727 35.312 4.113 1 95.56 374 ILE A CA 1
ATOM 3072 C C . ILE A 1 374 ? -3.949 34.094 4.648 1 95.56 374 ILE A C 1
ATOM 3074 O O . ILE A 1 374 ? -2.932 34.25 5.324 1 95.56 374 ILE A O 1
ATOM 3078 N N . SER A 1 375 ? -4.426 32.938 4.336 1 95.5 375 SER A N 1
ATOM 3079 C CA . SER A 1 375 ? -3.748 31.703 4.742 1 95.5 375 SER A CA 1
ATOM 3080 C C . SER A 1 375 ? -2.336 31.641 4.172 1 95.5 375 SER A C 1
ATOM 3082 O O . SER A 1 375 ? -1.399 31.219 4.859 1 95.5 375 SER A O 1
ATOM 3084 N N . ALA A 1 376 ? -2.174 31.984 2.891 1 95.69 376 ALA A N 1
ATOM 3085 C CA . ALA A 1 376 ? -0.872 31.969 2.229 1 95.69 376 ALA A CA 1
ATOM 3086 C C . ALA A 1 376 ? 0.114 32.906 2.938 1 95.69 376 ALA A C 1
ATOM 3088 O O . ALA A 1 376 ? 1.281 32.562 3.123 1 95.69 376 ALA A O 1
ATOM 3089 N N . VAL A 1 377 ? -0.342 34 3.375 1 95.31 377 VAL A N 1
ATOM 3090 C CA . VAL A 1 377 ? 0.505 34.969 4.047 1 95.31 377 VAL A CA 1
ATOM 3091 C C . VAL A 1 377 ? 0.991 34.406 5.383 1 95.31 377 VAL A C 1
ATOM 3093 O O . VAL A 1 377 ? 2.174 34.531 5.711 1 95.31 377 VAL A O 1
ATOM 3096 N N . PHE A 1 378 ? 0.134 33.844 6.098 1 95.56 378 PHE A N 1
ATOM 3097 C CA . PHE A 1 378 ? 0.51 33.312 7.402 1 95.56 378 PHE A CA 1
ATOM 3098 C C . PHE A 1 378 ? 1.405 32.094 7.254 1 95.56 378 PHE A C 1
ATOM 3100 O O . PHE A 1 378 ? 2.291 31.875 8.078 1 95.56 378 PHE A O 1
ATOM 3107 N N . HIS A 1 379 ? 1.159 31.328 6.227 1 93.25 379 HIS A N 1
ATOM 3108 C CA . HIS A 1 379 ? 2.064 30.203 5.98 1 93.25 379 HIS A CA 1
ATOM 3109 C C . HIS A 1 379 ? 3.475 30.703 5.672 1 93.25 379 HIS A C 1
ATOM 3111 O O . HIS A 1 379 ? 4.453 30.141 6.18 1 93.25 379 HIS A O 1
ATOM 3117 N N . GLU A 1 380 ? 3.541 31.672 4.879 1 93.56 380 GLU A N 1
ATOM 3118 C CA . GLU A 1 380 ? 4.852 32.25 4.566 1 93.56 380 GLU A CA 1
ATOM 3119 C C . GLU A 1 380 ? 5.477 32.906 5.793 1 93.56 380 GLU A C 1
ATOM 3121 O O . GLU A 1 380 ? 6.688 32.812 6.004 1 93.56 380 GLU A O 1
ATOM 3126 N N . TYR A 1 381 ? 4.613 33.531 6.566 1 94.56 381 TYR A N 1
ATOM 3127 C CA . TYR A 1 381 ? 5.027 34.125 7.832 1 94.56 381 TYR A CA 1
ATOM 3128 C C . TYR A 1 381 ? 5.711 33.094 8.727 1 94.56 381 TYR A C 1
ATOM 3130 O O . TYR A 1 381 ? 6.77 33.375 9.297 1 94.56 381 TYR A O 1
ATOM 3138 N N . LEU A 1 382 ? 5.242 31.922 8.695 1 94.31 382 LEU A N 1
ATOM 3139 C CA . LEU A 1 382 ? 5.699 30.906 9.633 1 94.31 382 LEU A CA 1
ATOM 3140 C C . LEU A 1 382 ? 6.895 30.141 9.07 1 94.31 382 LEU A C 1
ATOM 3142 O O . LEU A 1 382 ? 7.594 29.453 9.812 1 94.31 382 LEU A O 1
ATOM 3146 N N . VAL A 1 383 ? 7.129 30.281 7.809 1 92.06 383 VAL A N 1
ATOM 3147 C CA . VAL A 1 383 ? 8.219 29.516 7.215 1 92.06 383 VAL A CA 1
ATOM 3148 C C . VAL A 1 383 ? 9.391 30.453 6.898 1 92.06 383 VAL A C 1
ATOM 3150 O O . VAL A 1 383 ? 10.516 30.219 7.352 1 92.06 383 VAL A O 1
ATOM 3153 N N . SER A 1 384 ? 9.18 31.578 6.289 1 91.31 384 SER A N 1
ATOM 3154 C CA . SER A 1 384 ? 10.227 32.469 5.785 1 91.31 384 SER A CA 1
ATOM 3155 C C . SER A 1 384 ? 10.875 33.25 6.922 1 91.31 384 SER A C 1
ATOM 3157 O O . SER A 1 384 ? 12.086 33.5 6.902 1 91.31 384 SER A O 1
ATOM 3159 N N . VAL A 1 385 ? 10.133 33.625 7.879 1 92.19 385 VAL A N 1
ATOM 3160 C CA . VAL A 1 385 ? 10.648 34.469 8.938 1 92.19 385 VAL A CA 1
ATOM 3161 C C . VAL A 1 385 ? 11.641 33.719 9.805 1 92.19 385 VAL A C 1
ATOM 3163 O O . VAL A 1 385 ? 12.766 34.156 10.008 1 92.19 385 VAL A O 1
ATOM 3166 N N . PRO A 1 386 ? 11.258 32.562 10.242 1 90.62 386 PRO A N 1
ATOM 3167 C CA . PRO A 1 386 ? 12.234 31.797 11.031 1 90.62 386 PRO A CA 1
ATOM 3168 C C . PRO A 1 386 ? 13.477 31.406 10.227 1 90.62 386 PRO A C 1
ATOM 3170 O O . PRO A 1 386 ? 14.578 31.328 10.781 1 90.62 386 PRO A O 1
ATOM 3173 N N . LEU A 1 387 ? 13.328 31.188 8.969 1 89.88 387 LEU A N 1
ATOM 3174 C CA . LEU A 1 387 ? 14.438 30.766 8.117 1 89.88 387 LEU A CA 1
ATOM 3175 C C . LEU A 1 387 ? 15.219 31.969 7.621 1 89.88 387 LEU A C 1
ATOM 3177 O O . LEU A 1 387 ? 16.281 31.812 7.016 1 89.88 387 LEU A O 1
ATOM 3181 N N . HIS A 1 388 ? 14.719 33.156 7.797 1 90.06 388 HIS A N 1
ATOM 3182 C CA . HIS A 1 388 ? 15.352 34.406 7.371 1 90.06 388 HIS A CA 1
ATOM 3183 C C . HIS A 1 388 ? 15.547 34.438 5.859 1 90.06 388 HIS A C 1
ATOM 3185 O O . HIS A 1 388 ? 16.609 34.844 5.375 1 90.06 388 HIS A O 1
ATOM 3191 N N . MET A 1 389 ? 14.625 33.812 5.238 1 88.69 389 MET A N 1
ATOM 3192 C CA . MET A 1 389 ? 14.664 33.75 3.781 1 88.69 389 MET A CA 1
ATOM 3193 C C . MET A 1 389 ? 13.273 33.938 3.189 1 88.69 389 MET A C 1
ATOM 3195 O O . MET A 1 389 ? 12.336 33.219 3.559 1 88.69 389 MET A O 1
ATOM 3199 N N . PHE A 1 390 ? 13.172 34.906 2.277 1 87.88 390 PHE A N 1
ATOM 3200 C CA . PHE A 1 390 ? 11.883 35.25 1.689 1 87.88 390 PHE A CA 1
ATOM 3201 C C . PHE A 1 390 ? 11.82 34.812 0.23 1 87.88 390 PHE A C 1
ATOM 3203 O O . PHE A 1 390 ? 12 35.625 -0.675 1 87.88 390 PHE A O 1
ATOM 3210 N N . ARG A 1 391 ? 11.586 33.531 -0.031 1 88.44 391 ARG A N 1
ATOM 3211 C CA . ARG A 1 391 ? 11.469 32.969 -1.375 1 88.44 391 ARG A CA 1
ATOM 3212 C C . ARG A 1 391 ? 10.008 32.75 -1.76 1 88.44 391 ARG A C 1
ATOM 3214 O O . ARG A 1 391 ? 9.688 32.562 -2.938 1 88.44 391 ARG A O 1
ATOM 3221 N N . LEU A 1 392 ? 9.062 32.781 -0.843 1 90.88 392 LEU A N 1
ATOM 3222 C CA . LEU A 1 392 ? 7.613 32.781 -1.011 1 90.88 392 LEU A CA 1
ATOM 3223 C C . LEU A 1 392 ? 7.148 31.422 -1.579 1 90.88 392 LEU A C 1
ATOM 3225 O O . LEU A 1 392 ? 6.203 31.375 -2.369 1 90.88 392 LEU A O 1
ATOM 3229 N N . TRP A 1 393 ? 7.852 30.359 -1.403 1 89.62 393 TRP A N 1
ATOM 3230 C CA . TRP A 1 393 ? 7.43 29.047 -1.863 1 89.62 393 TRP A CA 1
ATOM 3231 C C . TRP A 1 393 ? 6.156 28.594 -1.151 1 89.62 393 TRP A C 1
ATOM 3233 O O . TRP A 1 393 ? 5.238 28.062 -1.781 1 89.62 393 TRP A O 1
ATOM 3243 N N . ALA A 1 394 ? 6.117 28.797 0.078 1 90.56 394 ALA A N 1
ATOM 3244 C CA . ALA A 1 394 ? 4.934 28.422 0.847 1 90.56 394 ALA A CA 1
ATOM 3245 C C . ALA A 1 394 ? 3.721 29.25 0.418 1 90.56 394 ALA A C 1
ATOM 3247 O O . ALA A 1 394 ? 2.605 28.734 0.344 1 90.56 394 ALA A O 1
ATOM 3248 N N . PHE A 1 395 ? 3.932 30.453 0.123 1 93.38 395 PHE A N 1
ATOM 3249 C CA . PHE A 1 395 ? 2.881 31.359 -0.334 1 93.38 395 PHE A CA 1
ATOM 3250 C C . PHE A 1 395 ? 2.264 30.859 -1.634 1 93.38 395 PHE A C 1
ATOM 3252 O O . PHE A 1 395 ? 1.045 30.703 -1.73 1 93.38 395 PHE A O 1
ATOM 3259 N N . TRP A 1 396 ? 3.068 30.562 -2.504 1 92.06 396 TRP A N 1
ATOM 3260 C CA . TRP A 1 396 ? 2.592 30.125 -3.812 1 92.06 396 TRP A CA 1
ATOM 3261 C C . TRP A 1 396 ? 1.987 28.734 -3.73 1 92.06 396 TRP A C 1
ATOM 3263 O O . TRP A 1 396 ? 1.034 28.422 -4.449 1 92.06 396 TRP A O 1
ATOM 3273 N N . ALA A 1 397 ? 2.572 27.906 -2.945 1 90.38 397 ALA A N 1
ATOM 3274 C CA . ALA A 1 397 ? 2.008 26.578 -2.756 1 90.38 397 ALA A CA 1
ATOM 3275 C C . ALA A 1 397 ? 0.583 26.656 -2.217 1 90.38 397 ALA A C 1
ATOM 3277 O O . ALA A 1 397 ? -0.302 25.922 -2.676 1 90.38 397 ALA A O 1
ATOM 3278 N N . MET A 1 398 ? 0.361 27.547 -1.298 1 90.12 398 MET A N 1
ATOM 3279 C CA . MET A 1 398 ? -0.971 27.719 -0.725 1 90.12 398 MET A CA 1
ATOM 3280 C C . MET A 1 398 ? -1.933 28.297 -1.754 1 90.12 398 MET A C 1
ATOM 3282 O O . MET A 1 398 ? -3.094 27.891 -1.826 1 90.12 398 MET A O 1
ATOM 3286 N N . LEU A 1 399 ? -1.443 29.219 -2.482 1 91.5 399 LEU A N 1
ATOM 3287 C CA . LEU A 1 399 ? -2.303 29.859 -3.473 1 91.5 399 LEU A CA 1
ATOM 3288 C C . LEU A 1 399 ? -2.627 28.906 -4.613 1 91.5 399 LEU A C 1
ATOM 3290 O O . LEU A 1 399 ? -3.693 29 -5.223 1 91.5 399 LEU A O 1
ATOM 3294 N N . ALA A 1 400 ? -1.733 28 -4.906 1 92 400 ALA A N 1
ATOM 3295 C CA . ALA A 1 400 ? -1.933 27.016 -5.961 1 92 400 ALA A CA 1
ATOM 3296 C C . ALA A 1 400 ? -3.068 26.062 -5.613 1 92 400 ALA A C 1
ATOM 3298 O O . ALA A 1 400 ? -3.592 25.359 -6.484 1 92 400 ALA A O 1
ATOM 3299 N N . GLN A 1 401 ? -3.443 26.078 -4.379 1 91.5 401 GLN A N 1
ATOM 3300 C CA . GLN A 1 401 ? -4.547 25.219 -3.957 1 91.5 401 GLN A CA 1
ATOM 3301 C C . GLN A 1 401 ? -5.875 25.719 -4.52 1 91.5 401 GLN A C 1
ATOM 3303 O O . GLN A 1 401 ? -6.832 24.953 -4.641 1 91.5 401 GLN A O 1
ATOM 3308 N N . VAL A 1 402 ? -5.918 27.016 -4.859 1 92.06 402 VAL A N 1
ATOM 3309 C CA . VAL A 1 402 ? -7.156 27.594 -5.371 1 92.06 402 VAL A CA 1
ATOM 3310 C C . VAL A 1 402 ? -7.488 26.984 -6.73 1 92.06 402 VAL A C 1
ATOM 3312 O O . VAL A 1 402 ? -8.562 26.406 -6.91 1 92.06 402 VAL A O 1
ATOM 3315 N N . PRO A 1 403 ? -6.57 27.031 -7.703 1 92 403 PRO A N 1
ATOM 3316 C CA . PRO A 1 403 ? -6.875 26.375 -8.977 1 92 403 PRO A CA 1
ATOM 3317 C C . PRO A 1 403 ? -7.047 24.859 -8.836 1 92 403 PRO A C 1
ATOM 3319 O O . PRO A 1 403 ? -7.832 24.25 -9.562 1 92 403 PRO A O 1
ATOM 3322 N N . LEU A 1 404 ? -6.328 24.25 -7.953 1 92 404 LEU A N 1
ATOM 3323 C CA . LEU A 1 404 ? -6.477 22.812 -7.73 1 92 404 LEU A CA 1
ATOM 3324 C C . LEU A 1 404 ? -7.859 22.5 -7.176 1 92 404 LEU A C 1
ATOM 3326 O O . LEU A 1 404 ? -8.422 21.438 -7.488 1 92 404 LEU A O 1
ATOM 3330 N N . SER A 1 405 ? -8.32 23.375 -6.34 1 92.44 405 SER A N 1
ATOM 3331 C CA . SER A 1 405 ? -9.672 23.203 -5.812 1 92.44 405 SER A CA 1
ATOM 3332 C C . SER A 1 405 ? -10.711 23.297 -6.926 1 92.44 405 SER A C 1
ATOM 3334 O O . SER A 1 405 ? -11.664 22.516 -6.961 1 92.44 405 SER A O 1
ATOM 3336 N N . MET A 1 406 ? -10.516 24.188 -7.789 1 91.06 406 MET A N 1
ATOM 3337 C CA . MET A 1 406 ? -11.422 24.328 -8.93 1 91.06 406 MET A CA 1
ATOM 3338 C C . MET A 1 406 ? -11.367 23.078 -9.812 1 91.06 406 MET A C 1
ATOM 3340 O O . MET A 1 406 ? -12.398 22.641 -10.328 1 91.06 406 MET A O 1
ATOM 3344 N N . LEU A 1 407 ? -10.211 22.562 -9.938 1 91.38 407 LEU A N 1
ATOM 3345 C CA . LEU A 1 407 ? -10.016 21.359 -10.75 1 91.38 407 LEU A CA 1
ATOM 3346 C C . LEU A 1 407 ? -10.766 20.172 -10.148 1 91.38 407 LEU A C 1
ATOM 3348 O O . LEU A 1 407 ? -11.477 19.453 -10.859 1 91.38 407 LEU A O 1
ATOM 3352 N N . THR A 1 408 ? -10.648 19.953 -8.891 1 91.75 408 THR A N 1
ATOM 3353 C CA . THR A 1 408 ? -11.273 18.812 -8.242 1 91.75 408 THR A CA 1
ATOM 3354 C C . THR A 1 408 ? -12.773 19.016 -8.109 1 91.75 408 THR A C 1
ATOM 3356 O O . THR A 1 408 ? -13.547 18.047 -8.164 1 91.75 408 THR A O 1
ATOM 3359 N N . ASP A 1 409 ? -13.164 20.266 -8 1 90.19 409 ASP A N 1
ATOM 3360 C CA . ASP A 1 409 ? -14.578 20.562 -7.797 1 90.19 409 ASP A CA 1
ATOM 3361 C C . ASP A 1 409 ? -15.344 20.562 -9.117 1 90.19 409 ASP A C 1
ATOM 3363 O O . ASP A 1 409 ? -16.438 20 -9.211 1 90.19 409 ASP A O 1
ATOM 3367 N N . LYS A 1 410 ? -14.789 21.141 -10.133 1 89.94 410 LYS A N 1
ATOM 3368 C CA . LYS A 1 410 ? -15.531 21.375 -11.359 1 89.94 410 LYS A CA 1
ATOM 3369 C C . LYS A 1 410 ? -15.203 20.344 -12.422 1 89.94 410 LYS A C 1
ATOM 3371 O O . LYS A 1 410 ? -16.078 19.953 -13.211 1 89.94 410 LYS A O 1
ATOM 3376 N N . VAL A 1 411 ? -14 19.859 -12.484 1 90.19 411 VAL A N 1
ATOM 3377 C CA . VAL A 1 411 ? -13.578 18.969 -13.562 1 90.19 411 VAL A CA 1
ATOM 3378 C C . VAL A 1 411 ? -13.719 17.516 -13.133 1 90.19 411 VAL A C 1
ATOM 3380 O O . VAL A 1 411 ? -14.406 16.734 -13.789 1 90.19 411 VAL A O 1
ATOM 3383 N N . ILE A 1 412 ? -13.172 17.156 -12.016 1 89 412 ILE A N 1
ATOM 3384 C CA . ILE A 1 412 ? -13.164 15.766 -11.57 1 89 412 ILE A CA 1
ATOM 3385 C C . ILE A 1 412 ? -14.477 15.438 -10.867 1 89 412 ILE A C 1
ATOM 3387 O O . ILE A 1 412 ? -14.969 14.312 -10.945 1 89 412 ILE A O 1
ATOM 3391 N N . ARG A 1 413 ? -15.094 16.359 -10.281 1 88.06 413 ARG A N 1
ATOM 3392 C CA . ARG A 1 413 ? -16.391 16.266 -9.609 1 88.06 413 ARG A CA 1
ATOM 3393 C C . ARG A 1 413 ? -16.375 15.203 -8.523 1 88.06 413 ARG A C 1
ATOM 3395 O O . ARG A 1 413 ? -17.312 14.414 -8.398 1 88.06 413 ARG A O 1
ATOM 3402 N N . GLY A 1 414 ? -15.227 15.062 -7.906 1 85.44 414 GLY A N 1
ATOM 3403 C CA . GLY A 1 414 ? -15.102 14.227 -6.727 1 85.44 414 GLY A CA 1
ATOM 3404 C C . GLY A 1 414 ? -14.891 12.766 -7.051 1 85.44 414 GLY A C 1
ATOM 3405 O O . GLY A 1 414 ? -14.203 12.43 -8.023 1 85.44 414 GLY A O 1
ATOM 3406 N N . GLY A 1 415 ? -15.305 11.906 -6.062 1 87.12 415 GLY A N 1
ATOM 3407 C CA . GLY A 1 415 ? -15.133 10.469 -6.258 1 87.12 415 GLY A CA 1
ATOM 3408 C C . GLY A 1 415 ? -13.766 9.969 -5.824 1 87.12 415 GLY A C 1
ATOM 3409 O O . GLY A 1 415 ? -13.062 10.641 -5.062 1 87.12 415 GLY A O 1
ATOM 3410 N N . ARG A 1 416 ? -13.492 8.766 -6.25 1 86.75 416 ARG A N 1
ATOM 3411 C CA . ARG A 1 416 ? -12.211 8.164 -5.891 1 86.75 416 ARG A CA 1
ATOM 3412 C C . ARG A 1 416 ? -11.047 8.93 -6.516 1 86.75 416 ARG A C 1
ATOM 3414 O O . ARG A 1 416 ? -10.016 9.141 -5.875 1 86.75 416 ARG A O 1
ATOM 3421 N N . ALA A 1 417 ? -11.258 9.383 -7.715 1 88.88 417 ALA A N 1
ATOM 3422 C CA . ALA A 1 417 ? -10.219 10.148 -8.406 1 88.88 417 ALA A CA 1
ATOM 3423 C C . ALA A 1 417 ? -9.945 11.461 -7.688 1 88.88 417 ALA A C 1
ATOM 3425 O O . ALA A 1 417 ? -8.789 11.898 -7.602 1 88.88 417 ALA A O 1
ATOM 3426 N N . GLY A 1 418 ? -10.984 12.086 -7.215 1 91.5 418 GLY A N 1
ATOM 3427 C CA . GLY A 1 418 ? -10.812 13.312 -6.453 1 91.5 418 GLY A CA 1
ATOM 3428 C C . GLY A 1 418 ? -10.008 13.109 -5.184 1 91.5 418 GLY A C 1
ATOM 3429 O O . GLY A 1 418 ? -9.125 13.914 -4.871 1 91.5 418 GLY A O 1
ATOM 3430 N N . ASN A 1 419 ? -10.312 12.016 -4.527 1 92.19 419 ASN A N 1
ATOM 3431 C CA . ASN A 1 419 ? -9.578 11.711 -3.309 1 92.19 419 ASN A CA 1
ATOM 3432 C C . ASN A 1 419 ? -8.102 11.43 -3.6 1 92.19 419 ASN A C 1
ATOM 3434 O O . ASN A 1 419 ? -7.227 11.836 -2.838 1 92.19 419 ASN A O 1
ATOM 3438 N N . VAL A 1 420 ? -7.84 10.789 -4.68 1 90.19 420 VAL A N 1
ATOM 3439 C CA . VAL A 1 420 ? -6.473 10.469 -5.082 1 90.19 420 VAL A CA 1
ATOM 3440 C C . VAL A 1 420 ? -5.703 11.758 -5.363 1 90.19 420 VAL A C 1
ATOM 3442 O O . VAL A 1 420 ? -4.547 11.898 -4.961 1 90.19 420 VAL A O 1
ATOM 3445 N N . ILE A 1 421 ? -6.371 12.641 -5.949 1 91 421 ILE A N 1
ATOM 3446 C CA . ILE A 1 421 ? -5.727 13.906 -6.281 1 91 421 ILE A CA 1
ATOM 3447 C C . ILE A 1 421 ? -5.418 14.68 -5 1 91 421 ILE A C 1
ATOM 3449 O O . ILE A 1 421 ? -4.355 15.289 -4.879 1 91 421 ILE A O 1
ATOM 3453 N N . VAL A 1 422 ? -6.293 14.664 -4.102 1 93.38 422 VAL A N 1
ATOM 3454 C CA . VAL A 1 422 ? -6.082 15.344 -2.826 1 93.38 422 VAL A CA 1
ATOM 3455 C C . VAL A 1 422 ? -4.844 14.773 -2.137 1 93.38 422 VAL A C 1
ATOM 3457 O O . VAL A 1 422 ? -3.963 15.523 -1.712 1 93.38 422 VAL A O 1
ATOM 3460 N N . TRP A 1 423 ? -4.723 13.477 -2.129 1 91.81 423 TRP A N 1
ATOM 3461 C CA . TRP A 1 423 ? -3.594 12.836 -1.465 1 91.81 423 TRP A CA 1
ATOM 3462 C C . TRP A 1 423 ? -2.295 13.102 -2.221 1 91.81 423 TRP A C 1
ATOM 3464 O O . TRP A 1 423 ? -1.255 13.359 -1.61 1 91.81 423 TRP A O 1
ATOM 3474 N N . LEU A 1 424 ? -2.375 13.062 -3.5 1 90.5 424 LEU A N 1
ATOM 3475 C CA . LEU A 1 424 ? -1.184 13.312 -4.305 1 90.5 424 LEU A CA 1
ATOM 3476 C C . LEU A 1 424 ? -0.657 14.727 -4.066 1 90.5 424 LEU A C 1
ATOM 3478 O O . LEU A 1 424 ? 0.557 14.938 -4.023 1 90.5 424 LEU A O 1
ATOM 3482 N N . SER A 1 425 ? -1.565 15.625 -3.949 1 91.25 425 SER A N 1
ATOM 3483 C CA . SER A 1 425 ? -1.17 17.016 -3.715 1 91.25 425 SER A CA 1
ATOM 3484 C C . SER A 1 425 ? -0.425 17.156 -2.393 1 91.25 425 SER A C 1
ATOM 3486 O O . SER A 1 425 ? 0.533 17.922 -2.295 1 91.25 425 SER A O 1
ATOM 3488 N N . ILE A 1 426 ? -0.807 16.438 -1.45 1 90.88 426 ILE A N 1
ATOM 3489 C CA . ILE A 1 426 ? -0.19 16.547 -0.133 1 90.88 426 ILE A CA 1
ATOM 3490 C C . ILE A 1 426 ? 1.123 15.766 -0.114 1 90.88 426 ILE A C 1
ATOM 3492 O O . ILE A 1 426 ? 2.131 16.25 0.405 1 90.88 426 ILE A O 1
ATOM 3496 N N . ILE A 1 427 ? 1.151 14.594 -0.701 1 92 427 ILE A N 1
ATOM 3497 C CA . ILE A 1 427 ? 2.299 13.688 -0.672 1 92 427 ILE A CA 1
ATOM 3498 C C . ILE A 1 427 ? 3.455 14.297 -1.46 1 92 427 ILE A C 1
ATOM 3500 O O . ILE A 1 427 ? 4.613 14.188 -1.056 1 92 427 ILE A O 1
ATOM 3504 N N . LEU A 1 428 ? 3.145 14.984 -2.535 1 89.38 428 LEU A N 1
ATOM 3505 C CA . LEU A 1 428 ? 4.199 15.508 -3.4 1 89.38 428 LEU A CA 1
ATOM 3506 C C . LEU A 1 428 ? 4.434 16.984 -3.131 1 89.38 428 LEU A C 1
ATOM 3508 O O . LEU A 1 428 ? 5.551 17.484 -3.301 1 89.38 428 LEU A O 1
ATOM 3512 N N . GLY A 1 429 ? 3.436 17.688 -2.758 1 88.25 429 GLY A N 1
ATOM 3513 C CA . GLY A 1 429 ? 3.543 19.125 -2.578 1 88.25 429 GLY A CA 1
ATOM 3514 C C . GLY A 1 429 ? 4.461 19.516 -1.436 1 88.25 429 GLY A C 1
ATOM 3515 O O . GLY A 1 429 ? 5.32 20.391 -1.593 1 88.25 429 GLY A O 1
ATOM 3516 N N . GLN A 1 430 ? 4.305 18.891 -0.352 1 89 430 GLN A N 1
ATOM 3517 C CA . GLN A 1 430 ? 5.062 19.266 0.836 1 89 430 GLN A CA 1
ATOM 3518 C C . GLN A 1 430 ? 6.547 18.953 0.665 1 89 430 GLN A C 1
ATOM 3520 O O . GLN A 1 430 ? 7.398 19.812 0.904 1 89 430 GLN A O 1
ATOM 3525 N N . PRO A 1 431 ? 6.91 17.766 0.188 1 88.56 431 PRO A N 1
ATOM 3526 C CA . PRO A 1 431 ? 8.328 17.484 -0.029 1 88.56 431 PRO A CA 1
ATOM 3527 C C . PRO A 1 431 ? 8.969 18.438 -1.044 1 88.56 431 PRO A C 1
ATOM 3529 O O . PRO A 1 431 ? 10.133 18.812 -0.89 1 88.56 431 PRO A O 1
ATOM 3532 N N . MET A 1 432 ? 8.258 18.781 -1.984 1 87.25 432 MET A N 1
ATOM 3533 C CA . MET A 1 432 ? 8.789 19.703 -2.977 1 87.25 432 MET A CA 1
ATOM 3534 C C . MET A 1 432 ? 9.102 21.062 -2.344 1 87.25 432 MET A C 1
ATOM 3536 O O . MET A 1 432 ? 10.156 21.641 -2.598 1 87.25 432 MET A O 1
ATOM 3540 N N . ALA A 1 433 ? 8.227 21.516 -1.545 1 87.19 433 ALA A N 1
ATOM 3541 C CA . ALA A 1 433 ? 8.43 22.797 -0.866 1 87.19 433 ALA A CA 1
ATOM 3542 C C . ALA A 1 433 ? 9.609 22.719 0.099 1 8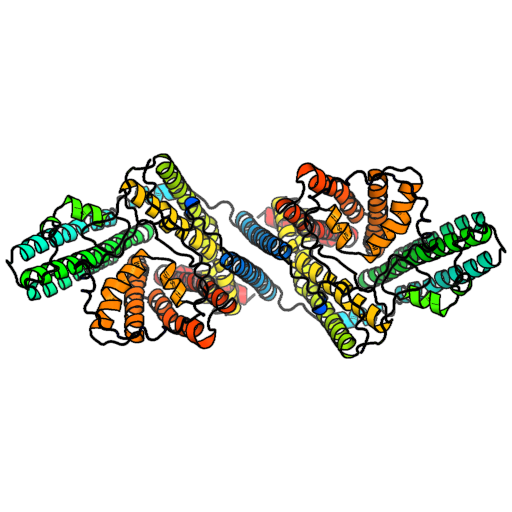7.19 433 ALA A C 1
ATOM 3544 O O . ALA A 1 433 ? 10.43 23.641 0.166 1 87.19 433 ALA A O 1
ATOM 3545 N N . ILE A 1 434 ? 9.703 21.672 0.787 1 85.38 434 ILE A N 1
ATOM 3546 C CA . ILE A 1 434 ? 10.789 21.469 1.747 1 85.38 434 ILE A CA 1
ATOM 3547 C C . ILE A 1 434 ? 12.133 21.469 1.02 1 85.38 434 ILE A C 1
ATOM 3549 O O . ILE A 1 434 ? 13.062 22.172 1.431 1 85.38 434 ILE A O 1
ATOM 3553 N N . LEU A 1 435 ? 12.211 20.75 -0.021 1 85.25 435 LEU A N 1
ATOM 3554 C CA . LEU A 1 435 ? 13.461 20.641 -0.766 1 85.25 435 LEU A CA 1
ATOM 3555 C C . LEU A 1 435 ? 13.844 21.984 -1.365 1 85.25 435 LEU A C 1
ATOM 3557 O O . LEU A 1 435 ? 15.023 22.359 -1.377 1 85.25 435 LEU A O 1
ATOM 3561 N N . MET A 1 436 ? 12.836 22.75 -1.797 1 85.69 436 MET A N 1
ATOM 3562 C CA . MET A 1 436 ? 13.117 24.062 -2.375 1 85.69 436 MET A CA 1
ATOM 3563 C C . MET A 1 436 ? 13.641 25.016 -1.313 1 85.69 436 MET A C 1
ATOM 3565 O O . MET A 1 436 ? 14.602 25.75 -1.555 1 85.69 436 MET A O 1
ATOM 3569 N N . TYR A 1 437 ? 13.102 25 -0.199 1 87.69 437 TYR A N 1
ATOM 3570 C CA . TYR A 1 437 ? 13.547 25.875 0.88 1 87.69 437 TYR A CA 1
ATOM 3571 C C . TYR A 1 437 ? 14.938 25.484 1.367 1 87.69 437 TYR A C 1
ATOM 3573 O O . TYR A 1 437 ? 15.781 26.344 1.618 1 87.69 437 TYR A O 1
ATOM 3581 N N . VAL A 1 438 ? 15.141 24.203 1.491 1 83.44 438 VAL A N 1
ATOM 3582 C CA . VAL A 1 438 ? 16.438 23.75 1.982 1 83.44 438 VAL A CA 1
ATOM 3583 C C . VAL A 1 438 ? 17.516 24.047 0.956 1 83.44 438 VAL A C 1
ATOM 3585 O O . VAL A 1 438 ? 18.625 24.484 1.315 1 83.44 438 VAL A O 1
ATOM 3588 N N . HIS A 1 439 ? 17.219 23.75 -0.228 1 82.81 439 HIS A N 1
ATOM 3589 C CA . HIS A 1 439 ? 18.156 24.078 -1.294 1 82.81 439 HIS A CA 1
ATOM 3590 C C . HIS A 1 439 ? 18.531 25.547 -1.253 1 82.81 439 HIS A C 1
ATOM 3592 O O . HIS A 1 439 ? 19.719 25.891 -1.283 1 82.81 439 HIS A O 1
ATOM 3598 N N . ASP A 1 440 ? 17.562 26.406 -1.17 1 84.69 440 ASP A N 1
ATOM 3599 C CA . ASP A 1 440 ? 17.812 27.844 -1.156 1 84.69 440 ASP A CA 1
ATOM 3600 C C . ASP A 1 440 ? 18.531 28.266 0.122 1 84.69 440 ASP A C 1
ATOM 3602 O O . ASP A 1 440 ? 19.359 29.188 0.1 1 84.69 440 ASP A O 1
ATOM 3606 N N . TRP A 1 441 ? 18.188 27.656 1.169 1 84.25 441 TRP A N 1
ATOM 3607 C CA . TRP A 1 441 ? 18.828 27.953 2.441 1 84.25 441 TRP A CA 1
ATOM 3608 C C . TRP A 1 441 ? 20.312 27.594 2.393 1 84.25 441 TRP A C 1
ATOM 3610 O O . TRP A 1 441 ? 21.156 28.359 2.873 1 84.25 441 TRP A O 1
ATOM 3620 N N . TYR A 1 442 ? 20.703 26.531 1.81 1 79.94 442 TYR A N 1
ATOM 3621 C CA . TYR A 1 442 ? 22.094 26.109 1.715 1 79.94 442 TYR A CA 1
ATOM 3622 C C . TYR A 1 442 ? 22.859 26.969 0.723 1 79.94 442 TYR A C 1
ATOM 3624 O O . TYR A 1 442 ? 24.047 27.234 0.916 1 79.94 442 TYR A O 1
ATOM 3632 N N . LEU A 1 443 ? 22.172 27.359 -0.304 1 79.62 443 LEU A N 1
ATOM 3633 C CA . LEU A 1 443 ? 22.797 28.25 -1.276 1 79.62 443 LEU A CA 1
ATOM 3634 C C . LEU A 1 443 ? 23.141 29.594 -0.638 1 79.62 443 LEU A C 1
ATOM 3636 O O . LEU A 1 443 ? 24.172 30.188 -0.962 1 79.62 443 LEU A O 1
ATOM 3640 N N . LEU A 1 444 ? 22.328 30 0.264 1 80.62 444 LEU A N 1
ATOM 3641 C CA . LEU A 1 444 ? 22.5 31.312 0.884 1 80.62 444 LEU A CA 1
ATOM 3642 C C . LEU A 1 444 ? 23.5 31.234 2.031 1 80.62 444 LEU A C 1
ATOM 3644 O O . LEU A 1 444 ? 24.328 32.156 2.201 1 80.62 444 LEU A O 1
ATOM 3648 N N . ASN A 1 445 ? 23.5 30.141 2.787 1 79.19 445 ASN A N 1
ATOM 3649 C CA . ASN A 1 445 ? 24.281 30.094 4.02 1 79.19 445 ASN A CA 1
ATOM 3650 C C . ASN A 1 445 ? 25.578 29.312 3.83 1 79.19 445 ASN A C 1
ATOM 3652 O O . ASN A 1 445 ? 26.531 29.484 4.594 1 79.19 445 ASN A O 1
ATOM 3656 N N . HIS A 1 446 ? 25.531 28.391 2.9 1 79.12 446 HIS A N 1
ATOM 3657 C CA . HIS A 1 446 ? 26.719 27.578 2.672 1 79.12 446 HIS A CA 1
ATOM 3658 C C . HIS A 1 446 ? 27.094 27.531 1.192 1 79.12 446 HIS A C 1
ATOM 3660 O O . HIS A 1 446 ? 27.156 26.469 0.593 1 79.12 446 HIS A O 1
ATOM 3666 N N . PRO A 1 447 ? 27.438 28.672 0.712 1 75.19 447 PRO A N 1
ATOM 3667 C CA . PRO A 1 447 ? 27.766 28.688 -0.714 1 75.19 447 PRO A CA 1
ATOM 3668 C C . PRO A 1 447 ? 29.016 27.859 -1.038 1 75.19 447 PRO A C 1
ATOM 3670 O O . PRO A 1 447 ? 29.109 27.281 -2.119 1 75.19 447 PRO A O 1
ATOM 3673 N N . GLU A 1 448 ? 29.875 27.781 -0.115 1 73.5 448 GLU A N 1
ATOM 3674 C CA . GLU A 1 448 ? 31.109 27.047 -0.339 1 73.5 448 GLU A CA 1
ATOM 3675 C C . GLU A 1 448 ? 30.844 25.547 -0.436 1 73.5 448 GLU A C 1
ATOM 3677 O O . GLU A 1 448 ? 31.438 24.844 -1.266 1 73.5 448 GLU A O 1
ATOM 3682 N N . HIS A 1 449 ? 29.984 25.109 0.397 1 68.75 449 HIS A N 1
ATOM 3683 C CA . HIS A 1 449 ? 29.656 23.688 0.387 1 68.75 449 HIS A CA 1
ATOM 3684 C C . HIS A 1 449 ? 28.984 23.297 -0.926 1 68.75 449 HIS A C 1
ATOM 3686 O O . HIS A 1 449 ? 29.281 22.234 -1.479 1 68.75 449 HIS A O 1
ATOM 3692 N N . MET A 1 450 ? 28.328 24.203 -1.378 1 69.44 450 MET A N 1
ATOM 3693 C CA . MET A 1 450 ? 27.641 23.953 -2.637 1 69.44 450 MET A CA 1
ATOM 3694 C C . MET A 1 450 ? 28.609 23.953 -3.807 1 69.44 450 MET A C 1
ATOM 3696 O O . MET A 1 450 ? 28.469 23.172 -4.746 1 69.44 450 MET A O 1
ATOM 3700 N N . ALA A 1 451 ? 29.609 24.781 -3.715 1 68.69 451 ALA A N 1
ATOM 3701 C CA . ALA A 1 451 ? 30.656 24.844 -4.73 1 68.69 451 ALA A CA 1
ATOM 3702 C C . ALA A 1 451 ? 31.5 23.562 -4.715 1 68.69 451 ALA A C 1
ATOM 3704 O O . ALA A 1 451 ? 31.875 23.047 -5.77 1 68.69 451 ALA A O 1
ATOM 3705 N N . GLU A 1 452 ? 31.672 23.078 -3.564 1 67.88 452 GLU A N 1
ATOM 3706 C CA . GLU A 1 452 ? 32.469 21.859 -3.418 1 67.88 452 GLU A CA 1
ATOM 3707 C C . GLU A 1 452 ? 31.703 20.656 -3.975 1 67.88 452 GLU A C 1
ATOM 3709 O O . GLU A 1 452 ? 32.281 19.797 -4.629 1 67.88 452 GLU A O 1
ATOM 3714 N N . LEU A 1 453 ? 30.516 20.703 -3.682 1 66.62 453 LEU A N 1
ATOM 3715 C CA . LEU A 1 453 ? 29.672 19.609 -4.176 1 66.62 453 LEU A CA 1
ATOM 3716 C C . LEU A 1 453 ? 29.609 19.625 -5.699 1 66.62 453 LEU A C 1
ATOM 3718 O O . LEU A 1 453 ? 29.641 18.578 -6.336 1 66.62 453 LEU A O 1
ATOM 3722 N N . LYS A 1 454 ? 29.594 20.781 -6.242 1 63.94 454 LYS A N 1
ATOM 3723 C CA . LYS A 1 454 ? 29.594 20.953 -7.688 1 63.94 454 LYS A CA 1
ATOM 3724 C C . LYS A 1 454 ? 30.906 20.469 -8.297 1 63.94 454 LYS A C 1
ATOM 3726 O O . LYS A 1 454 ? 30.922 19.828 -9.352 1 63.94 454 LYS A O 1
ATOM 3731 N N . GLN A 1 455 ? 31.922 20.75 -7.633 1 61.69 455 GLN A N 1
ATOM 3732 C CA . GLN A 1 455 ? 33.25 20.344 -8.109 1 61.69 455 GLN A CA 1
ATOM 3733 C C . GLN A 1 455 ? 33.406 18.828 -8.07 1 61.69 455 GLN A C 1
ATOM 3735 O O . GLN A 1 455 ? 33.969 18.25 -8.992 1 61.69 455 GLN A O 1
ATOM 3740 N N . GLN A 1 456 ? 32.906 18.266 -7.086 1 57.5 456 GLN A N 1
ATOM 3741 C CA . GLN A 1 456 ? 33 16.812 -6.945 1 57.5 456 GLN A CA 1
ATOM 3742 C C . GLN A 1 456 ? 32.188 16.109 -8.039 1 57.5 456 GLN A C 1
ATOM 3744 O O . GLN A 1 456 ? 32.625 15.078 -8.57 1 57.5 456 GLN A O 1
ATOM 3749 N N . MET A 1 457 ? 31.234 16.578 -8.453 1 57.34 457 MET A N 1
ATOM 3750 C CA . MET A 1 457 ? 30.375 16 -9.477 1 57.34 457 MET A CA 1
ATOM 3751 C C . MET A 1 457 ? 31 16.156 -10.859 1 57.34 457 MET A C 1
ATOM 3753 O O . MET A 1 457 ? 30.922 15.25 -11.688 1 57.34 457 MET A O 1
ATOM 3757 N N . GLU A 1 458 ? 31.422 17.422 -11.055 1 55.16 458 GLU A N 1
ATOM 3758 C CA . GLU A 1 458 ? 32.125 17.641 -12.32 1 55.16 458 GLU A CA 1
ATOM 3759 C C . GLU A 1 458 ? 33.281 16.656 -12.469 1 55.16 458 GLU A C 1
ATOM 3761 O O . GLU A 1 458 ? 33.562 16.172 -13.57 1 55.16 458 GLU A O 1
ATOM 3766 N N . ALA A 1 459 ? 33.719 16.25 -11.375 1 52.44 459 ALA A N 1
ATOM 3767 C CA . ALA A 1 459 ? 34.812 15.297 -11.391 1 52.44 459 ALA A CA 1
ATOM 3768 C C . ALA A 1 459 ? 34.312 13.883 -11.672 1 52.44 459 ALA A C 1
ATOM 3770 O O . ALA A 1 459 ? 34.969 13.133 -12.422 1 52.44 459 ALA A O 1
ATOM 3771 N N . VAL A 1 460 ? 33.219 13.578 -11.156 1 49.47 460 VAL A N 1
ATOM 3772 C CA . VAL A 1 460 ? 32.656 12.25 -11.352 1 49.47 460 VAL A CA 1
ATOM 3773 C C . VAL A 1 460 ? 32.062 12.141 -12.758 1 49.47 460 VAL A C 1
ATOM 3775 O O . VAL A 1 460 ? 32.188 11.094 -13.406 1 49.47 460 VAL A O 1
ATOM 3778 N N . ALA A 1 461 ? 31.438 13.156 -13.266 1 47.03 461 ALA A N 1
ATOM 3779 C CA . ALA A 1 461 ? 30.891 13.203 -14.617 1 47.03 461 ALA A CA 1
ATOM 3780 C C . ALA A 1 461 ? 32 13.117 -15.664 1 47.03 461 ALA A C 1
ATOM 3782 O O . ALA A 1 461 ? 31.781 12.617 -16.766 1 47.03 461 ALA A O 1
ATOM 3783 N N . ALA A 1 462 ? 33.094 13.57 -15.359 1 44.72 462 ALA A N 1
ATOM 3784 C CA . ALA A 1 462 ? 34.25 13.562 -16.25 1 44.72 462 ALA A CA 1
ATOM 3785 C C . ALA A 1 462 ? 34.906 12.18 -16.297 1 44.72 462 ALA A C 1
ATOM 3787 O O . ALA A 1 462 ? 35.719 11.898 -17.172 1 44.72 462 ALA A O 1
ATOM 3788 N N . THR A 1 463 ? 34.469 11.398 -15.281 1 35.53 463 THR A N 1
ATOM 3789 C CA . THR A 1 463 ? 35.031 10.055 -15.336 1 35.53 463 THR A CA 1
ATOM 3790 C C . THR A 1 463 ? 34.031 9.062 -15.898 1 35.53 463 THR A C 1
ATOM 3792 O O . THR A 1 463 ? 32.875 9.07 -15.508 1 35.53 463 THR A O 1
ATOM 3795 N N . MET B 1 1 ? -31.75 9.008 37.406 1 22.3 1 MET B N 1
ATOM 3796 C CA . MET B 1 1 ? -31.812 8.867 35.969 1 22.3 1 MET B CA 1
ATOM 3797 C C . MET B 1 1 ? -30.922 9.906 35.281 1 22.3 1 MET B C 1
ATOM 3799 O O . MET B 1 1 ? -31.203 11.102 35.344 1 22.3 1 MET B O 1
ATOM 3803 N N . ARG B 1 2 ? -29.578 9.727 35.344 1 28.11 2 ARG B N 1
ATOM 3804 C CA . ARG B 1 2 ? -28.5 10.617 34.938 1 28.11 2 ARG B CA 1
ATOM 3805 C C . ARG B 1 2 ? -28.656 11.031 33.5 1 28.11 2 ARG B C 1
ATOM 3807 O O . ARG B 1 2 ? -28.812 10.188 32.594 1 28.11 2 ARG B O 1
ATOM 3814 N N . SER B 1 3 ? -29.312 12.125 33.25 1 29.08 3 SER B N 1
ATOM 3815 C CA . SER B 1 3 ? -29.547 12.711 31.922 1 29.08 3 SER B CA 1
ATOM 3816 C C . SER B 1 3 ? -28.297 12.609 31.047 1 29.08 3 SER B C 1
ATOM 3818 O O . SER B 1 3 ? -27.297 13.297 31.297 1 29.08 3 SER B O 1
ATOM 3820 N N . SER B 1 4 ? -27.938 11.414 30.594 1 34.81 4 SER B N 1
ATOM 3821 C CA . SER B 1 4 ? -26.891 11.164 29.625 1 34.81 4 SER B CA 1
ATOM 3822 C C . SER B 1 4 ? -26.969 12.141 28.453 1 34.81 4 SER B C 1
ATOM 3824 O O . SER B 1 4 ? -27.953 12.148 27.719 1 34.81 4 SER B O 1
ATOM 3826 N N . GLU B 1 5 ? -26.625 13.328 28.641 1 38.66 5 GLU B N 1
ATOM 3827 C CA . GLU B 1 5 ? -26.562 14.359 27.609 1 38.66 5 GLU B CA 1
ATOM 3828 C C . GLU B 1 5 ? -26.094 13.781 26.281 1 38.66 5 GLU B C 1
ATOM 3830 O O . GLU B 1 5 ? -25.125 13.031 26.234 1 38.66 5 GLU B O 1
ATOM 3835 N N . LEU B 1 6 ? -26.938 13.602 25.328 1 40.16 6 LEU B N 1
ATOM 3836 C CA . LEU B 1 6 ? -26.953 13.031 23.984 1 40.16 6 LEU B CA 1
ATOM 3837 C C . LEU B 1 6 ? -25.797 13.562 23.141 1 40.16 6 LEU B C 1
ATOM 3839 O O . LEU B 1 6 ? -25.781 14.742 22.781 1 40.16 6 LEU B O 1
ATOM 3843 N N . ARG B 1 7 ? -24.641 13.172 23.453 1 46.41 7 ARG B N 1
ATOM 3844 C CA . ARG B 1 7 ? -23.562 13.422 22.516 1 46.41 7 ARG B CA 1
ATOM 3845 C C . ARG B 1 7 ? -23.953 13.023 21.094 1 46.41 7 ARG B C 1
ATOM 3847 O O . ARG B 1 7 ? -24.5 11.938 20.875 1 46.41 7 ARG B O 1
ATOM 3854 N N . LYS B 1 8 ? -24.078 13.844 20.156 1 49.66 8 LYS B N 1
ATOM 3855 C CA . LYS B 1 8 ? -24.484 13.648 18.766 1 49.66 8 LYS B CA 1
ATOM 3856 C C . LYS B 1 8 ? -23.562 12.672 18.047 1 49.66 8 LYS B C 1
ATOM 3858 O O . LYS B 1 8 ? -22.344 12.859 18.031 1 49.66 8 LYS B O 1
ATOM 3863 N N . ARG B 1 9 ? -24.094 11.477 17.734 1 48.47 9 ARG B N 1
ATOM 3864 C CA . ARG B 1 9 ? -23.375 10.523 16.891 1 48.47 9 ARG B CA 1
ATOM 3865 C C . ARG B 1 9 ? -23.266 11.047 15.461 1 48.47 9 ARG B C 1
ATOM 3867 O O . ARG B 1 9 ? -24.25 11.469 14.867 1 48.47 9 ARG B O 1
ATOM 3874 N N . ARG B 1 10 ? -22.125 11.406 15.023 1 51.19 10 ARG B N 1
ATOM 3875 C CA . ARG B 1 10 ? -21.922 11.992 13.703 1 51.19 10 ARG B CA 1
ATOM 3876 C C . ARG B 1 10 ? -21.984 10.922 12.617 1 51.19 10 ARG B C 1
ATOM 3878 O O . ARG B 1 10 ? -21.391 9.852 12.758 1 51.19 10 ARG B O 1
ATOM 3885 N N . SER B 1 11 ? -23.078 10.891 11.75 1 47.62 11 SER B N 1
ATOM 3886 C CA . SER B 1 11 ? -23.203 10.047 10.57 1 47.62 11 SER B CA 1
ATOM 3887 C C . SER B 1 11 ? -22.141 10.391 9.523 1 47.62 11 SER B C 1
ATOM 3889 O O . SER B 1 11 ? -21.688 11.539 9.453 1 47.62 11 SER B O 1
ATOM 3891 N N . PRO B 1 12 ? -21.594 9.438 8.898 1 47.09 12 PRO B N 1
ATOM 3892 C CA . PRO B 1 12 ? -20.656 9.672 7.793 1 47.09 12 PRO B CA 1
ATOM 3893 C C . PRO B 1 12 ? -21.188 10.656 6.762 1 47.09 12 PRO B C 1
ATOM 3895 O O . PRO B 1 12 ? -22.406 10.734 6.543 1 47.09 12 PRO B O 1
ATOM 3898 N N . SER B 1 13 ? -20.547 11.672 6.562 1 42.19 13 SER B N 1
ATOM 3899 C CA . SER B 1 13 ? -20.953 12.641 5.555 1 42.19 13 SER B CA 1
ATOM 3900 C C . SER B 1 13 ? -21.312 11.961 4.238 1 42.19 13 SER B C 1
ATOM 3902 O O . SER B 1 13 ? -20.484 11.273 3.641 1 42.19 13 SER B O 1
ATOM 3904 N N . THR B 1 14 ? -22.578 11.383 3.99 1 36.34 14 THR B N 1
ATOM 3905 C CA . THR B 1 14 ? -23.047 10.945 2.684 1 36.34 14 THR B CA 1
ATOM 3906 C C . THR B 1 14 ? -22.641 11.93 1.597 1 36.34 14 THR B C 1
ATOM 3908 O O . THR B 1 14 ? -22.562 13.133 1.842 1 36.34 14 THR B O 1
ATOM 3911 N N . SER B 1 15 ? -22.219 11.414 0.387 1 35.56 15 SER B N 1
ATOM 3912 C CA . SER B 1 15 ? -21.984 12.172 -0.835 1 35.56 15 SER B CA 1
ATOM 3913 C C . SER B 1 15 ? -23.094 13.203 -1.06 1 35.56 15 SER B C 1
ATOM 3915 O O . SER B 1 15 ? -24.266 12.922 -0.85 1 35.56 15 SER B O 1
ATOM 3917 N N . SER B 1 16 ? -22.797 14.414 -1.095 1 34.91 16 SER B N 1
ATOM 3918 C CA . SER B 1 16 ? -23.609 15.586 -1.426 1 34.91 16 SER B CA 1
ATOM 3919 C C . SER B 1 16 ? -24.422 15.359 -2.701 1 34.91 16 SER B C 1
ATOM 3921 O O . SER B 1 16 ? -25.031 16.281 -3.227 1 34.91 16 SER B O 1
ATOM 3923 N N . SER B 1 17 ? -24.406 14.195 -3.373 1 31.55 17 SER B N 1
ATOM 3924 C CA . SER B 1 17 ? -25.203 14.43 -4.57 1 31.55 17 SER B CA 1
ATOM 3925 C C . SER B 1 17 ? -26.656 14.727 -4.219 1 31.55 17 SER B C 1
ATOM 3927 O O . SER B 1 17 ? -27.484 14.992 -5.102 1 31.55 17 SER B O 1
ATOM 3929 N N . ASP B 1 18 ? -27.25 14.086 -3.281 1 28.89 18 ASP B N 1
ATOM 3930 C CA . ASP B 1 18 ? -28.688 14.375 -3.285 1 28.89 18 ASP B CA 1
ATOM 3931 C C . ASP B 1 18 ? -28.953 15.82 -2.857 1 28.89 18 ASP B C 1
ATOM 3933 O O . ASP B 1 18 ? -28.797 16.172 -1.687 1 28.89 18 ASP B O 1
ATOM 3937 N N . VAL B 1 19 ? -28.75 16.719 -3.828 1 31.8 19 VAL B N 1
ATOM 3938 C CA . VAL B 1 19 ? -29.438 18 -3.793 1 31.8 19 VAL B CA 1
ATOM 3939 C C . VAL B 1 19 ? -30.922 17.781 -3.459 1 31.8 19 VAL B C 1
ATOM 3941 O O . VAL B 1 19 ? -31.641 17.172 -4.238 1 31.8 19 VAL B O 1
ATOM 3944 N N . ILE B 1 20 ? -31.344 17.359 -2.387 1 29.48 20 ILE B N 1
ATOM 3945 C CA . ILE B 1 20 ? -32.781 17.531 -2.176 1 29.48 20 ILE B CA 1
ATOM 3946 C C . ILE B 1 20 ? -33.219 18.875 -2.732 1 29.48 20 ILE B C 1
ATOM 3948 O O . ILE B 1 20 ? -32.688 19.922 -2.369 1 29.48 20 ILE B O 1
ATOM 3952 N N . PRO B 1 21 ? -33.906 18.766 -3.918 1 28.25 21 PRO B N 1
ATOM 3953 C CA . PRO B 1 21 ? -34.562 20.047 -4.223 1 28.25 21 PRO B CA 1
ATOM 3954 C C . PRO B 1 21 ? -35.219 20.672 -2.998 1 28.25 21 PRO B C 1
ATOM 3956 O O . PRO B 1 21 ? -35.844 19.969 -2.188 1 28.25 21 PRO B O 1
ATOM 3959 N N . LYS B 1 22 ? -34.625 21.578 -2.527 1 29.72 22 LYS B N 1
ATOM 3960 C CA . LYS B 1 22 ? -35.438 22.312 -1.558 1 29.72 22 LYS B CA 1
ATOM 3961 C C . LYS B 1 22 ? -36.906 22.375 -2.01 1 29.72 22 LYS B C 1
ATOM 3963 O O . LYS B 1 22 ? -37.219 22.906 -3.086 1 29.72 22 LYS B O 1
ATOM 3968 N N . LYS B 1 23 ? -37.656 21.375 -1.799 1 31.03 23 LYS B N 1
ATOM 3969 C CA . LYS B 1 23 ? -39.031 21.781 -2.014 1 31.03 23 LYS B CA 1
ATOM 3970 C C . LYS B 1 23 ? -39.25 23.25 -1.65 1 31.03 23 LYS B C 1
ATOM 3972 O O . LYS B 1 23 ? -38.688 23.734 -0.656 1 31.03 23 LYS B O 1
ATOM 3977 N N . PRO B 1 24 ? -39.844 24.047 -2.707 1 25.53 24 PRO B N 1
ATOM 3978 C CA . PRO B 1 24 ? -40.219 25.422 -2.332 1 25.53 24 PRO B CA 1
ATOM 3979 C C . PRO B 1 24 ? -40.938 25.484 -0.997 1 25.53 24 PRO B C 1
ATOM 3981 O O . PRO B 1 24 ? -41.938 24.781 -0.794 1 25.53 24 PRO B O 1
ATOM 3984 N N . SER B 1 25 ? -40.219 25.25 0.079 1 27.14 25 SER B N 1
ATOM 3985 C CA . SER B 1 25 ? -41.094 25.578 1.213 1 27.14 25 SER B CA 1
ATOM 3986 C C . SER B 1 25 ? -42.062 26.703 0.862 1 27.14 25 SER B C 1
ATOM 3988 O O . SER B 1 25 ? -41.688 27.688 0.222 1 27.14 25 SER B O 1
ATOM 3990 N N . GLN B 1 26 ? -43.281 26.312 0.51 1 27.28 26 GLN B N 1
ATOM 3991 C CA . GLN B 1 26 ? -44.344 27.297 0.519 1 27.28 26 GLN B CA 1
ATOM 3992 C C . GLN B 1 26 ? -44.094 28.391 1.553 1 27.28 26 GLN B C 1
ATOM 3994 O O . GLN B 1 26 ? -43.625 28.109 2.658 1 27.28 26 GLN B O 1
ATOM 3999 N N . ASN B 1 27 ? -43.938 29.609 1.033 1 27.17 27 ASN B N 1
ATOM 4000 C CA . ASN B 1 27 ? -43.875 30.938 1.645 1 27.17 27 ASN B CA 1
ATOM 4001 C C . ASN B 1 27 ? -44.938 31.109 2.715 1 27.17 27 ASN B C 1
ATOM 4003 O O . ASN B 1 27 ? -45.625 32.125 2.764 1 27.17 27 ASN B O 1
ATOM 4007 N N . SER B 1 28 ? -45.688 29.984 3.08 1 29.44 28 SER B N 1
ATOM 4008 C CA . SER B 1 28 ? -46.562 30.609 4.07 1 29.44 28 SER B CA 1
ATOM 4009 C C . SER B 1 28 ? -45.75 31.266 5.188 1 29.44 28 SER B C 1
ATOM 4011 O O . SER B 1 28 ? -44.938 30.609 5.84 1 29.44 28 SER B O 1
ATOM 4013 N N . PHE B 1 29 ? -45.469 32.594 5.008 1 29.8 29 PHE B N 1
ATOM 4014 C CA . PHE B 1 29 ? -45.094 33.688 5.887 1 29.8 29 PHE B CA 1
ATOM 4015 C C . PHE B 1 29 ? -45.812 33.562 7.234 1 29.8 29 PHE B C 1
ATOM 4017 O O . PHE B 1 29 ? -46.812 34.25 7.477 1 29.8 29 PHE B O 1
ATOM 4024 N N . SER B 1 30 ? -46.25 32.406 7.617 1 30.66 30 SER B N 1
ATOM 4025 C CA . SER B 1 30 ? -46.688 32.688 8.984 1 30.66 30 SER B CA 1
ATOM 4026 C C . SER B 1 30 ? -45.531 33.25 9.812 1 30.66 30 SER B C 1
ATOM 4028 O O . SER B 1 30 ? -44.406 32.781 9.688 1 30.66 30 SER B O 1
ATOM 4030 N N . SER B 1 31 ? -45.562 34.594 10.195 1 31.14 31 SER B N 1
ATOM 4031 C CA . SER B 1 31 ? -44.812 35.531 11.016 1 31.14 31 SER B CA 1
ATOM 4032 C C . SER B 1 31 ? -44.219 34.844 12.242 1 31.14 31 SER B C 1
ATOM 4034 O O . SER B 1 31 ? -44.625 35.156 13.375 1 31.14 31 SER B O 1
ATOM 4036 N N . THR B 1 32 ? -44.219 33.5 12.289 1 33.41 32 THR B N 1
ATOM 4037 C CA . THR B 1 32 ? -43.656 33.125 13.578 1 33.41 32 THR B CA 1
ATOM 4038 C C . THR B 1 32 ? -42.219 33.656 13.711 1 33.41 32 THR B C 1
ATOM 4040 O O . THR B 1 32 ? -41.406 33.531 12.781 1 33.41 32 THR B O 1
ATOM 4043 N N . SER B 1 33 ? -41.938 34.562 14.656 1 31.55 33 SER B N 1
ATOM 4044 C CA . SER B 1 33 ? -40.719 35.25 15.062 1 31.55 33 SER B CA 1
ATOM 4045 C C . SER B 1 33 ? -39.5 34.312 15 1 31.55 33 SER B C 1
ATOM 4047 O O . SER B 1 33 ? -39.5 33.25 15.648 1 31.55 33 SER B O 1
ATOM 4049 N N . LYS B 1 34 ? -39.031 34.062 13.852 1 45.94 34 LYS B N 1
ATOM 4050 C CA . LYS B 1 34 ? -37.719 33.375 13.734 1 45.94 34 LYS B CA 1
ATOM 4051 C C . LYS B 1 34 ? -36.875 33.656 14.969 1 45.94 34 LYS B C 1
ATOM 4053 O O . LYS B 1 34 ? -36.625 34.781 15.336 1 45.94 34 LYS B O 1
ATOM 4058 N N . PRO B 1 35 ? -36.75 32.812 15.977 1 46.5 35 PRO B N 1
ATOM 4059 C CA . PRO B 1 35 ? -35.938 33.125 17.156 1 46.5 35 PRO B CA 1
ATOM 4060 C C . PRO B 1 35 ? -34.688 33.938 16.828 1 46.5 35 PRO B C 1
ATOM 4062 O O . PRO B 1 35 ? -34.062 33.719 15.773 1 46.5 35 PRO B O 1
ATOM 4065 N N . SER B 1 36 ? -34.406 35.188 17.234 1 53.62 36 SER B N 1
ATOM 4066 C CA . SER B 1 36 ? -33.344 36.188 17.109 1 53.62 36 SER B CA 1
ATOM 4067 C C . SER B 1 36 ? -31.969 35.594 17.328 1 53.62 36 SER B C 1
ATOM 4069 O O . SER B 1 36 ? -31.734 34.875 18.312 1 53.62 36 SER B O 1
ATOM 4071 N N . SER B 1 37 ? -31.172 35.281 16.281 1 68.5 37 SER B N 1
ATOM 4072 C CA . SER B 1 37 ? -29.797 34.781 16.297 1 68.5 37 SER B CA 1
ATOM 4073 C C . SER B 1 37 ? -28.953 35.469 17.359 1 68.5 37 SER B C 1
ATOM 4075 O O . SER B 1 37 ? -29.016 36.719 17.5 1 68.5 37 SER B O 1
ATOM 4077 N N . PRO B 1 38 ? -28.453 34.688 18.312 1 79.81 38 PRO B N 1
ATOM 4078 C CA . PRO B 1 38 ? -27.641 35.312 19.359 1 79.81 38 PRO B CA 1
ATOM 4079 C C . PRO B 1 38 ? -26.594 36.281 18.812 1 79.81 38 PRO B C 1
ATOM 4081 O O . PRO B 1 38 ? -26.062 36.062 17.719 1 79.81 38 PRO B O 1
ATOM 4084 N N . VAL B 1 39 ? -26.438 37.281 19.406 1 83.5 39 VAL B N 1
ATOM 4085 C CA . VAL B 1 39 ? -25.594 38.406 18.953 1 83.5 39 VAL B CA 1
ATOM 4086 C C . VAL B 1 39 ? -24.156 37.906 18.797 1 83.5 39 VAL B C 1
ATOM 4088 O O . VAL B 1 39 ? -23.438 38.375 17.906 1 83.5 39 VAL B O 1
ATOM 4091 N N . ASP B 1 40 ? -23.766 36.844 19.531 1 83.62 40 ASP B N 1
ATOM 4092 C CA . ASP B 1 40 ? -22.375 36.406 19.5 1 83.62 40 ASP B CA 1
ATOM 4093 C C . ASP B 1 40 ? -22.172 35.312 18.438 1 83.62 40 ASP B C 1
ATOM 4095 O O . ASP B 1 40 ? -21.047 34.875 18.219 1 83.62 40 ASP B O 1
ATOM 4099 N N . GLN B 1 41 ? -23.203 34.844 17.781 1 82.94 41 GLN B N 1
ATOM 4100 C CA . GLN B 1 41 ? -23.125 33.875 16.688 1 82.94 41 GLN B CA 1
ATOM 4101 C C . GLN B 1 41 ? -22.297 32.656 17.109 1 82.94 41 GLN B C 1
ATOM 4103 O O . GLN B 1 41 ? -21.234 32.375 16.547 1 82.94 41 GLN B O 1
ATOM 4108 N N . PRO B 1 42 ? -22.797 31.875 18.078 1 84.06 42 PRO B N 1
ATOM 4109 C CA . PRO B 1 42 ? -22.031 30.75 18.594 1 84.06 42 PRO B CA 1
ATOM 4110 C C . PRO B 1 42 ? -21.734 29.688 17.531 1 84.06 42 PRO B C 1
ATOM 4112 O O . PRO B 1 42 ? -22.578 29.422 16.672 1 84.06 42 PRO B O 1
ATOM 4115 N N . VAL B 1 43 ? -20.453 29.141 17.562 1 84.69 43 VAL B N 1
ATOM 4116 C CA . VAL B 1 43 ? -20.047 28.172 16.562 1 84.69 43 VAL B CA 1
ATOM 4117 C C . VAL B 1 43 ? -19.625 26.875 17.25 1 84.69 43 VAL B C 1
ATOM 4119 O O . VAL B 1 43 ? -19.328 25.875 16.594 1 84.69 43 VAL B O 1
ATOM 4122 N N . HIS B 1 44 ? -19.656 26.812 18.578 1 89.62 44 HIS B N 1
ATOM 4123 C CA . HIS B 1 44 ? -19.141 25.656 19.297 1 89.62 44 HIS B CA 1
ATOM 4124 C C . HIS B 1 44 ? -20.281 24.797 19.844 1 89.62 44 HIS B C 1
ATOM 4126 O O . HIS B 1 44 ? -21.297 25.328 20.297 1 89.62 44 HIS B O 1
ATOM 4132 N N . ALA B 1 45 ? -20.234 23.531 19.688 1 84.69 45 ALA B N 1
ATOM 4133 C CA . ALA B 1 45 ? -21.156 22.531 20.266 1 84.69 45 ALA B CA 1
ATOM 4134 C C . ALA B 1 45 ? -20.375 21.375 20.875 1 84.69 45 ALA B C 1
ATOM 4136 O O . ALA B 1 45 ? -19.266 21.062 20.438 1 84.69 45 ALA B O 1
ATOM 4137 N N . ALA B 1 46 ? -20.891 20.719 21.859 1 81.44 46 ALA B N 1
ATOM 4138 C CA . ALA B 1 46 ? -20.219 19.578 22.5 1 81.44 46 ALA B CA 1
ATOM 4139 C C . ALA B 1 46 ? -20.141 18.391 21.547 1 81.44 46 ALA B C 1
ATOM 4141 O O . ALA B 1 46 ? -21.156 17.922 21.031 1 81.44 46 ALA B O 1
ATOM 4142 N N . GLN B 1 47 ? -19 17.984 21.188 1 86.06 47 GLN B N 1
ATOM 4143 C CA . GLN B 1 47 ? -18.781 16.859 20.281 1 86.06 47 GLN B CA 1
ATOM 4144 C C . GLN B 1 47 ? -17.406 16.219 20.516 1 86.06 47 GLN B C 1
ATOM 4146 O O . GLN B 1 47 ? -16.516 16.859 21.062 1 86.06 47 GLN B O 1
ATOM 4151 N N . ASP B 1 48 ? -17.281 14.914 20.156 1 81.62 48 ASP B N 1
ATOM 4152 C CA . ASP B 1 48 ? -16.031 14.195 20.312 1 81.62 48 ASP B CA 1
ATOM 4153 C C . ASP B 1 48 ? -15.234 14.18 19 1 81.62 48 ASP B C 1
ATOM 4155 O O . ASP B 1 48 ? -15.805 14.359 17.922 1 81.62 48 ASP B O 1
ATOM 4159 N N . SER B 1 49 ? -13.953 14.008 19.172 1 81.94 49 SER B N 1
ATOM 4160 C CA . SER B 1 49 ? -13.094 13.883 18 1 81.94 49 SER B CA 1
ATOM 4161 C C . SER B 1 49 ? -13.336 12.562 17.281 1 81.94 49 SER B C 1
ATOM 4163 O O . SER B 1 49 ? -13.68 11.562 17.906 1 81.94 49 SER B O 1
ATOM 4165 N N . LEU B 1 50 ? -13.219 12.508 15.977 1 78.69 50 LEU B N 1
ATOM 4166 C CA . LEU B 1 50 ? -13.547 11.352 15.148 1 78.69 50 LEU B CA 1
ATOM 4167 C C . LEU B 1 50 ? -12.68 10.148 15.523 1 78.69 50 LEU B C 1
ATOM 4169 O O . LEU B 1 50 ? -13.133 9.008 15.453 1 78.69 50 LEU B O 1
ATOM 4173 N N . PHE B 1 51 ? -11.406 10.352 15.953 1 77.31 51 PHE B N 1
ATOM 4174 C CA . PHE B 1 51 ? -10.492 9.25 16.25 1 77.31 51 PHE B CA 1
ATOM 4175 C C . PHE B 1 51 ? -10.727 8.703 17.641 1 77.31 51 PHE B C 1
ATOM 4177 O O . PHE B 1 51 ? -10.148 7.688 18.031 1 77.31 51 PHE B O 1
ATOM 4184 N N . SER B 1 52 ? -11.602 9.453 18.344 1 79.19 52 SER B N 1
ATOM 4185 C CA . SER B 1 52 ? -11.938 8.945 19.672 1 79.19 52 SER B CA 1
ATOM 4186 C C . SER B 1 52 ? -12.898 7.766 19.594 1 79.19 52 SER B C 1
ATOM 4188 O O . SER B 1 52 ? -13.766 7.727 18.719 1 79.19 52 SER B O 1
ATOM 4190 N N . GLY B 1 53 ? -12.695 6.707 20.344 1 70.94 53 GLY B N 1
ATOM 4191 C CA . GLY B 1 53 ? -13.516 5.512 20.344 1 70.94 53 GLY B CA 1
ATOM 4192 C C . GLY B 1 53 ? -14.992 5.805 20.562 1 70.94 53 GLY B C 1
ATOM 4193 O O .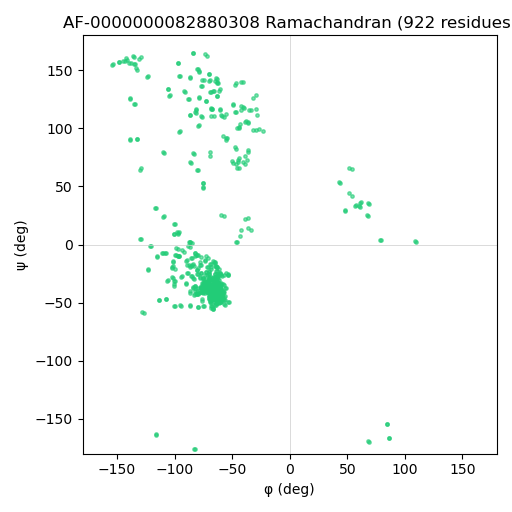 GLY B 1 53 ? -15.852 5.094 20.031 1 70.94 53 GLY B O 1
ATOM 4194 N N . SER B 1 54 ? -15.25 6.867 21.203 1 70.62 54 SER B N 1
ATOM 4195 C CA . SER B 1 54 ? -16.625 7.207 21.547 1 70.62 54 SER B CA 1
ATOM 4196 C C . SER B 1 54 ? -17.359 7.859 20.391 1 70.62 54 SER B C 1
ATOM 4198 O O . SER B 1 54 ? -18.578 7.965 20.391 1 70.62 54 SER B O 1
ATOM 4200 N N . SER B 1 55 ? -16.703 8.211 19.328 1 74.25 55 SER B N 1
ATOM 4201 C CA . SER B 1 55 ? -17.328 8.898 18.203 1 74.25 55 SER B CA 1
ATOM 4202 C C . SER B 1 55 ? -18.188 7.941 17.391 1 74.25 55 SER B C 1
ATOM 4204 O O . SER B 1 55 ? -19.172 8.352 16.766 1 74.25 55 SER B O 1
ATOM 4206 N N . GLY B 1 56 ? -17.812 6.617 17.234 1 69.12 56 GLY B N 1
ATOM 4207 C CA . GLY B 1 56 ? -18.547 5.633 16.453 1 69.12 56 GLY B CA 1
ATOM 4208 C C . GLY B 1 56 ? -18.297 5.746 14.969 1 69.12 56 GLY B C 1
ATOM 4209 O O . GLY B 1 56 ? -18.984 5.105 14.164 1 69.12 56 GLY B O 1
ATOM 4210 N N . PHE B 1 57 ? -17.391 6.652 14.547 1 72.06 57 PHE B N 1
ATOM 4211 C CA . PHE B 1 57 ? -17.078 6.848 13.133 1 72.06 57 PHE B CA 1
ATOM 4212 C C . PHE B 1 57 ? -16.359 5.641 12.555 1 72.06 57 PHE B C 1
ATOM 4214 O O . PHE B 1 57 ? -15.43 5.109 13.18 1 72.06 57 PHE B O 1
ATOM 4221 N N . THR B 1 58 ? -16.828 5.074 11.305 1 69.5 58 THR B N 1
ATOM 4222 C CA . THR B 1 58 ? -16.266 3.824 10.812 1 69.5 58 THR B CA 1
ATOM 4223 C C . THR B 1 58 ? -15.836 3.955 9.359 1 69.5 58 THR B C 1
ATOM 4225 O O . THR B 1 58 ? -15.352 2.992 8.758 1 69.5 58 THR B O 1
ATOM 4228 N N . ASP B 1 59 ? -15.93 5.129 8.797 1 72.5 59 ASP B N 1
ATOM 4229 C CA . ASP B 1 59 ? -15.594 5.246 7.387 1 72.5 59 ASP B CA 1
ATOM 4230 C C . ASP B 1 59 ? -14.148 5.707 7.207 1 72.5 59 ASP B C 1
ATOM 4232 O O . ASP B 1 59 ? -13.852 6.902 7.297 1 72.5 59 ASP B O 1
ATOM 4236 N N . TYR B 1 60 ? -13.305 4.727 6.988 1 71.75 60 TYR B N 1
ATOM 4237 C CA . TYR B 1 60 ? -11.883 5.027 6.828 1 71.75 60 TYR B CA 1
ATOM 4238 C C . TYR B 1 60 ? -11.406 4.656 5.434 1 71.75 60 TYR B C 1
ATOM 4240 O O . TYR B 1 60 ? -10.227 4.328 5.242 1 71.75 60 TYR B O 1
ATOM 4248 N N . ARG B 1 61 ? -12.219 4.715 4.34 1 76.62 61 ARG B N 1
ATOM 4249 C CA . ARG B 1 61 ? -11.914 4.328 2.967 1 76.62 61 ARG B CA 1
ATOM 4250 C C . ARG B 1 61 ? -10.789 5.188 2.391 1 76.62 61 ARG B C 1
ATOM 4252 O O . ARG B 1 61 ? -10.008 4.719 1.565 1 76.62 61 ARG B O 1
ATOM 4259 N N . GLY B 1 62 ? -10.75 6.422 2.848 1 79.5 62 GLY B N 1
ATOM 4260 C CA . GLY B 1 62 ? -9.727 7.328 2.35 1 79.5 62 GLY B CA 1
ATOM 4261 C C . GLY B 1 62 ? -8.32 6.883 2.695 1 79.5 62 GLY B C 1
ATOM 4262 O O . GLY B 1 62 ? -7.383 7.109 1.924 1 79.5 62 GLY B O 1
ATOM 4263 N N . PHE B 1 63 ? -8.195 6.188 3.781 1 79.69 63 PHE B N 1
ATOM 4264 C CA . PHE B 1 63 ? -6.871 5.711 4.172 1 79.69 63 PHE B CA 1
ATOM 4265 C C . PHE B 1 63 ? -6.422 4.566 3.271 1 79.69 63 PHE B C 1
ATOM 4267 O O . PHE B 1 63 ? -5.223 4.359 3.076 1 79.69 63 PHE B O 1
ATOM 4274 N N . PHE B 1 64 ? -7.387 3.879 2.66 1 78.75 64 PHE B N 1
ATOM 4275 C CA . PHE B 1 64 ? -7.043 2.848 1.688 1 78.75 64 PHE B CA 1
ATOM 4276 C C . PHE B 1 64 ? -6.453 3.469 0.427 1 78.75 64 PHE B C 1
ATOM 4278 O O . PHE B 1 64 ? -5.438 2.994 -0.09 1 78.75 64 PHE B O 1
ATOM 4285 N N . ASN B 1 65 ? -7.098 4.469 -0.002 1 82.19 65 ASN B N 1
ATOM 4286 C CA . ASN B 1 65 ? -6.574 5.176 -1.167 1 82.19 65 ASN B CA 1
ATOM 4287 C C . ASN B 1 65 ? -5.188 5.758 -0.896 1 82.19 65 ASN B C 1
ATOM 4289 O O . ASN B 1 65 ? -4.316 5.73 -1.767 1 82.19 65 ASN B O 1
ATOM 4293 N N . LEU B 1 66 ? -5 6.207 0.269 1 87.75 66 LEU B N 1
ATOM 4294 C CA . LEU B 1 66 ? -3.699 6.746 0.657 1 87.75 66 LEU B CA 1
ATOM 4295 C C . LEU B 1 66 ? -2.631 5.66 0.63 1 87.75 66 LEU B C 1
ATOM 4297 O O . LEU B 1 66 ? -1.545 5.863 0.083 1 87.75 66 LEU B O 1
ATOM 4301 N N . ALA B 1 67 ? -2.982 4.52 1.223 1 83.5 67 ALA B N 1
ATOM 4302 C CA . ALA B 1 67 ? -2.033 3.412 1.257 1 83.5 67 ALA B CA 1
ATOM 4303 C C . ALA B 1 67 ? -1.638 2.984 -0.154 1 83.5 67 ALA B C 1
ATOM 4305 O O . ALA B 1 67 ? -0.46 2.742 -0.429 1 83.5 67 ALA B O 1
ATOM 4306 N N . MET B 1 68 ? -2.607 2.883 -1.018 1 84.69 68 MET B N 1
ATOM 4307 C CA . MET B 1 68 ? -2.348 2.514 -2.406 1 84.69 68 MET B CA 1
ATOM 4308 C C . MET B 1 68 ? -1.452 3.545 -3.084 1 84.69 68 MET B C 1
ATOM 4310 O O . MET B 1 68 ? -0.537 3.188 -3.828 1 84.69 68 MET B O 1
ATOM 4314 N N . MET B 1 69 ? -1.695 4.777 -2.766 1 86.38 69 MET B N 1
ATOM 4315 C CA . MET B 1 69 ? -0.889 5.84 -3.359 1 86.38 69 MET B CA 1
ATOM 4316 C C . MET B 1 69 ? 0.547 5.781 -2.852 1 86.38 69 MET B C 1
ATOM 4318 O O . MET B 1 69 ? 1.491 5.949 -3.625 1 86.38 69 MET B O 1
ATOM 4322 N N . LEU B 1 70 ? 0.693 5.582 -1.611 1 87.81 70 LEU B N 1
ATOM 4323 C CA . LEU B 1 70 ? 2.031 5.48 -1.039 1 87.81 70 LEU B CA 1
ATOM 4324 C C . LEU B 1 70 ? 2.781 4.289 -1.627 1 87.81 70 LEU B C 1
ATOM 4326 O O . LEU B 1 70 ? 3.994 4.359 -1.845 1 87.81 70 LEU B O 1
ATOM 4330 N N . LEU B 1 71 ? 2.037 3.242 -1.845 1 86.75 71 LEU B N 1
ATOM 4331 C CA . LEU B 1 71 ? 2.633 2.066 -2.467 1 86.75 71 LEU B CA 1
ATOM 4332 C C . LEU B 1 71 ? 3.125 2.387 -3.875 1 86.75 71 LEU B C 1
ATOM 4334 O O . LEU B 1 71 ? 4.242 2.023 -4.242 1 86.75 71 LEU B O 1
ATOM 4338 N N . ILE B 1 72 ? 2.334 3.092 -4.605 1 86.19 72 ILE B N 1
ATOM 4339 C CA . ILE B 1 72 ? 2.67 3.445 -5.98 1 86.19 72 ILE B CA 1
ATOM 4340 C C . ILE B 1 72 ? 3.861 4.402 -5.988 1 86.19 72 ILE B C 1
ATOM 4342 O O . ILE B 1 72 ? 4.797 4.23 -6.777 1 86.19 72 ILE B O 1
ATOM 4346 N N . VAL B 1 73 ? 3.824 5.316 -5.121 1 86.38 73 VAL B N 1
ATOM 4347 C CA . VAL B 1 73 ? 4.891 6.312 -5.055 1 86.38 73 VAL B CA 1
ATOM 4348 C C . VAL B 1 73 ? 6.195 5.645 -4.621 1 86.38 73 VAL B C 1
ATOM 4350 O O . VAL B 1 73 ? 7.254 5.898 -5.199 1 86.38 73 VAL B O 1
ATOM 4353 N N . SER B 1 74 ? 6.113 4.836 -3.641 1 85.56 74 SER B N 1
ATOM 4354 C CA . SER B 1 74 ? 7.297 4.156 -3.125 1 85.56 74 SER B CA 1
ATOM 4355 C C . SER B 1 74 ? 7.93 3.26 -4.184 1 85.56 74 SER B C 1
ATOM 4357 O O . SER B 1 74 ? 9.141 3.289 -4.387 1 85.56 74 SER B O 1
ATOM 4359 N N . ASN B 1 75 ? 7.152 2.512 -4.867 1 85.69 75 ASN B N 1
ATOM 4360 C CA . ASN B 1 75 ? 7.684 1.603 -5.879 1 85.69 75 ASN B CA 1
ATOM 4361 C C . ASN B 1 75 ? 8.039 2.342 -7.164 1 85.69 75 ASN B C 1
ATOM 4363 O O . ASN B 1 75 ? 8.93 1.92 -7.902 1 85.69 75 ASN B O 1
ATOM 4367 N N . GLY B 1 76 ? 7.336 3.459 -7.445 1 84.75 76 GLY B N 1
ATOM 4368 C CA . GLY B 1 76 ? 7.738 4.312 -8.555 1 84.75 76 GLY B CA 1
ATOM 4369 C C . GLY B 1 76 ? 9.125 4.898 -8.383 1 84.75 76 GLY B C 1
ATOM 4370 O O . GLY B 1 76 ? 9.891 4.984 -9.344 1 84.75 76 GLY B O 1
ATOM 4371 N N . ARG B 1 77 ? 9.398 5.191 -7.207 1 86.75 77 ARG B N 1
ATOM 4372 C CA . ARG B 1 77 ? 10.727 5.703 -6.891 1 86.75 77 ARG B CA 1
ATOM 4373 C C . ARG B 1 77 ? 11.789 4.637 -7.125 1 86.75 77 ARG B C 1
ATOM 4375 O O . ARG B 1 77 ? 12.844 4.918 -7.703 1 86.75 77 ARG B O 1
ATOM 4382 N N . VAL B 1 78 ? 11.539 3.459 -6.668 1 82.5 78 VAL B N 1
ATOM 4383 C CA . VAL B 1 78 ? 12.492 2.365 -6.816 1 82.5 78 VAL B CA 1
ATOM 4384 C C . VAL B 1 78 ? 12.695 2.053 -8.297 1 82.5 78 VAL B C 1
ATOM 4386 O O . VAL B 1 78 ? 13.82 1.783 -8.734 1 82.5 78 VAL B O 1
ATOM 4389 N N . ALA B 1 79 ? 11.633 2.129 -9 1 84.75 79 ALA B N 1
ATOM 4390 C CA . ALA B 1 79 ? 11.711 1.904 -10.445 1 84.75 79 ALA B CA 1
ATOM 4391 C C . ALA B 1 79 ? 12.547 2.984 -11.125 1 84.75 79 ALA B C 1
ATOM 4393 O O . ALA B 1 79 ? 13.367 2.688 -12 1 84.75 79 ALA B O 1
ATOM 4394 N N . LEU B 1 80 ? 12.336 4.172 -10.742 1 85.5 80 LEU B N 1
ATOM 4395 C CA . LEU B 1 80 ? 13.094 5.285 -11.312 1 85.5 80 LEU B CA 1
ATOM 4396 C C . LEU B 1 80 ? 14.57 5.184 -10.945 1 85.5 80 LEU B C 1
ATOM 4398 O O . LEU B 1 80 ? 15.445 5.441 -11.773 1 85.5 80 LEU B O 1
ATOM 4402 N N . GLU B 1 81 ? 14.812 4.883 -9.758 1 84.12 81 GLU B N 1
ATOM 4403 C CA . GLU B 1 81 ? 16.188 4.676 -9.32 1 84.12 81 GLU B CA 1
ATOM 4404 C C . GLU B 1 81 ? 16.875 3.582 -10.141 1 84.12 81 GLU B C 1
ATOM 4406 O O . GLU B 1 81 ? 18.047 3.703 -10.492 1 84.12 81 GLU B O 1
ATOM 4411 N N . ASN B 1 82 ? 16.172 2.529 -10.43 1 85.19 82 ASN B N 1
ATOM 4412 C CA . ASN B 1 82 ? 16.672 1.442 -11.258 1 85.19 82 ASN B CA 1
ATOM 4413 C C . ASN B 1 82 ? 17.031 1.926 -12.664 1 85.19 82 ASN B C 1
ATOM 4415 O O . ASN B 1 82 ? 18.078 1.573 -13.203 1 85.19 82 ASN B O 1
ATOM 4419 N N . LEU B 1 83 ? 16.188 2.754 -13.219 1 85.44 83 LEU B N 1
ATOM 4420 C CA . LEU B 1 83 ? 16.406 3.271 -14.562 1 85.44 83 LEU B CA 1
ATOM 4421 C C . LEU B 1 83 ? 17.594 4.23 -14.594 1 85.44 83 LEU B C 1
ATOM 4423 O O . LEU B 1 83 ? 18.359 4.246 -15.555 1 85.44 83 LEU B O 1
ATOM 4427 N N . ILE B 1 84 ? 17.719 4.984 -13.578 1 83.56 84 ILE B N 1
ATOM 4428 C CA . ILE B 1 84 ? 18.812 5.941 -13.5 1 83.56 84 ILE B CA 1
ATOM 4429 C C . ILE B 1 84 ? 20.125 5.199 -13.297 1 83.56 84 ILE B C 1
ATOM 4431 O O . ILE B 1 84 ? 21.141 5.539 -13.922 1 83.56 84 ILE B O 1
ATOM 4435 N N . LYS B 1 85 ? 20.125 4.191 -12.523 1 82.81 85 LYS B N 1
ATOM 4436 C CA . LYS B 1 85 ? 21.344 3.457 -12.172 1 82.81 85 LYS B CA 1
ATOM 4437 C C . LYS B 1 85 ? 21.781 2.553 -13.312 1 82.81 85 LYS B C 1
ATOM 4439 O O . LYS B 1 85 ? 22.969 2.482 -13.633 1 82.81 85 LYS B O 1
ATOM 4444 N N . TYR B 1 86 ? 20.844 1.856 -14.016 1 85.25 86 TYR B N 1
ATOM 4445 C CA . TYR B 1 86 ? 21.219 0.809 -14.953 1 85.25 86 TYR B CA 1
ATOM 4446 C C . TYR B 1 86 ? 20.828 1.186 -16.375 1 85.25 86 TYR B C 1
ATOM 4448 O O . TYR B 1 86 ? 21.25 0.54 -17.344 1 85.25 86 TYR B O 1
ATOM 4456 N N . GLY B 1 87 ? 20.062 2.23 -16.5 1 86.88 87 GLY B N 1
ATOM 4457 C CA . GLY B 1 87 ? 19.5 2.508 -17.812 1 86.88 87 GLY B CA 1
ATOM 4458 C C . GLY B 1 87 ? 18.453 1.492 -18.25 1 86.88 87 GLY B C 1
ATOM 4459 O O . GLY B 1 87 ? 17.953 0.723 -17.438 1 86.88 87 GLY B O 1
ATOM 4460 N N . ILE B 1 88 ? 18.031 1.497 -19.422 1 86.81 88 ILE B N 1
ATOM 4461 C CA . ILE B 1 88 ? 17.062 0.544 -19.938 1 86.81 88 ILE B CA 1
ATOM 4462 C C . ILE B 1 88 ? 17.766 -0.754 -20.328 1 86.81 88 ILE B C 1
ATOM 4464 O O . ILE B 1 88 ? 18.609 -0.768 -21.234 1 86.81 88 ILE B O 1
ATOM 4468 N N . LEU B 1 89 ? 17.469 -1.757 -19.656 1 87.31 89 LEU B N 1
ATOM 4469 C CA . LEU B 1 89 ? 18.109 -3.051 -19.875 1 87.31 89 LEU B CA 1
ATOM 4470 C C . LEU B 1 89 ? 17.25 -3.941 -20.766 1 87.31 89 LEU B C 1
ATOM 4472 O O . LEU B 1 89 ? 17.719 -4.973 -21.25 1 87.31 89 LEU B O 1
ATOM 4476 N N . ILE B 1 90 ? 16.078 -3.543 -21.016 1 84.25 90 ILE B N 1
ATOM 4477 C CA . ILE B 1 90 ? 15.141 -4.332 -21.812 1 84.25 90 ILE B CA 1
ATOM 4478 C C . ILE B 1 90 ? 15.625 -4.387 -23.266 1 84.25 90 ILE B C 1
ATOM 4480 O O . ILE B 1 90 ? 15.781 -3.352 -23.922 1 84.25 90 ILE B O 1
ATOM 4484 N N . SER B 1 91 ? 15.945 -5.613 -23.734 1 85.62 91 SER B N 1
ATOM 4485 C CA . SER B 1 91 ? 16.422 -5.785 -25.109 1 85.62 91 SER B CA 1
ATOM 4486 C C . SER B 1 91 ? 15.688 -6.93 -25.797 1 85.62 91 SER B C 1
ATOM 4488 O O . SER B 1 91 ? 16.156 -8.07 -25.781 1 85.62 91 SER B O 1
ATOM 4490 N N . PRO B 1 92 ? 14.617 -6.574 -26.422 1 81 92 PRO B N 1
ATOM 4491 C CA . PRO B 1 92 ? 13.859 -7.617 -27.109 1 81 92 PRO B CA 1
ATOM 4492 C C . PRO B 1 92 ? 14.688 -8.336 -28.188 1 81 92 PRO B C 1
ATOM 4494 O O . PRO B 1 92 ? 14.453 -9.516 -28.453 1 81 92 PRO B O 1
ATOM 4497 N N . ALA B 1 93 ? 15.641 -7.602 -28.672 1 77.44 93 ALA B N 1
ATOM 4498 C CA . ALA B 1 93 ? 16.516 -8.211 -29.672 1 77.44 93 ALA B CA 1
ATOM 4499 C C . ALA B 1 93 ? 17.297 -9.375 -29.078 1 77.44 93 ALA B C 1
ATOM 4501 O O . ALA B 1 93 ? 17.484 -10.398 -29.734 1 77.44 93 ALA B O 1
ATOM 4502 N N . THR B 1 94 ? 17.672 -9.188 -27.875 1 79.56 94 THR B N 1
ATOM 4503 C CA . THR B 1 94 ? 18.438 -10.242 -27.203 1 79.56 94 THR B CA 1
ATOM 4504 C C . THR B 1 94 ? 17.547 -11.453 -26.938 1 79.56 94 THR B C 1
ATOM 4506 O O . THR B 1 94 ? 18.016 -12.594 -27 1 79.56 94 THR B O 1
ATOM 4509 N N . TRP B 1 95 ? 16.297 -11.211 -26.75 1 79.12 95 TRP B N 1
ATOM 4510 C CA . TRP B 1 95 ? 15.383 -12.312 -26.516 1 79.12 95 TRP B CA 1
ATOM 4511 C C . TRP B 1 95 ? 15.227 -13.172 -27.766 1 79.12 95 TRP B C 1
ATOM 4513 O O . TRP B 1 95 ? 15.258 -14.406 -27.688 1 79.12 95 TRP B O 1
ATOM 4523 N N . ILE B 1 96 ? 15.133 -12.445 -28.844 1 76 96 ILE B N 1
ATOM 4524 C CA . ILE B 1 96 ? 14.953 -13.117 -30.125 1 76 96 ILE B CA 1
ATOM 4525 C C . ILE B 1 96 ? 16.219 -13.883 -30.484 1 76 96 ILE B C 1
ATOM 4527 O O . ILE B 1 96 ? 16.156 -14.992 -31.016 1 76 96 ILE B O 1
ATOM 4531 N N . SER B 1 97 ? 17.359 -13.305 -30.141 1 75.94 97 SER B N 1
ATOM 4532 C CA . SER B 1 97 ? 18.625 -13.961 -30.438 1 75.94 97 SER B CA 1
ATOM 4533 C C . SER B 1 97 ? 18.797 -15.227 -29.594 1 75.94 97 SER B C 1
ATOM 4535 O O . SER B 1 97 ? 19.281 -16.25 -30.109 1 75.94 97 SER B O 1
ATOM 4537 N N . ILE B 1 98 ? 18.391 -15.242 -28.406 1 73.19 98 ILE B N 1
ATOM 4538 C CA . ILE B 1 98 ? 18.5 -16.406 -27.531 1 73.19 98 ILE B CA 1
ATOM 4539 C C . ILE B 1 98 ? 17.562 -17.516 -28.031 1 73.19 98 ILE B C 1
ATOM 4541 O O . ILE B 1 98 ? 17.953 -18.672 -28.062 1 73.19 98 ILE B O 1
ATOM 4545 N N . PHE B 1 99 ? 16.484 -17.094 -28.5 1 72.06 99 PHE B N 1
ATOM 4546 C CA . PHE B 1 99 ? 15.508 -18.047 -29.016 1 72.06 99 PHE B CA 1
ATOM 4547 C C . PHE B 1 99 ? 16 -18.688 -30.312 1 72.06 99 PHE B C 1
ATOM 4549 O O . PHE B 1 99 ? 15.812 -19.891 -30.531 1 72.06 99 PHE B O 1
ATOM 4556 N N . SER B 1 100 ? 16.641 -17.859 -31.094 1 67.19 100 SER B N 1
ATOM 4557 C CA . SER B 1 100 ? 17.094 -18.344 -32.406 1 67.19 100 SER B CA 1
ATOM 4558 C C . SER B 1 100 ? 18.328 -19.219 -32.25 1 67.19 100 SER B C 1
ATOM 4560 O O . SER B 1 100 ? 18.484 -20.188 -33 1 67.19 100 SER B O 1
ATOM 4562 N N . ARG B 1 101 ? 19.188 -18.875 -31.359 1 63.97 101 ARG B N 1
ATOM 4563 C CA . ARG B 1 101 ? 20.422 -19.625 -31.188 1 63.97 101 ARG B CA 1
ATOM 4564 C C . ARG B 1 101 ? 20.156 -20.969 -30.5 1 63.97 101 ARG B C 1
ATOM 4566 O O . ARG B 1 101 ? 20.766 -21.984 -30.859 1 63.97 101 ARG B O 1
ATOM 4573 N N . ASP B 1 102 ? 19.266 -20.953 -29.672 1 60.66 102 ASP B N 1
ATOM 4574 C CA . ASP B 1 102 ? 19.109 -22.125 -28.828 1 60.66 102 ASP B CA 1
ATOM 4575 C C . ASP B 1 102 ? 17.969 -23.016 -29.344 1 60.66 102 ASP B C 1
ATOM 4577 O O . ASP B 1 102 ? 17.844 -24.172 -28.906 1 60.66 102 ASP B O 1
ATOM 4581 N N . VAL B 1 103 ? 17.094 -22.406 -30.109 1 56.25 103 VAL B N 1
ATOM 4582 C CA . VAL B 1 103 ? 15.984 -23.203 -30.625 1 56.25 103 VAL B CA 1
ATOM 4583 C C . VAL B 1 103 ? 16.531 -24.391 -31.406 1 56.25 103 VAL B C 1
ATOM 4585 O O . VAL B 1 103 ? 15.953 -25.484 -31.391 1 56.25 103 VAL B O 1
ATOM 4588 N N . TRP B 1 104 ? 17.609 -24.078 -32.031 1 51.72 104 TRP B N 1
ATOM 4589 C CA . TRP B 1 104 ? 18.172 -25.172 -32.812 1 51.72 104 TRP B CA 1
ATOM 4590 C C . TRP B 1 104 ? 18.781 -26.234 -31.906 1 51.72 104 TRP B C 1
ATOM 4592 O O . TRP B 1 104 ? 19.109 -27.344 -32.375 1 51.72 104 TRP B O 1
ATOM 4602 N N . LYS B 1 105 ? 19.172 -25.844 -30.797 1 56.34 105 LYS B N 1
ATOM 4603 C CA . LYS B 1 105 ? 19.609 -26.938 -29.922 1 56.34 105 LYS B CA 1
ATOM 4604 C C . LYS B 1 105 ? 18.406 -27.703 -29.359 1 56.34 105 LYS B C 1
ATOM 4606 O O . LYS B 1 105 ? 17.875 -27.344 -28.312 1 56.34 105 LYS B O 1
ATOM 4611 N N . TRP B 1 106 ? 17.5 -28.047 -30.297 1 59.97 106 TRP B N 1
ATOM 4612 C CA . TRP B 1 106 ? 16.094 -28.453 -30.219 1 59.97 106 TRP B CA 1
ATOM 4613 C C . TRP B 1 106 ? 15.945 -29.688 -29.328 1 59.97 106 TRP B C 1
ATOM 4615 O O . TRP B 1 106 ? 15.156 -30.594 -29.641 1 59.97 106 TRP B O 1
ATOM 4625 N N . PRO B 1 107 ? 16.891 -29.922 -28.391 1 75.44 107 PRO B N 1
ATOM 4626 C CA . PRO B 1 107 ? 16.656 -31.141 -27.625 1 75.44 107 PRO B CA 1
ATOM 4627 C C . PRO B 1 107 ? 15.383 -31.094 -26.781 1 75.44 107 PRO B C 1
ATOM 4629 O O . PRO B 1 107 ? 14.695 -32.094 -26.641 1 75.44 107 PRO B O 1
ATOM 4632 N N . ASN B 1 108 ? 14.93 -29.922 -26.578 1 84.44 108 ASN B N 1
ATOM 4633 C CA . ASN B 1 108 ? 13.75 -29.844 -25.719 1 84.44 108 ASN B CA 1
ATOM 4634 C C . ASN B 1 108 ? 12.469 -30.125 -26.516 1 84.44 108 ASN B C 1
ATOM 4636 O O . ASN B 1 108 ? 11.578 -30.812 -26.016 1 84.44 108 ASN B O 1
ATOM 4640 N N . LEU B 1 109 ? 12.43 -29.609 -27.719 1 84.75 109 LEU B N 1
ATOM 4641 C CA . LEU B 1 109 ? 11.266 -29.875 -28.547 1 84.75 109 LEU B CA 1
ATOM 4642 C C . LEU B 1 109 ? 11.172 -31.359 -28.891 1 84.75 109 LEU B C 1
ATOM 4644 O O . LEU B 1 109 ? 10.078 -31.922 -28.922 1 84.75 109 LEU B O 1
ATOM 4648 N N . THR B 1 110 ? 12.312 -31.906 -29.109 1 87.81 110 THR B N 1
ATOM 4649 C CA . THR B 1 110 ? 12.352 -33.344 -29.422 1 87.81 110 THR B CA 1
ATOM 4650 C C . THR B 1 110 ? 11.875 -34.156 -28.219 1 87.81 110 THR B C 1
ATOM 4652 O O . THR B 1 110 ? 11.172 -35.156 -28.391 1 87.81 110 THR B O 1
ATOM 4655 N N . MET B 1 111 ? 12.258 -33.719 -27.109 1 90.06 111 MET B N 1
ATOM 4656 C CA . MET B 1 111 ? 11.836 -34.406 -25.906 1 90.06 111 MET B CA 1
ATOM 4657 C C . MET B 1 111 ? 10.312 -34.375 -25.766 1 90.06 111 MET B C 1
ATOM 4659 O O . MET B 1 111 ? 9.695 -35.375 -25.406 1 90.06 111 MET B O 1
ATOM 4663 N N . VAL B 1 112 ? 9.719 -33.281 -26.094 1 91.19 112 VAL B N 1
ATOM 4664 C CA . VAL B 1 112 ? 8.273 -33.125 -25.984 1 91.19 112 VAL B CA 1
ATOM 4665 C C . VAL B 1 112 ? 7.578 -33.969 -27.062 1 91.19 112 VAL B C 1
ATOM 4667 O O . VAL B 1 112 ? 6.566 -34.594 -26.797 1 91.19 112 VAL B O 1
ATOM 4670 N N . LEU B 1 113 ? 8.133 -34 -28.203 1 92 113 LEU B N 1
ATOM 4671 C CA . LEU B 1 113 ? 7.555 -34.781 -29.281 1 92 113 LEU B CA 1
ATOM 4672 C C . LEU B 1 113 ? 7.664 -36.25 -29 1 92 113 LEU B C 1
ATOM 4674 O O . LEU B 1 113 ? 6.727 -37.031 -29.266 1 92 113 LEU B O 1
ATOM 4678 N N . LEU B 1 114 ? 8.742 -36.656 -28.469 1 93.12 114 LEU B N 1
ATOM 4679 C CA . LEU B 1 114 ? 8.953 -38.062 -28.156 1 93.12 114 LEU B CA 1
ATOM 4680 C C . LEU B 1 114 ? 8.062 -38.5 -27 1 93.12 114 LEU B C 1
ATOM 4682 O O . LEU B 1 114 ? 7.742 -39.688 -26.875 1 93.12 114 LEU B O 1
ATOM 4686 N N . SER B 1 115 ? 7.699 -37.531 -26.172 1 94.81 115 SER B N 1
ATOM 4687 C CA . SER B 1 115 ? 6.809 -37.875 -25.062 1 94.81 115 SER B CA 1
ATOM 4688 C C . SER B 1 115 ? 5.449 -38.344 -25.578 1 94.81 115 SER B C 1
ATOM 4690 O O . SER B 1 115 ? 4.719 -39.031 -24.859 1 94.81 115 SER B O 1
ATOM 4692 N N . GLN B 1 116 ? 5.156 -38 -26.812 1 95.94 116 GLN B N 1
ATOM 4693 C CA . GLN B 1 116 ? 3.889 -38.438 -27.391 1 95.94 116 GLN B CA 1
ATOM 4694 C C . GLN B 1 116 ? 3.863 -39.938 -27.609 1 95.94 116 GLN B C 1
ATOM 4696 O O . GLN B 1 116 ? 2.791 -40.562 -27.672 1 95.94 116 GLN B O 1
ATOM 4701 N N . VAL B 1 117 ? 5 -40.5 -27.641 1 96.38 117 VAL B N 1
ATOM 4702 C CA . VAL B 1 117 ? 5.078 -41.938 -27.766 1 96.38 117 VAL B CA 1
ATOM 4703 C C . VAL B 1 117 ? 4.457 -42.594 -26.531 1 96.38 117 VAL B C 1
ATOM 4705 O O . VAL B 1 117 ? 3.699 -43.562 -26.656 1 96.38 117 VAL B O 1
ATOM 4708 N N . THR B 1 118 ? 4.809 -42.062 -25.406 1 97.19 118 THR B N 1
ATOM 4709 C CA . THR B 1 118 ? 4.215 -42.594 -24.188 1 97.19 118 THR B CA 1
ATOM 4710 C C . THR B 1 118 ? 2.699 -42.406 -24.203 1 97.19 118 THR B C 1
ATOM 4712 O O . THR B 1 118 ? 1.964 -43.312 -23.766 1 97.19 118 THR B O 1
ATOM 4715 N N . CYS B 1 119 ? 2.217 -41.312 -24.688 1 97.06 119 CYS B N 1
ATOM 4716 C CA . CYS B 1 119 ? 0.786 -41.031 -24.734 1 97.06 119 CYS B CA 1
ATOM 4717 C C . CYS B 1 119 ? 0.068 -42.031 -25.625 1 97.06 119 CYS B C 1
ATOM 4719 O O . CYS B 1 119 ? -0.95 -42.594 -25.234 1 97.06 119 CYS B O 1
ATOM 4721 N N . VAL B 1 120 ? 0.641 -42.281 -26.75 1 97 120 VAL B N 1
ATOM 4722 C CA . VAL B 1 120 ? 0.03 -43.219 -27.688 1 97 120 VAL B CA 1
ATOM 4723 C C . VAL B 1 120 ? 0.093 -44.625 -27.141 1 97 120 VAL B C 1
ATOM 4725 O O . VAL B 1 120 ? -0.858 -45.406 -27.281 1 97 120 VAL B O 1
ATOM 4728 N N . LEU B 1 121 ? 1.169 -44.938 -26.484 1 97.31 121 LEU B N 1
ATOM 4729 C CA . LEU B 1 121 ? 1.324 -46.281 -25.906 1 97.31 121 LEU B CA 1
ATOM 4730 C C . LEU B 1 121 ? 0.277 -46.5 -24.812 1 97.31 121 LEU B C 1
ATOM 4732 O O . LEU B 1 121 ? -0.229 -47.625 -24.672 1 97.31 121 LEU B O 1
ATOM 4736 N N . VAL B 1 122 ? -0.011 -45.5 -24.047 1 97.69 122 VAL B N 1
ATOM 4737 C CA . VAL B 1 122 ? -1.014 -45.625 -23 1 97.69 122 VAL B CA 1
ATOM 4738 C C . VAL B 1 122 ? -2.387 -45.875 -23.625 1 97.69 122 VAL B C 1
ATOM 4740 O O . VAL B 1 122 ? -3.139 -46.75 -23.156 1 97.69 122 VAL B O 1
ATOM 4743 N N . LEU B 1 123 ? -2.713 -45.125 -24.672 1 97.12 123 LEU B N 1
ATOM 4744 C CA . LEU B 1 123 ? -3.996 -45.312 -25.344 1 97.12 123 LEU B CA 1
ATOM 4745 C C . LEU B 1 123 ? -4.113 -46.719 -25.906 1 97.12 123 LEU B C 1
ATOM 4747 O O . LEU B 1 123 ? -5.137 -47.375 -25.734 1 97.12 123 LEU B O 1
ATOM 4751 N N . LEU B 1 124 ? -3.074 -47.188 -26.547 1 96.38 124 LEU B N 1
ATOM 4752 C CA . LEU B 1 124 ? -3.08 -48.531 -27.156 1 96.38 124 LEU B CA 1
ATOM 4753 C C . LEU B 1 124 ? -3.158 -49.594 -26.078 1 96.38 124 LEU B C 1
ATOM 4755 O O . LEU B 1 124 ? -3.848 -50.625 -26.25 1 96.38 124 LEU B O 1
ATOM 4759 N N . SER B 1 125 ? -2.428 -49.406 -25.031 1 96.75 125 SER B N 1
ATOM 4760 C CA . SER B 1 125 ? -2.479 -50.344 -23.922 1 96.75 125 SER B CA 1
ATOM 4761 C C . SER B 1 125 ? -3.879 -50.438 -23.328 1 96.75 125 SER B C 1
ATOM 4763 O O . SER B 1 125 ? -4.359 -51.531 -23.016 1 96.75 125 SER B O 1
ATOM 4765 N N . GLU B 1 126 ? -4.52 -49.312 -23.172 1 96 126 GLU B N 1
ATOM 4766 C CA . GLU B 1 126 ? -5.867 -49.312 -22.609 1 96 126 GLU B CA 1
ATOM 4767 C C . GLU B 1 126 ? -6.852 -50.031 -23.531 1 96 126 GLU B C 1
ATOM 4769 O O . GLU B 1 126 ? -7.785 -50.688 -23.047 1 96 126 GLU B O 1
ATOM 4774 N N . LYS B 1 127 ? -6.68 -49.875 -24.828 1 95 127 LYS B N 1
ATOM 4775 C CA . LYS B 1 127 ? -7.516 -50.594 -25.766 1 95 127 LYS B CA 1
ATOM 4776 C C . LYS B 1 127 ? -7.305 -52.125 -25.641 1 95 127 LYS B C 1
ATOM 4778 O O . LYS B 1 127 ? -8.266 -52.875 -25.719 1 95 127 LYS B O 1
ATOM 4783 N N . ALA B 1 128 ? -6.102 -52.469 -25.422 1 95.62 128 ALA B N 1
ATOM 4784 C CA . ALA B 1 128 ? -5.777 -53.875 -25.234 1 95.62 128 ALA B CA 1
ATOM 4785 C C . ALA B 1 128 ? -6.379 -54.406 -23.938 1 95.62 128 ALA B C 1
ATOM 4787 O O . ALA B 1 128 ? -6.875 -55.531 -23.891 1 95.62 128 ALA B O 1
ATOM 4788 N N . PHE B 1 129 ? -6.301 -53.625 -22.922 1 94.5 129 PHE B N 1
ATOM 4789 C CA . PHE B 1 129 ? -6.875 -54.031 -21.641 1 94.5 129 PHE B CA 1
ATOM 4790 C C . PHE B 1 129 ? -8.391 -54.094 -21.734 1 94.5 129 PHE B C 1
ATOM 4792 O O . PHE B 1 129 ? -9.016 -54.969 -21.094 1 94.5 129 PHE B O 1
ATOM 4799 N N . ALA B 1 130 ? -8.977 -53.188 -22.5 1 92.81 130 ALA B N 1
ATOM 4800 C CA . ALA B 1 130 ? -10.43 -53.188 -22.672 1 92.81 130 ALA B CA 1
ATOM 4801 C C . ALA B 1 130 ? -10.898 -54.469 -23.375 1 92.81 130 ALA B C 1
ATOM 4803 O O . ALA B 1 130 ? -12.016 -54.938 -23.156 1 92.81 130 ALA B O 1
ATOM 4804 N N . ARG B 1 131 ? -10.07 -55.031 -24.188 1 92.06 131 ARG B N 1
ATOM 4805 C CA . ARG B 1 131 ? -10.383 -56.281 -24.891 1 92.06 131 ARG B CA 1
ATOM 4806 C C . ARG B 1 131 ? -10.055 -57.5 -24.031 1 92.06 131 ARG B C 1
ATOM 4808 O O . ARG B 1 131 ? -10.18 -58.625 -24.5 1 92.06 131 ARG B O 1
ATOM 4815 N N . LYS B 1 132 ? -9.594 -57.312 -22.859 1 90.12 132 LYS B N 1
ATOM 4816 C CA . LYS B 1 132 ? -9.32 -58.344 -21.859 1 90.12 132 LYS B CA 1
ATOM 4817 C C . LYS B 1 132 ? -8.148 -59.219 -22.297 1 90.12 132 LYS B C 1
ATOM 4819 O O . LYS B 1 132 ? -8.164 -60.438 -22.062 1 90.12 132 LYS B O 1
ATOM 4824 N N . TRP B 1 133 ? -7.234 -58.594 -22.922 1 88.88 133 TRP B N 1
ATOM 4825 C CA . TRP B 1 133 ? -6.039 -59.344 -23.328 1 88.88 133 TRP B CA 1
ATOM 4826 C C . TRP B 1 133 ? -5.129 -59.594 -22.125 1 88.88 133 TRP B C 1
ATOM 4828 O O . TRP B 1 133 ? -4.383 -60.562 -22.109 1 88.88 133 TRP B O 1
ATOM 4838 N N . PHE B 1 134 ? -5.172 -58.719 -21.172 1 89.5 134 PHE B N 1
ATOM 4839 C CA . PHE B 1 134 ? -4.316 -58.781 -20 1 89.5 134 PHE B CA 1
ATOM 4840 C C . PHE B 1 134 ? -5.113 -58.5 -18.734 1 89.5 134 PHE B C 1
ATOM 4842 O O . PHE B 1 134 ? -6.219 -57.938 -18.797 1 89.5 134 PHE B O 1
ATOM 4849 N N . SER B 1 135 ? -4.473 -58.938 -17.625 1 89.81 135 SER B N 1
ATOM 4850 C CA . SER B 1 135 ? -5.141 -58.719 -16.344 1 89.81 135 SER B CA 1
ATOM 4851 C C . SER B 1 135 ? -4.879 -57.344 -15.789 1 89.81 135 SER B C 1
ATOM 4853 O O . SER B 1 135 ? -3.947 -56.656 -16.219 1 89.81 135 SER B O 1
ATOM 4855 N N . ASN B 1 136 ? -5.699 -56.969 -14.789 1 90.19 136 ASN B N 1
ATOM 4856 C CA . ASN B 1 136 ? -5.566 -55.656 -14.148 1 90.19 136 ASN B CA 1
ATOM 4857 C C . ASN B 1 136 ? -4.273 -55.562 -13.336 1 90.19 136 ASN B C 1
ATOM 4859 O O . ASN B 1 136 ? -3.721 -54.469 -13.172 1 90.19 136 ASN B O 1
ATOM 4863 N N . ARG B 1 137 ? -3.805 -56.625 -12.867 1 91.25 137 ARG B N 1
ATOM 4864 C CA . ARG B 1 137 ? -2.547 -56.625 -12.133 1 91.25 137 ARG B CA 1
ATOM 4865 C C . ARG B 1 137 ? -1.377 -56.25 -13.039 1 91.25 137 ARG B C 1
ATOM 4867 O O . ARG B 1 137 ? -0.486 -55.5 -12.633 1 91.25 137 ARG B O 1
ATOM 4874 N N . ILE B 1 138 ? -1.464 -56.781 -14.195 1 93.5 138 ILE B N 1
ATOM 4875 C CA . ILE B 1 138 ? -0.432 -56.469 -15.18 1 93.5 138 ILE B CA 1
ATOM 4876 C C . ILE B 1 138 ? -0.519 -55 -15.578 1 93.5 138 ILE B C 1
ATOM 4878 O O . ILE B 1 138 ? 0.505 -54.344 -15.781 1 93.5 138 ILE B O 1
ATOM 4882 N N . ALA B 1 139 ? -1.705 -54.562 -15.625 1 94.19 139 ALA B N 1
ATOM 4883 C CA . ALA B 1 139 ? -1.911 -53.156 -15.969 1 94.19 139 ALA B CA 1
ATOM 4884 C C . ALA B 1 139 ? -1.271 -52.219 -14.93 1 94.19 139 ALA B C 1
ATOM 4886 O O . ALA B 1 139 ? -0.641 -51.219 -15.281 1 94.19 139 ALA B O 1
ATOM 4887 N N . ALA B 1 140 ? -1.385 -52.562 -13.711 1 94.31 140 ALA B N 1
ATOM 4888 C CA . ALA B 1 140 ? -0.839 -51.75 -12.625 1 94.31 140 ALA B CA 1
ATOM 4889 C C . ALA B 1 140 ? 0.68 -51.656 -12.727 1 94.31 140 ALA B C 1
ATOM 4891 O O . ALA B 1 140 ? 1.249 -50.562 -12.578 1 94.31 140 ALA B O 1
ATOM 4892 N N . VAL B 1 141 ? 1.295 -52.75 -13 1 96.25 141 VAL B N 1
ATOM 4893 C CA . VAL B 1 141 ? 2.75 -52.75 -13.109 1 96.25 141 VAL B CA 1
ATOM 4894 C C . VAL B 1 141 ? 3.186 -52.031 -14.383 1 96.25 141 VAL B C 1
ATOM 4896 O O . VAL B 1 141 ? 4.121 -51.219 -14.359 1 96.25 141 VAL B O 1
ATOM 4899 N N . TRP B 1 142 ? 2.465 -52.281 -15.422 1 96.38 142 TRP B N 1
ATOM 4900 C CA . TRP B 1 142 ? 2.771 -51.688 -16.719 1 96.38 142 TRP B CA 1
ATOM 4901 C C . TRP B 1 142 ? 2.719 -50.156 -16.656 1 96.38 142 TRP B C 1
ATOM 4903 O O . TRP B 1 142 ? 3.666 -49.469 -17.047 1 96.38 142 TRP B O 1
ATOM 4913 N N . TYR B 1 143 ? 1.69 -49.656 -16.109 1 97.19 143 TYR B N 1
ATOM 4914 C CA . TYR B 1 143 ? 1.501 -48.219 -16.078 1 97.19 143 TYR B CA 1
ATOM 4915 C C . TYR B 1 143 ? 2.461 -47.562 -15.094 1 97.19 143 TYR B C 1
ATOM 4917 O O . TYR B 1 143 ? 2.922 -46.438 -15.32 1 97.19 143 TYR B O 1
ATOM 4925 N N . THR B 1 144 ? 2.807 -48.188 -13.992 1 96.62 144 THR B N 1
ATOM 4926 C CA . THR B 1 144 ? 3.779 -47.656 -13.055 1 96.62 144 THR B CA 1
ATOM 4927 C C . THR B 1 144 ? 5.148 -47.5 -13.711 1 96.62 144 THR B C 1
ATOM 4929 O O . THR B 1 144 ? 5.801 -46.469 -13.57 1 96.62 144 THR B O 1
ATOM 4932 N N . VAL B 1 145 ? 5.512 -48.5 -14.453 1 97.12 145 VAL B N 1
ATOM 4933 C CA . VAL B 1 145 ? 6.801 -48.469 -15.133 1 97.12 145 VAL B CA 1
ATOM 4934 C C . VAL B 1 145 ? 6.773 -47.438 -16.25 1 97.12 145 VAL B C 1
ATOM 4936 O O . VAL B 1 145 ? 7.699 -46.625 -16.391 1 97.12 145 VAL B O 1
ATOM 4939 N N . LEU B 1 146 ? 5.734 -47.469 -17.016 1 97.44 146 LEU B N 1
ATOM 4940 C CA . LEU B 1 146 ? 5.633 -46.594 -18.172 1 97.44 146 LEU B CA 1
ATOM 4941 C C . LEU B 1 146 ? 5.629 -45.125 -17.75 1 97.44 146 LEU B C 1
ATOM 4943 O O . LEU B 1 146 ? 6.332 -44.281 -18.344 1 97.44 146 LEU B O 1
ATOM 4947 N N . ILE B 1 147 ? 4.848 -44.781 -16.766 1 97.06 147 ILE B N 1
ATOM 4948 C CA . ILE B 1 147 ? 4.75 -43.406 -16.297 1 97.06 147 ILE B CA 1
ATOM 4949 C C . ILE B 1 147 ? 6.055 -43 -15.633 1 97.06 147 ILE B C 1
ATOM 4951 O O . ILE B 1 147 ? 6.496 -41.844 -15.773 1 97.06 147 ILE B O 1
ATOM 4955 N N . SER B 1 148 ? 6.723 -43.875 -14.898 1 97.5 148 SER B N 1
ATOM 4956 C CA . SER B 1 148 ? 8.031 -43.594 -14.312 1 97.5 148 SER B CA 1
ATOM 4957 C C . SER B 1 148 ? 9.062 -43.281 -15.391 1 97.5 148 SER B C 1
ATOM 4959 O O . SER B 1 148 ? 9.852 -42.344 -15.258 1 97.5 148 SER B O 1
ATOM 4961 N N . LEU B 1 149 ? 9.039 -44.062 -16.406 1 97 149 LEU B N 1
ATOM 4962 C CA . LEU B 1 149 ? 9.961 -43.812 -17.516 1 97 149 LEU B CA 1
ATOM 4963 C C . LEU B 1 149 ? 9.664 -42.5 -18.203 1 97 149 LEU B C 1
ATOM 4965 O O . LEU B 1 149 ? 10.578 -41.781 -18.641 1 97 149 LEU B O 1
ATOM 4969 N N . HIS B 1 150 ? 8.375 -42.188 -18.312 1 97.62 150 HIS B N 1
ATOM 4970 C CA . HIS B 1 150 ? 7.945 -40.938 -18.906 1 97.62 150 HIS B CA 1
ATOM 4971 C C . HIS B 1 150 ? 8.508 -39.75 -18.141 1 97.62 150 HIS B C 1
ATOM 4973 O O . HIS B 1 150 ? 8.859 -38.719 -18.734 1 97.62 150 HIS B O 1
ATOM 4979 N N . LEU B 1 151 ? 8.68 -39.844 -16.891 1 97.19 151 LEU B N 1
ATOM 4980 C CA . LEU B 1 151 ? 9.148 -38.75 -16.031 1 97.19 151 LEU B CA 1
ATOM 4981 C C . LEU B 1 151 ? 10.672 -38.75 -15.922 1 97.19 151 LEU B C 1
ATOM 4983 O O . LEU B 1 151 ? 11.305 -37.688 -15.883 1 97.19 151 LEU B O 1
ATOM 4987 N N . ILE B 1 152 ? 11.305 -39.906 -15.945 1 96.88 152 ILE B N 1
ATOM 4988 C CA . ILE B 1 152 ? 12.719 -40.062 -15.609 1 96.88 152 ILE B CA 1
ATOM 4989 C C . ILE B 1 152 ? 13.562 -39.812 -16.859 1 96.88 152 ILE B C 1
ATOM 4991 O O . ILE B 1 152 ? 14.625 -39.188 -16.781 1 96.88 152 ILE B O 1
ATOM 4995 N N . LEU B 1 153 ? 13.188 -40.281 -17.984 1 95.31 153 LEU B N 1
ATOM 4996 C CA . LEU B 1 153 ? 13.992 -40.219 -19.188 1 95.31 153 LEU B CA 1
ATOM 4997 C C . LEU B 1 153 ? 14.289 -38.75 -19.547 1 95.31 153 LEU B C 1
ATOM 4999 O O . LEU B 1 153 ? 15.43 -38.406 -19.844 1 95.31 153 LEU B O 1
ATOM 5003 N N . PRO B 1 154 ? 13.281 -37.906 -19.547 1 94.12 154 PRO B N 1
ATOM 5004 C CA . PRO B 1 154 ? 13.578 -36.5 -19.844 1 94.12 154 PRO B CA 1
ATOM 5005 C C . PRO B 1 154 ? 14.547 -35.875 -18.859 1 94.12 154 PRO B C 1
ATOM 5007 O O . PRO B 1 154 ? 15.32 -35 -19.219 1 94.12 154 PRO B O 1
ATOM 5010 N N . VAL B 1 155 ? 14.477 -36.25 -17.625 1 94.38 155 VAL B N 1
ATOM 5011 C CA . VAL B 1 155 ? 15.406 -35.781 -16.609 1 94.38 155 VAL B CA 1
ATOM 5012 C C . VAL B 1 155 ? 16.844 -36.125 -17 1 94.38 155 VAL B C 1
ATOM 5014 O O . VAL B 1 155 ? 17.734 -35.281 -16.953 1 94.38 155 VAL B O 1
ATOM 5017 N N . LEU B 1 156 ? 17.047 -37.375 -17.422 1 93.38 156 LEU B N 1
ATOM 5018 C CA . LEU B 1 156 ? 18.375 -37.844 -17.797 1 93.38 156 LEU B CA 1
ATOM 5019 C C . LEU B 1 156 ? 18.891 -37.125 -19.031 1 93.38 156 LEU B C 1
ATOM 5021 O O . LEU B 1 156 ? 20.062 -36.75 -19.094 1 93.38 156 LEU B O 1
ATOM 5025 N N . VAL B 1 157 ? 18.016 -36.875 -19.922 1 90.75 157 VAL B N 1
ATOM 5026 C CA . VAL B 1 157 ? 18.391 -36.188 -21.141 1 90.75 157 VAL B CA 1
ATOM 5027 C C . VAL B 1 157 ? 18.766 -34.75 -20.828 1 90.75 157 VAL B C 1
ATOM 5029 O O . VAL B 1 157 ? 19.766 -34.219 -21.328 1 90.75 157 VAL B O 1
ATOM 5032 N N . THR B 1 158 ? 17.984 -34.094 -20.016 1 90.94 158 THR B N 1
ATOM 5033 C CA . THR B 1 158 ? 18.219 -32.688 -19.641 1 90.94 158 THR B CA 1
ATOM 5034 C C . THR B 1 158 ? 19.531 -32.562 -18.875 1 90.94 158 THR B C 1
ATOM 5036 O O . THR B 1 158 ? 20.297 -31.609 -19.109 1 90.94 158 THR B O 1
ATOM 5039 N N . LEU B 1 159 ? 19.797 -33.5 -17.984 1 90.75 159 LEU B N 1
ATOM 5040 C CA . LEU B 1 159 ? 21.031 -33.438 -17.203 1 90.75 159 LEU B CA 1
ATOM 5041 C C . LEU B 1 159 ? 22.234 -33.719 -18.078 1 90.75 159 LEU B C 1
ATOM 5043 O O . LEU B 1 159 ? 23.328 -33.188 -17.844 1 90.75 159 LEU B O 1
ATOM 5047 N N . TRP B 1 160 ? 22.016 -34.469 -19.078 1 88.44 160 TRP B N 1
ATOM 5048 C CA . TRP B 1 160 ? 23.094 -34.812 -19.984 1 88.44 160 TRP B CA 1
ATOM 5049 C C . TRP B 1 160 ? 23.422 -33.688 -20.938 1 88.44 160 TRP B C 1
ATOM 5051 O O . TRP B 1 160 ? 24.578 -33.375 -21.203 1 88.44 160 TRP B O 1
ATOM 5061 N N . LEU B 1 161 ? 22.484 -33.031 -21.438 1 83.44 161 LEU B N 1
ATOM 5062 C CA . LEU B 1 161 ? 22.672 -32 -22.469 1 83.44 161 LEU B CA 1
ATOM 5063 C C . LEU B 1 161 ? 23.062 -30.688 -21.828 1 83.44 161 LEU B C 1
ATOM 5065 O O . LEU B 1 161 ? 23.672 -29.828 -22.484 1 83.44 161 LEU B O 1
ATOM 5069 N N . LYS B 1 162 ? 22.844 -30.5 -20.562 1 80.75 162 LYS B N 1
ATOM 5070 C CA . LYS B 1 162 ? 23.141 -29.266 -19.844 1 80.75 162 LYS B CA 1
ATOM 5071 C C . LYS B 1 162 ? 22.703 -28.031 -20.641 1 80.75 162 LYS B C 1
ATOM 5073 O O . LYS B 1 162 ? 23.484 -27.109 -20.844 1 80.75 162 LYS B O 1
ATOM 5078 N N . GLY B 1 163 ? 21.453 -28.047 -21.047 1 76.75 163 GLY B N 1
ATOM 5079 C CA . GLY B 1 163 ? 20.922 -26.969 -21.875 1 76.75 163 GLY B CA 1
ATOM 5080 C C . GLY B 1 163 ? 20.484 -25.75 -21.078 1 76.75 163 GLY B C 1
ATOM 5081 O O . GLY B 1 163 ? 20.766 -25.672 -19.875 1 76.75 163 GLY B O 1
ATOM 5082 N N . ASN B 1 164 ? 19.922 -24.766 -21.734 1 80.31 164 ASN B N 1
ATOM 5083 C CA . ASN B 1 164 ? 19.422 -23.531 -21.141 1 80.31 164 ASN B CA 1
ATOM 5084 C C . ASN B 1 164 ? 18.141 -23.781 -20.359 1 80.31 164 ASN B C 1
ATOM 5086 O O . ASN B 1 164 ? 17.156 -24.281 -20.891 1 80.31 164 ASN B O 1
ATOM 5090 N N . PRO B 1 165 ? 18.188 -23.406 -19.125 1 84.31 165 PRO B N 1
ATOM 5091 C CA . PRO B 1 165 ? 17.031 -23.625 -18.266 1 84.31 165 PRO B CA 1
ATOM 5092 C C . PRO B 1 165 ? 15.781 -22.906 -18.766 1 84.31 165 PRO B C 1
ATOM 5094 O O . PRO B 1 165 ? 14.656 -23.328 -18.484 1 84.31 165 PRO B O 1
ATOM 5097 N N . MET B 1 166 ? 15.922 -21.922 -19.469 1 82.75 166 MET B N 1
ATOM 5098 C CA . MET B 1 166 ? 14.781 -21.156 -19.969 1 82.75 166 MET B CA 1
ATOM 5099 C C . MET B 1 166 ? 13.906 -22.016 -20.891 1 82.75 166 MET B C 1
ATOM 5101 O O . MET B 1 166 ? 12.695 -21.797 -20.969 1 82.75 166 MET B O 1
ATOM 5105 N N . PHE B 1 167 ? 14.5 -23 -21.484 1 83.75 167 PHE B N 1
ATOM 5106 C CA . PHE B 1 167 ? 13.75 -23.828 -22.406 1 83.75 167 PHE B CA 1
ATOM 5107 C C . PHE B 1 167 ? 13.453 -25.188 -21.797 1 83.75 167 PHE B C 1
ATOM 5109 O O . PHE B 1 167 ? 12.422 -25.812 -22.094 1 83.75 167 PHE B O 1
ATOM 5116 N N . SER B 1 168 ? 14.344 -25.594 -20.984 1 89.12 168 SER B N 1
ATOM 5117 C CA . SER B 1 168 ? 14.156 -26.906 -20.375 1 89.12 168 SER B CA 1
ATOM 5118 C C . SER B 1 168 ? 13.031 -26.891 -19.344 1 89.12 168 SER B C 1
ATOM 5120 O O . SER B 1 168 ? 12.305 -27.875 -19.188 1 89.12 168 SER B O 1
ATOM 5122 N N . THR B 1 169 ? 12.883 -25.766 -18.703 1 91.44 169 THR B N 1
ATOM 5123 C CA . THR B 1 169 ? 11.875 -25.688 -17.656 1 91.44 169 THR B CA 1
ATOM 5124 C C . THR B 1 169 ? 10.477 -25.859 -18.234 1 91.44 169 THR B C 1
ATOM 5126 O O . THR B 1 169 ? 9.711 -26.719 -17.781 1 91.44 169 THR B O 1
ATOM 5129 N N . PRO B 1 170 ? 10.109 -25.125 -19.234 1 91.12 170 PRO B N 1
ATOM 5130 C CA . PRO B 1 170 ? 8.773 -25.328 -19.797 1 91.12 170 PRO B CA 1
ATOM 5131 C C . PRO B 1 170 ? 8.609 -26.719 -20.422 1 91.12 170 PRO B C 1
ATOM 5133 O O . PRO B 1 170 ? 7.516 -27.281 -20.391 1 91.12 170 PRO B O 1
ATOM 5136 N N . ALA B 1 171 ? 9.594 -27.266 -21 1 92.06 171 ALA B N 1
ATOM 5137 C CA . ALA B 1 171 ? 9.523 -28.609 -21.578 1 92.06 171 ALA B CA 1
ATOM 5138 C C . ALA B 1 171 ? 9.234 -29.656 -20.5 1 92.06 171 ALA B C 1
ATOM 5140 O O . ALA B 1 171 ? 8.359 -30.5 -20.656 1 92.06 171 ALA B O 1
ATOM 5141 N N . LEU B 1 172 ? 9.992 -29.531 -19.469 1 95.06 172 LEU B N 1
ATOM 5142 C CA . LEU B 1 172 ? 9.797 -30.469 -18.375 1 95.06 172 LEU B CA 1
ATOM 5143 C C . LEU B 1 172 ? 8.43 -30.281 -17.719 1 95.06 172 LEU B C 1
ATOM 5145 O O . LEU B 1 172 ? 7.812 -31.234 -17.25 1 95.06 172 LEU B O 1
ATOM 5149 N N . ALA B 1 173 ? 7.98 -29.062 -17.672 1 96.25 173 ALA B N 1
ATOM 5150 C CA . ALA B 1 173 ? 6.648 -28.781 -17.141 1 96.25 173 ALA B CA 1
ATOM 5151 C C . ALA B 1 173 ? 5.578 -29.5 -17.969 1 96.25 173 ALA B C 1
ATOM 5153 O O . ALA B 1 173 ? 4.633 -30.062 -17.422 1 96.25 173 ALA B O 1
ATOM 5154 N N . LEU B 1 174 ? 5.727 -29.484 -19.234 1 96.31 174 LEU B N 1
ATOM 5155 C CA . LEU B 1 174 ? 4.781 -30.156 -20.109 1 96.31 174 LEU B CA 1
ATOM 5156 C C . LEU B 1 174 ? 4.801 -31.672 -19.875 1 96.31 174 LEU B C 1
ATOM 5158 O O . LEU B 1 174 ? 3.75 -32.312 -19.891 1 96.31 174 LEU B O 1
ATOM 5162 N N . ILE B 1 175 ? 5.953 -32.156 -19.688 1 97 175 ILE B N 1
ATOM 5163 C CA . ILE B 1 175 ? 6.105 -33.594 -19.438 1 97 175 ILE B CA 1
ATOM 5164 C C . ILE B 1 175 ? 5.395 -33.969 -18.141 1 97 175 ILE B C 1
ATOM 5166 O O . ILE B 1 175 ? 4.715 -35 -18.062 1 97 175 ILE B O 1
ATOM 5170 N N . VAL B 1 176 ? 5.578 -33.125 -17.141 1 97.69 176 VAL B N 1
ATOM 5171 C CA . VAL B 1 176 ? 4.926 -33.344 -15.859 1 97.69 176 VAL B CA 1
ATOM 5172 C C . VAL B 1 176 ? 3.41 -33.281 -16.031 1 97.69 176 VAL B C 1
ATOM 5174 O O . VAL B 1 176 ? 2.68 -34.125 -15.5 1 97.69 176 VAL B O 1
ATOM 5177 N N . ILE B 1 177 ? 2.92 -32.344 -16.734 1 98.06 177 ILE B N 1
ATOM 5178 C CA . ILE B 1 177 ? 1.493 -32.188 -17 1 98.06 177 ILE B CA 1
ATOM 5179 C C . ILE B 1 177 ? 0.962 -33.438 -17.703 1 98.06 177 ILE B C 1
ATOM 5181 O O . ILE B 1 177 ? -0.086 -33.969 -17.328 1 98.06 177 ILE B O 1
ATOM 5185 N N . GLU B 1 178 ? 1.641 -33.938 -18.672 1 98.25 178 GLU B N 1
ATOM 5186 C CA . GLU B 1 178 ? 1.253 -35.156 -19.375 1 98.25 178 GLU B CA 1
ATOM 5187 C C . GLU B 1 178 ? 1.19 -36.344 -18.438 1 98.25 178 GLU B C 1
ATOM 5189 O O . GLU B 1 178 ? 0.263 -37.156 -18.5 1 98.25 178 GLU B O 1
ATOM 5194 N N . ALA B 1 179 ? 2.174 -36.406 -17.625 1 98.25 179 ALA B N 1
ATOM 5195 C CA . ALA B 1 179 ? 2.215 -37.531 -16.688 1 98.25 179 ALA B CA 1
ATOM 5196 C C . ALA B 1 179 ? 0.988 -37.531 -15.781 1 98.25 179 ALA B C 1
ATOM 5198 O O . ALA B 1 179 ? 0.38 -38.562 -15.539 1 98.25 179 ALA B O 1
ATOM 5199 N N . LEU B 1 180 ? 0.669 -36.375 -15.258 1 98.31 180 LEU B N 1
ATOM 5200 C CA . LEU B 1 180 ? -0.496 -36.281 -14.391 1 98.31 180 LEU B CA 1
ATOM 5201 C C . LEU B 1 180 ? -1.774 -36.625 -15.141 1 98.31 180 LEU B C 1
ATOM 5203 O O . LEU B 1 180 ? -2.641 -37.312 -14.617 1 98.31 180 LEU B O 1
ATOM 5207 N N . LYS B 1 181 ? -1.873 -36.156 -16.312 1 98.56 181 LYS B N 1
ATOM 5208 C CA . LYS B 1 181 ? -3.041 -36.469 -17.125 1 98.56 181 LYS B CA 1
ATOM 5209 C C . LYS B 1 181 ? -3.131 -37.969 -17.422 1 98.56 181 LYS B C 1
ATOM 5211 O O . LYS B 1 181 ? -4.215 -38.562 -17.359 1 98.56 181 LYS B O 1
ATOM 5216 N N . LEU B 1 182 ? -2.033 -38.562 -17.75 1 98.5 182 LEU B N 1
ATOM 5217 C CA . LEU B 1 182 ? -2.016 -40 -18.062 1 98.5 182 LEU B CA 1
ATOM 5218 C C . LEU B 1 182 ? -2.438 -40.812 -16.844 1 98.5 182 LEU B C 1
ATOM 5220 O O . LEU B 1 182 ? -3.17 -41.812 -16.984 1 98.5 182 LEU B O 1
ATOM 5224 N N . VAL B 1 183 ? -1.982 -40.375 -15.719 1 98 183 VAL B N 1
ATOM 5225 C CA . VAL B 1 183 ? -2.381 -41.062 -14.5 1 98 183 VAL B CA 1
ATOM 5226 C C . VAL B 1 183 ? -3.898 -41 -14.336 1 98 183 VAL B C 1
ATOM 5228 O O . VAL B 1 183 ? -4.543 -42 -14.008 1 98 183 VAL B O 1
ATOM 5231 N N . SER B 1 184 ? -4.438 -39.844 -14.508 1 98.06 184 SER B N 1
ATOM 5232 C CA . SER B 1 184 ? -5.883 -39.688 -14.391 1 98.06 184 SER B CA 1
ATOM 5233 C C . SER B 1 184 ? -6.625 -40.531 -15.422 1 98.06 184 SER B C 1
ATOM 5235 O O . SER B 1 184 ? -7.617 -41.188 -15.094 1 98.06 184 SER B O 1
ATOM 5237 N N . PHE B 1 185 ? -6.121 -40.562 -16.609 1 97.75 185 PHE B N 1
ATOM 5238 C CA . PHE B 1 185 ? -6.723 -41.312 -17.703 1 97.75 185 PHE B CA 1
ATOM 5239 C C . PHE B 1 185 ? -6.734 -42.812 -17.359 1 97.75 185 PHE B C 1
ATOM 5241 O O . PHE B 1 185 ? -7.758 -43.469 -17.531 1 97.75 185 PHE B O 1
ATOM 5248 N N . VAL B 1 186 ? -5.676 -43.281 -16.906 1 97.06 186 VAL B N 1
ATOM 5249 C CA . VAL B 1 186 ? -5.52 -44.719 -16.594 1 97.06 186 VAL B CA 1
ATOM 5250 C C . VAL B 1 186 ? -6.426 -45.062 -15.414 1 97.06 186 VAL B C 1
ATOM 5252 O O . VAL B 1 186 ? -7.07 -46.125 -15.43 1 97.06 186 VAL B O 1
ATOM 5255 N N . HIS B 1 187 ? -6.484 -44.25 -14.43 1 96.25 187 HIS B N 1
ATOM 5256 C CA . HIS B 1 187 ? -7.301 -44.5 -13.25 1 96.25 187 HIS B CA 1
ATOM 5257 C C . HIS B 1 187 ? -8.781 -44.562 -13.609 1 96.25 187 HIS B C 1
ATOM 5259 O O . HIS B 1 187 ? -9.492 -45.5 -13.18 1 96.25 187 HIS B O 1
ATOM 5265 N N . VAL B 1 188 ? -9.242 -43.594 -14.305 1 95.75 188 VAL B N 1
ATOM 5266 C CA . VAL B 1 188 ? -10.656 -43.531 -14.656 1 95.75 188 VAL B CA 1
ATOM 5267 C C . VAL B 1 188 ? -11.031 -44.75 -15.523 1 95.75 188 VAL B C 1
ATOM 5269 O O . VAL B 1 188 ? -12.078 -45.375 -15.312 1 95.75 188 VAL B O 1
ATOM 5272 N N . ASN B 1 189 ? -10.203 -45.094 -16.484 1 94.81 189 ASN B N 1
ATOM 5273 C CA . ASN B 1 189 ? -10.492 -46.25 -17.312 1 94.81 189 ASN B CA 1
ATOM 5274 C C . ASN B 1 189 ? -10.406 -47.531 -16.516 1 94.81 189 ASN B C 1
ATOM 5276 O O . ASN B 1 189 ? -11.125 -48.5 -16.812 1 94.81 189 ASN B O 1
ATOM 5280 N N . TYR B 1 190 ? -9.562 -47.594 -15.547 1 94.38 190 TYR B N 1
ATOM 5281 C CA . TYR B 1 190 ? -9.531 -48.719 -14.641 1 94.38 190 TYR B CA 1
ATOM 5282 C C . TYR B 1 190 ? -10.859 -48.875 -13.906 1 94.38 190 TYR B C 1
ATOM 5284 O O . TYR B 1 190 ? -11.383 -49.969 -13.781 1 94.38 190 TYR B O 1
ATOM 5292 N N . TRP B 1 191 ? -11.352 -47.781 -13.391 1 93.06 191 TRP B N 1
ATOM 5293 C CA . TRP B 1 191 ? -12.648 -47.812 -12.711 1 93.06 191 TRP B CA 1
ATOM 5294 C C . TRP B 1 191 ? -13.734 -48.312 -13.641 1 93.06 191 TRP B C 1
ATOM 5296 O O . TRP B 1 191 ? -14.594 -49.125 -13.227 1 93.06 191 TRP B O 1
ATOM 5306 N N . CYS B 1 192 ? -13.695 -47.906 -14.844 1 92.69 192 CYS B N 1
ATOM 5307 C CA . CYS B 1 192 ? -14.688 -48.312 -15.828 1 92.69 192 CYS B CA 1
ATOM 5308 C C . CYS B 1 192 ? -14.531 -49.812 -16.156 1 92.69 192 CYS B C 1
ATOM 5310 O O . CYS B 1 192 ? -15.523 -50.531 -16.234 1 92.69 192 CYS B O 1
ATOM 5312 N N . ARG B 1 193 ? -13.352 -50.188 -16.344 1 91.94 193 ARG B N 1
ATOM 5313 C CA . ARG B 1 193 ? -13.086 -51.594 -16.641 1 91.94 193 ARG B CA 1
ATOM 5314 C C . ARG B 1 193 ? -13.492 -52.5 -15.484 1 91.94 193 ARG B C 1
ATOM 5316 O O . ARG B 1 193 ? -14.094 -53.531 -15.688 1 91.94 193 ARG B O 1
ATOM 5323 N N . ASP B 1 194 ? -13.156 -52.125 -14.336 1 90.75 194 ASP B N 1
ATOM 5324 C CA . ASP B 1 194 ? -13.5 -52.875 -13.141 1 90.75 194 ASP B CA 1
ATOM 5325 C C . ASP B 1 194 ? -15.008 -53 -12.969 1 90.75 194 ASP B C 1
ATOM 5327 O O . ASP B 1 194 ? -15.516 -54.031 -12.586 1 90.75 194 ASP B O 1
ATOM 5331 N N . ALA B 1 195 ? -15.711 -51.969 -13.195 1 91.31 195 ALA B N 1
ATOM 5332 C CA . ALA B 1 195 ? -17.172 -51.969 -13.102 1 91.31 195 ALA B CA 1
ATOM 5333 C C . ALA B 1 195 ? -17.781 -52.906 -14.148 1 91.31 195 ALA B C 1
ATOM 5335 O O . ALA B 1 195 ? -18.734 -53.625 -13.867 1 91.31 195 ALA B O 1
ATOM 5336 N N . ARG B 1 196 ? -17.266 -52.812 -15.258 1 89.12 196 ARG B N 1
ATOM 5337 C CA . ARG B 1 196 ? -17.75 -53.688 -16.328 1 89.12 196 ARG B CA 1
ATOM 5338 C C . ARG B 1 196 ? -17.484 -55.156 -16.031 1 89.12 196 ARG B C 1
ATOM 5340 O O . ARG B 1 196 ? -18.359 -56 -16.172 1 89.12 196 ARG B O 1
ATOM 5347 N N . ASP B 1 197 ? -16.328 -55.406 -15.664 1 88.06 197 ASP B N 1
ATOM 5348 C CA . ASP B 1 197 ? -15.914 -56.781 -15.422 1 88.06 197 ASP B CA 1
ATOM 5349 C C . ASP B 1 197 ? -16.656 -57.406 -14.242 1 88.06 197 ASP B C 1
ATOM 5351 O O . ASP B 1 197 ? -16.859 -58.625 -14.18 1 88.06 197 ASP B O 1
ATOM 5355 N N . ASN B 1 198 ? -17.062 -56.625 -13.32 1 88.81 198 ASN B N 1
ATOM 5356 C CA . ASN B 1 198 ? -17.812 -57.125 -12.164 1 88.81 198 ASN B CA 1
ATOM 5357 C C . ASN B 1 198 ? -19.312 -56.969 -12.367 1 88.81 198 ASN B C 1
ATOM 5359 O O . ASN B 1 198 ? -20.094 -57.125 -11.414 1 88.81 198 ASN B O 1
ATOM 5363 N N . ASN B 1 199 ? -19.734 -56.656 -13.523 1 86.25 199 ASN B N 1
ATOM 5364 C CA . ASN B 1 199 ? -21.125 -56.5 -13.898 1 86.25 199 ASN B CA 1
ATOM 5365 C C . ASN B 1 199 ? -21.875 -55.562 -12.945 1 86.25 199 ASN B C 1
ATOM 5367 O O . ASN B 1 199 ? -22.953 -55.906 -12.445 1 86.25 199 ASN B O 1
ATOM 5371 N N . SER B 1 200 ? -21.172 -54.531 -12.703 1 88.25 200 SER B N 1
ATOM 5372 C CA . SER B 1 200 ? -21.797 -53.531 -11.859 1 88.25 200 SER B CA 1
ATOM 5373 C C . SER B 1 200 ? -22.938 -52.812 -12.594 1 88.25 200 SER B C 1
ATOM 5375 O O . SER B 1 200 ? -22.828 -52.562 -13.797 1 88.25 200 SER B O 1
ATOM 5377 N N . PRO B 1 201 ? -24.031 -52.5 -11.977 1 83.31 201 PRO B N 1
ATOM 5378 C CA . PRO B 1 201 ? -25.141 -51.781 -12.617 1 83.31 201 PRO B CA 1
ATOM 5379 C C . PRO B 1 201 ? -24.766 -50.375 -13.031 1 83.31 201 PRO B C 1
ATOM 5381 O O . PRO B 1 201 ? -25.422 -49.781 -13.891 1 83.31 201 PRO B O 1
ATOM 5384 N N . ASN B 1 202 ? -23.703 -49.938 -12.508 1 80.31 202 ASN B N 1
ATOM 5385 C CA . ASN B 1 202 ? -23.297 -48.562 -12.773 1 80.31 202 ASN B CA 1
ATOM 5386 C C . ASN B 1 202 ? -22.25 -48.5 -13.898 1 80.31 202 ASN B C 1
ATOM 5388 O O . ASN B 1 202 ? -21.656 -47.438 -14.125 1 80.31 202 ASN B O 1
ATOM 5392 N N . ALA B 1 203 ? -22.062 -49.562 -14.539 1 84.19 203 ALA B N 1
ATOM 5393 C CA . ALA B 1 203 ? -21.094 -49.562 -15.633 1 84.19 203 ALA B CA 1
ATOM 5394 C C . ALA B 1 203 ? -21.484 -48.594 -16.734 1 84.19 203 ALA B C 1
ATOM 5396 O O . ALA B 1 203 ? -22.672 -48.469 -17.062 1 84.19 203 ALA B O 1
ATOM 5397 N N . SER B 1 204 ? -20.547 -47.844 -17.125 1 85.88 204 SER B N 1
ATOM 5398 C CA . SER B 1 204 ? -20.828 -46.781 -18.109 1 85.88 204 SER B CA 1
ATOM 5399 C C . SER B 1 204 ? -21.016 -47.375 -19.5 1 85.88 204 SER B C 1
ATOM 5401 O O . SER B 1 204 ? -20.25 -48.25 -19.922 1 85.88 204 SER B O 1
ATOM 5403 N N . SER B 1 205 ? -21.953 -46.781 -20.172 1 86 205 SER B N 1
ATOM 5404 C CA . SER B 1 205 ? -22.203 -47.219 -21.547 1 86 205 SER B CA 1
ATOM 5405 C C . SER B 1 205 ? -21.188 -46.594 -22.5 1 86 205 SER B C 1
ATOM 5407 O O . SER B 1 205 ? -21.047 -47.062 -23.641 1 86 205 SER B O 1
ATOM 5409 N N . LEU B 1 206 ? -20.453 -45.719 -22.031 1 89.12 206 LEU B N 1
ATOM 5410 C CA . LEU B 1 206 ? -19.516 -45 -22.891 1 89.12 206 LEU B CA 1
ATOM 5411 C C . LEU B 1 206 ? -18.203 -45.781 -23.016 1 89.12 206 LEU B C 1
ATOM 5413 O O . LEU B 1 206 ? -17.438 -45.562 -23.953 1 89.12 206 LEU B O 1
ATOM 5417 N N . TYR B 1 207 ? -17.969 -46.688 -22.109 1 91.25 207 TYR B N 1
ATOM 5418 C CA . TYR B 1 207 ? -16.766 -47.5 -22.125 1 91.25 207 TYR B CA 1
ATOM 5419 C C . TYR B 1 207 ? -17 -48.812 -22.891 1 91.25 207 TYR B C 1
ATOM 5421 O O . TYR B 1 207 ? -18.016 -49.469 -22.688 1 91.25 207 TYR B O 1
ATOM 5429 N N . PRO B 1 208 ? -16.156 -49.125 -23.734 1 92.88 208 PRO B N 1
ATOM 5430 C CA . PRO B 1 208 ? -14.828 -48.625 -24.078 1 92.88 208 PRO B CA 1
ATOM 5431 C C . PRO B 1 208 ? -14.828 -47.688 -25.281 1 92.88 208 PRO B C 1
ATOM 5433 O O . PRO B 1 208 ? -13.805 -47.5 -25.938 1 92.88 208 PRO B O 1
ATOM 5436 N N . GLY B 1 209 ? -15.961 -47.156 -25.656 1 90.75 209 GLY B N 1
ATOM 5437 C CA . GLY B 1 209 ? -16.094 -46.25 -26.781 1 90.75 209 GLY B CA 1
ATOM 5438 C C . GLY B 1 209 ? -15.297 -44.969 -26.625 1 90.75 209 GLY B C 1
ATOM 5439 O O . GLY B 1 209 ? -14.953 -44.312 -27.609 1 90.75 209 GLY B O 1
ATOM 5440 N N . ASN B 1 210 ? -14.977 -44.656 -25.438 1 92.19 210 ASN B N 1
ATOM 5441 C CA . ASN B 1 210 ? -14.234 -43.438 -25.125 1 92.19 210 ASN B CA 1
ATOM 5442 C C . ASN B 1 210 ? -12.766 -43.562 -25.531 1 92.19 210 ASN B C 1
ATOM 5444 O O . ASN B 1 210 ? -12.055 -42.562 -25.594 1 92.19 210 ASN B O 1
ATOM 5448 N N . LEU B 1 211 ? -12.352 -4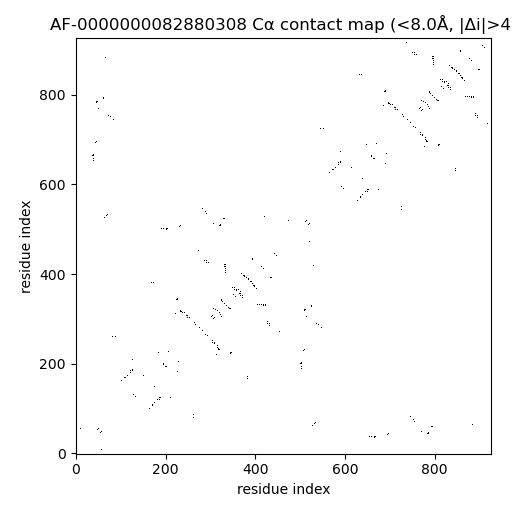4.844 -25.828 1 94.94 211 LEU B N 1
ATOM 5449 C CA . LEU B 1 211 ? -10.938 -45.094 -26.109 1 94.94 211 LEU B CA 1
ATOM 5450 C C . LEU B 1 211 ? -10.648 -44.844 -27.594 1 94.94 211 LEU B C 1
ATOM 5452 O O . LEU B 1 211 ? -10.398 -45.812 -28.344 1 94.94 211 LEU B O 1
ATOM 5456 N N . ASN B 1 212 ? -10.656 -43.625 -28.016 1 94.25 212 ASN B N 1
ATOM 5457 C CA . ASN B 1 212 ? -10.312 -43.219 -29.375 1 94.25 212 ASN B CA 1
ATOM 5458 C C . ASN B 1 212 ? -9.305 -42.062 -29.375 1 94.25 212 ASN B C 1
ATOM 5460 O O . ASN B 1 212 ? -9.125 -41.406 -28.359 1 94.25 212 ASN B O 1
ATOM 5464 N N . PHE B 1 213 ? -8.672 -41.938 -30.484 1 95.75 213 PHE B N 1
ATOM 5465 C CA . PHE B 1 213 ? -7.562 -41 -30.609 1 95.75 213 PHE B CA 1
ATOM 5466 C C . PHE B 1 213 ? -8.047 -39.562 -30.438 1 95.75 213 PHE B C 1
ATOM 5468 O O . PHE B 1 213 ? -7.379 -38.75 -29.781 1 95.75 213 PHE B O 1
ATOM 5475 N N . PHE B 1 214 ? -9.109 -39.219 -30.906 1 94.88 214 PHE B N 1
ATOM 5476 C CA . PHE B 1 214 ? -9.617 -37.844 -30.875 1 94.88 214 PHE B CA 1
ATOM 5477 C C . PHE B 1 214 ? -10 -37.438 -29.453 1 94.88 214 PHE B C 1
ATOM 5479 O O . PHE B 1 214 ? -9.664 -36.344 -29.016 1 94.88 214 PHE B O 1
ATOM 5486 N N . GLU B 1 215 ? -10.68 -38.312 -28.828 1 94.81 215 GLU B N 1
ATOM 5487 C CA . GLU B 1 215 ? -11.094 -38.031 -27.469 1 94.81 215 GLU B CA 1
ATOM 5488 C C . GLU B 1 215 ? -9.906 -37.969 -26.516 1 94.81 215 GLU B C 1
ATOM 5490 O O . GLU B 1 215 ? -9.875 -37.188 -25.578 1 94.81 215 GLU B O 1
ATOM 5495 N N . PHE B 1 216 ? -8.984 -38.844 -26.844 1 96.94 216 PHE B N 1
ATOM 5496 C CA . PHE B 1 216 ? -7.789 -38.906 -26 1 96.94 216 PHE B CA 1
ATOM 5497 C C . PHE B 1 216 ? -6.984 -37.625 -26.125 1 96.94 216 PHE B C 1
ATOM 5499 O O . PHE B 1 216 ? -6.594 -37.031 -25.109 1 96.94 216 PHE B O 1
ATOM 5506 N N . TYR B 1 217 ? -6.758 -37.156 -27.281 1 97 217 TYR B N 1
ATOM 5507 C CA . TYR B 1 217 ? -5.93 -35.969 -27.469 1 97 217 TYR B CA 1
ATOM 5508 C C . TYR B 1 217 ? -6.707 -34.688 -27.125 1 97 217 TYR B C 1
ATOM 5510 O O . TYR B 1 217 ? -6.109 -33.656 -26.797 1 97 217 TYR B O 1
ATOM 5518 N N . TYR B 1 218 ? -8.047 -34.688 -27.188 1 96.94 218 TYR B N 1
ATOM 5519 C CA . TYR B 1 218 ? -8.82 -33.594 -26.609 1 96.94 218 TYR B CA 1
ATOM 5520 C C . TYR B 1 218 ? -8.5 -33.406 -25.141 1 96.94 218 TYR B C 1
ATOM 5522 O O . TYR B 1 218 ? -8.242 -32.312 -24.688 1 96.94 218 TYR B O 1
ATOM 5530 N N . PHE B 1 219 ? -8.516 -34.562 -24.469 1 97.06 219 PHE B N 1
ATOM 5531 C CA . PHE B 1 219 ? -8.211 -34.531 -23.047 1 97.06 219 PHE B CA 1
ATOM 5532 C C . PHE B 1 219 ? -6.785 -34.031 -22.812 1 97.06 219 PHE B C 1
ATOM 5534 O O . PHE B 1 219 ? -6.547 -33.219 -21.906 1 97.06 219 PHE B O 1
ATOM 5541 N N . MET B 1 220 ? -5.922 -34.5 -23.641 1 97.31 220 MET B N 1
ATOM 5542 C CA . MET B 1 220 ? -4.52 -34.125 -23.453 1 97.31 220 MET B CA 1
ATOM 5543 C C . MET B 1 220 ? -4.324 -32.625 -23.641 1 97.31 220 MET B C 1
ATOM 5545 O O . MET B 1 220 ? -3.424 -32.031 -23.031 1 97.31 220 MET B O 1
ATOM 5549 N N . LEU B 1 221 ? -5.203 -31.953 -24.344 1 96.75 221 LEU B N 1
ATOM 5550 C CA . LEU B 1 221 ? -5.074 -30.531 -24.609 1 96.75 221 LEU B CA 1
ATOM 5551 C C . LEU B 1 221 ? -5.992 -29.719 -23.703 1 96.75 221 LEU B C 1
ATOM 5553 O O . LEU B 1 221 ? -5.805 -28.516 -23.531 1 96.75 221 LEU B O 1
ATOM 5557 N N . ALA B 1 222 ? -6.992 -30.344 -23.156 1 96.88 222 ALA B N 1
ATOM 5558 C CA . ALA B 1 222 ? -7.969 -29.641 -22.328 1 96.88 222 ALA B CA 1
ATOM 5559 C C . ALA B 1 222 ? -7.309 -29.078 -21.078 1 96.88 222 ALA B C 1
ATOM 5561 O O . ALA B 1 222 ? -6.355 -29.641 -20.547 1 96.88 222 ALA B O 1
ATOM 5562 N N . PRO B 1 223 ? -7.723 -27.922 -20.656 1 96.62 223 PRO B N 1
ATOM 5563 C CA . PRO B 1 223 ? -7.109 -27.281 -19.484 1 96.62 223 PRO B CA 1
ATOM 5564 C C . PRO B 1 223 ? -7.539 -27.922 -18.172 1 96.62 223 PRO B C 1
ATOM 5566 O O . PRO B 1 223 ? -8.086 -27.25 -17.297 1 96.62 223 PRO B O 1
ATOM 5569 N N . THR B 1 224 ? -7.43 -29.109 -18 1 97.19 224 THR B N 1
ATOM 5570 C CA . THR B 1 224 ? -7.695 -29.891 -16.797 1 97.19 224 THR B CA 1
ATOM 5571 C C . THR B 1 224 ? -6.695 -31.047 -16.672 1 97.19 224 THR B C 1
ATOM 5573 O O . THR B 1 224 ? -5.984 -31.359 -17.625 1 97.19 224 THR B O 1
ATOM 5576 N N . LEU B 1 225 ? -6.547 -31.5 -15.516 1 98.06 225 LEU B N 1
ATOM 5577 C CA . LEU B 1 225 ? -5.664 -32.656 -15.273 1 98.06 225 LEU B CA 1
ATOM 5578 C C . LEU B 1 225 ? -6.469 -33.906 -14.961 1 98.06 225 LEU B C 1
ATOM 5580 O O . LEU B 1 225 ? -5.91 -35 -14.883 1 98.06 225 LEU B O 1
ATOM 5584 N N . CYS B 1 226 ? -7.727 -33.75 -14.82 1 97.5 226 CYS B N 1
ATOM 5585 C CA . CYS B 1 226 ? -8.609 -34.844 -14.484 1 97.5 226 CYS B CA 1
ATOM 5586 C C . CYS B 1 226 ? -9.414 -35.312 -15.703 1 97.5 226 CYS B C 1
ATOM 5588 O O . CYS B 1 226 ? -10.086 -34.5 -16.344 1 97.5 226 CYS B O 1
ATOM 5590 N N . TYR B 1 227 ? -9.344 -36.562 -15.93 1 97.5 227 TYR B N 1
ATOM 5591 C CA . TYR B 1 227 ? -10.039 -37.125 -17.078 1 97.5 227 TYR B CA 1
ATOM 5592 C C . TYR B 1 227 ? -11.484 -37.469 -16.734 1 97.5 227 TYR B C 1
ATOM 5594 O O . TYR B 1 227 ? -11.773 -37.938 -15.625 1 97.5 227 TYR B O 1
ATOM 5602 N N . GLU B 1 228 ? -12.352 -37.25 -17.688 1 94.75 228 GLU B N 1
ATOM 5603 C CA . GLU B 1 228 ? -13.75 -37.656 -17.625 1 94.75 228 GLU B CA 1
ATOM 5604 C C . GLU B 1 228 ? -14.211 -38.25 -18.969 1 94.75 228 GLU B C 1
ATOM 5606 O O . GLU B 1 228 ? -13.641 -37.938 -20.016 1 94.75 228 GLU B O 1
ATOM 5611 N N . LEU B 1 229 ? -15.188 -39.031 -18.891 1 93.31 229 LEU B N 1
ATOM 5612 C CA . LEU B 1 229 ? -15.695 -39.656 -20.125 1 93.31 229 LEU B CA 1
ATOM 5613 C C . LEU B 1 229 ? -16.391 -38.625 -21 1 93.31 229 LEU B C 1
ATOM 5615 O O . LEU B 1 229 ? -16.297 -38.656 -22.219 1 93.31 229 LEU B O 1
ATOM 5619 N N . ARG B 1 230 ? -17.031 -37.719 -20.359 1 90.94 230 ARG B N 1
ATOM 5620 C CA . ARG B 1 230 ? -17.703 -36.625 -21.062 1 90.94 230 ARG B CA 1
ATOM 5621 C C . ARG B 1 230 ? -17.422 -35.281 -20.359 1 90.94 230 ARG B C 1
ATOM 5623 O O . ARG B 1 230 ? -17.781 -35.125 -19.188 1 90.94 230 ARG B O 1
ATOM 5630 N N . PHE B 1 231 ? -16.844 -34.438 -21.172 1 92.75 231 PHE B N 1
ATOM 5631 C CA . PHE B 1 231 ? -16.547 -33.125 -20.625 1 92.75 231 PHE B CA 1
ATOM 5632 C C . PHE B 1 231 ? -17.641 -32.125 -20.969 1 92.75 231 PHE B C 1
ATOM 5634 O O . PHE B 1 231 ? -18.25 -32.219 -22.047 1 92.75 231 PHE B O 1
ATOM 5641 N N . PRO B 1 232 ? -17.875 -31.234 -20.031 1 92.12 232 PRO B N 1
ATOM 5642 C CA . PRO B 1 232 ? -18.781 -30.141 -20.406 1 92.12 232 PRO B CA 1
ATOM 5643 C C . PRO B 1 232 ? -18.203 -29.234 -21.484 1 92.12 232 PRO B C 1
ATOM 5645 O O . PRO B 1 232 ? -17.031 -28.844 -21.391 1 92.12 232 PRO B O 1
ATOM 5648 N N . ARG B 1 233 ? -18.969 -28.953 -22.469 1 93.38 233 ARG B N 1
ATOM 5649 C CA . ARG B 1 233 ? -18.5 -28.141 -23.578 1 93.38 233 ARG B CA 1
ATOM 5650 C C . ARG B 1 233 ? -19.391 -26.922 -23.797 1 93.38 233 ARG B C 1
ATOM 5652 O O . ARG B 1 233 ? -20.609 -27 -23.594 1 93.38 233 ARG B O 1
ATOM 5659 N N . THR B 1 234 ? -18.797 -25.844 -24.172 1 91.06 234 THR B N 1
ATOM 5660 C CA . THR B 1 234 ? -19.547 -24.656 -24.531 1 91.06 234 THR B CA 1
ATOM 5661 C C . THR B 1 234 ? -20.094 -24.781 -25.953 1 91.06 234 THR B C 1
ATOM 5663 O O . THR B 1 234 ? -19.5 -25.453 -26.797 1 91.06 234 THR B O 1
ATOM 5666 N N . PRO B 1 235 ? -21.219 -24.141 -26.234 1 90.38 235 PRO B N 1
ATOM 5667 C CA . PRO B 1 235 ? -21.875 -24.312 -27.531 1 90.38 235 PRO B CA 1
ATOM 5668 C C . PRO B 1 235 ? -21.078 -23.688 -28.672 1 90.38 235 PRO B C 1
ATOM 5670 O O . PRO B 1 235 ? -21.062 -24.234 -29.781 1 90.38 235 PRO B O 1
ATOM 5673 N N . LYS B 1 236 ? -20.484 -22.5 -28.438 1 92 236 LYS B N 1
ATOM 5674 C CA . LYS B 1 236 ? -19.766 -21.828 -29.516 1 92 236 LYS B CA 1
ATOM 5675 C C . LYS B 1 236 ? -18.5 -21.172 -29 1 92 236 LYS B C 1
ATOM 5677 O O . LYS B 1 236 ? -18.328 -21 -27.781 1 92 236 LYS B O 1
ATOM 5682 N N . ARG B 1 237 ? -17.547 -20.922 -29.938 1 94.19 237 ARG B N 1
ATOM 5683 C CA . ARG B 1 237 ? -16.328 -20.172 -29.656 1 94.19 237 ARG B CA 1
ATOM 5684 C C . ARG B 1 237 ? -16.531 -18.672 -29.828 1 94.19 237 ARG B C 1
ATOM 5686 O O . ARG B 1 237 ? -17.031 -18.234 -30.875 1 94.19 237 ARG B O 1
ATOM 5693 N N . ARG B 1 238 ? -16.266 -17.828 -28.906 1 91.81 238 ARG B N 1
ATOM 5694 C CA . ARG B 1 238 ? -16.359 -16.375 -28.984 1 91.81 238 ARG B CA 1
ATOM 5695 C C . ARG B 1 238 ? -15.062 -15.781 -29.531 1 91.81 238 ARG B C 1
ATOM 5697 O O . ARG B 1 238 ? -14.039 -15.781 -28.844 1 91.81 238 ARG B O 1
ATOM 5704 N N . LYS B 1 239 ? -15.109 -15.258 -30.656 1 95.5 239 LYS B N 1
ATOM 5705 C CA . LYS B 1 239 ? -13.914 -14.758 -31.344 1 95.5 239 LYS B CA 1
ATOM 5706 C C . LYS B 1 239 ? -13.32 -13.562 -30.609 1 95.5 239 LYS B C 1
ATOM 5708 O O . LYS B 1 239 ? -12.102 -13.422 -30.516 1 95.5 239 LYS B O 1
ATOM 5713 N N . THR B 1 240 ? -14.141 -12.703 -30.156 1 94.12 240 THR B N 1
ATOM 5714 C CA . THR B 1 240 ? -13.648 -11.531 -29.438 1 94.12 240 THR B CA 1
ATOM 5715 C C . THR B 1 240 ? -12.922 -11.953 -28.156 1 94.12 240 THR B C 1
ATOM 5717 O O . THR B 1 240 ? -11.914 -11.352 -27.781 1 94.12 240 THR B O 1
ATOM 5720 N N . PHE B 1 241 ? -13.461 -12.922 -27.562 1 92.75 241 PHE B N 1
ATOM 5721 C CA . PHE B 1 241 ? -12.852 -13.445 -26.344 1 92.75 241 PHE B CA 1
ATOM 5722 C C . PHE B 1 241 ? -11.477 -14.031 -26.641 1 92.75 241 PHE B C 1
ATOM 5724 O O . PHE B 1 241 ? -10.523 -13.82 -25.875 1 92.75 241 PHE B O 1
ATOM 5731 N N . ILE B 1 242 ? -11.375 -14.68 -27.734 1 96.19 242 ILE B N 1
ATOM 5732 C CA . ILE B 1 242 ? -10.117 -15.305 -28.125 1 96.19 242 ILE B CA 1
ATOM 5733 C C . ILE B 1 242 ? -9.078 -14.227 -28.422 1 96.19 242 ILE B C 1
ATOM 5735 O O . ILE B 1 242 ? -7.938 -14.312 -27.953 1 96.19 242 ILE B O 1
ATOM 5739 N N . VAL B 1 243 ? -9.461 -13.195 -29.109 1 96.62 243 VAL B N 1
ATOM 5740 C CA . VAL B 1 243 ? -8.531 -12.117 -29.469 1 96.62 243 VAL B CA 1
ATOM 5741 C C . VAL B 1 243 ? -8.07 -11.406 -28.203 1 96.62 243 VAL B C 1
ATOM 5743 O O . VAL B 1 243 ? -6.887 -11.086 -28.047 1 96.62 243 VAL B O 1
ATOM 5746 N N . LYS B 1 244 ? -8.984 -11.164 -27.312 1 95.62 244 LYS B N 1
ATOM 5747 C CA . LYS B 1 244 ? -8.656 -10.492 -26.062 1 95.62 244 LYS B CA 1
ATOM 5748 C C . LYS B 1 244 ? -7.641 -11.289 -25.25 1 95.62 244 LYS B C 1
ATOM 5750 O O . LYS B 1 244 ? -6.66 -10.742 -24.75 1 95.62 244 LYS B O 1
ATOM 5755 N N . ARG B 1 245 ? -7.906 -12.539 -25.172 1 96.06 245 ARG B N 1
ATOM 5756 C CA . ARG B 1 245 ? -7.02 -13.398 -24.406 1 96.06 245 ARG B CA 1
ATOM 5757 C C . ARG B 1 245 ? -5.652 -13.523 -25.062 1 96.06 245 ARG B C 1
ATOM 5759 O O . ARG B 1 245 ? -4.629 -13.594 -24.375 1 96.06 245 ARG B O 1
ATOM 5766 N N . VAL B 1 246 ? -5.59 -13.531 -26.344 1 97.25 246 VAL B N 1
ATOM 5767 C CA . VAL B 1 246 ? -4.332 -13.633 -27.062 1 97.25 246 VAL B CA 1
ATOM 5768 C C . VAL B 1 246 ? -3.512 -12.359 -26.875 1 97.25 246 VAL B C 1
ATOM 5770 O O . VAL B 1 246 ? -2.301 -12.422 -26.641 1 97.25 246 VAL B O 1
ATOM 5773 N N . VAL B 1 247 ? -4.133 -11.258 -26.922 1 96.88 247 VAL B N 1
ATOM 5774 C CA . VAL B 1 247 ? -3.459 -9.984 -26.719 1 96.88 247 VAL B CA 1
ATOM 5775 C C . VAL B 1 247 ? -2.93 -9.898 -25.297 1 96.88 247 VAL B C 1
ATOM 5777 O O . VAL B 1 247 ? -1.8 -9.461 -25.062 1 96.88 247 VAL B O 1
ATOM 5780 N N . GLU B 1 248 ? -3.764 -10.32 -24.359 1 95.69 248 GLU B N 1
ATOM 5781 C CA . GLU B 1 248 ? -3.334 -10.336 -22.969 1 95.69 248 GLU B CA 1
ATOM 5782 C C . GLU B 1 248 ? -2.119 -11.234 -22.766 1 95.69 248 GLU B C 1
ATOM 5784 O O . GLU B 1 248 ? -1.176 -10.867 -22.062 1 95.69 248 GLU B O 1
ATOM 5789 N N . LEU B 1 249 ? -2.217 -12.336 -23.391 1 96.25 249 LEU B N 1
ATOM 5790 C CA . LEU B 1 249 ? -1.126 -13.297 -23.266 1 96.25 249 LEU B CA 1
ATOM 5791 C C . LEU B 1 249 ? 0.171 -12.719 -23.812 1 96.25 249 LEU B C 1
ATOM 5793 O O . LEU B 1 249 ? 1.227 -12.836 -23.188 1 96.25 249 LEU B O 1
ATOM 5797 N N . ALA B 1 250 ? 0.144 -12.117 -24.891 1 95.44 250 ALA B N 1
ATOM 5798 C CA . ALA B 1 250 ? 1.326 -11.531 -25.516 1 95.44 250 ALA B CA 1
ATOM 5799 C C . ALA B 1 250 ? 1.853 -10.352 -24.703 1 95.44 250 ALA B C 1
ATOM 5801 O O . ALA B 1 250 ? 3.049 -10.273 -24.422 1 95.44 250 ALA B O 1
ATOM 5802 N N . CYS B 1 251 ? 1.013 -9.492 -24.281 1 95.25 251 CYS B N 1
ATOM 5803 C CA . CYS B 1 251 ? 1.395 -8.281 -23.578 1 95.25 251 CYS B CA 1
ATOM 5804 C C . CYS B 1 251 ? 1.953 -8.617 -22.188 1 95.25 251 CYS B C 1
ATOM 5806 O O . CYS B 1 251 ? 3.031 -8.148 -21.828 1 95.25 251 CYS B O 1
ATOM 5808 N N . PHE B 1 252 ? 1.233 -9.445 -21.469 1 95.5 252 PHE B N 1
ATOM 5809 C CA . PHE B 1 252 ? 1.648 -9.734 -20.094 1 95.5 252 PHE B CA 1
ATOM 5810 C C . PHE B 1 252 ? 2.898 -10.609 -20.078 1 95.5 252 PHE B C 1
ATOM 5812 O O . PHE B 1 252 ? 3.73 -10.5 -19.188 1 95.5 252 PHE B O 1
ATOM 5819 N N . SER B 1 253 ? 3.037 -11.469 -21.109 1 93.81 253 SER B N 1
ATOM 5820 C CA . SER B 1 253 ? 4.289 -12.211 -21.219 1 93.81 253 SER B CA 1
ATOM 5821 C C . SER B 1 253 ? 5.465 -11.281 -21.484 1 93.81 253 SER B C 1
ATOM 5823 O O . SER B 1 253 ? 6.539 -11.445 -20.906 1 93.81 253 SER B O 1
ATOM 5825 N N . PHE B 1 254 ? 5.25 -10.312 -22.297 1 92.69 254 PHE B N 1
ATOM 5826 C CA . PHE B 1 254 ? 6.281 -9.32 -22.578 1 92.69 254 PHE B CA 1
ATOM 5827 C C . PHE B 1 254 ? 6.652 -8.539 -21.328 1 92.69 254 PH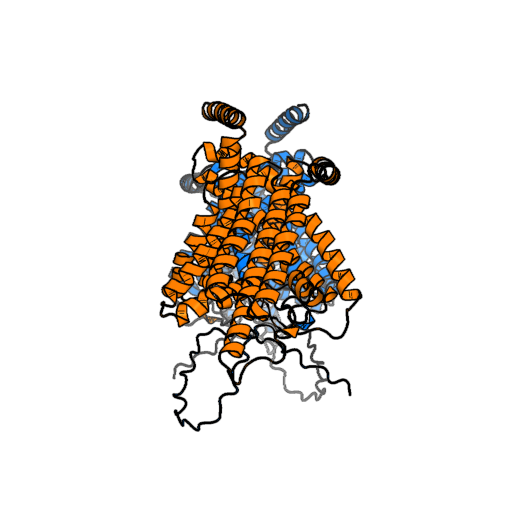E B C 1
ATOM 5829 O O . PHE B 1 254 ? 7.832 -8.352 -21.031 1 92.69 254 PHE B O 1
ATOM 5836 N N . VAL B 1 255 ? 5.668 -8.117 -20.609 1 93.19 255 VAL B N 1
ATOM 5837 C CA . VAL B 1 255 ? 5.891 -7.316 -19.422 1 93.19 255 VAL B CA 1
ATOM 5838 C C . VAL B 1 255 ? 6.637 -8.148 -18.375 1 93.19 255 VAL B C 1
ATOM 5840 O O . VAL B 1 255 ? 7.52 -7.637 -17.688 1 93.19 255 VAL B O 1
ATOM 5843 N N . CYS B 1 256 ? 6.254 -9.375 -18.266 1 92.94 256 CYS B N 1
ATOM 5844 C CA . CYS B 1 256 ? 6.902 -10.258 -17.312 1 92.94 256 CYS B CA 1
ATOM 5845 C C . CYS B 1 256 ? 8.391 -10.383 -17.594 1 92.94 256 CYS B C 1
ATOM 5847 O O . CYS B 1 256 ? 9.219 -10.258 -16.688 1 92.94 256 CYS B O 1
ATOM 5849 N N . VAL B 1 257 ? 8.75 -10.562 -18.812 1 90.69 257 VAL B N 1
ATOM 5850 C CA . VAL B 1 257 ? 10.148 -10.727 -19.188 1 90.69 257 VAL B CA 1
ATOM 5851 C C . VAL B 1 257 ? 10.883 -9.391 -19.047 1 90.69 257 VAL B C 1
ATOM 5853 O O . VAL B 1 257 ? 12.016 -9.352 -18.578 1 90.69 257 VAL B O 1
ATOM 5856 N N . ALA B 1 258 ? 10.242 -8.336 -19.406 1 91.44 258 ALA B N 1
ATOM 5857 C CA . ALA B 1 258 ? 10.828 -7 -19.297 1 91.44 258 ALA B CA 1
ATOM 5858 C C . ALA B 1 258 ? 11.133 -6.648 -17.844 1 91.44 258 ALA B C 1
ATOM 5860 O O . ALA B 1 258 ? 12.219 -6.16 -17.531 1 91.44 258 ALA B O 1
ATOM 5861 N N . LEU B 1 259 ? 10.203 -6.918 -17 1 91 259 LEU B N 1
ATOM 5862 C CA . LEU B 1 259 ? 10.391 -6.625 -15.586 1 91 259 LEU B CA 1
ATOM 5863 C C . LEU B 1 259 ? 11.484 -7.508 -14.992 1 91 259 LEU B C 1
ATOM 5865 O O . LEU B 1 259 ? 12.25 -7.062 -14.141 1 91 259 LEU B O 1
ATOM 5869 N N . SER B 1 260 ? 11.523 -8.719 -15.422 1 90.75 260 SER B N 1
ATOM 5870 C CA . SER B 1 260 ? 12.555 -9.625 -14.93 1 90.75 260 SER B CA 1
ATOM 5871 C C . SER B 1 260 ? 13.945 -9.148 -15.328 1 90.75 260 SER B C 1
ATOM 5873 O O . SER B 1 260 ? 14.859 -9.133 -14.5 1 90.75 260 SER B O 1
ATOM 5875 N N . GLN B 1 261 ? 14.086 -8.703 -16.516 1 89.75 261 GLN B N 1
ATOM 5876 C CA . GLN B 1 261 ? 15.383 -8.258 -17.016 1 89.75 261 GLN B CA 1
ATOM 5877 C C . GLN B 1 261 ? 15.766 -6.91 -16.422 1 89.75 261 GLN B C 1
ATOM 5879 O O . GLN B 1 261 ? 16.938 -6.688 -16.078 1 89.75 261 GLN B O 1
ATOM 5884 N N . GLN B 1 262 ? 14.836 -6.07 -16.312 1 90.69 262 GLN B N 1
ATOM 5885 C CA . GLN B 1 262 ? 15.109 -4.707 -15.875 1 90.69 262 GLN B CA 1
ATOM 5886 C C . GLN B 1 262 ? 15.312 -4.648 -14.359 1 90.69 262 GLN B C 1
ATOM 5888 O O . GLN B 1 262 ? 16.141 -3.885 -13.867 1 90.69 262 GLN B O 1
ATOM 5893 N N . TRP B 1 263 ? 14.516 -5.465 -13.664 1 88.56 263 TRP B N 1
ATOM 5894 C CA . TRP B 1 263 ? 14.438 -5.258 -12.219 1 88.56 263 TRP B CA 1
ATOM 5895 C C . TRP B 1 263 ? 15.047 -6.434 -11.461 1 88.56 263 TRP B C 1
ATOM 5897 O O . TRP B 1 263 ? 15.898 -6.246 -10.594 1 88.56 263 TRP B O 1
ATOM 5907 N N . VAL B 1 264 ? 14.734 -7.625 -11.781 1 87.75 264 VAL B N 1
ATOM 5908 C CA . VAL B 1 264 ? 15.07 -8.797 -10.984 1 87.75 264 VAL B CA 1
ATOM 5909 C C . VAL B 1 264 ? 16.516 -9.211 -11.258 1 87.75 264 VAL B C 1
ATOM 5911 O O . VAL B 1 264 ? 17.281 -9.461 -10.32 1 87.75 264 VAL B O 1
ATOM 5914 N N . VAL B 1 265 ? 16.953 -9.211 -12.469 1 86.44 265 VAL B N 1
ATOM 5915 C CA . VAL B 1 265 ? 18.266 -9.719 -12.852 1 86.44 265 VAL B CA 1
ATOM 5916 C C . VAL B 1 265 ? 19.359 -8.867 -12.195 1 86.44 265 VAL B C 1
ATOM 5918 O O . VAL B 1 265 ? 20.25 -9.398 -11.539 1 86.44 265 VAL B O 1
ATOM 5921 N N . PRO B 1 266 ? 19.266 -7.566 -12.32 1 86.19 266 PRO B N 1
ATOM 5922 C CA . PRO B 1 266 ? 20.297 -6.766 -11.664 1 86.19 266 PRO B CA 1
ATOM 5923 C C . PRO B 1 266 ? 20.281 -6.906 -10.148 1 86.19 266 PRO B C 1
ATOM 5925 O O . PRO B 1 266 ? 21.344 -6.891 -9.508 1 86.19 266 PRO B O 1
ATOM 5928 N N . LEU B 1 267 ? 19.141 -7.012 -9.57 1 84.5 267 LEU B N 1
ATOM 5929 C CA . LEU B 1 267 ? 19.016 -7.164 -8.125 1 84.5 267 LEU B CA 1
ATOM 5930 C C . LEU B 1 267 ? 19.672 -8.461 -7.656 1 84.5 267 LEU B C 1
ATOM 5932 O O . LEU B 1 267 ? 20.375 -8.477 -6.641 1 84.5 267 LEU B O 1
ATOM 5936 N N . VAL B 1 268 ? 19.438 -9.469 -8.391 1 84.81 268 VAL B N 1
ATOM 5937 C CA . VAL B 1 268 ? 19.969 -10.781 -8.031 1 84.81 268 VAL B CA 1
ATOM 5938 C C . VAL B 1 268 ? 21.484 -10.789 -8.203 1 84.81 268 VAL B C 1
ATOM 5940 O O . VAL B 1 268 ? 22.219 -11.336 -7.367 1 84.81 268 VAL B O 1
ATOM 5943 N N . ARG B 1 269 ? 21.984 -10.164 -9.203 1 82.06 269 ARG B N 1
ATOM 5944 C CA . ARG B 1 269 ? 23.422 -10.094 -9.461 1 82.06 269 ARG B CA 1
ATOM 5945 C C . ARG B 1 269 ? 24.125 -9.305 -8.367 1 82.06 269 ARG B C 1
ATOM 5947 O O . ARG B 1 269 ? 25.219 -9.68 -7.938 1 82.06 269 ARG B O 1
ATOM 5954 N N . ASN B 1 270 ? 23.469 -8.305 -7.93 1 78.88 270 ASN B N 1
ATOM 5955 C CA . ASN B 1 270 ? 24.062 -7.461 -6.898 1 78.88 270 ASN B CA 1
ATOM 5956 C C . ASN B 1 270 ? 23.984 -8.109 -5.523 1 78.88 270 ASN B C 1
ATOM 5958 O O . ASN B 1 270 ? 24.703 -7.723 -4.602 1 78.88 270 ASN B O 1
ATOM 5962 N N . SER B 1 271 ? 23.125 -9.094 -5.395 1 78.94 271 SER B N 1
ATOM 5963 C CA . SER B 1 271 ? 22.938 -9.742 -4.105 1 78.94 271 SER B CA 1
ATOM 5964 C C . SER B 1 271 ? 23.969 -10.836 -3.873 1 78.94 271 SER B C 1
ATOM 5966 O O . SER B 1 271 ? 24.172 -11.281 -2.742 1 78.94 271 SER B O 1
ATOM 5968 N N . LEU B 1 272 ? 24.594 -11.266 -4.91 1 75.5 272 LEU B N 1
ATOM 5969 C CA . LEU B 1 272 ? 25.562 -12.344 -4.812 1 75.5 272 LEU B CA 1
ATOM 5970 C C . LEU B 1 272 ? 26.734 -11.93 -3.924 1 75.5 272 LEU B C 1
ATOM 5972 O O . LEU B 1 272 ? 27.25 -12.742 -3.148 1 75.5 272 LEU B O 1
ATOM 5976 N N . TYR B 1 273 ? 26.891 -10.625 -3.934 1 68.25 273 TYR B N 1
ATOM 5977 C CA . TYR B 1 273 ? 28.016 -10.102 -3.17 1 68.25 273 TYR B CA 1
ATOM 5978 C C . TYR B 1 273 ? 27.719 -10.102 -1.676 1 68.25 273 TYR B C 1
ATOM 5980 O O . TYR B 1 273 ? 28.578 -10.445 -0.861 1 68.25 273 TYR B O 1
ATOM 5988 N N . THR B 1 274 ? 26.578 -9.906 -1.38 1 63.72 274 THR B N 1
ATOM 5989 C CA . THR B 1 274 ? 26.188 -9.695 0.008 1 63.72 274 THR B CA 1
ATOM 5990 C C . THR B 1 274 ? 26.016 -11.023 0.733 1 63.72 274 THR B C 1
ATOM 5992 O O . THR B 1 274 ? 26.344 -11.141 1.916 1 63.72 274 THR B O 1
ATOM 5995 N N . PHE B 1 275 ? 25.562 -12.016 0.148 1 62.53 275 PHE B N 1
ATOM 5996 C CA . PHE B 1 275 ? 25.312 -13.312 0.774 1 62.53 275 PHE B CA 1
ATOM 5997 C C . PHE B 1 275 ? 26.609 -14.023 1.107 1 62.53 275 PHE B C 1
ATOM 5999 O O . PHE B 1 275 ? 26.672 -14.805 2.055 1 62.53 275 PHE B O 1
ATOM 6006 N N . SER B 1 276 ? 27.547 -13.562 0.457 1 62.12 276 SER B N 1
ATOM 6007 C CA . SER B 1 276 ? 28.844 -14.172 0.738 1 62.12 276 SER B CA 1
ATOM 6008 C C . SER B 1 276 ? 29.469 -13.602 2.01 1 62.12 276 SER B C 1
ATOM 6010 O O . SER B 1 276 ? 30.234 -14.281 2.691 1 62.12 276 SER B O 1
ATOM 6012 N N . GLU B 1 277 ? 28.969 -12.344 2.346 1 62.94 277 GLU B N 1
ATOM 6013 C CA . GLU B 1 277 ? 29.5 -11.695 3.533 1 62.94 277 GLU B CA 1
ATOM 6014 C C . GLU B 1 277 ? 28.75 -12.117 4.789 1 62.94 277 GLU B C 1
ATOM 6016 O O . GLU B 1 277 ? 29.234 -11.922 5.906 1 62.94 277 GLU B O 1
ATOM 6021 N N . MET B 1 278 ? 27.828 -12.867 4.703 1 63.91 278 MET B N 1
ATOM 6022 C CA . MET B 1 278 ? 27 -13.453 5.754 1 63.91 278 MET B CA 1
ATOM 6023 C C . MET B 1 278 ? 26.531 -12.383 6.742 1 63.91 278 MET B C 1
ATOM 6025 O O . MET B 1 278 ? 26.562 -12.602 7.953 1 63.91 278 MET B O 1
ATOM 6029 N N . ASP B 1 279 ? 26.375 -11.18 6.336 1 79.25 279 ASP B N 1
ATOM 6030 C CA . ASP B 1 279 ? 25.734 -10.203 7.207 1 79.25 279 ASP B CA 1
ATOM 6031 C C . ASP B 1 279 ? 24.219 -10.336 7.145 1 79.25 279 ASP B C 1
ATOM 6033 O O . ASP B 1 279 ? 23.609 -10.141 6.086 1 79.25 279 ASP B O 1
ATOM 6037 N N . LEU B 1 280 ? 23.641 -10.68 8.195 1 80.25 280 LEU B N 1
ATOM 6038 C CA . LEU B 1 280 ? 22.219 -10.992 8.281 1 80.25 280 LEU B CA 1
ATOM 6039 C C . LEU B 1 280 ? 21.375 -9.797 7.859 1 80.25 280 LEU B C 1
ATOM 6041 O O . LEU B 1 280 ? 20.391 -9.953 7.125 1 80.25 280 LEU B O 1
ATOM 6045 N N . PHE B 1 281 ? 21.766 -8.617 8.273 1 79.69 281 PHE B N 1
ATOM 6046 C CA . PHE B 1 281 ? 20.969 -7.43 7.957 1 79.69 281 PHE B CA 1
ATOM 6047 C C . PHE B 1 281 ? 21 -7.141 6.461 1 79.69 281 PHE B C 1
ATOM 6049 O O . PHE B 1 281 ? 19.984 -6.75 5.879 1 79.69 281 PHE B O 1
ATOM 6056 N N . ARG B 1 282 ? 22.078 -7.402 5.934 1 81.44 282 ARG B N 1
ATOM 6057 C CA . ARG B 1 282 ? 22.203 -7.168 4.496 1 81.44 282 ARG B CA 1
ATOM 6058 C C . ARG B 1 282 ? 21.438 -8.227 3.705 1 81.44 282 ARG B C 1
ATOM 6060 O O . ARG B 1 282 ? 20.844 -7.922 2.666 1 81.44 282 ARG B O 1
ATOM 6067 N N . CYS B 1 283 ? 21.484 -9.375 4.25 1 83.12 283 CYS B N 1
ATOM 6068 C CA . CYS B 1 283 ? 20.75 -10.453 3.598 1 83.12 283 CYS B CA 1
ATOM 6069 C C . CYS B 1 283 ? 19.25 -10.18 3.621 1 83.12 283 CYS B C 1
ATOM 6071 O O . CYS B 1 283 ? 18.562 -10.359 2.609 1 83.12 283 CYS B O 1
ATOM 6073 N N . VAL B 1 284 ? 18.812 -9.75 4.746 1 85.81 284 VAL B N 1
ATOM 6074 C CA . VAL B 1 284 ? 17.406 -9.438 4.887 1 85.81 284 VAL B CA 1
ATOM 6075 C C . VAL B 1 284 ? 17.031 -8.281 3.961 1 85.81 284 VAL B C 1
ATOM 6077 O O . VAL B 1 284 ? 15.977 -8.297 3.324 1 85.81 284 VAL B O 1
ATOM 6080 N N . GLU B 1 285 ? 17.891 -7.355 3.887 1 85.19 285 GLU B N 1
ATOM 6081 C CA . GLU B 1 285 ? 17.641 -6.207 3.016 1 85.19 285 GLU B CA 1
ATOM 6082 C C . GLU B 1 285 ? 17.516 -6.641 1.557 1 85.19 285 GLU B C 1
ATOM 6084 O O . GLU B 1 285 ? 16.672 -6.121 0.82 1 85.19 285 GLU B O 1
ATOM 6089 N N . ARG B 1 286 ? 18.297 -7.555 1.197 1 85.25 286 ARG B N 1
ATOM 6090 C CA . ARG B 1 286 ? 18.266 -8.031 -0.183 1 85.25 286 ARG B CA 1
ATOM 6091 C C . ARG B 1 286 ? 17 -8.82 -0.468 1 85.25 286 ARG B C 1
ATOM 6093 O O . ARG B 1 286 ? 16.422 -8.703 -1.55 1 85.25 286 ARG B O 1
ATOM 6100 N N . VAL B 1 287 ? 16.656 -9.562 0.473 1 87.31 287 VAL B N 1
ATOM 6101 C CA . VAL B 1 287 ? 15.414 -10.328 0.317 1 87.31 287 VAL B CA 1
ATOM 6102 C C . VAL B 1 287 ? 14.234 -9.367 0.176 1 87.31 287 VAL B C 1
ATOM 6104 O O . VAL B 1 287 ? 13.375 -9.555 -0.693 1 87.31 287 VAL B O 1
ATOM 6107 N N . LEU B 1 288 ? 14.258 -8.391 0.966 1 87.5 288 LEU B N 1
ATOM 6108 C CA . LEU B 1 288 ? 13.164 -7.422 0.934 1 87.5 288 LEU B CA 1
ATOM 6109 C C . LEU B 1 288 ? 13.18 -6.625 -0.368 1 87.5 288 LEU B C 1
ATOM 6111 O O . LEU B 1 288 ? 12.125 -6.293 -0.908 1 87.5 288 LEU B O 1
ATOM 6115 N N . LYS B 1 289 ? 14.344 -6.363 -0.806 1 86.69 289 LYS B N 1
ATOM 6116 C CA . LYS B 1 289 ? 14.484 -5.617 -2.055 1 86.69 289 LYS B CA 1
ATOM 6117 C C . LYS B 1 289 ? 13.93 -6.41 -3.234 1 86.69 289 LYS B C 1
ATOM 6119 O O . LYS B 1 289 ? 13.391 -5.832 -4.18 1 86.69 289 LYS B O 1
ATOM 6124 N N . LEU B 1 290 ? 14.062 -7.656 -3.119 1 89.12 290 LEU B N 1
ATOM 6125 C CA . LEU B 1 290 ? 13.609 -8.531 -4.195 1 89.12 290 LEU B CA 1
ATOM 6126 C C . LEU B 1 290 ? 12.141 -8.891 -4.023 1 89.12 290 LEU B C 1
ATOM 6128 O O . LEU B 1 290 ? 11.477 -9.297 -4.984 1 89.12 290 LEU B O 1
ATOM 6132 N N . ALA B 1 291 ? 11.602 -8.719 -2.863 1 90.38 291 ALA B N 1
ATOM 6133 C CA . ALA B 1 291 ? 10.273 -9.211 -2.496 1 90.38 291 ALA B CA 1
ATOM 6134 C C . ALA B 1 291 ? 9.195 -8.555 -3.354 1 90.38 291 ALA B C 1
ATOM 6136 O O . ALA B 1 291 ? 8.344 -9.242 -3.92 1 90.38 291 ALA B O 1
ATOM 6137 N N . VAL B 1 292 ? 9.258 -7.32 -3.531 1 87.94 292 VAL B N 1
ATOM 6138 C CA . VAL B 1 292 ? 8.172 -6.605 -4.188 1 87.94 292 VAL B CA 1
ATOM 6139 C C . VAL B 1 292 ? 8.203 -6.875 -5.691 1 87.94 292 VAL B C 1
ATOM 6141 O O . VAL B 1 292 ? 7.211 -7.312 -6.273 1 87.94 292 VAL B O 1
ATOM 6144 N N . PRO B 1 293 ? 9.344 -6.652 -6.316 1 88.75 293 PRO B N 1
ATOM 6145 C CA . PRO B 1 293 ? 9.359 -6.945 -7.75 1 88.75 293 PRO B CA 1
ATOM 6146 C C . PRO B 1 293 ? 9 -8.398 -8.062 1 88.75 293 PRO B C 1
ATOM 6148 O O . PRO B 1 293 ? 8.273 -8.672 -9.016 1 88.75 293 PRO B O 1
ATOM 6151 N N . ASN B 1 294 ? 9.508 -9.281 -7.285 1 92.56 294 ASN B N 1
ATOM 6152 C CA . ASN B 1 294 ? 9.203 -10.688 -7.492 1 92.56 294 ASN B CA 1
ATOM 6153 C C . ASN B 1 294 ? 7.715 -10.969 -7.34 1 92.56 294 ASN B C 1
ATOM 6155 O O . ASN B 1 294 ? 7.141 -11.742 -8.109 1 92.56 294 ASN B O 1
ATOM 6159 N N . HIS B 1 295 ? 7.133 -10.391 -6.316 1 92.88 295 HIS B N 1
ATOM 6160 C CA . HIS B 1 295 ? 5.715 -10.633 -6.078 1 92.88 295 HIS B CA 1
ATOM 6161 C C . HIS B 1 295 ? 4.863 -10.062 -7.207 1 92.88 295 HIS B C 1
ATOM 6163 O O . HIS B 1 295 ? 3.857 -10.664 -7.594 1 92.88 295 HIS B O 1
ATOM 6169 N N . VAL B 1 296 ? 5.211 -8.938 -7.715 1 90.44 296 VAL B N 1
ATOM 6170 C CA . VAL B 1 296 ? 4.492 -8.344 -8.836 1 90.44 296 VAL B CA 1
ATOM 6171 C C . VAL B 1 296 ? 4.582 -9.258 -10.055 1 90.44 296 VAL B C 1
ATOM 6173 O O . VAL B 1 296 ? 3.576 -9.5 -10.727 1 90.44 296 VAL B O 1
ATOM 6176 N N . ILE B 1 297 ? 5.695 -9.727 -10.297 1 93.44 297 ILE B N 1
ATOM 6177 C CA . ILE B 1 297 ? 5.895 -10.625 -11.43 1 93.44 297 ILE B CA 1
ATOM 6178 C C . ILE B 1 297 ? 5.113 -11.922 -11.211 1 93.44 297 ILE B C 1
ATOM 6180 O O . ILE B 1 297 ? 4.539 -12.477 -12.148 1 93.44 297 ILE B O 1
ATOM 6184 N N . TRP B 1 298 ? 5.102 -12.398 -9.984 1 94.12 298 TRP B N 1
ATOM 6185 C CA . TRP B 1 298 ? 4.355 -13.609 -9.656 1 94.12 298 TRP B CA 1
ATOM 6186 C C . TRP B 1 298 ? 2.863 -13.414 -9.914 1 94.12 298 TRP B C 1
ATOM 6188 O O . TRP B 1 298 ? 2.205 -14.305 -10.461 1 94.12 298 TRP B O 1
ATOM 6198 N N . LEU B 1 299 ? 2.342 -12.312 -9.508 1 93.19 299 LEU B N 1
ATOM 6199 C CA . LEU B 1 299 ? 0.934 -12.023 -9.758 1 93.19 299 LEU B CA 1
ATOM 6200 C C . LEU B 1 299 ? 0.655 -11.93 -11.25 1 93.19 299 LEU B C 1
ATOM 6202 O O . LEU B 1 299 ? -0.377 -12.414 -11.727 1 93.19 299 LEU B O 1
ATOM 6206 N N . LEU B 1 300 ? 1.565 -11.328 -11.961 1 93.44 300 LEU B N 1
ATOM 6207 C CA . LEU B 1 300 ? 1.426 -11.219 -13.406 1 93.44 300 LEU B CA 1
ATOM 6208 C C . LEU B 1 300 ? 1.471 -12.602 -14.055 1 93.44 300 LEU B C 1
ATOM 6210 O O . LEU B 1 300 ? 0.694 -12.883 -14.969 1 93.44 300 LEU B O 1
ATOM 6214 N N . PHE B 1 301 ? 2.354 -13.336 -13.602 1 94.69 301 PHE B N 1
ATOM 6215 C CA . PHE B 1 301 ? 2.479 -14.703 -14.102 1 94.69 301 PHE B CA 1
ATOM 6216 C C . PHE B 1 301 ? 1.208 -15.5 -13.828 1 94.69 301 PHE B C 1
ATOM 6218 O O . PHE B 1 301 ? 0.724 -16.219 -14.695 1 94.69 301 PHE B O 1
ATOM 6225 N N . PHE B 1 302 ? 0.677 -15.391 -12.641 1 94.94 302 PHE B N 1
ATOM 6226 C CA . PHE B 1 302 ? -0.562 -16.062 -12.281 1 94.94 302 PHE B CA 1
ATOM 6227 C C . PHE B 1 302 ? -1.689 -15.672 -13.227 1 94.94 302 PHE B C 1
ATOM 6229 O O . PHE B 1 302 ? -2.383 -16.531 -13.766 1 94.94 302 PHE B O 1
ATOM 6236 N N . TYR B 1 303 ? -1.853 -14.398 -13.367 1 94.5 303 TYR B N 1
ATOM 6237 C CA . TYR B 1 303 ? -2.918 -13.906 -14.234 1 94.5 303 TYR B CA 1
ATOM 6238 C C . TYR B 1 303 ? -2.721 -14.383 -15.672 1 94.5 303 TYR B C 1
ATOM 6240 O O . TYR B 1 303 ? -3.678 -14.805 -16.328 1 94.5 303 TYR B O 1
ATOM 6248 N N . THR B 1 304 ? -1.533 -14.375 -16.125 1 96.12 304 THR B N 1
ATOM 6249 C CA . THR B 1 304 ? -1.219 -14.742 -17.5 1 96.12 304 THR B CA 1
ATOM 6250 C C . THR B 1 304 ? -1.502 -16.219 -17.75 1 96.12 304 THR B C 1
ATOM 6252 O O . THR B 1 304 ? -2.119 -16.578 -18.75 1 96.12 304 THR B O 1
ATOM 6255 N N . ILE B 1 305 ? -1.191 -17.047 -16.828 1 95.81 305 ILE B N 1
ATOM 6256 C CA . ILE B 1 305 ? -1.309 -18.484 -17.031 1 95.81 305 ILE B CA 1
ATOM 6257 C C . ILE B 1 305 ? -2.727 -18.938 -16.688 1 95.81 305 ILE B C 1
ATOM 6259 O O . ILE B 1 305 ? -3.406 -19.547 -17.516 1 95.81 305 ILE B O 1
ATOM 6263 N N . PHE B 1 306 ? -3.215 -18.594 -15.539 1 95.31 306 PHE B N 1
ATOM 6264 C CA . PHE B 1 306 ? -4.445 -19.188 -15.031 1 95.31 306 PHE B CA 1
ATOM 6265 C C . PHE B 1 306 ? -5.664 -18.438 -15.555 1 95.31 306 PHE B C 1
ATOM 6267 O O . PHE B 1 306 ? -6.75 -19 -15.68 1 95.31 306 PHE B O 1
ATOM 6274 N N . HIS B 1 307 ? -5.453 -17.234 -15.828 1 93.69 307 HIS B N 1
ATOM 6275 C CA . HIS B 1 307 ? -6.609 -16.5 -16.328 1 93.69 307 HIS B CA 1
ATOM 6276 C C . HIS B 1 307 ? -6.566 -16.375 -17.844 1 93.69 307 HIS B C 1
ATOM 6278 O O . HIS B 1 307 ? -7.496 -16.797 -18.531 1 93.69 307 HIS B O 1
ATOM 6284 N N . SER B 1 308 ? -5.523 -15.898 -18.406 1 95.69 308 SER B N 1
ATOM 6285 C CA . SER B 1 308 ? -5.477 -15.617 -19.828 1 95.69 308 SER B CA 1
ATOM 6286 C C . SER B 1 308 ? -5.242 -16.891 -20.641 1 95.69 308 SER B C 1
ATOM 6288 O O . SER B 1 308 ? -6.051 -17.234 -21.5 1 95.69 308 SER B O 1
ATOM 6290 N N . PHE B 1 309 ? -4.254 -17.625 -20.375 1 97 309 PHE B N 1
ATOM 6291 C CA . PHE B 1 309 ? -3.859 -18.781 -21.172 1 97 309 PHE B CA 1
ATOM 6292 C C . PHE B 1 309 ? -4.887 -19.906 -21.047 1 97 309 PHE B C 1
ATOM 6294 O O . PHE B 1 309 ? -5.363 -20.422 -22.062 1 97 309 PHE B O 1
ATOM 6301 N N . LEU B 1 310 ? -5.234 -20.328 -19.844 1 97 310 LEU B N 1
ATOM 6302 C CA . LEU B 1 310 ? -6.16 -21.438 -19.656 1 97 310 LEU B CA 1
ATOM 6303 C C . LEU B 1 310 ? -7.543 -21.094 -20.203 1 97 310 LEU B C 1
ATOM 6305 O O . LEU B 1 310 ? -8.234 -21.969 -20.734 1 97 310 LEU B O 1
ATOM 6309 N N . ASN B 1 311 ? -7.941 -19.859 -20 1 95.44 311 ASN B N 1
ATOM 6310 C CA . ASN B 1 311 ? -9.219 -19.469 -20.578 1 95.44 311 ASN B CA 1
ATOM 6311 C C . ASN B 1 311 ? -9.172 -19.484 -22.109 1 95.44 311 ASN B C 1
ATOM 6313 O O . ASN B 1 311 ? -10.172 -19.781 -22.766 1 95.44 311 ASN B O 1
ATOM 6317 N N . LEU B 1 312 ? -8.062 -19.078 -22.656 1 96.44 312 LEU B N 1
ATOM 6318 C CA . LEU B 1 312 ? -7.895 -19.156 -24.094 1 96.44 312 LEU B CA 1
ATOM 6319 C C . LEU B 1 312 ? -8.008 -20.594 -24.578 1 96.44 312 LEU B C 1
ATOM 6321 O O . LEU B 1 312 ? -8.742 -20.875 -25.531 1 96.44 312 LEU B O 1
ATOM 6325 N N . LEU B 1 313 ? -7.301 -21.5 -23.953 1 96.94 313 LEU B N 1
ATOM 6326 C CA . LEU B 1 313 ? -7.344 -22.906 -24.297 1 96.94 313 LEU B CA 1
ATOM 6327 C C . LEU B 1 313 ? -8.758 -23.469 -24.156 1 96.94 313 LEU B C 1
ATOM 6329 O O . LEU B 1 313 ? -9.211 -24.234 -25 1 96.94 313 LEU B O 1
ATOM 6333 N N . ALA B 1 314 ? -9.391 -23.062 -23.047 1 96.5 314 ALA B N 1
ATOM 6334 C CA . ALA B 1 314 ? -10.758 -23.531 -22.812 1 96.5 314 ALA B CA 1
ATOM 6335 C C . ALA B 1 314 ? -11.695 -23.047 -23.922 1 96.5 314 ALA B C 1
ATOM 6337 O O . ALA B 1 314 ? -12.578 -23.797 -24.359 1 96.5 314 ALA B O 1
ATOM 6338 N N . GLU B 1 315 ? -11.508 -21.891 -24.328 1 95.75 315 GLU B N 1
ATOM 6339 C CA . GLU B 1 315 ? -12.367 -21.344 -25.375 1 95.75 315 GLU B CA 1
ATOM 6340 C C . GLU B 1 315 ? -12.125 -22.047 -26.703 1 95.75 315 GLU B C 1
ATOM 6342 O O . GLU B 1 315 ? -13.078 -22.391 -27.406 1 95.75 315 GLU B O 1
ATOM 6347 N N . VAL B 1 316 ? -10.883 -22.266 -27.078 1 96.81 316 VAL B N 1
ATOM 6348 C CA . VAL B 1 316 ? -10.523 -22.906 -28.344 1 96.81 316 VAL B CA 1
ATOM 6349 C C . VAL B 1 316 ? -11.039 -24.344 -28.359 1 96.81 316 VAL B C 1
ATOM 6351 O O . VAL B 1 316 ? -11.531 -24.812 -29.391 1 96.81 316 VAL B O 1
ATOM 6354 N N . LEU B 1 317 ? -11.078 -25.031 -27.25 1 96.81 317 LEU B N 1
ATOM 6355 C CA . LEU B 1 317 ? -11.477 -26.438 -27.141 1 96.81 317 LEU B CA 1
ATOM 6356 C C . LEU B 1 317 ? -12.938 -26.547 -26.719 1 96.81 317 LEU B C 1
ATOM 6358 O O . LEU B 1 317 ? -13.469 -27.656 -26.578 1 96.81 317 LEU B O 1
ATOM 6362 N N . ARG B 1 318 ? -13.5 -25.453 -26.469 1 96.31 318 ARG B N 1
ATOM 6363 C CA . ARG B 1 318 ? -14.891 -25.375 -26.031 1 96.31 318 ARG B CA 1
ATOM 6364 C C . ARG B 1 318 ? -15.078 -26.109 -24.703 1 96.31 318 ARG B C 1
ATOM 6366 O O . ARG B 1 318 ? -16.062 -26.828 -24.516 1 96.31 318 ARG B O 1
ATOM 6373 N N . PHE B 1 319 ? -14.094 -26.016 -23.859 1 95.19 319 PHE B N 1
ATOM 6374 C CA . PHE B 1 319 ? -14.164 -26.562 -22.516 1 95.19 319 PHE B CA 1
ATOM 6375 C C . PHE B 1 319 ? -14.961 -25.641 -21.594 1 95.19 319 PHE B C 1
ATOM 6377 O O . PHE B 1 319 ? -14.602 -24.469 -21.422 1 95.19 319 PHE B O 1
ATOM 6384 N N . ALA B 1 320 ? -15.945 -26 -20.906 1 92.69 320 ALA B N 1
ATOM 6385 C CA . ALA B 1 320 ? -16.922 -25.141 -20.234 1 92.69 320 ALA B CA 1
ATOM 6386 C C . ALA B 1 320 ? -16.516 -24.875 -18.781 1 92.69 320 ALA B C 1
ATOM 6388 O O . ALA B 1 320 ? -16.922 -23.875 -18.188 1 92.69 320 ALA B O 1
ATOM 6389 N N . ASP B 1 321 ? -15.781 -25.766 -18.172 1 92.69 321 ASP B N 1
ATOM 6390 C CA . ASP B 1 321 ? -15.367 -25.562 -16.781 1 92.69 321 ASP B CA 1
ATOM 6391 C C . ASP B 1 321 ? -14.18 -24.609 -16.703 1 92.69 321 ASP B C 1
ATOM 6393 O O . ASP B 1 321 ? -13.023 -25.031 -16.828 1 92.69 321 ASP B O 1
ATOM 6397 N N . ARG B 1 322 ? -14.43 -23.359 -16.344 1 93.06 322 ARG B N 1
ATOM 6398 C CA . ARG B 1 322 ? -13.367 -22.359 -16.328 1 93.06 322 ARG B CA 1
ATOM 6399 C C . ARG B 1 322 ? -13 -21.969 -14.906 1 93.06 322 ARG B C 1
ATOM 6401 O O . ARG B 1 322 ? -12.57 -20.844 -14.656 1 93.06 322 ARG B O 1
ATOM 6408 N N . GLU B 1 323 ? -13.242 -22.797 -13.984 1 93.06 323 GLU B N 1
ATOM 6409 C CA . GLU B 1 323 ? -12.797 -22.562 -12.609 1 93.06 323 GLU B CA 1
ATOM 6410 C C . GLU B 1 323 ? -11.352 -23.016 -12.414 1 93.06 323 GLU B C 1
ATOM 6412 O O . GLU B 1 323 ? -11.102 -24.062 -11.828 1 93.06 323 GLU B O 1
ATOM 6417 N N . PHE B 1 324 ? -10.539 -22.203 -12.859 1 95.44 324 PHE B N 1
ATOM 6418 C CA . PHE B 1 324 ? -9.125 -22.547 -12.789 1 95.44 324 PHE B CA 1
ATOM 6419 C C . PHE B 1 324 ? -8.531 -22.078 -11.461 1 95.44 324 PHE B C 1
ATOM 6421 O O . PHE B 1 324 ? -7.465 -22.562 -11.055 1 95.44 324 PHE B O 1
ATOM 6428 N N . TYR B 1 325 ? -9.141 -21.094 -10.875 1 94 325 TYR B N 1
ATOM 6429 C CA . TYR B 1 325 ? -8.766 -20.562 -9.57 1 94 325 TYR B CA 1
ATOM 6430 C C . TYR B 1 325 ? -9.984 -20.047 -8.82 1 94 325 TYR B C 1
ATOM 6432 O O . TYR B 1 325 ? -11.039 -19.812 -9.422 1 94 325 TYR B O 1
ATOM 6440 N N . ARG B 1 326 ? -9.859 -20 -7.59 1 93.25 326 ARG B N 1
ATOM 6441 C CA . ARG B 1 326 ? -10.859 -19.391 -6.727 1 93.25 326 ARG B CA 1
ATOM 6442 C C . ARG B 1 326 ? -10.297 -18.188 -5.996 1 93.25 326 ARG B C 1
ATOM 6444 O O . ARG B 1 326 ? -9.359 -17.547 -6.48 1 93.25 326 ARG B O 1
ATOM 6451 N N . ASP B 1 327 ? -10.914 -17.672 -4.926 1 91.12 327 ASP B N 1
ATOM 6452 C CA . ASP B 1 327 ? -10.5 -16.438 -4.266 1 91.12 327 ASP B CA 1
ATOM 6453 C C . ASP B 1 327 ? -9.312 -16.688 -3.334 1 91.12 327 ASP B C 1
ATOM 6455 O O . ASP B 1 327 ? -9.391 -16.391 -2.139 1 91.12 327 ASP B O 1
ATOM 6459 N N . PHE B 1 328 ? -8.227 -17.078 -3.934 1 92.94 328 PHE B N 1
ATOM 6460 C CA . PHE B 1 328 ? -7.031 -17.391 -3.154 1 92.94 328 PHE B CA 1
ATOM 6461 C C . PHE B 1 328 ? -6.5 -16.141 -2.459 1 92.94 328 PHE B C 1
ATOM 6463 O O . PHE B 1 328 ? -5.801 -16.234 -1.447 1 92.94 328 PHE B O 1
ATOM 6470 N N . TRP B 1 329 ? -6.773 -14.93 -2.998 1 90.56 329 TRP B N 1
ATOM 6471 C CA . TRP B 1 329 ? -6.285 -13.688 -2.414 1 90.56 329 TRP B CA 1
ATOM 6472 C C . TRP B 1 329 ? -6.965 -13.414 -1.076 1 90.56 329 TRP B C 1
ATOM 6474 O O . TRP B 1 329 ? -6.48 -12.602 -0.283 1 90.56 329 TRP B O 1
ATOM 6484 N N . ASN B 1 330 ? -8.086 -14.07 -0.782 1 90.12 330 ASN B N 1
ATOM 6485 C CA . ASN B 1 330 ? -8.805 -13.922 0.481 1 90.12 330 ASN B CA 1
ATOM 6486 C C . ASN B 1 330 ? -8.5 -15.078 1.434 1 90.12 330 ASN B C 1
ATOM 6488 O O . ASN B 1 330 ? -9.172 -15.234 2.457 1 90.12 330 ASN B O 1
ATOM 6492 N N . ALA B 1 331 ? -7.559 -15.852 1.052 1 92.69 331 ALA B N 1
ATOM 6493 C CA . ALA B 1 331 ? -7.277 -17.031 1.86 1 92.69 331 ALA B CA 1
ATOM 6494 C C . ALA B 1 331 ? -6.812 -16.641 3.262 1 92.69 331 ALA B C 1
ATOM 6496 O O . ALA B 1 331 ? -5.879 -15.852 3.416 1 92.69 331 ALA B O 1
ATOM 6497 N N . GLU B 1 332 ? -7.445 -17.188 4.262 1 92.88 332 GLU B N 1
ATOM 6498 C CA . GLU B 1 332 ? -7.105 -16.906 5.652 1 92.88 332 GLU B CA 1
ATOM 6499 C C . GLU B 1 332 ? -6.227 -18 6.246 1 92.88 332 GLU B C 1
ATOM 6501 O O . GLU B 1 332 ? -5.746 -17.875 7.375 1 92.88 332 GLU B O 1
ATOM 6506 N N . THR B 1 333 ? -6.066 -19.078 5.523 1 93.31 333 THR B N 1
ATOM 6507 C CA . THR B 1 333 ? -5.188 -20.172 5.922 1 93.31 333 THR B CA 1
ATOM 6508 C C . THR B 1 333 ? -4.332 -20.641 4.742 1 93.31 333 THR B C 1
ATOM 6510 O O . THR B 1 333 ? -4.727 -20.469 3.584 1 93.31 333 THR B O 1
ATOM 6513 N N . ILE B 1 334 ? -3.244 -21.203 5.086 1 93.38 334 ILE B N 1
ATOM 6514 C CA . ILE B 1 334 ? -2.334 -21.703 4.059 1 93.38 334 ILE B CA 1
ATOM 6515 C C . ILE B 1 334 ? -2.975 -22.875 3.318 1 93.38 334 ILE B C 1
ATOM 6517 O O . ILE B 1 334 ? -2.824 -23 2.102 1 93.38 334 ILE B O 1
ATOM 6521 N N . SER B 1 335 ? -3.684 -23.641 4.008 1 92.69 335 SER B N 1
ATOM 6522 C CA . SER B 1 335 ? -4.383 -24.766 3.398 1 92.69 335 SER B CA 1
ATOM 6523 C C . SER B 1 335 ? -5.391 -24.297 2.355 1 92.69 335 SER B C 1
ATOM 6525 O O . SER B 1 335 ? -5.453 -24.844 1.254 1 92.69 335 SER B O 1
ATOM 6527 N N . TYR B 1 336 ? -6.098 -23.312 2.746 1 93.31 336 TYR B N 1
ATOM 6528 C CA . TYR B 1 336 ? -7.09 -22.781 1.82 1 93.31 336 TYR B CA 1
ATOM 6529 C C . TYR B 1 336 ? -6.418 -22.172 0.592 1 93.31 336 TYR B C 1
ATOM 6531 O O . TYR B 1 336 ? -6.938 -22.266 -0.521 1 93.31 336 TYR B O 1
ATOM 6539 N N . PHE B 1 337 ? -5.348 -21.594 0.778 1 94.38 337 PHE B N 1
ATOM 6540 C CA . PHE B 1 337 ? -4.617 -21.016 -0.343 1 94.38 337 PHE B CA 1
ATOM 6541 C C . PHE B 1 337 ? -4.238 -22.078 -1.357 1 94.38 337 PHE B C 1
ATOM 6543 O O . PHE B 1 337 ? -4.496 -21.938 -2.553 1 94.38 337 PHE B O 1
ATOM 6550 N N . TRP B 1 338 ? -3.695 -23.125 -0.895 1 94 338 TRP B N 1
ATOM 6551 C CA . TRP B 1 338 ? -3.197 -24.172 -1.773 1 94 338 TRP B CA 1
ATOM 6552 C C . TRP B 1 338 ? -4.352 -24.953 -2.406 1 94 338 TRP B C 1
ATOM 6554 O O . TRP B 1 338 ? -4.164 -25.656 -3.4 1 94 338 TRP B O 1
ATOM 6564 N N . GLN B 1 339 ? -5.523 -24.719 -1.929 1 95 339 GLN B N 1
ATOM 6565 C CA . GLN B 1 339 ? -6.695 -25.391 -2.482 1 95 339 GLN B CA 1
ATOM 6566 C C . GLN B 1 339 ? -7.402 -24.516 -3.506 1 95 339 GLN B C 1
ATOM 6568 O O . GLN B 1 339 ? -8.266 -24.984 -4.25 1 95 339 GLN B O 1
ATOM 6573 N N . THR B 1 340 ? -6.957 -23.266 -3.539 1 94.06 340 THR B N 1
ATOM 6574 C CA . THR B 1 340 ? -7.812 -22.375 -4.316 1 94.06 340 THR B CA 1
ATOM 6575 C C . THR B 1 340 ? -7.02 -21.703 -5.426 1 94.06 340 THR B C 1
ATOM 6577 O O . THR B 1 340 ? -7.598 -21.219 -6.402 1 94.06 340 THR B O 1
ATOM 6580 N N . TRP B 1 341 ? -5.707 -21.594 -5.348 1 93.38 341 TRP B N 1
ATOM 6581 C CA . TRP B 1 341 ? -4.945 -20.797 -6.312 1 93.38 341 TRP B CA 1
ATOM 6582 C C . TRP B 1 341 ? -4.73 -21.578 -7.605 1 93.38 341 TRP B C 1
ATOM 6584 O O . TRP B 1 341 ? -4.566 -20.984 -8.672 1 93.38 341 TRP B O 1
ATOM 6594 N N . ASN B 1 342 ? -4.742 -22.891 -7.555 1 95.88 342 ASN B N 1
ATOM 6595 C CA . ASN B 1 342 ? -4.555 -23.812 -8.672 1 95.88 342 ASN B CA 1
ATOM 6596 C C . ASN B 1 342 ? -5.523 -24.984 -8.594 1 95.88 342 ASN B C 1
ATOM 6598 O O . ASN B 1 342 ? -5.176 -26.047 -8.078 1 95.88 342 ASN B O 1
ATOM 6602 N N . ILE B 1 343 ? -6.668 -24.859 -9.203 1 95.75 343 ILE B N 1
ATOM 6603 C CA . ILE B 1 343 ? -7.77 -25.797 -9.031 1 95.75 343 ILE B CA 1
ATOM 6604 C C . ILE B 1 343 ? -7.484 -27.078 -9.82 1 95.75 343 ILE B C 1
ATOM 6606 O O . ILE B 1 343 ? -7.727 -28.172 -9.328 1 95.75 343 ILE B O 1
ATOM 6610 N N . PRO B 1 344 ? -6.941 -27 -11.031 1 96.69 344 PRO B N 1
ATOM 6611 C CA . PRO B 1 344 ? -6.664 -28.25 -11.75 1 96.69 344 PRO B CA 1
ATOM 6612 C C . PRO B 1 344 ? -5.758 -29.203 -10.969 1 96.69 344 PRO B C 1
ATOM 6614 O O . PRO B 1 344 ? -6.055 -30.391 -10.867 1 96.69 344 PRO B O 1
ATOM 6617 N N . VAL B 1 345 ? -4.719 -28.656 -10.398 1 97.06 345 VAL B N 1
ATOM 6618 C CA . VAL B 1 345 ? -3.793 -29.5 -9.648 1 97.06 345 VAL B CA 1
ATOM 6619 C C . VAL B 1 345 ? -4.457 -29.969 -8.359 1 97.06 345 VAL B C 1
ATOM 6621 O O . VAL B 1 345 ? -4.297 -31.125 -7.957 1 97.06 345 VAL B O 1
ATOM 6624 N N . HIS B 1 346 ? -5.207 -29.094 -7.75 1 96.06 346 HIS B N 1
ATOM 6625 C CA . HIS B 1 346 ? -5.895 -29.453 -6.52 1 96.06 346 HIS B CA 1
ATOM 6626 C C . HIS B 1 346 ? -6.875 -30.594 -6.754 1 96.06 346 HIS B C 1
ATOM 6628 O O . HIS B 1 346 ? -6.898 -31.562 -5.996 1 96.06 346 HIS B O 1
ATOM 6634 N N . ARG B 1 347 ? -7.66 -30.5 -7.766 1 96.81 347 ARG B N 1
ATOM 6635 C CA . ARG B 1 347 ? -8.641 -31.547 -8.086 1 96.81 347 ARG B CA 1
ATOM 6636 C C . ARG B 1 347 ? -7.957 -32.875 -8.375 1 96.81 347 ARG B C 1
ATOM 6638 O O . ARG B 1 347 ? -8.461 -33.938 -7.992 1 96.81 347 ARG B O 1
ATOM 6645 N N . TRP B 1 348 ? -6.887 -32.781 -9.07 1 97.88 348 TRP B N 1
ATOM 6646 C CA . TRP B 1 348 ? -6.133 -34 -9.383 1 97.88 348 TRP B CA 1
ATOM 6647 C C . TRP B 1 348 ? -5.629 -34.656 -8.102 1 97.88 348 TRP B C 1
ATOM 6649 O O . TRP B 1 348 ? -5.777 -35.875 -7.93 1 97.88 348 TRP B O 1
ATOM 6659 N N . CYS B 1 349 ? -5.051 -33.875 -7.203 1 97.25 349 CYS B N 1
ATOM 6660 C CA . CYS B 1 349 ? -4.512 -34.406 -5.953 1 97.25 349 CYS B CA 1
ATOM 6661 C C . CYS B 1 349 ? -5.613 -35 -5.09 1 97.25 349 CYS B C 1
ATOM 6663 O O . CYS B 1 349 ? -5.418 -36.031 -4.465 1 97.25 349 CYS B O 1
ATOM 6665 N N . VAL B 1 350 ? -6.734 -34.344 -5.062 1 96.25 350 VAL B N 1
ATOM 6666 C CA . VAL B 1 350 ? -7.852 -34.844 -4.258 1 96.25 350 VAL B CA 1
ATOM 6667 C C . VAL B 1 350 ? -8.383 -36.156 -4.832 1 96.25 350 VAL B C 1
ATOM 6669 O O . VAL B 1 350 ? -8.578 -37.125 -4.098 1 96.25 350 VAL B O 1
ATOM 6672 N N . ARG B 1 351 ? -8.523 -36.188 -6.102 1 96.44 351 ARG B N 1
ATOM 6673 C CA . ARG B 1 351 ? -9.18 -37.312 -6.766 1 96.44 351 ARG B CA 1
ATOM 6674 C C . ARG B 1 351 ? -8.258 -38.531 -6.82 1 96.44 351 ARG B C 1
ATOM 6676 O O . ARG B 1 351 ? -8.719 -39.656 -6.66 1 96.44 351 ARG B O 1
ATOM 6683 N N . HIS B 1 352 ? -7 -38.344 -7.051 1 96.56 352 HIS B N 1
ATOM 6684 C CA . HIS B 1 352 ? -6.141 -39.469 -7.391 1 96.56 352 HIS B CA 1
ATOM 6685 C C . HIS B 1 352 ? -5.164 -39.781 -6.262 1 96.56 352 HIS B C 1
ATOM 6687 O O . HIS B 1 352 ? -4.473 -40.812 -6.293 1 96.56 352 HIS B O 1
ATOM 6693 N N . VAL B 1 353 ? -5.086 -38.969 -5.215 1 96.75 353 VAL B N 1
ATOM 6694 C CA . VAL B 1 353 ? -4.152 -39.219 -4.121 1 96.75 353 VAL B CA 1
ATOM 6695 C C . VAL B 1 353 ? -4.898 -39.188 -2.789 1 96.75 353 VAL B C 1
ATOM 6697 O O . VAL B 1 353 ? -5.012 -40.188 -2.107 1 96.75 353 VAL B O 1
ATOM 6700 N N . TYR B 1 354 ? -5.527 -38.094 -2.51 1 96 354 TYR B N 1
ATOM 6701 C CA . TYR B 1 354 ? -6.117 -37.875 -1.197 1 96 354 TYR B CA 1
ATOM 6702 C C . TYR B 1 354 ? -7.273 -38.812 -0.94 1 96 354 TYR B C 1
ATOM 6704 O O . TYR B 1 354 ? -7.262 -39.562 0.041 1 96 354 TYR B O 1
ATOM 6712 N N . LYS B 1 355 ? -8.297 -38.906 -1.819 1 95.12 355 LYS B N 1
ATOM 6713 C CA . LYS B 1 355 ? -9.5 -39.688 -1.624 1 95.12 355 LYS B CA 1
ATOM 6714 C C . LYS B 1 355 ? -9.172 -41.188 -1.594 1 95.12 355 LYS B C 1
ATOM 6716 O O . LYS B 1 355 ? -9.633 -41.906 -0.708 1 95.12 355 LYS B O 1
ATOM 6721 N N . PRO B 1 356 ? -8.406 -41.625 -2.498 1 94.62 356 PRO B N 1
ATOM 6722 C CA . PRO B 1 356 ? -8.039 -43.031 -2.441 1 94.62 356 PRO B CA 1
ATOM 6723 C C . PRO B 1 356 ? -7.305 -43.406 -1.154 1 94.62 356 PRO B C 1
ATOM 6725 O O . PRO B 1 356 ? -7.52 -44.5 -0.61 1 94.62 356 PRO B O 1
ATOM 6728 N N . MET B 1 357 ? -6.461 -42.562 -0.629 1 95.88 357 MET B N 1
ATOM 6729 C CA . MET B 1 357 ? -5.75 -42.812 0.617 1 95.88 357 MET B CA 1
ATOM 6730 C C . MET B 1 357 ? -6.715 -42.875 1.797 1 95.88 357 MET B C 1
ATOM 6732 O O . MET B 1 357 ? -6.629 -43.75 2.641 1 95.88 357 MET B O 1
ATOM 6736 N N . VAL B 1 358 ? -7.602 -42.031 1.799 1 94.69 358 VAL B N 1
ATOM 6737 C CA . VAL B 1 358 ? -8.586 -42 2.875 1 94.69 358 VAL B CA 1
ATOM 6738 C C . VAL B 1 358 ? -9.477 -43.219 2.799 1 94.69 358 VAL B C 1
ATOM 6740 O O . VAL B 1 358 ? -9.797 -43.844 3.824 1 94.69 358 VAL B O 1
ATOM 6743 N N . LYS B 1 359 ? -9.914 -43.625 1.628 1 94 359 LYS B N 1
ATOM 6744 C CA . LYS B 1 359 ? -10.758 -44.812 1.422 1 94 359 LYS B CA 1
ATOM 6745 C C . LYS B 1 359 ? -10.039 -46.094 1.866 1 94 359 LYS B C 1
ATOM 6747 O O . LYS B 1 359 ? -10.68 -47.031 2.309 1 94 359 LYS B O 1
ATOM 6752 N N . ASN B 1 360 ? -8.773 -46.094 1.771 1 95.38 360 ASN B N 1
ATOM 6753 C CA . ASN B 1 360 ? -7.98 -47.25 2.172 1 95.38 360 ASN B CA 1
ATOM 6754 C C . ASN B 1 360 ? -7.645 -47.188 3.66 1 95.38 360 ASN B C 1
ATOM 6756 O O . ASN B 1 360 ? -6.773 -47.938 4.125 1 95.38 360 ASN B O 1
ATOM 6760 N N . GLY B 1 361 ? -8.109 -46.188 4.441 1 94.69 361 GLY B N 1
ATOM 6761 C CA . GLY B 1 361 ? -8.039 -46.219 5.895 1 94.69 361 GLY B CA 1
ATOM 6762 C C . GLY B 1 361 ? -7.016 -45.25 6.457 1 94.69 361 GLY B C 1
ATOM 6763 O O . GLY B 1 361 ? -6.816 -45.188 7.672 1 94.69 361 GLY B O 1
ATOM 6764 N N . TYR B 1 362 ? -6.371 -44.469 5.629 1 95.06 362 TYR B N 1
ATOM 6765 C CA . TYR B 1 362 ? -5.414 -43.5 6.129 1 95.06 362 TYR B CA 1
ATOM 6766 C C . TYR B 1 362 ? -6.129 -42.281 6.684 1 95.06 362 TYR B C 1
ATOM 6768 O O . TYR B 1 362 ? -7.227 -41.938 6.234 1 95.06 362 TYR B O 1
ATOM 6776 N N . ASN B 1 363 ? -5.457 -41.719 7.668 1 95.06 363 ASN B N 1
ATOM 6777 C CA . ASN B 1 363 ? -6.059 -40.531 8.25 1 95.06 363 ASN B CA 1
ATOM 6778 C C . ASN B 1 363 ? -5.93 -39.344 7.316 1 95.06 363 ASN B C 1
ATOM 6780 O O . ASN B 1 363 ? -5.094 -39.312 6.41 1 95.06 363 ASN B O 1
ATOM 6784 N N . ARG B 1 364 ? -6.684 -38.344 7.566 1 92.56 364 ARG B N 1
ATOM 6785 C CA . ARG B 1 364 ? -6.758 -37.156 6.738 1 92.56 364 ARG B CA 1
ATOM 6786 C C . ARG B 1 364 ? -5.441 -36.375 6.758 1 92.56 364 ARG B C 1
ATOM 6788 O O . ARG B 1 364 ? -5 -35.875 5.727 1 92.56 364 ARG B O 1
ATOM 6795 N N . GLN B 1 365 ? -4.816 -36.312 7.867 1 90.88 365 GLN B N 1
ATOM 6796 C CA . GLN B 1 365 ? -3.557 -35.594 7.992 1 90.88 365 GLN B CA 1
ATOM 6797 C C . GLN B 1 365 ? -2.451 -36.25 7.188 1 90.88 365 GLN B C 1
ATOM 6799 O O . GLN B 1 365 ? -1.67 -35.594 6.512 1 90.88 365 GLN B O 1
ATOM 6804 N N . HIS B 1 366 ? -2.412 -37.531 7.273 1 94.19 366 HIS B N 1
ATOM 6805 C CA . HIS B 1 366 ? -1.414 -38.281 6.516 1 94.19 366 HIS B CA 1
ATOM 6806 C C . HIS B 1 366 ? -1.645 -38.125 5.012 1 94.19 366 HIS B C 1
ATOM 6808 O O . HIS B 1 366 ? -0.688 -38.062 4.238 1 94.19 366 HIS B O 1
ATOM 6814 N N . SER B 1 367 ? -2.875 -38.125 4.648 1 95.69 367 SER B N 1
ATOM 6815 C CA . SER B 1 367 ? -3.211 -37.969 3.236 1 95.69 367 SER B CA 1
ATOM 6816 C C . SER B 1 367 ? -2.805 -36.594 2.723 1 95.69 367 SER B C 1
ATOM 6818 O O . SER B 1 367 ? -2.285 -36.469 1.611 1 95.69 367 SER B O 1
ATOM 6820 N N . ALA B 1 368 ? -2.982 -35.625 3.596 1 92.94 368 ALA B N 1
ATOM 6821 C CA . ALA B 1 368 ? -2.588 -34.281 3.225 1 92.94 368 ALA B CA 1
ATOM 6822 C C . ALA B 1 368 ? -1.072 -34.156 3.09 1 92.94 368 ALA B C 1
ATOM 6824 O O . ALA B 1 368 ? -0.571 -33.531 2.164 1 92.94 368 ALA B O 1
ATOM 6825 N N . ILE B 1 369 ? -0.387 -34.75 3.979 1 94.62 369 ILE B N 1
ATOM 6826 C CA . ILE B 1 369 ? 1.071 -34.719 3.953 1 94.62 369 ILE B CA 1
ATOM 6827 C C . ILE B 1 369 ? 1.573 -35.406 2.684 1 94.62 369 ILE B C 1
ATOM 6829 O O . ILE B 1 369 ? 2.535 -34.969 2.062 1 94.62 369 ILE B O 1
ATOM 6833 N N . ALA B 1 370 ? 0.933 -36.438 2.291 1 95.69 370 ALA B N 1
ATOM 6834 C CA . ALA B 1 370 ? 1.308 -37.156 1.062 1 95.69 370 ALA B CA 1
ATOM 6835 C C . ALA B 1 370 ? 1.14 -36.25 -0.155 1 95.69 370 ALA B C 1
ATOM 6837 O O . ALA B 1 370 ? 1.98 -36.25 -1.058 1 95.69 370 ALA B O 1
ATOM 6838 N N . VAL B 1 371 ? 0.084 -35.531 -0.161 1 95.88 371 VAL B N 1
ATOM 6839 C CA . VAL B 1 371 ? -0.171 -34.625 -1.253 1 95.88 371 VAL B CA 1
ATOM 6840 C C . VAL B 1 371 ? 0.942 -33.562 -1.311 1 95.88 371 VAL B C 1
ATOM 6842 O O . VAL B 1 371 ? 1.479 -33.281 -2.385 1 95.88 371 VAL B O 1
ATOM 6845 N N . PHE B 1 372 ? 1.355 -33.062 -0.157 1 95.06 372 PHE B N 1
ATOM 6846 C CA . PHE B 1 372 ? 2.398 -32.031 -0.11 1 95.06 372 PHE B CA 1
ATOM 6847 C C . PHE B 1 372 ? 3.754 -32.625 -0.469 1 95.06 372 PHE B C 1
ATOM 6849 O O . PHE B 1 372 ? 4.594 -31.969 -1.074 1 95.06 372 PHE B O 1
ATOM 6856 N N . LEU B 1 373 ? 3.918 -33.844 -0.115 1 95.56 373 LEU B N 1
ATOM 6857 C CA . LEU B 1 373 ? 5.164 -34.5 -0.454 1 95.56 373 LEU B CA 1
ATOM 6858 C C . LEU B 1 373 ? 5.285 -34.719 -1.962 1 95.56 373 LEU B C 1
ATOM 6860 O O . LEU B 1 373 ? 6.344 -34.469 -2.543 1 95.56 373 LEU B O 1
ATOM 6864 N N . ILE B 1 374 ? 4.234 -35.156 -2.594 1 95.56 374 ILE B N 1
ATOM 6865 C CA . ILE B 1 374 ? 4.219 -35.312 -4.043 1 95.56 374 ILE B CA 1
ATOM 6866 C C . ILE B 1 374 ? 4.441 -33.969 -4.727 1 95.56 374 ILE B C 1
ATOM 6868 O O . ILE B 1 374 ? 5.227 -33.875 -5.672 1 95.56 374 ILE B O 1
ATOM 6872 N N . SER B 1 375 ? 3.77 -32.969 -4.238 1 95.5 375 SER B N 1
ATOM 6873 C CA . SER B 1 375 ? 3.938 -31.625 -4.766 1 95.5 375 SER B CA 1
ATOM 6874 C C . SER B 1 375 ? 5.383 -31.156 -4.625 1 95.5 375 SER B C 1
ATOM 6876 O O . SER B 1 375 ? 5.926 -30.531 -5.539 1 95.5 375 SER B O 1
ATOM 6878 N N . ALA B 1 376 ? 6.004 -31.406 -3.463 1 95.69 376 ALA B N 1
ATOM 6879 C CA . ALA B 1 376 ? 7.387 -31 -3.207 1 95.69 376 ALA B CA 1
ATOM 6880 C C . ALA B 1 376 ? 8.336 -31.641 -4.211 1 95.69 376 ALA B C 1
ATOM 6882 O O . ALA B 1 376 ? 9.25 -31 -4.715 1 95.69 376 ALA B O 1
ATOM 6883 N N . VAL B 1 377 ? 8.094 -32.844 -4.551 1 95.31 377 VAL B N 1
ATOM 6884 C CA . VAL B 1 377 ? 8.945 -33.594 -5.484 1 95.31 377 VAL B CA 1
ATOM 6885 C C . VAL B 1 377 ? 8.844 -32.969 -6.875 1 95.31 377 VAL B C 1
ATOM 6887 O O . VAL B 1 377 ? 9.859 -32.75 -7.535 1 95.31 377 VAL B O 1
ATOM 6890 N N . PHE B 1 378 ? 7.695 -32.688 -7.289 1 95.62 378 PHE B N 1
ATOM 6891 C CA . PHE B 1 378 ? 7.516 -32.125 -8.625 1 95.62 378 PHE B CA 1
ATOM 6892 C C . PHE B 1 378 ? 8.039 -30.688 -8.68 1 95.62 378 PHE B C 1
ATOM 6894 O O . PHE B 1 378 ? 8.547 -30.25 -9.719 1 95.62 378 PHE B O 1
ATOM 6901 N N . HIS B 1 379 ? 7.898 -29.969 -7.598 1 93.25 379 HIS B N 1
ATOM 6902 C CA . HIS B 1 379 ? 8.492 -28.641 -7.57 1 93.25 379 HIS B CA 1
ATOM 6903 C C . HIS B 1 379 ? 10.008 -28.703 -7.711 1 93.25 379 HIS B C 1
ATOM 6905 O O . HIS B 1 379 ? 10.602 -27.922 -8.453 1 93.25 379 HIS B O 1
ATOM 6911 N N . GLU B 1 380 ? 10.57 -29.594 -7.016 1 93.62 380 GLU B N 1
ATOM 6912 C CA . GLU B 1 380 ? 12.023 -29.766 -7.121 1 93.62 380 GLU B CA 1
ATOM 6913 C C . GLU B 1 380 ? 12.414 -30.266 -8.508 1 93.62 380 GLU B C 1
ATOM 6915 O O . GLU B 1 380 ? 13.43 -29.844 -9.062 1 93.62 380 GLU B O 1
ATOM 6920 N N . TYR B 1 381 ? 11.57 -31.125 -9.023 1 94.69 381 TYR B N 1
ATOM 6921 C CA . TYR B 1 381 ? 11.75 -31.641 -10.383 1 94.69 381 TYR B CA 1
ATOM 6922 C C . TYR B 1 381 ? 11.828 -30.5 -11.391 1 94.69 381 TYR B C 1
ATOM 6924 O O . TYR B 1 381 ? 12.711 -30.484 -12.25 1 94.69 381 TYR B O 1
ATOM 6932 N N . LEU B 1 382 ? 11.078 -29.516 -11.164 1 94.38 382 LEU B N 1
ATOM 6933 C CA . LEU B 1 382 ? 10.945 -28.438 -12.148 1 94.38 382 LEU B CA 1
ATOM 6934 C C . LEU B 1 382 ? 11.984 -27.359 -11.922 1 94.38 382 LEU B C 1
ATOM 6936 O O . LEU B 1 382 ? 12.227 -26.516 -12.805 1 94.38 382 LEU B O 1
ATOM 6940 N N . VAL B 1 383 ? 12.617 -27.391 -10.797 1 92.06 383 VAL B N 1
ATOM 6941 C CA . VAL B 1 383 ? 13.578 -26.328 -10.508 1 92.06 383 VAL B CA 1
ATOM 6942 C C . VAL B 1 383 ? 15 -26.875 -10.594 1 92.06 383 VAL B C 1
ATOM 6944 O O . VAL B 1 383 ? 15.828 -26.375 -11.352 1 92.06 383 VAL B O 1
ATOM 6947 N N . SER B 1 384 ? 15.289 -28 -10 1 91.31 384 SER B N 1
ATOM 6948 C CA . SER B 1 384 ? 16.641 -28.531 -9.867 1 91.31 384 SER B CA 1
ATOM 6949 C C . SER B 1 384 ? 17.125 -29.156 -11.18 1 91.31 384 SER B C 1
ATOM 6951 O O . SER B 1 384 ? 18.297 -29.047 -11.523 1 91.31 384 SER B O 1
ATOM 6953 N N . VAL B 1 385 ? 16.266 -29.766 -11.891 1 92.25 385 VAL B N 1
ATOM 6954 C CA . VAL B 1 385 ? 16.656 -30.484 -13.094 1 92.25 385 VAL B CA 1
ATOM 6955 C C . VAL B 1 385 ? 17.109 -29.5 -14.172 1 92.25 385 VAL B C 1
ATOM 6957 O O . VAL B 1 385 ? 18.203 -29.625 -14.711 1 92.25 385 VAL B O 1
ATOM 6960 N N . PRO B 1 386 ? 16.312 -28.5 -14.438 1 90.56 386 PRO B N 1
ATOM 6961 C CA . PRO B 1 386 ? 16.766 -27.531 -15.438 1 90.56 386 PRO B CA 1
ATOM 6962 C C . PRO B 1 386 ? 18.031 -26.797 -15.016 1 90.56 386 PRO B C 1
ATOM 6964 O O . PRO B 1 386 ? 18.859 -26.438 -15.859 1 90.56 386 PRO B O 1
ATOM 6967 N N . LEU B 1 387 ? 18.203 -26.562 -13.75 1 89.81 387 LEU B N 1
ATOM 6968 C CA . LEU B 1 387 ? 19.344 -25.828 -13.242 1 89.81 387 LEU B CA 1
ATOM 6969 C C . LEU B 1 387 ? 20.547 -26.75 -13.047 1 89.81 387 LEU B C 1
ATOM 6971 O O . LEU B 1 387 ? 21.656 -26.281 -12.766 1 89.81 387 LEU B O 1
ATOM 6975 N N . HIS B 1 388 ? 20.359 -28.016 -13.125 1 90.06 388 HIS B N 1
ATOM 6976 C CA . HIS B 1 388 ? 21.406 -29.031 -12.953 1 90.06 388 HIS B CA 1
ATOM 6977 C C . HIS B 1 388 ? 22.031 -28.938 -11.57 1 90.06 388 HIS B C 1
ATOM 6979 O O . HIS B 1 388 ? 23.266 -29.016 -11.438 1 90.06 388 HIS B O 1
ATOM 6985 N N . MET B 1 389 ? 21.203 -28.578 -10.68 1 88.62 389 MET B N 1
ATOM 6986 C CA . MET B 1 389 ? 21.641 -28.438 -9.297 1 88.62 389 MET B CA 1
ATOM 6987 C C . MET B 1 389 ? 20.594 -29 -8.336 1 88.62 389 MET B C 1
ATOM 6989 O O . MET B 1 389 ? 19.422 -28.609 -8.391 1 88.62 389 MET B O 1
ATOM 6993 N N . PHE B 1 390 ? 21.047 -29.938 -7.465 1 88 390 PHE B N 1
ATOM 6994 C CA . PHE B 1 390 ? 20.125 -30.594 -6.543 1 88 390 PHE B CA 1
ATOM 6995 C C . PHE B 1 390 ? 20.375 -30.141 -5.109 1 88 390 PHE B C 1
ATOM 6997 O O . PHE B 1 390 ? 21.031 -30.844 -4.336 1 88 390 PHE B O 1
ATOM 7004 N N . ARG B 1 391 ? 19.875 -28.953 -4.723 1 88.5 391 ARG B N 1
ATOM 7005 C CA . ARG B 1 391 ? 20.016 -28.406 -3.379 1 88.5 391 ARG B CA 1
ATOM 7006 C C . ARG B 1 391 ? 18.719 -28.594 -2.58 1 88.5 391 ARG B C 1
ATOM 7008 O O . ARG B 1 391 ? 18.719 -28.438 -1.355 1 88.5 391 ARG B O 1
ATOM 7015 N N . LEU B 1 392 ? 17.594 -28.922 -3.184 1 90.88 392 LEU B N 1
ATOM 7016 C CA . LEU B 1 392 ? 16.312 -29.297 -2.607 1 90.88 392 LEU B CA 1
ATOM 7017 C C . LEU B 1 392 ? 15.688 -28.109 -1.875 1 90.88 392 LEU B C 1
ATOM 7019 O O . LEU B 1 392 ? 15.031 -28.297 -0.844 1 90.88 392 LEU B O 1
ATOM 7023 N N . TRP B 1 393 ? 15.984 -26.906 -2.201 1 89.69 393 TRP B N 1
ATOM 7024 C CA . TRP B 1 393 ? 15.375 -25.734 -1.582 1 89.69 393 TRP B CA 1
ATOM 7025 C C . TRP B 1 393 ? 13.875 -25.688 -1.874 1 89.69 393 TRP B C 1
ATOM 7027 O O . TRP B 1 393 ? 13.07 -25.406 -0.982 1 89.69 393 TRP B O 1
ATOM 7037 N N . ALA B 1 394 ? 13.539 -25.938 -3.047 1 90.62 394 ALA B N 1
ATOM 7038 C CA . ALA B 1 394 ? 12.125 -25.938 -3.422 1 90.62 394 ALA B CA 1
ATOM 7039 C C . ALA B 1 394 ? 11.359 -27.047 -2.697 1 90.62 394 ALA B C 1
ATOM 7041 O O . ALA B 1 394 ? 10.219 -26.844 -2.279 1 90.62 394 ALA B O 1
ATOM 7042 N N . PHE B 1 395 ? 11.977 -28.125 -2.527 1 93.44 395 PHE B N 1
ATOM 7043 C CA . PHE B 1 395 ? 11.398 -29.266 -1.823 1 93.44 395 PHE B CA 1
ATOM 7044 C C . PHE B 1 395 ? 11.07 -28.906 -0.379 1 93.44 395 PHE B C 1
ATOM 7046 O O . PHE B 1 395 ? 9.938 -29.078 0.072 1 93.44 395 PHE B O 1
ATOM 7053 N N . TRP B 1 396 ? 11.977 -28.375 0.239 1 92 396 TRP B N 1
ATOM 7054 C CA . TRP B 1 396 ? 11.805 -28.031 1.646 1 92 396 TRP B CA 1
ATOM 7055 C C . TRP B 1 396 ? 10.844 -26.859 1.805 1 92 396 TRP B C 1
ATOM 7057 O O . TRP B 1 396 ? 10.086 -26.797 2.777 1 92 396 TRP B O 1
ATOM 7067 N N . ALA B 1 397 ? 10.93 -25.938 0.918 1 90.44 397 ALA B N 1
ATOM 7068 C CA . ALA B 1 397 ? 9.992 -24.812 0.958 1 90.44 397 ALA B CA 1
ATOM 7069 C C . ALA B 1 397 ? 8.547 -25.312 0.854 1 90.44 397 ALA B C 1
ATOM 7071 O O . ALA B 1 397 ? 7.672 -24.844 1.584 1 90.44 397 ALA B O 1
ATOM 7072 N N . MET B 1 398 ? 8.312 -26.25 0.002 1 90.12 398 MET B N 1
ATOM 7073 C CA . MET B 1 398 ? 6.977 -26.812 -0.166 1 90.12 398 MET B CA 1
ATOM 7074 C C . MET B 1 398 ? 6.555 -27.609 1.071 1 90.12 398 MET B C 1
ATOM 7076 O O . MET B 1 398 ? 5.406 -27.516 1.504 1 90.12 398 MET B O 1
ATOM 7080 N N . LEU B 1 399 ? 7.473 -28.328 1.588 1 91.56 399 LEU B N 1
ATOM 7081 C CA . LEU B 1 399 ? 7.152 -29.125 2.756 1 91.56 399 LEU B CA 1
ATOM 7082 C C . LEU B 1 399 ? 6.922 -28.25 3.982 1 91.56 399 LEU B C 1
ATOM 7084 O O . LEU B 1 399 ? 6.141 -28.609 4.871 1 91.56 399 LEU B O 1
ATOM 7088 N N . ALA B 1 400 ? 7.574 -27.125 4.039 1 92 400 ALA B N 1
ATOM 7089 C CA . ALA B 1 400 ? 7.426 -26.203 5.148 1 92 400 ALA B CA 1
ATOM 7090 C C . ALA B 1 400 ? 6.02 -25.609 5.188 1 92 400 ALA B C 1
ATOM 7092 O O . ALA B 1 400 ? 5.602 -25.047 6.207 1 92 400 ALA B O 1
ATOM 7093 N N . GLN B 1 401 ? 5.328 -25.781 4.121 1 91.56 401 GLN B N 1
ATOM 7094 C CA . GLN B 1 401 ? 3.957 -25.297 4.074 1 91.56 401 GLN B CA 1
ATOM 7095 C C . GLN B 1 401 ? 3.045 -26.109 4.977 1 91.56 401 GLN B C 1
ATOM 7097 O O . GLN B 1 401 ? 1.99 -25.641 5.406 1 91.56 401 GLN B O 1
ATOM 7102 N N . VAL B 1 402 ? 3.459 -27.344 5.262 1 92.12 402 VAL B N 1
ATOM 7103 C CA . VAL B 1 402 ? 2.637 -28.219 6.086 1 92.12 402 VAL B CA 1
ATOM 7104 C C . VAL B 1 402 ? 2.559 -27.672 7.512 1 92.12 402 VAL B C 1
ATOM 7106 O O . VAL B 1 402 ? 1.47 -27.406 8.023 1 92.12 402 VAL B O 1
ATOM 7109 N N . PRO B 1 403 ? 3.693 -27.438 8.18 1 92.06 403 PRO B N 1
ATOM 7110 C CA . PRO B 1 403 ? 3.604 -26.844 9.516 1 92.06 403 PRO B CA 1
ATOM 7111 C C . PRO B 1 403 ? 2.992 -25.453 9.492 1 92.06 403 PRO B C 1
ATOM 7113 O O . PRO B 1 403 ? 2.314 -25.047 10.445 1 92.06 403 PRO B O 1
ATOM 7116 N N . LEU B 1 404 ? 3.227 -24.703 8.469 1 92.12 404 LEU B N 1
ATOM 7117 C CA . LEU B 1 404 ? 2.633 -23.375 8.359 1 92.12 404 LEU B CA 1
ATOM 7118 C C . LEU B 1 404 ? 1.115 -23.469 8.242 1 92.12 404 LEU B C 1
ATOM 7120 O O . LEU B 1 404 ? 0.398 -22.609 8.758 1 92.12 404 LEU B O 1
ATOM 7124 N N . SER B 1 405 ? 0.681 -24.469 7.543 1 92.56 405 SER B N 1
ATOM 7125 C CA . SER B 1 405 ? -0.755 -24.703 7.441 1 92.56 405 SER B CA 1
ATOM 7126 C C . SER B 1 405 ? -1.358 -25.031 8.805 1 92.56 405 SER B C 1
ATOM 7128 O O . SER B 1 405 ? -2.434 -24.531 9.148 1 92.56 405 SER B O 1
ATOM 7130 N N . MET B 1 406 ? -0.67 -25.797 9.523 1 91.12 406 MET B N 1
ATOM 7131 C CA . MET B 1 406 ? -1.131 -26.141 10.867 1 91.12 406 MET B CA 1
ATOM 7132 C C . MET B 1 406 ? -1.167 -24.891 11.75 1 91.12 406 MET B C 1
ATOM 7134 O O . MET B 1 406 ? -2.084 -24.734 12.562 1 91.12 406 MET B O 1
ATOM 7138 N N . LEU B 1 407 ? -0.209 -24.062 11.562 1 91.5 407 LEU B N 1
ATOM 7139 C CA . LEU B 1 407 ? -0.127 -22.828 12.336 1 91.5 407 LEU B CA 1
ATOM 7140 C C . LEU B 1 407 ? -1.313 -21.922 12.031 1 91.5 407 LEU B C 1
ATOM 7142 O O . LEU B 1 407 ? -1.955 -21.406 12.953 1 91.5 407 LEU B O 1
ATOM 7146 N N . THR B 1 408 ? -1.644 -21.734 10.805 1 91.81 408 THR B N 1
ATOM 7147 C CA . THR B 1 408 ? -2.721 -20.828 10.414 1 91.81 408 THR B CA 1
ATOM 7148 C C . THR B 1 408 ? -4.082 -21.453 10.711 1 91.81 408 THR B C 1
ATOM 7150 O O . THR B 1 408 ? -5.035 -20.734 11.039 1 91.81 408 THR B O 1
ATOM 7153 N N . ASP B 1 409 ? -4.117 -22.766 10.672 1 90.19 409 ASP B N 1
ATOM 7154 C CA . ASP B 1 409 ? -5.395 -23.453 10.867 1 90.19 409 ASP B CA 1
ATOM 7155 C C . ASP B 1 409 ? -5.707 -23.609 12.359 1 90.19 409 ASP B C 1
ATOM 7157 O O . ASP B 1 409 ? -6.832 -23.344 12.789 1 90.19 409 ASP B O 1
ATOM 7161 N N . LYS B 1 410 ? -4.746 -23.969 13.133 1 89.94 410 LYS B N 1
ATOM 7162 C CA . LYS B 1 410 ? -5.004 -24.359 14.516 1 89.94 410 LYS B CA 1
ATOM 7163 C C . LYS B 1 410 ? -4.684 -23.219 15.484 1 89.94 410 LYS B C 1
ATOM 7165 O O . LYS B 1 410 ? -5.355 -23.062 16.5 1 89.94 410 LYS B O 1
ATOM 7170 N N . VAL B 1 411 ? -3.686 -22.438 15.219 1 90.25 411 VAL B N 1
ATOM 7171 C CA . VAL B 1 411 ? -3.23 -21.422 16.172 1 90.25 411 VAL B CA 1
ATOM 7172 C C . VAL B 1 411 ? -3.893 -20.078 15.859 1 90.25 411 VAL B C 1
ATOM 7174 O O . VAL B 1 411 ? -4.543 -19.484 16.719 1 90.25 411 VAL B O 1
ATOM 7177 N N . ILE B 1 412 ? -3.811 -19.625 14.656 1 89 412 ILE B N 1
ATOM 7178 C CA . ILE B 1 412 ? -4.316 -18.297 14.289 1 89 412 ILE B CA 1
ATOM 7179 C C . ILE B 1 412 ? -5.816 -18.375 14.016 1 89 412 ILE B C 1
ATOM 7181 O O . ILE B 1 412 ? -6.555 -17.438 14.289 1 89 412 ILE B O 1
ATOM 7185 N N . ARG B 1 413 ? -6.297 -19.438 13.586 1 88.12 413 ARG B N 1
ATOM 7186 C CA . ARG B 1 413 ? -7.703 -19.75 13.328 1 88.12 413 ARG B CA 1
ATOM 7187 C C . ARG B 1 413 ? -8.297 -18.75 12.336 1 88.12 413 ARG B C 1
ATOM 7189 O O . ARG B 1 413 ? -9.414 -18.266 12.523 1 88.12 413 ARG B O 1
ATOM 7196 N N . GLY B 1 414 ? -7.473 -18.328 11.422 1 85.38 414 GLY B N 1
ATOM 7197 C CA . GLY B 1 414 ? -7.934 -17.531 10.289 1 85.38 414 GLY B CA 1
ATOM 7198 C C . GLY B 1 414 ? -8.039 -16.062 10.609 1 85.38 414 GLY B C 1
ATOM 7199 O O . GLY B 1 414 ? -7.223 -15.516 11.352 1 85.38 414 GLY B O 1
ATOM 7200 N N . GLY B 1 415 ? -8.953 -15.375 9.82 1 87.12 415 GLY B N 1
ATOM 7201 C CA . GLY B 1 415 ? -9.125 -13.945 10.023 1 87.12 415 GLY B CA 1
ATOM 7202 C C . GLY B 1 415 ? -8.141 -13.102 9.234 1 87.12 415 GLY B C 1
ATOM 7203 O O . GLY B 1 415 ? -7.523 -13.594 8.281 1 87.12 415 GLY B O 1
ATOM 7204 N N . ARG B 1 416 ? -8.102 -11.852 9.609 1 86.69 416 ARG B N 1
ATOM 7205 C CA . ARG B 1 416 ? -7.199 -10.93 8.922 1 86.69 416 ARG B CA 1
ATOM 7206 C C . ARG B 1 416 ? -5.742 -11.32 9.148 1 86.69 416 ARG B C 1
ATOM 7208 O O . ARG B 1 416 ? -4.926 -11.266 8.227 1 86.69 416 ARG B O 1
ATOM 7215 N N . ALA B 1 417 ? -5.461 -11.773 10.336 1 88.88 417 ALA B N 1
ATOM 7216 C CA . ALA B 1 417 ? -4.102 -12.188 10.664 1 88.88 417 ALA B CA 1
ATOM 7217 C C . ALA B 1 417 ? -3.688 -13.406 9.844 1 88.88 417 ALA B C 1
ATOM 7219 O O . ALA B 1 417 ? -2.537 -13.508 9.406 1 88.88 417 ALA B O 1
ATOM 7220 N N . GLY B 1 418 ? -4.605 -14.305 9.664 1 91.5 418 GLY B N 1
ATOM 7221 C CA . GLY B 1 418 ? -4.328 -15.469 8.828 1 91.5 418 GLY B CA 1
ATOM 7222 C C . GLY B 1 418 ? -4.016 -15.109 7.387 1 91.5 418 GLY B C 1
ATOM 7223 O O . GLY B 1 418 ? -3.07 -15.641 6.801 1 91.5 418 GLY B O 1
ATOM 7224 N N . ASN B 1 419 ? -4.781 -14.172 6.902 1 92.25 419 ASN B N 1
ATOM 7225 C CA . ASN B 1 419 ? -4.543 -13.719 5.535 1 92.25 419 ASN B CA 1
ATOM 7226 C C . ASN B 1 419 ? -3.188 -13.031 5.398 1 92.25 419 ASN B C 1
ATOM 7228 O O . ASN B 1 419 ? -2.492 -13.211 4.398 1 92.25 419 ASN B O 1
ATOM 7232 N N . VAL B 1 420 ? -2.82 -12.305 6.383 1 90.31 420 VAL B N 1
ATOM 7233 C CA . VAL B 1 420 ? -1.538 -11.602 6.383 1 90.31 420 VAL B CA 1
ATOM 7234 C C . VAL B 1 420 ? -0.397 -12.617 6.375 1 90.31 420 VAL B C 1
ATOM 7236 O O . VAL B 1 420 ? 0.583 -12.453 5.645 1 90.31 420 VAL B O 1
ATOM 7239 N N . ILE B 1 421 ? -0.597 -13.617 7.086 1 91 421 ILE B N 1
ATOM 7240 C CA . ILE B 1 421 ? 0.437 -14.648 7.16 1 91 421 ILE B CA 1
ATOM 7241 C C . ILE B 1 421 ? 0.559 -15.352 5.812 1 91 421 ILE B C 1
ATOM 7243 O O . ILE B 1 421 ? 1.667 -15.648 5.359 1 91 421 ILE B O 1
ATOM 7247 N N . VAL B 1 422 ? -0.503 -15.617 5.207 1 93.38 422 VAL B N 1
ATOM 7248 C CA . VAL B 1 422 ? -0.495 -16.25 3.898 1 93.38 422 VAL B CA 1
ATOM 7249 C C . VAL B 1 422 ? 0.281 -15.391 2.904 1 93.38 422 VAL B C 1
ATOM 7251 O O . VAL B 1 422 ? 1.173 -15.891 2.209 1 93.38 422 VAL B O 1
ATOM 7254 N N . TRP B 1 423 ? 0.034 -14.125 2.916 1 91.81 423 TRP B N 1
ATOM 7255 C CA . TRP B 1 423 ? 0.702 -13.227 1.981 1 91.81 423 TRP B CA 1
ATOM 7256 C C . TRP B 1 423 ? 2.184 -13.094 2.316 1 91.81 423 TRP B C 1
ATOM 7258 O O . TRP B 1 423 ? 3.031 -13.078 1.42 1 91.81 423 TRP B O 1
ATOM 7268 N N . LEU B 1 424 ? 2.467 -13.023 3.564 1 90.56 424 LEU B N 1
ATOM 7269 C CA . LEU B 1 424 ? 3.861 -12.906 3.975 1 90.56 424 LEU B CA 1
ATOM 7270 C C . LEU B 1 424 ? 4.664 -14.125 3.535 1 90.56 424 LEU B C 1
ATOM 7272 O O . LEU B 1 424 ? 5.82 -14 3.129 1 90.56 424 LEU B O 1
ATOM 7276 N N . SER B 1 425 ? 4.043 -15.242 3.643 1 91.31 425 SER B N 1
ATOM 7277 C CA . SER B 1 425 ? 4.719 -16.469 3.242 1 91.31 425 SER B CA 1
ATOM 7278 C C . SER B 1 425 ? 5.055 -16.453 1.755 1 91.31 425 SER B C 1
ATOM 7280 O O . SER B 1 425 ? 6.117 -16.938 1.35 1 91.31 425 SER B O 1
ATOM 7282 N N . ILE B 1 426 ? 4.23 -15.922 0.997 1 90.94 426 ILE B N 1
ATOM 7283 C CA . ILE B 1 426 ? 4.438 -15.906 -0.447 1 90.94 426 ILE B CA 1
ATOM 7284 C C . ILE B 1 426 ? 5.426 -14.797 -0.813 1 90.94 426 ILE B C 1
ATOM 7286 O O . ILE B 1 426 ? 6.332 -15.008 -1.622 1 90.94 426 ILE B O 1
ATOM 7290 N N . ILE B 1 427 ? 5.297 -13.633 -0.211 1 91.94 427 ILE B N 1
ATOM 7291 C CA . ILE B 1 427 ? 6.09 -12.453 -0.534 1 91.94 427 ILE B CA 1
ATOM 7292 C C . ILE B 1 427 ? 7.551 -12.695 -0.149 1 91.94 427 ILE B C 1
ATOM 7294 O O . ILE B 1 427 ? 8.461 -12.297 -0.875 1 91.94 427 ILE B O 1
ATOM 7298 N N . LEU B 1 428 ? 7.766 -13.391 0.942 1 89.38 428 LEU B N 1
ATOM 7299 C CA . LEU B 1 428 ? 9.125 -13.57 1.436 1 89.38 428 LEU B CA 1
ATOM 7300 C C . LEU B 1 428 ? 9.672 -14.938 1.041 1 89.38 428 LEU B C 1
ATOM 7302 O O . LEU B 1 428 ? 10.883 -15.102 0.854 1 89.38 428 LEU B O 1
ATOM 7306 N N . GLY B 1 429 ? 8.836 -15.898 0.942 1 88.25 429 GLY B N 1
ATOM 7307 C CA . GLY B 1 429 ? 9.281 -17.25 0.674 1 88.25 429 GLY B CA 1
ATOM 7308 C C . GLY B 1 429 ? 9.898 -17.422 -0.702 1 88.25 429 GLY B C 1
ATOM 7309 O O . GLY B 1 429 ? 10.969 -18.016 -0.839 1 88.25 429 GLY B O 1
ATOM 7310 N N . GLN B 1 430 ? 9.266 -16.891 -1.666 1 88.88 430 GLN B N 1
ATOM 7311 C CA . GLN B 1 430 ? 9.719 -17.094 -3.037 1 88.88 430 GLN B CA 1
ATOM 7312 C C . GLN B 1 430 ? 11.039 -16.375 -3.287 1 88.88 430 GLN B C 1
ATOM 7314 O O . GLN B 1 430 ? 11.992 -16.984 -3.801 1 88.88 430 GLN B O 1
ATOM 7319 N N . PRO B 1 431 ? 11.18 -15.125 -2.891 1 88.38 431 PRO B N 1
ATOM 7320 C CA . PRO B 1 431 ? 12.469 -14.453 -3.082 1 88.38 431 PRO B CA 1
ATOM 7321 C C . PRO B 1 431 ? 13.609 -15.141 -2.338 1 88.38 431 PRO B C 1
ATOM 7323 O O . PRO B 1 431 ? 14.734 -15.195 -2.84 1 88.38 431 PRO B O 1
ATOM 7326 N N . MET B 1 432 ? 13.32 -15.641 -1.237 1 87.06 432 MET B N 1
ATOM 7327 C CA . MET B 1 432 ? 14.359 -16.344 -0.483 1 87.06 432 MET B CA 1
ATOM 7328 C C . MET B 1 432 ? 14.836 -17.578 -1.237 1 87.06 432 MET B C 1
ATOM 7330 O O . MET B 1 432 ? 16.031 -17.828 -1.335 1 87.06 432 MET B O 1
ATOM 7334 N N . ALA B 1 433 ? 13.938 -18.297 -1.778 1 87.06 433 ALA B N 1
ATOM 7335 C CA . ALA B 1 433 ? 14.281 -19.5 -2.543 1 87.06 433 ALA B CA 1
ATOM 7336 C C . ALA B 1 433 ? 15.062 -19.125 -3.805 1 87.06 433 ALA B C 1
ATOM 7338 O O . ALA B 1 433 ? 16.047 -19.797 -4.145 1 87.06 433 ALA B O 1
ATOM 7339 N N . ILE B 1 434 ? 14.656 -18.125 -4.445 1 85.31 434 ILE B N 1
ATOM 7340 C CA . ILE B 1 434 ? 15.312 -17.672 -5.672 1 85.31 434 ILE B CA 1
ATOM 7341 C C . ILE B 1 434 ? 16.75 -17.266 -5.363 1 85.31 434 ILE B C 1
ATOM 7343 O O . ILE B 1 434 ? 17.688 -17.688 -6.059 1 85.31 434 ILE B O 1
ATOM 7347 N N . LEU B 1 435 ? 16.922 -16.5 -4.363 1 85.12 435 LEU B N 1
ATOM 7348 C CA . LEU B 1 435 ? 18.266 -16.031 -4.008 1 85.12 435 LEU B CA 1
ATOM 7349 C C . LEU B 1 435 ? 19.156 -17.203 -3.609 1 85.12 435 LEU B C 1
ATOM 7351 O O . LEU B 1 435 ? 20.344 -17.234 -3.959 1 85.12 435 LEU B O 1
ATOM 7355 N N . MET B 1 436 ? 18.562 -18.188 -2.941 1 85.56 436 MET B N 1
ATOM 7356 C CA . MET B 1 436 ? 19.359 -19.359 -2.529 1 85.56 436 MET B CA 1
ATOM 7357 C C . MET B 1 436 ? 19.781 -20.172 -3.74 1 85.56 436 MET B C 1
ATOM 7359 O O . MET B 1 436 ? 20.938 -20.594 -3.824 1 85.56 436 MET B O 1
ATOM 7363 N N . TYR B 1 437 ? 18.969 -20.344 -4.645 1 87.69 437 TYR B N 1
ATOM 7364 C CA . TYR B 1 437 ? 19.297 -21.109 -5.844 1 87.69 437 TYR B CA 1
ATOM 7365 C C . TYR B 1 437 ? 20.312 -20.359 -6.695 1 87.69 437 TYR B C 1
ATOM 7367 O O . TYR B 1 437 ? 21.266 -20.969 -7.223 1 87.69 437 TYR B O 1
ATOM 7375 N N . VAL B 1 438 ? 20.125 -19.078 -6.828 1 83.44 438 VAL B N 1
ATOM 7376 C CA . VAL B 1 438 ? 21.031 -18.297 -7.652 1 83.44 438 VAL B CA 1
ATOM 7377 C C . VAL B 1 438 ? 22.422 -18.266 -7 1 83.44 438 VAL B C 1
ATOM 7379 O O . VAL B 1 438 ? 23.438 -18.391 -7.684 1 83.44 438 VAL B O 1
ATOM 7382 N N . HIS B 1 439 ? 22.391 -18 -5.762 1 82.62 439 HIS B N 1
ATOM 7383 C CA . HIS B 1 439 ? 23.656 -18.016 -5.031 1 82.62 439 HIS B CA 1
ATOM 7384 C C . HIS B 1 439 ? 24.406 -19.328 -5.25 1 82.62 439 HIS B C 1
ATOM 7386 O O . HIS B 1 439 ? 25.594 -19.328 -5.586 1 82.62 439 HIS B O 1
ATOM 7392 N N . ASP B 1 440 ? 23.719 -20.422 -5.078 1 84.69 440 ASP B N 1
ATOM 7393 C CA . ASP B 1 440 ? 24.344 -21.75 -5.227 1 84.69 440 ASP B CA 1
ATOM 7394 C C . ASP B 1 440 ? 24.75 -22 -6.68 1 84.69 440 ASP B C 1
ATOM 7396 O O . ASP B 1 440 ? 25.766 -22.641 -6.941 1 84.69 440 ASP B O 1
ATOM 7400 N N . TRP B 1 441 ? 23.953 -21.547 -7.551 1 84.38 441 TRP B N 1
ATOM 7401 C CA . TRP B 1 441 ? 24.25 -21.703 -8.969 1 84.38 441 TRP B CA 1
ATOM 7402 C C . TRP B 1 441 ? 25.531 -20.953 -9.336 1 84.38 441 TRP B C 1
ATOM 7404 O O . TRP B 1 441 ? 26.375 -21.484 -10.07 1 84.38 441 TRP B O 1
ATOM 7414 N N . TYR B 1 442 ? 25.766 -19.797 -8.852 1 79.88 442 TYR B N 1
ATOM 7415 C CA . TYR B 1 442 ? 26.953 -19 -9.148 1 79.88 442 TYR B CA 1
ATOM 7416 C C . TYR B 1 442 ? 28.188 -19.594 -8.461 1 79.88 442 TYR B C 1
ATOM 7418 O O . TYR B 1 442 ? 29.281 -19.547 -9.008 1 79.88 442 TYR B O 1
ATOM 7426 N N . LEU B 1 443 ? 27.953 -20.109 -7.285 1 79.75 443 LEU B N 1
ATOM 7427 C CA . LEU B 1 443 ? 29.047 -20.766 -6.574 1 79.75 443 LEU B CA 1
ATOM 7428 C C . LEU B 1 443 ? 29.562 -21.969 -7.348 1 79.75 443 LEU B C 1
ATOM 7430 O O . LEU B 1 443 ? 30.766 -22.25 -7.367 1 79.75 443 LEU B O 1
ATOM 7434 N N . LEU B 1 444 ? 28.656 -22.625 -7.992 1 80.81 444 LEU B N 1
ATOM 7435 C CA . LEU B 1 444 ? 28.984 -23.859 -8.688 1 80.81 444 LEU B CA 1
ATOM 7436 C C . LEU B 1 444 ? 29.547 -23.562 -10.078 1 80.81 444 LEU B C 1
ATOM 7438 O O . LEU B 1 444 ? 30.516 -24.203 -10.516 1 80.81 444 LEU B O 1
ATOM 7442 N N . ASN B 1 445 ? 29.031 -22.547 -10.758 1 79.31 445 ASN B N 1
ATOM 7443 C CA . ASN B 1 445 ? 29.375 -22.328 -12.164 1 79.31 445 ASN B CA 1
ATOM 7444 C C . ASN B 1 445 ? 30.406 -21.219 -12.328 1 79.31 445 ASN B C 1
ATOM 7446 O O . ASN B 1 445 ? 31.109 -21.156 -13.336 1 79.31 445 ASN B O 1
ATOM 7450 N N . HIS B 1 446 ? 30.359 -20.312 -11.383 1 79.38 446 HIS B N 1
ATOM 7451 C CA . HIS B 1 446 ? 31.312 -19.188 -11.477 1 79.38 446 HIS B CA 1
ATOM 7452 C C . HIS B 1 446 ? 32.062 -19 -10.164 1 79.38 446 HIS B C 1
ATOM 7454 O O . HIS B 1 446 ? 31.984 -17.922 -9.555 1 79.38 446 HIS B O 1
ATOM 7460 N N . PRO B 1 447 ? 32.844 -19.969 -9.836 1 75.5 447 PRO B N 1
ATOM 7461 C CA . PRO B 1 447 ? 33.562 -19.844 -8.57 1 75.5 447 PRO B CA 1
ATOM 7462 C C . PRO B 1 447 ? 34.562 -18.703 -8.578 1 75.5 447 PRO B C 1
ATOM 7464 O O . PRO B 1 447 ? 34.812 -18.078 -7.543 1 75.5 447 PRO B O 1
ATOM 7467 N N . GLU B 1 448 ? 35.094 -18.422 -9.727 1 74 448 GLU B N 1
ATOM 7468 C CA . GLU B 1 448 ? 36.062 -17.359 -9.836 1 74 448 GLU B CA 1
ATOM 7469 C C . GLU B 1 448 ? 35.438 -15.984 -9.594 1 74 448 GLU B C 1
ATOM 7471 O O . GLU B 1 448 ? 36.031 -15.133 -8.938 1 74 448 GLU B O 1
ATOM 7476 N N . HIS B 1 449 ? 34.281 -15.836 -10.125 1 69.31 449 HIS B N 1
ATOM 7477 C CA . HIS B 1 449 ? 33.594 -14.57 -9.953 1 69.31 449 HIS B CA 1
ATOM 7478 C C . HIS B 1 449 ? 33.25 -14.32 -8.484 1 69.31 449 HIS B C 1
ATOM 7480 O O . HIS B 1 449 ? 33.406 -13.195 -7.996 1 69.31 449 HIS B O 1
ATOM 7486 N N . MET B 1 450 ? 33.031 -15.352 -7.895 1 69.44 450 MET B N 1
ATOM 7487 C CA . MET B 1 450 ? 32.688 -15.25 -6.48 1 69.44 450 MET B CA 1
ATOM 7488 C C . MET B 1 450 ? 33.938 -14.953 -5.637 1 69.44 450 MET B C 1
ATOM 7490 O O . MET B 1 450 ? 33.844 -14.203 -4.66 1 69.44 450 MET B O 1
ATOM 7494 N N . ALA B 1 451 ? 35.031 -15.469 -6.055 1 68.94 451 ALA B N 1
ATOM 7495 C CA . ALA B 1 451 ? 36.312 -15.203 -5.387 1 68.94 451 ALA B CA 1
ATOM 7496 C C . ALA B 1 451 ? 36.75 -13.758 -5.582 1 68.94 451 ALA B C 1
ATOM 7498 O O . ALA B 1 451 ? 37.219 -13.117 -4.652 1 68.94 451 ALA B O 1
ATOM 7499 N N . GLU B 1 452 ? 36.438 -13.281 -6.711 1 67.75 452 GLU B N 1
ATOM 7500 C CA . GLU B 1 452 ? 36.781 -11.891 -7.016 1 67.75 452 GLU B CA 1
ATOM 7501 C C . GLU B 1 452 ? 35.906 -10.922 -6.207 1 67.75 452 GLU B C 1
ATOM 7503 O O . GLU B 1 452 ? 36.406 -9.914 -5.707 1 67.75 452 GLU B O 1
ATOM 7508 N N . LEU B 1 453 ? 34.75 -11.289 -6.145 1 66.94 453 LEU B N 1
ATOM 7509 C CA . LEU B 1 453 ? 33.844 -10.461 -5.383 1 66.94 453 LEU B CA 1
ATOM 7510 C C . LEU B 1 453 ? 34.219 -10.445 -3.904 1 66.94 453 LEU B C 1
ATOM 7512 O O . LEU B 1 453 ? 34.156 -9.398 -3.258 1 66.94 453 LEU B O 1
ATOM 7516 N N . LYS B 1 454 ? 34.656 -11.539 -3.457 1 65 454 LYS B N 1
ATOM 7517 C CA . LYS B 1 454 ? 35.156 -11.656 -2.08 1 65 454 LYS B CA 1
ATOM 7518 C C . LYS B 1 454 ? 36.406 -10.812 -1.856 1 65 454 LYS B C 1
ATOM 7520 O O . LYS B 1 454 ? 36.531 -10.156 -0.819 1 65 454 LYS B O 1
ATOM 7525 N N . GLN B 1 455 ? 37.219 -10.828 -2.803 1 61.97 455 GLN B N 1
ATOM 7526 C CA . GLN B 1 455 ? 38.438 -10.07 -2.707 1 61.97 455 GLN B CA 1
ATOM 7527 C C . GLN B 1 455 ? 38.188 -8.562 -2.715 1 61.97 455 GLN B C 1
ATOM 7529 O O . GLN B 1 455 ? 38.812 -7.809 -1.973 1 61.97 455 GLN B O 1
ATOM 7534 N N . GLN B 1 456 ? 37.25 -8.18 -3.492 1 57.88 456 GLN B N 1
ATOM 7535 C CA . GLN B 1 456 ? 36.906 -6.766 -3.574 1 57.88 456 GLN B CA 1
ATOM 7536 C C . GLN B 1 456 ? 36.281 -6.277 -2.268 1 57.88 456 GLN B C 1
ATOM 7538 O O . GLN B 1 456 ? 36.562 -5.16 -1.825 1 57.88 456 GLN B O 1
ATOM 7543 N N . MET B 1 457 ? 35.656 -6.988 -1.642 1 57.16 457 MET B N 1
ATOM 7544 C CA . MET B 1 457 ? 35 -6.641 -0.388 1 57.16 457 MET B CA 1
ATOM 7545 C C . MET B 1 457 ? 36 -6.582 0.76 1 57.16 457 MET B C 1
ATOM 7547 O O . MET B 1 457 ? 35.906 -5.699 1.617 1 57.16 457 MET B O 1
ATOM 7551 N N . GLU B 1 458 ? 36.781 -7.656 0.717 1 55.31 458 GLU B N 1
ATOM 7552 C CA . GLU B 1 458 ? 37.844 -7.641 1.72 1 55.31 458 GLU B CA 1
ATOM 7553 C C . GLU B 1 458 ? 38.688 -6.379 1.602 1 55.31 458 GLU B C 1
ATOM 7555 O O . GLU B 1 458 ? 39.125 -5.816 2.611 1 55.31 458 GLU B O 1
ATOM 7560 N N . ALA B 1 459 ? 38.656 -5.898 0.477 1 52.09 459 ALA B N 1
ATOM 7561 C CA . ALA B 1 459 ? 39.438 -4.676 0.236 1 52.09 459 ALA B CA 1
ATOM 7562 C C . ALA B 1 459 ? 38.656 -3.449 0.712 1 52.09 459 ALA B C 1
ATOM 7564 O O . ALA B 1 459 ? 39.25 -2.535 1.302 1 52.09 459 ALA B O 1
ATOM 7565 N N . VAL B 1 460 ? 37.438 -3.496 0.521 1 50.56 460 VAL B N 1
ATOM 7566 C CA . VAL B 1 460 ? 36.594 -2.371 0.91 1 50.56 460 VAL B CA 1
ATOM 7567 C C . VAL B 1 460 ? 36.406 -2.357 2.426 1 50.56 460 VAL B C 1
ATOM 7569 O O . VAL B 1 460 ? 36.406 -1.292 3.047 1 50.56 460 VAL B O 1
ATOM 7572 N N . ALA B 1 461 ? 36.219 -3.494 3.025 1 47.41 461 ALA B N 1
ATOM 7573 C CA . ALA B 1 461 ? 36.125 -3.574 4.48 1 47.41 461 ALA B CA 1
ATOM 7574 C C . ALA B 1 461 ? 37.438 -3.162 5.137 1 47.41 461 ALA B C 1
ATOM 7576 O O . ALA B 1 461 ? 37.438 -2.656 6.262 1 47.41 461 ALA B O 1
ATOM 7577 N N . ALA B 1 462 ? 38.5 -3.381 4.434 1 46.62 462 ALA B N 1
ATOM 7578 C CA . ALA B 1 462 ? 39.812 -3.049 4.973 1 46.62 462 ALA B CA 1
ATOM 7579 C C . ALA B 1 462 ? 40.062 -1.545 4.906 1 46.62 462 ALA B C 1
ATOM 7581 O O . ALA B 1 462 ? 41 -1.036 5.555 1 46.62 462 ALA B O 1
ATOM 7582 N N . THR B 1 463 ? 39.125 -0.87 4.156 1 36.25 463 THR B N 1
ATOM 7583 C CA . THR B 1 463 ? 39.312 0.578 4.102 1 36.25 463 THR B CA 1
ATOM 7584 C C . THR B 1 463 ? 38.25 1.282 4.949 1 36.25 463 THR B C 1
ATOM 7586 O O . THR B 1 463 ? 37.062 0.934 4.895 1 36.25 463 THR B O 1
#

Sequence (926 aa):
MRSSELRKRRSPSTSSSDVIPKKPSQNSFSSTSKPSSPVDQPVHAAQDSLFSGSSGFTDYRGFFNLAMMLLIVSNGRVALENLIKYGILISPATWISIFSRDVWKWPNLTMVLLSQVTCVLVLLSEKAFARKWFSNRIAAVWYTVLISLHLILPVLVTLWLKGNPMFSTPALALIVIEALKLVSFVHVNYWCRDARDNNSPNASSLYPGNLNFFEFYYFMLAPTLCYELRFPRTPKRRKTFIVKRVVELACFSFVCVALSQQWVVPLVRNSLYTFSEMDLFRCVERVLKLAVPNHVIWLLFFYTIFHSFLNLLAEVLRFADREFYRDFWNAETISYFWQTWNIPVHRWCVRHVYKPMVKNGYNRQHSAIAVFLISAVFHEYLVSVPLHMFRLWAFWAMLAQVPLSMLTDKVIRGGRAGNVIVWLSIILGQPMAILMYVHDWYLLNHPEHMAELKQQMEAVAATMRSSELRKRRSPSTSSSDVIPKKPSQNSFSSTSKPSSPVDQPVHAAQDSLFSGSSGFTDYRGFFNLAMMLLIVSNGRVALENLIKYGILISPATWISIFSRDVWKWPNLTMVLLSQVTCVLVLLSEKAFARKWFSNRIAAVWYTVLISLHLILPVLVTLWLKGNPMFSTPALALIVIEALKLVSFVHVNYWCRDARDNNSPNASSLYPGNLNFFEFYYFMLAPTLCYELRFPRTPKRRKTFIVKRVVELACFSFVCVALSQQWVVPLVRNSLYTFSEMDLFRCVERVLKLAVPNHVIWLLFFYTIFHSFLNLLAEVLRFADREFYRDFWNAETISYFWQTWNIPVHRWCVRHVYKPMVKNGYNRQHSAIAVFLISAVFHEYLVSVPLHMFRLWAFWAMLAQVPLSMLTDKVIRGGRAGNVIVWLSIILGQPMAILMYVHDWYLLNHPEHMAELKQQMEAVAAT

Solvent-accessible surface area (backbone atoms only — not comparable to full-atom values): 50235 Å² total; per-residue (Å²): 133,81,79,71,76,79,66,71,71,62,71,78,82,68,77,72,73,75,66,64,74,69,65,77,67,73,76,72,73,68,82,65,76,68,81,76,71,60,60,54,62,80,86,78,56,65,34,64,33,58,89,39,81,85,29,72,60,79,86,61,66,29,54,52,56,46,50,53,48,49,35,50,45,52,51,48,29,54,51,48,50,47,39,71,73,67,42,84,58,65,49,71,66,57,53,53,48,53,48,62,64,44,51,72,64,40,62,46,61,48,51,55,59,55,49,48,53,58,54,51,50,50,56,53,47,49,53,41,44,71,70,60,75,54,56,72,68,56,46,55,54,49,50,53,52,51,51,47,49,61,60,46,50,58,50,53,49,45,58,68,65,64,60,61,39,84,52,39,31,59,40,52,49,50,50,50,52,48,48,50,30,48,52,30,44,52,51,40,51,46,45,42,49,52,28,50,76,65,66,39,92,57,41,56,86,55,62,72,74,59,77,41,71,66,58,47,53,48,52,73,63,39,76,52,36,64,54,57,92,73,73,60,60,45,94,69,70,58,65,69,59,45,51,52,25,51,51,48,36,55,52,50,52,49,49,45,53,40,47,40,52,51,51,48,48,56,51,54,63,61,41,52,58,45,62,72,68,66,42,65,69,57,44,51,40,48,39,39,64,40,17,57,62,50,44,53,44,49,53,49,48,47,45,35,48,56,50,25,45,39,47,36,49,17,44,77,68,24,44,26,51,37,56,39,39,55,71,32,65,58,21,22,25,44,58,52,26,64,53,17,58,41,26,41,62,35,52,34,42,41,65,73,46,31,49,56,38,42,75,73,70,44,53,70,67,60,30,49,50,50,50,38,51,55,50,13,51,52,46,26,53,56,49,25,45,37,65,69,43,89,78,55,57,53,25,50,57,44,48,52,45,54,62,48,21,48,41,19,55,69,71,56,61,25,58,72,67,14,28,50,49,41,49,48,49,54,37,51,46,52,37,46,49,50,51,51,51,50,46,52,49,38,57,72,75,35,48,64,59,52,50,49,49,50,51,53,44,57,52,50,72,73,95,132,80,80,71,74,78,66,71,72,64,72,78,83,69,77,74,72,74,66,64,70,71,65,74,68,71,74,76,72,67,81,66,77,68,79,79,72,61,61,54,61,82,86,79,57,65,35,64,32,59,88,40,81,86,28,72,61,78,85,59,65,29,55,52,54,47,51,55,48,50,36,50,44,53,50,48,27,54,51,48,52,46,40,71,74,66,42,85,60,65,50,70,66,57,53,53,49,52,49,61,64,44,51,71,62,40,61,44,59,50,52,54,58,55,49,47,52,58,53,52,51,52,55,54,48,49,54,42,44,72,67,62,75,53,56,70,69,56,47,55,55,48,50,53,50,51,52,47,48,62,61,47,51,58,50,55,50,46,57,68,64,64,60,61,41,84,54,39,32,60,40,52,50,51,50,51,51,48,49,48,30,50,51,30,44,53,51,40,50,46,44,41,48,53,27,49,74,66,68,38,92,57,40,56,86,54,63,72,73,61,77,39,71,66,57,48,52,49,53,73,63,41,77,53,36,64,54,57,91,72,74,59,59,44,94,69,70,59,63,68,60,46,52,51,26,51,50,46,35,54,50,49,54,48,49,46,53,38,46,39,52,51,51,47,48,56,52,54,62,62,41,52,60,45,61,72,66,67,41,64,69,57,44,51,40,47,39,40,64,40,17,57,62,50,44,54,46,49,54,50,49,46,46,34,46,57,49,26,46,40,47,36,48,17,42,77,70,24,45,26,51,36,56,40,41,56,72,32,64,59,22,22,24,44,58,51,25,64,53,17,60,40,26,41,62,34,52,35,41,41,65,72,45,30,49,55,38,40,75,73,69,44,53,70,67,60,29,49,50,49,51,39,49,55,50,12,50,52,47,26,53,55,50,24,46,35,66,69,43,91,82,54,57,54,25,51,57,44,47,51,45,53,63,48,20,48,41,19,54,70,71,57,60,25,59,71,64,14,29,50,50,41,49,50,49,55,37,50,46,52,38,46,50,51,52,51,50,50,47,52,49,40,56,71,75,36,48,65,62,54,51,49,50,50,52,54,44,55,52,50,72,71,96

Organism: Panagrellus redivivus (NCBI:txid6233)

Secondary structure (DSSP, 8-state):
---------------TT---------------------TT------B--TTSGGG-----HHHHHHHHHHHHHHHHHHHHHHHHHH-----HHHHHHHHHHHHTSTHHHHHHHHHHHHHHHHHHHHHHHHTTSS-HHHHHHHHHHHHHHHHHHHHHHHHHHT--HHHHHHHHHHHHHHHHHHHHHHHHHHHHHHHHHTT-TT--TTTTTT-SHHHHHHHHHSS-SS--SS--B-SS--HHHHHHHHHHHHHHHHHHHHHIIIIIHHHHHHHHHHHHHT-HHHHHHHHHHHHHHHHHHHHHHHIIIIIIIHHHHHHHHTB-B------GGG-SSHHHHHHHS-HHHHHHHIIIIIHHHHHTT--HHHHHHHHHHHHHHHHHHHHHHHHT----HHHHHHHTHHHHHHIIIIII-SHHHHHHHHHHHHHHHHHHHHHHHHHHHHHHH-HHHHHHHHHHHHHHHT-/---------------TT---------------------TT------B--TTSGGG-----HHHHHHHHHHHHHHHHHHHHHHHHHH-----HHHHHHHHHHHHTSTHHHHHHHHHHHHHHHHHHHHHHHHTTSS-HHHHHHHHHHHHHHHHHHHHHHHHHHT--HHHHHHHHHHHHHHHHHHHHHHHHHHHHHHHHHTT-TT--TTTTTT-SHHHHHHHHHSS-SS--SS--B-SS--HHHHHHHHHHHHHHHHHHHHHIIIIIHHHHHHHHHHHHHT-HHHHHHHHHHHHHHHHHHHHHHHIIIIIIIHHHHHHHHTB-B------GGG-SSHHHHHHHS-HHHHHHHIIIIIHHHHHTT--HHHHHHHHHHHHHHHHHHHHHHHHT----HHHHHHHTHHHHHHIIIIII-SHHHHHHHHHHHHHHHHHHHHHHHHHHHHHHH-HHHHHHHHHHHHHHHT-

InterPro domains:
  IPR004299 Membrane bound O-acyl transferase, MBOAT [PF03062] (183-439)
  IPR014371 Sterol O-acyltransferase, ACAT/DAG/ARE types [PIRSF000439] (21-445)
  IPR014371 Sterol O-acyltransferase, ACAT/DAG/ARE types [PTHR10408] (16-445)
  IPR027251 Diacylglycerol O-acyltransferase 1 [PIRSF500231] (37-445)